Protein AF-A0A2A5XJ68-F1 (afdb_monomer_lite)

pLDDT: mean 74.11, std 9.4, range [28.98, 93.19]

Radius of gyration: 62.25 Å; chains: 1; bounding box: 144×146×163 Å

Foldseek 3Di:
DDDDDDDDDDDDDDDDDDDDDDDQDDPPDDQDADAADFKEKEKEDAQQLDDPFADQQWKKFKWDADPNDIATQWMDRDHSHIDIIIGHAHHPPDPDGRGHDFFGWIWMWIGGPFWIWGKDFPDGDGDDGHHYHYGNDHIDTHTAGGPVRAGEFAPDPQAPRHDVSHPYYPPHGDDHDAAEDQCDPQAPRHDVPHDHYDPNRDGGAPEWDCDPQAPRHDVPHDDDPPNRDQGADEWDCDPQAPRHDPNHDHYPPNRPQGADEWDCDPQAPRHDPNHDDYPPNRDGGADEWDCDPQAPGHDVSHDDYDPHRDHGAAEDDCDPQFLGHDPNHPHYPVHGHHAAEDACDPQAPRHDVVHSHYPPHGDHGQFEDDCDPQFPGHDPPHPYYPPNGHHQAEDDCDPQFPGHDVSHPDYPPRGHHADEDDCDPQFPGHDPNHDDYPVNGHGAFEWDCDPQAPGHDPPGDDHPPRRDQGADEDQCDPQFPRHDPNHDDYPVPGAHEDDCDPQAPGHDPRHPHHPPPGHDADFDPDDDFDPDAQDFKEKEFEDVQAVVQDPADDQQKKKWKAWPVRATFWMDRPVGCPRITIGHAAHDPDPDGRGHHFQTWMWMWMDHPGWIKTKDDPTDTDDTNYYHYDHHIHIDTDDPDQQEDCCPPQFPGHDPRHDYYPPPGHHAAEAQCDPQFPGHDPPHPHQADDPVTRDGRGHDAAEDACDPQFPGHDPPHPHYPPDGHHAAEEDCDPVFPGHDPPHPYYDPPGHDFFEWDCDPQFPTHDPPHPYYPPDGHHADEDDCDPQFPGHDPPGDDYPPNGHGADEWCCDPQFPGHDPSHDDYPVPGHGQAEDDCDPQFLGHDPSHDDYPPPGHHAAEDDCDPQFPGHDPSHDDYPVPGHHQPEWDCDPQFPGHDPSGDDYPVPGHHAPEDDCDPQFPGHDPPGPDYPVHGHHADEDCCDPQFPGHDVNHPHYPVPGHHADEDQCPPPFPGHDPPHPDYPVPGD

Sequence (985 aa):
MYFSSISRFLTTLIVILFPFLSYSQNCELDFSFTNTGSNMIIMIADDALENDVLNSGDSIGAFMYLDETWICVGSIEWNGLQQTLAVWGNDAVSDSQDGLMAMDTIVLKARSEGVLYDVSYSPKVIFEAQGIEILNDAFEYTPYCDVIGNVYGCTDSNYNEYNPEATIDNGTCESIDVVYGCTISSYVEYNPNATVYDGSCETFAVFGCMNNNYLEFNSNANVDDGTCVNIIVEGCTNENYVEFNSAANTDDGSCDIYIIYGCTNVEYIEFIVTANTDDGSCSTPVILGCMNESYLEYNPEANIQDTSCNTFIVYGCMDSEAFNYNQNSTVDDGSCIDRIYGCTSTNYEEYNPEANTNDGSCLTVLNFGCTDIFSLNYNPMAEIDDGSCISISFGCNDPNAFNYNPDANLNDGSCIDFIYGCIDPEAFNYNLEANVDDGSCIPIINGCLNPAYMEYDSGANTDPGLCDVLIVYGCMDVVASNFQVDASIDDGSCFYNGCMDTLAVNFESYATMDDGSCLYITQCSIPEQYYGNTGNNMIIGFLPAAIDSLPITNDDAYIVAVSNLEMLIGSIQLSDFDGTLAVWGDDNATDEIDGAEPFTELTLQLVNSNVLYDIILPEIIYSNNDIMLFESATYQIVDCGNDMGCTDSLAMNFDPLVEFDDNSCIYANYGCMDPYSFNFDPTANINQVSAEDSSEPCIGIVNGCTEIESINFNADANVNDGSCIPYTYGCMDSEAFNFNPFANIEDDSCSELLEGCMQESALNYCDSCNVDNGICNYPILGCTDQTALNYNALANTNDGSCIAIVLGCTQSSAYNYDTNANQNDGTCIAIVNGCTNSEAFNYNSNANSDDGTCIPLVLGCTNLTAINYNSLANTDDSSCIEAVFGCIESIALNYDESANTDDGSCVYPILGCTDELSLNYNPLANSDDGSCIEIVDGCTQYSAFNYNPLANVNDGTCIAVVYGCIDSTALNFNYIANTNDGTCI

Structure (mmCIF, N/CA/C/O backbone):
data_AF-A0A2A5XJ68-F1
#
_entry.id   AF-A0A2A5XJ68-F1
#
loop_
_atom_site.group_PDB
_atom_site.id
_atom_site.type_symbol
_atom_site.label_atom_id
_atom_site.label_alt_id
_atom_site.label_comp_id
_atom_site.label_asym_id
_atom_site.label_entity_id
_atom_site.label_seq_id
_atom_site.pdbx_PDB_ins_code
_atom_site.Cartn_x
_atom_site.Cartn_y
_atom_site.Cartn_z
_atom_site.occupancy
_atom_site.B_iso_or_equiv
_atom_site.auth_seq_id
_atom_site.auth_comp_id
_atom_site.auth_asym_id
_atom_site.auth_atom_id
_atom_site.pdbx_PDB_model_num
ATOM 1 N N . MET A 1 1 ? 75.573 34.051 -70.051 1.00 33.75 1 MET A N 1
ATOM 2 C CA . MET A 1 1 ? 76.389 35.129 -70.668 1.00 33.75 1 MET A CA 1
ATOM 3 C C . MET A 1 1 ? 76.264 36.341 -69.745 1.00 33.75 1 MET A C 1
ATOM 5 O O . MET A 1 1 ? 75.168 36.554 -69.259 1.00 33.75 1 MET A O 1
ATOM 9 N N . TYR A 1 2 ? 77.361 36.909 -69.220 1.00 33.75 2 TYR A N 1
ATOM 10 C CA . TYR A 1 2 ? 77.940 38.202 -69.663 1.00 33.75 2 TYR A CA 1
ATOM 11 C C . TYR A 1 2 ? 76.870 39.294 -69.882 1.00 33.75 2 TYR A C 1
ATOM 13 O O . TYR A 1 2 ? 76.017 39.093 -70.737 1.00 33.75 2 TYR A O 1
ATOM 21 N N . PHE A 1 3 ? 76.856 40.461 -69.222 1.00 36.69 3 PHE A N 1
ATOM 22 C CA . PHE A 1 3 ? 77.812 41.209 -68.358 1.00 36.69 3 PHE A CA 1
ATOM 23 C C . PHE A 1 3 ? 76.975 42.179 -67.451 1.00 36.69 3 PHE A C 1
ATOM 25 O O . PHE A 1 3 ? 75.762 42.175 -67.608 1.00 36.69 3 PHE A O 1
ATOM 32 N N . SER A 1 4 ? 77.409 43.060 -66.524 1.00 31.84 4 SER A N 1
ATOM 33 C CA . SER A 1 4 ? 78.665 43.621 -65.940 1.00 31.84 4 SER A CA 1
ATOM 34 C C . SER A 1 4 ? 78.227 44.545 -64.756 1.00 31.84 4 SER A C 1
ATOM 36 O O . SER A 1 4 ? 77.090 44.995 -64.794 1.00 31.84 4 SER A O 1
ATOM 38 N N . SER A 1 5 ? 78.984 45.021 -63.748 1.00 37.25 5 SER A N 1
ATOM 39 C CA . SER A 1 5 ? 80.272 44.729 -63.076 1.00 37.25 5 SER A CA 1
ATOM 40 C C . SER A 1 5 ? 80.614 45.926 -62.134 1.00 37.25 5 SER A C 1
ATOM 42 O O . SER A 1 5 ? 80.747 47.040 -62.623 1.00 37.25 5 SER A O 1
ATOM 44 N N . ILE A 1 6 ? 80.813 45.685 -60.824 1.00 37.97 6 ILE A N 1
ATOM 45 C CA . ILE A 1 6 ? 81.664 46.437 -59.848 1.00 37.97 6 ILE A CA 1
ATOM 46 C C . ILE A 1 6 ? 81.430 47.954 -59.567 1.00 37.97 6 ILE A C 1
ATOM 48 O O . ILE A 1 6 ? 81.810 48.803 -60.365 1.00 37.97 6 ILE A O 1
ATOM 52 N N . SER A 1 7 ? 81.076 48.291 -58.308 1.00 28.98 7 SER A N 1
ATOM 53 C CA . SER A 1 7 ? 81.873 49.125 -57.352 1.00 28.98 7 SER A CA 1
ATOM 54 C C . SER A 1 7 ? 81.157 49.181 -55.981 1.00 28.98 7 SER A C 1
ATOM 56 O O . SER A 1 7 ? 79.996 49.557 -55.947 1.00 28.98 7 SER A O 1
ATOM 58 N N . ARG A 1 8 ? 81.646 48.663 -54.839 1.00 32.91 8 ARG A N 1
ATOM 59 C CA . ARG A 1 8 ? 82.839 48.932 -53.987 1.00 32.91 8 ARG A CA 1
ATOM 60 C C . ARG A 1 8 ? 82.798 50.193 -53.083 1.00 32.91 8 ARG A C 1
ATOM 62 O O . ARG A 1 8 ? 82.896 51.305 -53.579 1.00 32.91 8 ARG A O 1
ATOM 69 N N . PHE A 1 9 ? 82.932 49.909 -51.773 1.00 31.55 9 PHE A N 1
ATOM 70 C CA . PHE A 1 9 ? 83.622 50.646 -50.683 1.00 31.55 9 PHE A CA 1
ATOM 71 C C . PHE A 1 9 ? 82.910 51.726 -49.821 1.00 31.55 9 PHE A C 1
ATOM 73 O O . PHE A 1 9 ? 82.763 52.867 -50.227 1.00 31.55 9 PHE A O 1
ATOM 80 N N . LEU A 1 10 ? 82.697 51.337 -48.549 1.00 32.44 10 LEU A N 1
ATOM 81 C CA . LEU A 1 10 ? 83.001 52.041 -47.280 1.00 32.44 10 LEU A CA 1
ATOM 82 C C . LEU A 1 10 ? 82.451 53.458 -46.981 1.00 32.44 10 LEU A C 1
ATOM 84 O O . LEU A 1 10 ? 82.983 54.444 -47.479 1.00 32.44 10 LEU A O 1
ATOM 88 N N . THR A 1 11 ? 81.654 53.536 -45.905 1.00 35.56 11 THR A N 1
ATOM 89 C CA . THR A 1 11 ? 82.046 54.202 -44.633 1.00 35.56 11 THR A CA 1
ATOM 90 C C . THR A 1 11 ? 81.292 53.594 -43.438 1.00 35.56 11 THR A C 1
ATOM 92 O O . THR A 1 11 ? 80.382 52.788 -43.625 1.00 35.56 11 THR A O 1
ATOM 95 N N . THR A 1 12 ? 81.707 53.898 -42.200 1.00 35.88 12 THR A N 1
ATOM 96 C CA . THR A 1 12 ? 81.149 53.296 -40.971 1.00 35.88 12 THR A CA 1
ATOM 97 C C . THR A 1 12 ? 81.181 54.279 -39.791 1.00 35.88 12 THR A C 1
ATOM 99 O O . THR A 1 12 ? 82.163 55.001 -39.641 1.00 35.88 12 THR A O 1
ATOM 102 N N . LEU A 1 13 ? 80.184 54.149 -38.903 1.00 35.34 13 LEU A N 1
ATOM 103 C CA . LEU A 1 13 ? 80.208 54.468 -37.462 1.00 35.34 13 LEU A CA 1
ATOM 104 C C . LEU A 1 13 ? 79.957 55.920 -36.980 1.00 35.34 13 LEU A C 1
ATOM 106 O O . LEU A 1 13 ? 80.330 56.896 -37.619 1.00 35.34 13 LEU A O 1
ATOM 110 N N . ILE A 1 14 ? 79.437 55.970 -35.741 1.00 36.12 14 ILE A N 1
ATOM 111 C CA . ILE A 1 14 ? 79.175 57.100 -34.822 1.00 36.12 14 ILE A CA 1
ATOM 112 C C . ILE A 1 14 ? 77.865 57.877 -35.116 1.00 36.12 14 ILE A C 1
ATOM 114 O O . ILE A 1 14 ? 77.808 58.539 -36.143 1.00 36.12 14 ILE A O 1
ATOM 118 N N . VAL A 1 15 ? 76.771 57.922 -34.324 1.00 41.44 15 VAL A N 1
ATOM 119 C CA . VAL A 1 15 ? 76.269 57.371 -33.019 1.00 41.44 15 VAL A CA 1
ATOM 120 C C . VAL A 1 15 ? 75.755 58.509 -32.104 1.00 41.44 15 VAL A C 1
ATOM 122 O O . VAL A 1 15 ? 76.527 59.393 -31.752 1.00 41.44 15 VAL A O 1
ATOM 125 N N . ILE A 1 16 ? 74.487 58.394 -31.664 1.00 41.94 16 ILE A N 1
ATOM 126 C CA . ILE A 1 16 ? 73.803 59.096 -30.542 1.00 41.94 16 ILE A CA 1
ATOM 127 C C . ILE A 1 16 ? 73.619 60.632 -30.647 1.00 41.94 16 ILE A C 1
ATOM 129 O O . ILE A 1 16 ? 74.531 61.394 -30.339 1.00 41.94 16 ILE A O 1
ATOM 133 N N . LEU A 1 17 ? 72.383 61.077 -30.955 1.00 38.19 17 LEU A N 1
ATOM 134 C CA . LEU A 1 17 ? 71.515 61.900 -30.071 1.00 38.19 17 LEU A CA 1
ATOM 135 C C . LEU A 1 17 ? 70.201 62.347 -30.755 1.00 38.19 17 LEU A C 1
ATOM 137 O O . LEU A 1 17 ? 70.250 62.873 -31.862 1.00 38.19 17 LEU A O 1
ATOM 141 N N . PHE A 1 18 ? 69.101 62.224 -29.996 1.00 33.62 18 PHE A N 1
ATOM 142 C CA . PHE A 1 18 ? 67.706 62.725 -30.099 1.00 33.62 18 PHE A CA 1
ATOM 143 C C . PHE A 1 18 ? 66.663 61.587 -29.981 1.00 33.62 18 PHE A C 1
ATOM 145 O O . PHE A 1 18 ? 66.992 60.450 -30.318 1.00 33.62 18 PHE A O 1
ATOM 152 N N . PRO A 1 19 ? 65.498 61.839 -29.343 1.00 41.72 19 PRO A N 1
ATOM 153 C CA . PRO A 1 19 ? 64.710 60.797 -28.683 1.00 41.72 19 PRO A CA 1
ATOM 154 C C . PRO A 1 19 ? 63.687 60.119 -29.599 1.00 41.72 19 PRO A C 1
ATOM 156 O O . PRO A 1 19 ? 63.432 60.565 -30.716 1.00 41.72 19 PRO A O 1
ATOM 159 N N . PHE A 1 20 ? 63.073 59.063 -29.063 1.00 38.62 20 PHE A N 1
ATOM 160 C CA . PHE A 1 20 ? 61.867 58.450 -29.605 1.00 38.62 20 PHE A CA 1
ATOM 161 C C . PHE A 1 20 ? 60.767 59.504 -29.798 1.00 38.62 20 PHE A C 1
ATOM 163 O O . PHE A 1 20 ? 60.416 60.220 -28.861 1.00 38.62 20 PHE A O 1
ATOM 170 N N . LEU A 1 21 ? 60.214 59.550 -31.007 1.00 36.12 21 LEU A N 1
ATOM 171 C CA . LEU A 1 21 ? 58.820 59.909 -31.229 1.00 36.12 21 LEU A CA 1
ATOM 172 C C . LEU A 1 21 ? 58.089 58.583 -31.421 1.00 36.12 21 LEU A C 1
ATOM 174 O O . LEU A 1 21 ? 58.237 57.949 -32.464 1.00 36.12 21 LEU A O 1
ATOM 178 N N . SER A 1 22 ? 57.368 58.143 -30.395 1.00 38.06 22 SER A N 1
ATOM 179 C CA . SER A 1 22 ? 56.317 57.146 -30.564 1.00 38.06 22 SER A CA 1
ATOM 180 C C . SER A 1 22 ? 55.229 57.751 -31.451 1.00 38.06 22 SER A C 1
ATOM 182 O O . SER A 1 22 ? 54.790 58.876 -31.211 1.00 38.06 22 SER A O 1
ATOM 184 N N . TYR A 1 23 ? 54.805 57.015 -32.477 1.00 43.09 23 TYR A N 1
ATOM 185 C CA . TYR A 1 23 ? 53.481 57.232 -33.050 1.00 43.09 23 TYR A CA 1
ATOM 186 C C . TYR A 1 23 ? 52.480 56.739 -32.003 1.00 43.09 23 TYR A C 1
ATOM 188 O O . TYR A 1 23 ? 52.487 55.559 -31.669 1.00 43.09 23 TYR A O 1
ATOM 196 N N . SER A 1 24 ? 51.668 57.636 -31.454 1.00 43.06 24 SER A N 1
ATOM 197 C CA . SER A 1 24 ? 50.447 57.254 -30.749 1.00 43.06 24 SER A CA 1
ATOM 198 C C . SER A 1 24 ? 49.355 57.065 -31.797 1.00 43.06 24 SER A C 1
ATOM 200 O O . SER A 1 24 ? 48.995 58.034 -32.469 1.00 43.06 24 SER A O 1
ATOM 202 N N . GLN A 1 25 ? 48.855 55.841 -31.959 1.00 50.03 25 GLN A N 1
ATOM 203 C CA . GLN A 1 25 ? 47.591 55.622 -32.662 1.00 50.03 25 GLN A CA 1
ATOM 204 C C . GLN A 1 25 ? 46.428 56.108 -31.771 1.00 50.03 25 GLN A C 1
ATOM 206 O O . GLN A 1 25 ? 46.583 56.218 -30.551 1.00 50.03 25 GLN A O 1
ATOM 211 N N . ASN A 1 26 ? 45.291 56.477 -32.367 1.00 57.59 26 ASN A N 1
ATOM 212 C CA . ASN A 1 26 ? 44.208 57.146 -31.639 1.00 57.59 26 ASN A CA 1
ATOM 213 C C . ASN A 1 26 ? 43.394 56.173 -30.769 1.00 57.59 26 ASN A C 1
ATOM 215 O O . ASN A 1 26 ? 42.446 55.555 -31.242 1.00 57.59 26 ASN A O 1
ATOM 219 N N . CYS A 1 27 ? 43.726 56.129 -29.478 1.00 63.69 27 CYS A N 1
ATOM 220 C CA . CYS A 1 27 ? 42.871 55.588 -28.410 1.00 63.69 27 CYS A CA 1
ATOM 221 C C . CYS A 1 27 ? 42.024 56.675 -27.718 1.00 63.69 27 CYS A C 1
ATOM 223 O O . CYS A 1 27 ? 41.200 56.387 -26.855 1.00 63.69 27 CYS A O 1
ATOM 225 N N . GLU A 1 28 ? 42.209 57.940 -28.109 1.00 68.94 28 GLU A N 1
ATOM 226 C CA . GLU A 1 28 ? 41.411 59.083 -27.663 1.00 68.94 28 GLU A CA 1
ATOM 227 C C . GLU A 1 28 ? 40.171 59.220 -28.565 1.00 68.94 28 GLU A C 1
ATOM 229 O O . GLU A 1 28 ? 40.133 60.029 -29.492 1.00 68.94 28 GLU A O 1
ATOM 234 N N . LEU A 1 29 ? 39.177 58.358 -28.326 1.00 79.19 29 LEU A N 1
ATOM 235 C CA . LEU A 1 29 ? 37.859 58.445 -28.953 1.00 79.19 29 LEU A CA 1
ATOM 236 C C . LEU A 1 29 ? 37.026 59.506 -28.216 1.00 79.19 29 LEU A C 1
ATOM 238 O O . LEU A 1 29 ? 36.814 59.392 -27.004 1.00 79.19 29 LEU A O 1
ATOM 242 N N . ASP A 1 30 ? 36.564 60.538 -28.926 1.00 82.75 30 ASP A N 1
ATOM 243 C CA . ASP A 1 30 ? 35.653 61.523 -28.342 1.00 82.75 30 ASP A CA 1
ATOM 244 C C . ASP A 1 30 ? 34.220 60.980 -28.349 1.00 82.75 30 ASP A C 1
ATOM 246 O O . ASP A 1 30 ? 33.723 60.541 -29.381 1.00 82.75 30 ASP A O 1
ATOM 250 N N . PHE A 1 31 ? 33.572 61.017 -27.186 1.00 87.06 31 PHE A N 1
ATOM 251 C CA . PHE A 1 31 ? 32.162 60.660 -27.015 1.00 87.06 31 PHE A CA 1
ATOM 252 C C . PHE A 1 31 ? 31.258 61.902 -27.108 1.00 87.06 31 PHE A C 1
ATOM 254 O O . PHE A 1 31 ? 30.039 61.768 -27.085 1.00 87.06 31 PHE A O 1
ATOM 261 N N . SER A 1 32 ? 31.812 63.116 -27.222 1.00 83.50 32 SER A N 1
ATOM 262 C CA . SER A 1 32 ? 31.003 64.312 -27.448 1.00 83.50 32 SER A CA 1
ATOM 263 C C . SER A 1 32 ? 30.358 64.285 -28.838 1.00 83.50 32 SER A C 1
ATOM 265 O O . SER A 1 32 ? 31.006 63.990 -29.840 1.00 83.50 32 SER A O 1
ATOM 267 N N . PHE A 1 33 ? 29.061 64.583 -28.883 1.00 82.56 33 PHE A N 1
ATOM 268 C CA . PHE A 1 33 ? 28.259 64.656 -30.102 1.00 82.56 33 PHE A CA 1
ATOM 269 C C . PHE A 1 33 ? 27.520 65.998 -30.160 1.00 82.56 33 PHE A C 1
ATOM 271 O O . PHE A 1 33 ? 27.304 66.666 -29.143 1.00 82.56 33 PHE A O 1
ATOM 278 N N . THR A 1 34 ? 27.100 66.394 -31.358 1.00 75.75 34 THR A N 1
ATOM 279 C CA . THR A 1 34 ? 26.205 67.536 -31.577 1.00 75.75 34 THR A CA 1
ATOM 280 C C . THR A 1 34 ? 24.862 67.046 -32.094 1.00 75.75 34 THR A C 1
ATOM 282 O O . THR A 1 34 ? 24.823 66.142 -32.917 1.00 75.75 34 THR A O 1
ATOM 285 N N . ASN A 1 35 ? 23.764 67.662 -31.650 1.00 74.62 35 ASN A N 1
ATOM 286 C CA . ASN A 1 35 ? 22.460 67.443 -32.274 1.00 74.62 35 ASN A CA 1
ATOM 287 C C . ASN A 1 35 ? 22.496 68.010 -33.705 1.00 74.62 35 ASN A C 1
ATOM 289 O O . ASN A 1 35 ? 22.610 69.224 -33.890 1.00 74.62 35 ASN A O 1
ATOM 293 N N . THR A 1 36 ? 22.415 67.103 -34.676 1.00 72.62 36 THR A N 1
ATOM 294 C CA . THR A 1 36 ? 22.478 67.326 -36.127 1.00 72.62 36 THR A CA 1
ATOM 295 C C . THR A 1 36 ? 21.146 66.989 -36.814 1.00 72.62 36 THR A C 1
ATOM 297 O O . THR A 1 36 ? 21.113 66.604 -37.974 1.00 72.62 36 THR A O 1
ATOM 300 N N . GLY A 1 37 ? 20.009 67.167 -36.127 1.00 67.38 37 GLY A N 1
ATOM 301 C CA . GLY A 1 37 ? 18.681 67.102 -36.750 1.00 67.38 37 GLY A CA 1
ATOM 302 C C . GLY A 1 37 ? 17.816 65.936 -36.278 1.00 67.38 37 GLY A C 1
ATOM 303 O O . GLY A 1 37 ? 17.388 65.921 -35.129 1.00 67.38 37 GLY A O 1
ATOM 304 N N . SER A 1 38 ? 17.467 65.014 -37.181 1.00 75.69 38 SER A N 1
ATOM 305 C CA . SER A 1 38 ? 16.553 63.904 -36.856 1.00 75.69 38 SER A CA 1
ATOM 306 C C . SER A 1 38 ? 17.283 62.812 -36.081 1.00 75.69 38 SER A C 1
ATOM 308 O O . SER A 1 38 ? 18.325 62.346 -36.534 1.00 75.69 38 SER A O 1
ATOM 310 N N . ASN A 1 39 ? 16.733 62.378 -34.950 1.00 80.00 39 ASN A N 1
ATOM 311 C CA . ASN A 1 39 ? 17.295 61.304 -34.134 1.00 80.00 39 ASN A CA 1
ATOM 312 C C . ASN A 1 39 ? 16.580 59.962 -34.320 1.00 80.00 39 ASN A C 1
ATOM 314 O O . ASN A 1 39 ? 15.428 59.913 -34.734 1.00 80.00 39 ASN A O 1
ATOM 318 N N . MET A 1 40 ? 17.275 58.901 -33.931 1.00 84.44 40 MET A N 1
ATOM 319 C CA . MET A 1 40 ? 16.748 57.594 -33.549 1.00 84.44 40 MET A CA 1
ATOM 320 C C . MET A 1 40 ? 16.902 57.449 -32.023 1.00 84.44 40 MET A C 1
ATOM 322 O O . MET A 1 40 ? 17.727 58.149 -31.419 1.00 84.44 40 MET A O 1
ATOM 326 N N . ILE A 1 41 ? 16.141 56.567 -31.379 1.00 83.44 41 ILE A N 1
ATOM 327 C CA . ILE A 1 41 ? 16.364 56.178 -29.976 1.00 83.44 41 ILE A CA 1
ATOM 328 C C . ILE A 1 41 ? 16.680 54.685 -29.917 1.00 83.44 41 ILE A C 1
ATOM 330 O O . ILE A 1 41 ? 15.906 53.876 -30.412 1.00 83.44 41 ILE A O 1
ATOM 334 N N . ILE A 1 42 ? 17.791 54.326 -29.277 1.00 85.81 42 ILE A N 1
ATOM 335 C CA . ILE A 1 42 ? 18.090 52.945 -28.891 1.00 85.81 42 ILE A CA 1
ATOM 336 C C . ILE A 1 42 ? 17.792 52.816 -27.398 1.00 85.81 42 ILE A C 1
ATOM 338 O O . ILE A 1 42 ? 18.421 53.493 -26.583 1.00 85.81 42 ILE A O 1
ATOM 342 N N . MET A 1 43 ? 16.835 51.976 -27.022 1.00 83.56 43 MET A N 1
ATOM 343 C CA . MET A 1 43 ? 16.617 51.585 -25.632 1.00 83.56 43 MET A CA 1
ATOM 344 C C . MET A 1 43 ? 17.489 50.371 -25.302 1.00 83.56 43 MET A C 1
ATOM 346 O O . MET A 1 43 ? 17.625 49.466 -26.119 1.00 83.56 43 MET A O 1
ATOM 350 N N . ILE A 1 44 ? 18.092 50.364 -24.116 1.00 85.88 44 ILE A N 1
ATOM 351 C CA . ILE A 1 44 ? 18.872 49.239 -23.588 1.00 85.88 44 ILE A CA 1
ATOM 352 C C . ILE A 1 44 ? 18.123 48.728 -22.356 1.00 85.88 44 ILE A C 1
ATOM 354 O O . ILE A 1 44 ? 17.895 49.501 -21.415 1.00 85.88 44 ILE A O 1
ATOM 358 N N . ALA A 1 45 ? 17.707 47.464 -22.396 1.00 79.75 45 ALA A N 1
ATOM 359 C CA . ALA A 1 45 ? 16.857 46.815 -21.400 1.00 79.75 45 ALA A CA 1
ATOM 360 C C . ALA A 1 45 ? 17.277 45.346 -21.188 1.00 79.75 45 ALA A C 1
ATOM 362 O O . ALA A 1 45 ? 18.180 44.858 -21.863 1.00 79.75 45 ALA A O 1
ATOM 363 N N . ASP A 1 46 ? 16.635 44.673 -20.231 1.00 84.12 46 ASP A N 1
ATOM 364 C CA . ASP A 1 46 ? 16.779 43.238 -19.948 1.00 84.12 46 ASP A CA 1
ATOM 365 C C . ASP A 1 46 ? 18.248 42.751 -19.927 1.00 84.12 46 ASP A C 1
ATOM 367 O O . ASP A 1 46 ? 19.089 43.393 -19.286 1.00 84.12 46 ASP A O 1
ATOM 371 N N . ASP A 1 47 ? 18.580 41.639 -20.592 1.00 83.69 47 ASP A N 1
ATOM 372 C CA . ASP A 1 47 ? 19.910 41.009 -20.526 1.00 83.69 47 ASP A CA 1
ATOM 373 C C . ASP A 1 47 ? 21.038 41.921 -21.062 1.00 83.69 47 ASP A C 1
ATOM 375 O O . ASP A 1 47 ? 22.193 41.783 -20.656 1.00 83.69 47 ASP A O 1
ATOM 379 N N . ALA A 1 48 ? 20.735 42.918 -21.904 1.00 83.38 48 ALA A N 1
ATOM 380 C CA . ALA A 1 48 ? 21.699 43.924 -22.371 1.00 83.38 48 ALA A CA 1
ATOM 381 C C . ALA A 1 48 ? 22.208 44.858 -21.251 1.00 83.38 48 ALA A C 1
ATOM 383 O O . ALA A 1 48 ? 23.213 45.558 -21.427 1.00 83.38 48 ALA A O 1
ATOM 384 N N . LEU A 1 49 ? 21.544 44.876 -20.089 1.00 83.75 49 LEU A N 1
ATOM 385 C CA . LEU A 1 49 ? 22.026 45.553 -18.884 1.00 83.75 49 LEU A CA 1
ATOM 386 C C . LEU A 1 49 ? 23.053 44.709 -18.109 1.00 83.75 49 LEU A C 1
ATOM 388 O O . LEU A 1 49 ? 23.934 45.285 -17.459 1.00 83.75 49 LEU A O 1
ATOM 392 N N . GLU A 1 50 ? 22.991 43.375 -18.183 1.00 81.56 50 GLU A N 1
ATOM 393 C CA . GLU A 1 50 ? 23.905 42.482 -17.462 1.00 81.56 50 GLU A CA 1
ATOM 394 C C . GLU A 1 50 ? 25.292 42.456 -18.120 1.00 81.56 50 GLU A C 1
ATOM 396 O O . GLU A 1 50 ? 25.481 41.944 -19.221 1.00 81.56 50 GLU A O 1
ATOM 401 N N . ASN A 1 51 ? 26.300 43.027 -17.448 1.00 84.62 51 ASN A N 1
ATOM 402 C CA . ASN A 1 51 ? 27.684 42.981 -17.919 1.00 84.62 51 ASN A CA 1
ATOM 403 C C . ASN A 1 51 ? 28.717 43.230 -16.803 1.00 84.62 51 ASN A C 1
ATOM 405 O O . ASN A 1 51 ? 28.479 44.001 -15.876 1.00 84.62 51 ASN A O 1
ATOM 409 N N . ASP A 1 52 ? 29.903 42.635 -16.955 1.00 83.44 52 ASP A N 1
ATOM 410 C CA . ASP A 1 52 ? 31.035 42.746 -16.017 1.00 83.44 52 ASP A CA 1
ATOM 411 C C . ASP A 1 52 ? 31.989 43.934 -16.313 1.00 83.44 52 ASP A C 1
ATOM 413 O O . ASP A 1 52 ? 33.074 44.017 -15.731 1.00 83.44 52 ASP A O 1
ATOM 417 N N . VAL A 1 53 ? 31.649 44.835 -17.250 1.00 86.62 53 VAL A N 1
ATOM 418 C CA . VAL A 1 53 ? 32.612 45.792 -17.846 1.00 86.62 53 VAL A CA 1
ATOM 419 C C . VAL A 1 53 ? 32.289 47.263 -17.565 1.00 86.62 53 VAL A C 1
ATOM 421 O O . VAL A 1 53 ? 33.202 48.032 -17.256 1.00 86.62 53 VAL A O 1
ATOM 424 N N . LEU A 1 54 ? 31.026 47.679 -17.672 1.00 87.81 54 LEU A N 1
ATOM 425 C CA . LEU A 1 54 ? 30.576 49.058 -17.468 1.00 87.81 54 LEU A CA 1
ATOM 426 C C . LEU A 1 54 ? 30.058 49.274 -16.042 1.00 87.81 54 LEU A C 1
ATOM 428 O O . LEU A 1 54 ? 29.012 48.760 -15.644 1.00 87.81 54 LEU A O 1
ATOM 432 N N . ASN A 1 55 ? 30.754 50.120 -15.289 1.00 86.94 55 ASN A N 1
ATOM 433 C CA . ASN A 1 55 ? 30.344 50.569 -13.965 1.00 86.94 55 ASN A CA 1
ATOM 434 C C . ASN A 1 55 ? 29.477 51.833 -14.067 1.00 86.94 55 ASN A C 1
ATOM 436 O O . ASN A 1 55 ? 29.434 52.518 -15.091 1.00 86.94 55 ASN A O 1
ATOM 440 N N . SER A 1 56 ? 28.801 52.187 -12.972 1.00 83.50 56 SER A N 1
ATOM 441 C CA . SER A 1 56 ? 28.066 53.453 -12.901 1.00 83.50 56 SER A CA 1
ATOM 442 C C . SER A 1 56 ? 29.031 54.647 -13.014 1.00 83.50 56 SER A C 1
ATOM 444 O O . SER A 1 56 ? 29.892 54.830 -12.150 1.00 83.50 56 SER A O 1
ATOM 446 N N . GLY A 1 57 ? 28.883 55.444 -14.078 1.00 79.75 57 GLY A N 1
ATOM 447 C CA . GLY A 1 57 ? 29.766 56.562 -14.441 1.00 79.75 57 GLY A CA 1
ATOM 448 C C . GLY A 1 57 ? 30.683 56.316 -15.651 1.00 79.75 57 GLY A C 1
ATOM 449 O O . GLY A 1 57 ? 31.364 57.245 -16.092 1.00 79.75 57 GLY A O 1
ATOM 450 N N . ASP A 1 58 ? 30.708 55.100 -16.208 1.00 90.38 58 ASP A N 1
ATOM 451 C CA . ASP A 1 58 ? 31.405 54.802 -17.469 1.00 90.38 58 ASP A CA 1
ATOM 452 C C . ASP A 1 58 ? 30.591 55.283 -18.694 1.00 90.38 58 ASP A C 1
ATOM 454 O O . ASP A 1 58 ? 29.495 55.826 -18.559 1.00 90.38 58 ASP A O 1
ATOM 458 N N . SER A 1 59 ? 31.127 55.174 -19.917 1.00 89.88 59 SER A N 1
ATOM 459 C CA . SER A 1 59 ? 30.490 55.738 -21.128 1.00 89.88 59 SER A CA 1
ATOM 460 C C . SER A 1 59 ? 30.179 54.678 -22.185 1.00 89.88 59 SER A C 1
ATOM 462 O O . SER A 1 59 ? 31.066 53.907 -22.544 1.00 89.88 59 SER A O 1
ATOM 464 N N . ILE A 1 60 ? 28.979 54.710 -22.769 1.00 93.19 60 ILE A N 1
ATOM 465 C CA . ILE A 1 60 ? 28.633 53.963 -23.993 1.00 93.19 60 ILE A CA 1
ATOM 466 C C . ILE A 1 60 ? 28.083 54.926 -25.052 1.00 93.19 60 ILE A C 1
ATOM 468 O O . ILE A 1 60 ? 27.416 55.911 -24.727 1.00 93.19 60 ILE A O 1
ATOM 472 N N . GLY A 1 61 ? 28.400 54.686 -26.324 1.00 91.88 61 GLY A N 1
ATOM 473 C CA . GLY A 1 61 ? 27.966 55.552 -27.416 1.00 91.88 61 GLY A CA 1
ATOM 474 C C . GLY A 1 61 ? 27.862 54.860 -28.767 1.00 91.88 61 GLY A C 1
ATOM 475 O O . GLY A 1 61 ? 28.486 53.828 -29.015 1.00 91.88 61 GLY A O 1
ATOM 476 N N . ALA A 1 62 ? 27.058 55.473 -29.628 1.00 92.44 62 ALA A N 1
ATOM 477 C CA . ALA A 1 62 ? 26.857 55.134 -31.023 1.00 92.44 62 ALA A CA 1
ATOM 478 C C . ALA A 1 62 ? 27.823 55.939 -31.900 1.00 92.44 62 ALA A C 1
ATOM 480 O O . ALA A 1 62 ? 27.940 57.162 -31.782 1.00 92.44 62 ALA A O 1
ATOM 481 N N . PHE A 1 63 ? 28.497 55.241 -32.808 1.00 91.19 63 PHE A N 1
ATOM 482 C CA . PHE A 1 63 ? 29.520 55.787 -33.686 1.00 91.19 63 PHE A CA 1
ATOM 483 C C . PHE A 1 63 ? 29.265 55.408 -35.142 1.00 91.19 63 PHE A C 1
ATOM 485 O O . PHE A 1 63 ? 28.801 54.309 -35.452 1.00 91.19 63 PHE A O 1
ATOM 492 N N . MET A 1 64 ? 29.655 56.314 -36.035 1.00 87.81 64 MET A N 1
ATOM 493 C CA . MET A 1 64 ? 29.763 56.081 -37.475 1.00 87.81 64 MET A CA 1
ATOM 494 C C . MET A 1 64 ? 31.230 56.181 -37.919 1.00 87.81 64 MET A C 1
ATOM 496 O O . MET A 1 64 ? 32.046 56.807 -37.235 1.00 87.81 64 MET A O 1
ATOM 500 N N . TYR A 1 65 ? 31.571 55.587 -39.066 1.00 85.75 65 TYR A N 1
ATOM 501 C CA . TYR A 1 65 ? 32.924 55.634 -39.634 1.00 85.75 65 TYR A CA 1
ATOM 502 C C . TYR A 1 65 ? 32.923 56.312 -41.008 1.00 85.75 65 TYR A C 1
ATOM 504 O O . TYR A 1 65 ? 32.312 55.810 -41.951 1.00 85.75 65 TYR A O 1
ATOM 512 N N . LEU A 1 66 ? 33.609 57.452 -41.123 1.00 80.44 66 LEU A N 1
ATOM 513 C CA . LEU A 1 66 ? 33.624 58.306 -42.313 1.00 80.44 66 LEU A CA 1
ATOM 514 C C . LEU A 1 66 ? 35.010 58.937 -42.519 1.00 80.44 66 LEU A C 1
ATOM 516 O O . LEU A 1 66 ? 35.653 59.351 -41.556 1.00 80.44 66 LEU A O 1
ATOM 520 N N . ASP A 1 67 ? 35.474 59.004 -43.771 1.00 76.19 67 ASP A N 1
ATOM 521 C CA . ASP A 1 67 ? 36.762 59.601 -44.178 1.00 76.19 67 ASP A CA 1
ATOM 522 C C . ASP A 1 67 ? 37.960 59.212 -43.278 1.00 76.19 67 ASP A C 1
ATOM 524 O O . ASP A 1 67 ? 38.749 60.043 -42.833 1.00 76.19 67 ASP A O 1
ATOM 528 N N . GLU A 1 68 ? 38.087 57.903 -43.026 1.00 76.19 68 GLU A N 1
ATOM 529 C CA . GLU A 1 68 ? 39.099 57.255 -42.167 1.00 76.19 68 GLU A CA 1
ATOM 530 C C . GLU A 1 68 ? 38.970 57.562 -40.650 1.00 76.19 68 GLU A C 1
ATOM 532 O O . GLU A 1 68 ? 39.817 57.138 -39.859 1.00 76.19 68 GLU A O 1
ATOM 537 N N . THR A 1 69 ? 37.887 58.218 -40.212 1.00 80.00 69 THR A N 1
ATOM 538 C CA . THR A 1 69 ? 37.647 58.644 -38.818 1.00 80.00 69 THR A CA 1
ATOM 539 C C . THR A 1 69 ? 36.353 58.105 -38.200 1.00 80.00 69 THR A C 1
ATOM 541 O O . THR A 1 69 ? 35.350 57.917 -38.881 1.00 80.00 69 THR A O 1
ATOM 544 N N . TRP A 1 70 ? 36.370 57.880 -36.882 1.00 85.50 70 TRP A N 1
ATOM 545 C CA . TRP A 1 70 ? 35.170 57.596 -36.088 1.00 85.50 70 TRP A CA 1
ATOM 546 C C . TRP A 1 70 ? 34.552 58.901 -35.578 1.00 85.50 70 TRP A C 1
ATOM 548 O O . TRP A 1 70 ? 35.267 59.743 -35.034 1.00 85.50 70 TRP A O 1
ATOM 558 N N . ILE A 1 71 ? 33.234 59.041 -35.719 1.00 86.38 71 ILE A N 1
ATOM 559 C CA . ILE A 1 71 ? 32.454 60.203 -35.270 1.00 86.38 71 ILE A CA 1
ATOM 560 C C . ILE A 1 71 ? 31.394 59.708 -34.281 1.00 86.38 71 ILE A C 1
ATOM 562 O O . ILE A 1 71 ? 30.663 58.766 -34.596 1.00 86.38 71 ILE A O 1
ATOM 566 N N . CYS A 1 72 ? 31.318 60.321 -33.094 1.00 89.38 72 CYS A N 1
ATOM 567 C CA . CYS A 1 72 ? 30.239 60.053 -32.144 1.00 89.38 72 CYS A CA 1
ATOM 568 C C . CYS A 1 72 ? 28.948 60.706 -32.634 1.00 89.38 72 CYS A C 1
ATOM 570 O O . CYS A 1 72 ? 28.899 61.915 -32.865 1.00 89.38 72 CYS A O 1
ATOM 572 N N . VAL A 1 73 ? 27.902 59.898 -32.751 1.00 88.81 73 VAL A N 1
ATOM 573 C CA . VAL A 1 73 ? 26.552 60.314 -33.146 1.00 88.81 73 VAL A CA 1
ATOM 574 C C . VAL A 1 73 ? 25.551 60.154 -32.001 1.00 88.81 73 VAL A C 1
ATOM 576 O O . VAL A 1 73 ? 24.379 60.447 -32.178 1.00 88.81 73 VAL A O 1
ATOM 579 N N . GLY A 1 74 ? 25.991 59.756 -30.807 1.00 89.25 74 GLY A N 1
ATOM 580 C CA . GLY A 1 74 ? 25.184 59.737 -29.584 1.00 89.25 74 GLY A CA 1
ATOM 581 C C . GLY A 1 74 ? 25.919 59.027 -28.449 1.00 89.25 74 GLY A C 1
ATOM 582 O O . GLY A 1 74 ? 26.637 58.064 -28.698 1.00 89.25 74 GLY A O 1
ATOM 583 N N . SER A 1 75 ? 25.754 59.459 -27.198 1.00 91.19 75 SER A N 1
ATOM 584 C CA . SER A 1 75 ? 26.350 58.770 -26.040 1.00 91.19 75 SER A CA 1
ATOM 585 C C . SER A 1 75 ? 25.584 59.004 -24.743 1.00 91.19 75 SER A C 1
ATOM 587 O O . SER A 1 75 ? 25.043 60.093 -24.544 1.00 91.19 75 SER A O 1
ATOM 589 N N . ILE A 1 76 ? 25.658 58.044 -23.821 1.00 89.69 76 ILE A N 1
ATOM 590 C CA . ILE A 1 76 ? 25.144 58.149 -22.449 1.00 89.69 76 ILE A CA 1
ATOM 591 C C . ILE A 1 76 ? 26.212 57.766 -21.411 1.00 89.69 76 ILE A C 1
ATOM 593 O O . ILE A 1 76 ? 27.170 57.043 -21.702 1.00 89.69 76 ILE A O 1
ATOM 597 N N . GLU A 1 77 ? 26.042 58.280 -20.193 1.00 90.06 77 GLU A N 1
ATOM 598 C CA . GLU A 1 77 ? 26.791 57.875 -18.998 1.00 90.06 77 GLU A CA 1
ATOM 599 C C . GLU A 1 77 ? 26.044 56.706 -18.344 1.00 90.06 77 GLU A C 1
ATOM 601 O O . GLU A 1 77 ? 24.872 56.843 -17.993 1.00 90.06 77 GLU A O 1
ATOM 606 N N . TRP A 1 78 ? 26.700 55.550 -18.236 1.00 90.38 78 TRP A N 1
ATOM 607 C CA . TRP A 1 78 ? 26.080 54.293 -17.823 1.00 90.38 78 TRP A CA 1
ATOM 608 C C . TRP A 1 78 ? 25.670 54.331 -16.349 1.00 90.38 78 TRP A C 1
ATOM 610 O O . TRP A 1 78 ? 26.458 54.732 -15.489 1.00 90.38 78 TRP A O 1
ATOM 620 N N . ASN A 1 79 ? 24.452 53.883 -16.034 1.00 82.00 79 ASN A N 1
ATOM 621 C CA . ASN A 1 79 ? 23.961 53.812 -14.653 1.00 82.00 79 ASN A CA 1
ATOM 622 C C . ASN A 1 79 ? 23.482 52.421 -14.186 1.00 82.00 79 ASN A C 1
ATOM 624 O O . ASN A 1 79 ? 23.202 52.269 -12.998 1.00 82.00 79 ASN A O 1
ATOM 628 N N . GLY A 1 80 ? 23.455 51.415 -15.068 1.00 76.31 80 GLY A N 1
ATOM 629 C CA . GLY A 1 80 ? 23.061 50.038 -14.736 1.00 76.31 80 GLY A CA 1
ATOM 630 C C . GLY A 1 80 ? 21.551 49.802 -14.582 1.00 76.31 80 GLY A C 1
ATOM 631 O O . GLY A 1 80 ? 21.155 48.760 -14.072 1.00 76.31 80 GLY A O 1
ATOM 632 N N . LEU A 1 81 ? 20.713 50.754 -14.998 1.00 79.06 81 LEU A N 1
ATOM 633 C CA . LEU A 1 81 ? 19.263 50.596 -15.149 1.00 79.06 81 LEU A CA 1
ATOM 634 C C . LEU A 1 81 ? 18.878 50.714 -16.634 1.00 79.06 81 LEU A C 1
ATOM 636 O O . LEU A 1 81 ? 19.706 51.086 -17.467 1.00 79.06 81 LEU A O 1
ATOM 640 N N . GLN A 1 82 ? 17.613 50.444 -16.960 1.00 80.50 82 GLN A N 1
ATOM 641 C CA . GLN A 1 82 ? 17.051 50.665 -18.295 1.00 80.50 82 GLN A CA 1
ATOM 642 C C . GLN A 1 82 ? 17.264 52.124 -18.741 1.00 80.50 82 GLN A C 1
ATOM 644 O O . GLN A 1 82 ? 16.949 53.066 -18.008 1.00 80.50 82 GLN A O 1
ATOM 649 N N . GLN A 1 83 ? 17.849 52.320 -19.925 1.00 79.31 83 GLN A N 1
ATOM 650 C CA . GLN A 1 83 ? 18.337 53.623 -20.401 1.00 79.31 83 GLN A CA 1
ATOM 651 C C . GLN A 1 83 ? 18.061 53.812 -21.898 1.00 79.31 83 GLN A C 1
ATOM 653 O O . GLN A 1 83 ? 18.024 52.849 -22.661 1.00 79.31 83 GLN A O 1
ATOM 658 N N . THR A 1 84 ? 17.920 55.067 -22.333 1.00 82.56 84 THR A N 1
ATOM 659 C CA . THR A 1 84 ? 17.713 55.435 -23.742 1.00 82.56 84 THR A CA 1
ATOM 660 C C . THR A 1 84 ? 18.888 56.246 -24.295 1.00 82.56 84 THR A C 1
ATOM 662 O O . THR A 1 84 ? 19.231 57.325 -23.810 1.00 82.56 84 THR A O 1
ATOM 665 N N . LEU A 1 85 ? 19.510 55.720 -25.348 1.00 85.12 85 LEU A N 1
ATOM 666 C CA . LEU A 1 85 ? 20.590 56.328 -26.114 1.00 85.12 85 LEU A CA 1
ATOM 667 C C . LEU A 1 85 ? 20.007 57.005 -27.364 1.00 85.12 85 LEU A C 1
ATOM 669 O O . LEU A 1 85 ? 19.630 56.344 -28.328 1.00 85.12 85 LEU A O 1
ATOM 673 N N . ALA A 1 86 ? 19.944 58.338 -27.358 1.00 85.88 86 ALA A N 1
ATOM 674 C CA . ALA A 1 86 ? 19.565 59.111 -28.541 1.00 85.88 86 ALA A CA 1
ATOM 675 C C . ALA A 1 86 ? 20.735 59.194 -29.537 1.00 85.88 86 ALA A C 1
ATOM 677 O O . ALA A 1 86 ? 21.838 59.607 -29.167 1.00 85.88 86 ALA A O 1
ATOM 678 N N . VAL A 1 87 ? 20.477 58.839 -30.798 1.00 87.94 87 VAL A N 1
ATOM 679 C CA . VAL A 1 87 ? 21.462 58.789 -31.890 1.00 87.94 87 VAL A CA 1
ATOM 680 C C . VAL A 1 87 ? 21.046 59.749 -33.006 1.00 87.94 87 VAL A C 1
ATOM 682 O O . VAL A 1 87 ? 19.891 59.737 -33.415 1.00 87.94 87 VAL A O 1
ATOM 685 N N . TRP A 1 88 ? 21.954 60.583 -33.513 1.00 86.69 88 TRP A N 1
ATOM 686 C CA . TRP A 1 88 ? 21.651 61.691 -34.425 1.00 86.69 88 TRP A CA 1
ATOM 687 C C . TRP A 1 88 ? 22.012 61.378 -35.886 1.00 86.69 88 TRP A C 1
ATOM 689 O O . TRP A 1 88 ? 23.132 60.979 -36.219 1.00 86.69 88 TRP A O 1
ATOM 699 N N . GLY A 1 89 ? 21.033 61.580 -36.765 1.00 83.81 89 GLY A N 1
ATOM 700 C CA . GLY A 1 89 ? 21.187 61.525 -38.214 1.00 83.81 89 GLY A CA 1
ATOM 701 C C . GLY A 1 89 ? 21.754 62.820 -38.791 1.00 83.81 89 GLY A C 1
ATOM 702 O O . GLY A 1 89 ? 21.998 63.783 -38.071 1.00 83.81 89 GLY A O 1
ATOM 703 N N . ASN A 1 90 ? 21.970 62.850 -40.103 1.00 82.75 90 ASN A N 1
ATOM 704 C CA . ASN A 1 90 ? 22.499 64.025 -40.795 1.00 82.75 90 ASN A CA 1
ATOM 705 C C . ASN A 1 90 ? 21.426 65.096 -41.061 1.00 82.75 90 ASN A C 1
ATOM 707 O O . ASN A 1 90 ? 20.326 64.763 -41.512 1.00 82.75 90 ASN A O 1
ATOM 711 N N . ASP A 1 91 ? 21.762 66.382 -40.910 1.00 77.81 91 ASP A N 1
ATOM 712 C CA . ASP A 1 91 ? 20.888 67.470 -41.366 1.00 77.81 91 ASP A CA 1
ATOM 713 C C . ASP A 1 91 ? 21.054 67.777 -42.872 1.00 77.81 91 ASP A C 1
ATOM 715 O O . ASP A 1 91 ? 21.747 67.087 -43.623 1.00 77.81 91 ASP A O 1
ATOM 719 N N . ALA A 1 92 ? 20.340 68.802 -43.341 1.00 69.06 92 ALA A N 1
ATOM 720 C CA . ALA A 1 92 ? 20.436 69.348 -44.697 1.00 69.06 92 ALA A CA 1
ATOM 721 C C . ALA A 1 92 ? 20.968 70.800 -44.695 1.00 69.06 92 ALA A C 1
ATOM 723 O O . ALA A 1 92 ? 20.615 71.609 -45.559 1.00 69.06 92 ALA A O 1
ATOM 724 N N . VAL A 1 93 ? 21.751 71.147 -43.672 1.00 68.25 93 VAL A N 1
ATOM 725 C CA . VAL A 1 93 ? 22.279 72.481 -43.350 1.00 68.25 93 VAL A CA 1
ATOM 726 C C . VAL A 1 93 ? 23.813 72.488 -43.411 1.00 68.25 93 VAL A C 1
ATOM 728 O O . VAL A 1 93 ? 24.390 73.503 -43.814 1.00 68.25 93 VAL A O 1
ATOM 731 N N . SER A 1 94 ? 24.467 71.375 -43.066 1.00 68.62 94 SER A N 1
ATOM 732 C CA . SER A 1 94 ? 25.896 71.128 -43.263 1.00 68.62 94 SER A CA 1
ATOM 733 C C . SER A 1 94 ? 26.229 70.789 -44.733 1.00 68.62 94 SER A C 1
ATOM 735 O O . SER A 1 94 ? 25.460 70.157 -45.455 1.00 68.62 94 SER A O 1
ATOM 737 N N . ASP A 1 95 ? 27.402 71.233 -45.210 1.00 66.75 95 ASP A N 1
ATOM 738 C CA . ASP A 1 95 ? 27.953 70.877 -46.540 1.00 66.75 95 ASP A CA 1
ATOM 739 C C . ASP A 1 95 ? 28.734 69.531 -46.502 1.00 66.75 95 ASP A C 1
ATOM 741 O O . ASP A 1 95 ? 29.384 69.147 -47.479 1.00 66.75 95 ASP A O 1
ATOM 745 N N . SER A 1 96 ? 28.737 68.838 -45.358 1.00 73.44 96 SER A N 1
ATOM 746 C CA . SER A 1 96 ? 29.594 67.689 -45.030 1.00 73.44 96 SER A CA 1
ATOM 747 C C . SER A 1 96 ? 28.884 66.767 -44.047 1.00 73.44 96 SER A C 1
ATOM 749 O O . SER A 1 96 ? 28.366 67.275 -43.061 1.00 73.44 96 SER A O 1
ATOM 751 N N . GLN A 1 97 ? 28.907 65.450 -44.273 1.00 78.00 97 GLN A N 1
ATOM 752 C CA . GLN A 1 97 ? 28.188 64.508 -43.413 1.00 78.00 97 GLN A CA 1
ATOM 753 C C . GLN A 1 97 ? 28.749 64.519 -41.973 1.00 78.00 97 GLN A C 1
ATOM 755 O O . GLN A 1 97 ? 29.923 64.221 -41.756 1.00 78.00 97 GLN A O 1
ATOM 760 N N . ASP A 1 98 ? 27.898 64.884 -41.016 1.00 74.25 98 ASP A N 1
ATOM 761 C CA . ASP A 1 98 ? 28.135 65.005 -39.575 1.00 74.25 98 ASP A CA 1
ATOM 762 C C . ASP A 1 98 ? 27.103 64.234 -38.717 1.00 74.25 98 ASP A C 1
ATOM 764 O O . ASP A 1 98 ? 27.133 64.306 -37.489 1.00 74.25 98 ASP A O 1
ATOM 768 N N . GLY A 1 99 ? 26.244 63.425 -39.349 1.00 83.00 99 GLY A N 1
ATOM 769 C CA . GLY A 1 99 ? 25.410 62.405 -38.707 1.00 83.00 99 GLY A CA 1
ATOM 770 C C . GLY A 1 99 ? 25.122 61.205 -39.621 1.00 83.00 99 GLY A C 1
ATOM 771 O O . GLY A 1 99 ? 25.538 61.162 -40.784 1.00 83.00 99 GLY A O 1
ATOM 772 N N . LEU A 1 100 ? 24.401 60.208 -39.103 1.00 85.56 100 LEU A N 1
ATOM 773 C CA . LEU A 1 100 ? 24.038 58.999 -39.860 1.00 85.56 100 LEU A CA 1
ATOM 774 C C . LEU A 1 100 ? 23.043 59.294 -40.999 1.00 85.56 100 LEU A C 1
ATOM 776 O O . LEU A 1 100 ? 22.127 60.108 -40.859 1.00 85.56 100 LEU A O 1
ATOM 780 N N . MET A 1 101 ? 23.191 58.612 -42.134 1.00 84.31 101 MET A N 1
ATOM 781 C CA . MET A 1 101 ? 22.153 58.540 -43.165 1.00 84.31 101 MET A CA 1
ATOM 782 C C . MET A 1 101 ? 21.217 57.358 -42.903 1.00 84.31 101 MET A C 1
ATOM 784 O O . MET A 1 101 ? 21.589 56.374 -42.268 1.00 84.31 101 MET A O 1
ATOM 788 N N . ALA A 1 102 ? 19.993 57.432 -43.433 1.00 79.12 102 ALA A N 1
ATOM 789 C CA . ALA A 1 102 ? 19.081 56.294 -43.407 1.00 79.12 102 ALA A CA 1
ATOM 790 C C . ALA A 1 102 ? 19.724 55.071 -44.090 1.00 79.12 102 ALA A C 1
ATOM 792 O O . ALA A 1 102 ? 20.265 55.194 -45.192 1.00 79.12 102 ALA A O 1
ATOM 793 N N . MET A 1 103 ? 19.614 53.905 -43.450 1.00 81.00 103 MET A N 1
ATOM 794 C CA . MET A 1 103 ? 20.296 52.646 -43.792 1.00 81.00 103 MET A CA 1
ATOM 795 C C . MET A 1 103 ? 21.794 52.528 -43.425 1.00 81.00 103 MET A C 1
ATOM 797 O O . MET A 1 103 ? 22.382 51.479 -43.699 1.00 81.00 103 MET A O 1
ATOM 801 N N . ASP A 1 104 ? 22.420 53.517 -42.774 1.00 88.12 104 ASP A N 1
ATOM 802 C CA . ASP A 1 104 ? 23.768 53.339 -42.203 1.00 88.12 104 ASP A CA 1
ATOM 803 C C . ASP A 1 104 ? 23.712 52.419 -40.961 1.00 88.12 104 ASP A C 1
ATOM 805 O O . ASP A 1 104 ? 22.851 52.576 -40.096 1.00 88.12 104 ASP A O 1
ATOM 809 N N . THR A 1 105 ? 24.629 51.452 -40.838 1.00 87.19 105 THR A N 1
ATOM 810 C CA . THR A 1 105 ? 24.703 50.563 -39.659 1.00 87.19 105 THR A CA 1
ATOM 811 C C . THR A 1 105 ? 25.338 51.276 -38.466 1.00 87.19 105 THR A C 1
ATOM 813 O O . THR A 1 105 ? 26.406 51.879 -38.600 1.00 87.19 105 THR A O 1
ATOM 816 N N . ILE A 1 106 ? 24.729 51.156 -37.286 1.00 90.12 106 ILE A N 1
ATOM 817 C CA . ILE A 1 106 ? 25.231 51.767 -36.052 1.00 90.12 106 ILE A CA 1
ATOM 818 C C . ILE A 1 106 ? 26.353 50.901 -35.452 1.00 90.12 106 ILE A C 1
ATOM 820 O O . ILE A 1 106 ? 26.280 49.670 -35.451 1.00 90.12 106 ILE A O 1
ATOM 824 N N . VAL A 1 107 ? 27.407 51.521 -34.913 1.00 91.75 107 VAL A N 1
ATOM 825 C CA . VAL A 1 107 ? 28.470 50.814 -34.175 1.00 91.75 107 VAL A CA 1
ATOM 826 C C . VAL A 1 107 ? 28.496 51.299 -32.733 1.00 91.75 107 VAL A C 1
ATOM 828 O O . VAL A 1 107 ? 28.758 52.474 -32.485 1.00 91.75 107 VAL A O 1
ATOM 831 N N . LEU A 1 108 ? 28.252 50.401 -31.779 1.00 92.69 108 LEU A N 1
ATOM 832 C CA . LEU A 1 108 ? 28.372 50.710 -30.358 1.00 92.69 108 LEU A CA 1
ATOM 833 C C . LEU A 1 108 ? 29.830 50.552 -29.900 1.00 92.69 108 LEU A C 1
ATOM 835 O O . LEU A 1 108 ? 30.513 49.582 -30.239 1.00 92.69 108 LEU A O 1
ATOM 839 N N . LYS A 1 109 ? 30.315 51.529 -29.132 1.00 91.81 109 LYS A N 1
ATOM 840 C CA . LYS A 1 109 ? 31.620 51.494 -28.458 1.00 91.81 109 LYS A CA 1
ATOM 841 C C . LYS A 1 109 ? 31.462 51.976 -27.023 1.00 91.81 109 LYS A C 1
ATOM 843 O O . LYS A 1 109 ? 30.678 52.884 -26.740 1.00 91.81 109 LYS A O 1
ATOM 848 N N . ALA A 1 110 ? 32.236 51.383 -26.128 1.00 91.69 110 ALA A N 1
ATOM 849 C CA . ALA A 1 110 ? 32.167 51.611 -24.692 1.00 91.69 110 ALA A CA 1
ATOM 850 C C . ALA A 1 110 ? 33.537 52.016 -24.132 1.00 91.69 110 ALA A C 1
ATOM 852 O O . ALA A 1 110 ? 34.579 51.698 -24.704 1.00 91.69 110 ALA A O 1
ATOM 853 N N . ARG A 1 111 ? 33.554 52.734 -23.010 1.00 88.69 111 ARG A N 1
ATOM 854 C CA . ARG A 1 111 ? 34.775 53.166 -22.323 1.00 88.69 111 ARG A CA 1
ATOM 855 C C . ARG A 1 111 ? 34.602 53.026 -20.815 1.00 88.69 111 ARG A C 1
ATOM 857 O O . ARG A 1 111 ? 33.840 53.792 -20.229 1.00 88.69 111 ARG A O 1
ATOM 864 N N . SER A 1 112 ? 35.369 52.107 -20.231 1.00 88.94 112 SER A N 1
ATOM 865 C CA . SER A 1 112 ? 35.407 51.792 -18.798 1.00 88.94 112 SER A CA 1
ATOM 866 C C . SER A 1 112 ? 36.824 51.952 -18.250 1.00 88.94 112 SER A C 1
ATOM 868 O O . SER A 1 112 ? 37.782 51.578 -18.925 1.00 88.94 112 SER A O 1
ATOM 870 N N . GLU A 1 113 ? 36.977 52.600 -17.090 1.00 81.81 113 GLU A N 1
ATOM 871 C CA . GLU A 1 113 ? 38.246 52.876 -16.367 1.00 81.81 113 GLU A CA 1
ATOM 872 C C . GLU A 1 113 ? 39.433 53.480 -17.177 1.00 81.81 113 GLU A C 1
ATOM 874 O O . GLU A 1 113 ? 40.535 53.653 -16.650 1.00 81.81 113 GLU A O 1
ATOM 879 N N . GLY A 1 114 ? 39.236 53.873 -18.441 1.00 75.38 114 GLY A N 1
ATOM 880 C CA . GLY A 1 114 ? 40.301 54.325 -19.355 1.00 75.38 114 GLY A CA 1
ATOM 881 C C . GLY A 1 114 ? 40.749 53.287 -20.397 1.00 75.38 114 GLY A C 1
ATOM 882 O O . GLY A 1 114 ? 41.764 53.493 -21.064 1.00 75.38 114 GLY A O 1
ATOM 883 N N . VAL A 1 115 ? 39.996 52.202 -20.568 1.00 82.31 115 VAL A N 1
ATOM 884 C CA . VAL A 1 115 ? 40.084 51.264 -21.695 1.00 82.31 115 VAL A CA 1
ATOM 885 C C . VAL A 1 115 ? 38.894 51.502 -22.629 1.00 82.31 115 VAL A C 1
ATOM 887 O O . VAL A 1 115 ? 37.780 51.768 -22.175 1.00 82.31 115 VAL A O 1
ATOM 890 N N . LEU A 1 116 ? 39.136 51.445 -23.939 1.00 86.50 116 LEU A N 1
ATOM 891 C CA . LEU A 1 116 ? 38.112 51.509 -24.981 1.00 86.50 116 LEU A CA 1
ATOM 892 C C . LEU A 1 116 ? 37.756 50.091 -25.446 1.00 86.50 116 LEU A C 1
ATOM 894 O O . LEU A 1 116 ? 38.652 49.286 -25.711 1.00 86.50 116 LEU A O 1
ATOM 898 N N . TYR A 1 117 ? 36.462 49.820 -25.586 1.00 89.38 117 TYR A N 1
ATOM 899 C CA . TYR A 1 117 ? 35.891 48.537 -25.982 1.00 89.38 117 TYR A CA 1
ATOM 900 C C . TYR A 1 117 ? 35.037 48.688 -27.243 1.00 89.38 117 TYR A C 1
ATOM 902 O O . TYR A 1 117 ? 34.259 49.639 -27.371 1.00 89.38 117 TYR A O 1
ATOM 910 N N . ASP A 1 118 ? 35.150 47.717 -28.143 1.00 88.81 118 ASP A N 1
ATOM 911 C CA . ASP A 1 118 ? 34.162 47.464 -29.187 1.00 88.81 118 ASP A CA 1
ATOM 912 C C . ASP A 1 118 ? 33.022 46.625 -28.601 1.00 88.81 118 ASP A C 1
ATOM 914 O O . ASP A 1 118 ? 33.278 45.639 -27.908 1.00 88.81 118 ASP A O 1
ATOM 918 N N . VAL A 1 119 ? 31.774 47.030 -28.859 1.00 90.94 119 VAL A N 1
ATOM 919 C CA . VAL A 1 119 ? 30.580 46.342 -28.350 1.00 90.94 119 VAL A CA 1
ATOM 920 C C . VAL A 1 119 ? 29.923 45.570 -29.492 1.00 90.94 119 VAL A C 1
ATOM 922 O O . VAL A 1 119 ? 29.450 46.157 -30.469 1.00 90.94 119 VAL A O 1
ATOM 925 N N . SER A 1 120 ? 29.899 44.247 -29.363 1.00 89.19 120 SER A N 1
ATOM 926 C CA . SER A 1 120 ? 29.125 43.335 -30.203 1.00 89.19 120 SER A CA 1
ATOM 927 C C . SER A 1 120 ? 27.731 43.160 -29.606 1.00 89.19 120 SER A C 1
ATOM 929 O O . SER A 1 120 ? 27.584 42.955 -28.403 1.00 89.19 120 SER A O 1
ATOM 931 N N . TYR A 1 121 ? 26.709 43.258 -30.454 1.00 88.50 121 TYR A N 1
ATOM 932 C CA . TYR A 1 121 ? 25.302 43.217 -30.065 1.00 88.50 121 TYR A CA 1
ATOM 933 C C . TYR A 1 121 ? 24.433 42.672 -31.212 1.00 88.50 121 TYR A C 1
ATOM 935 O O . TYR A 1 121 ? 24.867 42.629 -32.374 1.00 88.50 121 TYR A O 1
ATOM 943 N N . SER A 1 122 ? 23.223 42.239 -30.866 1.00 81.25 122 SER A N 1
ATOM 944 C CA . SER A 1 122 ? 22.226 41.623 -31.743 1.00 81.25 122 SER A CA 1
ATOM 945 C C . SER A 1 122 ? 20.828 42.179 -31.401 1.00 81.25 122 SER A C 1
ATOM 947 O O . SER A 1 122 ? 20.591 42.483 -30.235 1.00 81.25 122 SER A O 1
ATOM 949 N N . PRO A 1 123 ? 19.922 42.365 -32.384 1.00 80.56 123 PRO A N 1
ATOM 950 C CA . PRO A 1 123 ? 20.206 42.446 -33.819 1.00 80.56 123 PRO A CA 1
ATOM 951 C C . PRO A 1 123 ? 21.143 43.628 -34.146 1.00 80.56 123 PRO A C 1
ATOM 953 O O . PRO A 1 123 ? 21.411 44.497 -33.318 1.00 80.56 123 PRO A O 1
ATOM 956 N N . LYS A 1 124 ? 21.689 43.675 -35.370 1.00 84.56 124 LYS A N 1
ATOM 957 C CA . LYS A 1 124 ? 22.512 44.821 -35.797 1.00 84.56 124 LYS A CA 1
ATOM 958 C C . LYS A 1 124 ? 21.634 45.975 -36.258 1.00 84.56 124 LYS A C 1
ATOM 960 O O . LYS A 1 124 ? 21.124 45.946 -37.375 1.00 84.56 124 LYS A O 1
ATOM 965 N N . VAL A 1 125 ? 21.540 46.990 -35.406 1.00 86.00 125 VAL A N 1
ATOM 966 C CA . VAL A 1 125 ? 20.678 48.158 -35.599 1.00 86.00 125 VAL A CA 1
ATOM 967 C C . VAL A 1 125 ? 21.155 49.020 -36.770 1.00 86.00 125 VAL A C 1
ATOM 969 O O . VAL A 1 125 ? 22.350 49.280 -36.974 1.00 86.00 125 VAL A O 1
ATOM 972 N N . ILE A 1 126 ? 20.181 49.462 -37.556 1.00 88.19 126 ILE A N 1
ATOM 973 C CA . ILE A 1 126 ? 20.345 50.285 -38.748 1.00 88.19 126 ILE A CA 1
ATOM 974 C C . ILE A 1 126 ? 19.665 51.627 -38.479 1.00 88.19 126 ILE A C 1
ATOM 976 O O . ILE A 1 126 ? 18.577 51.669 -37.918 1.00 88.19 126 ILE A O 1
ATOM 980 N N . PHE A 1 127 ? 20.304 52.732 -38.858 1.00 85.62 127 PHE A N 1
ATOM 981 C CA . PHE A 1 127 ? 19.773 54.054 -38.557 1.00 85.62 127 PHE A CA 1
ATOM 982 C C . PHE A 1 127 ? 18.512 54.367 -39.369 1.00 85.62 127 PHE A C 1
ATOM 984 O O . PHE A 1 127 ? 18.560 54.463 -40.603 1.00 85.62 127 PHE A O 1
ATOM 991 N N . GLU A 1 128 ? 17.415 54.626 -38.658 1.00 82.88 128 GLU A N 1
ATOM 992 C CA . GLU A 1 128 ? 16.171 55.159 -39.207 1.00 82.88 128 GLU A CA 1
ATOM 993 C C . GLU A 1 128 ? 15.796 56.477 -38.515 1.00 82.88 128 GLU A C 1
ATOM 995 O O . GLU A 1 128 ? 15.762 56.592 -37.289 1.00 82.88 128 GLU A O 1
ATOM 1000 N N . ALA A 1 129 ? 15.531 57.515 -39.311 1.00 77.88 129 ALA A N 1
ATOM 1001 C CA . ALA A 1 129 ? 15.211 58.840 -38.791 1.00 77.88 129 ALA A CA 1
ATOM 1002 C C . ALA A 1 129 ? 13.818 58.841 -38.138 1.00 77.88 129 ALA A C 1
ATOM 1004 O O . ALA A 1 129 ? 12.832 58.551 -38.808 1.00 77.88 129 ALA A O 1
ATOM 1005 N N . GLN A 1 130 ? 13.753 59.235 -36.863 1.00 71.81 130 GLN A N 1
ATOM 1006 C CA . GLN A 1 130 ? 12.588 59.129 -35.967 1.00 71.81 130 GLN A CA 1
ATOM 1007 C C . GLN A 1 130 ? 12.226 57.685 -35.565 1.00 71.81 130 GLN A C 1
ATOM 1009 O O . GLN A 1 130 ? 11.172 57.470 -34.972 1.00 71.81 130 GLN A O 1
ATOM 1014 N N . GLY A 1 131 ? 13.104 56.710 -35.831 1.00 66.88 131 GLY A N 1
ATOM 1015 C CA . GLY A 1 131 ? 12.942 55.328 -35.379 1.00 66.88 131 GLY A CA 1
ATOM 1016 C C . GLY A 1 131 ? 13.229 55.133 -33.885 1.00 66.88 131 GLY A C 1
ATOM 1017 O O . GLY A 1 131 ? 13.943 55.921 -33.253 1.00 66.88 131 GLY A O 1
ATOM 1018 N N . ILE A 1 132 ? 12.704 54.041 -33.337 1.00 79.06 132 ILE A N 1
ATOM 1019 C CA . ILE A 1 132 ? 13.027 53.520 -32.006 1.00 79.06 132 ILE A CA 1
ATOM 1020 C C . ILE A 1 132 ? 13.403 52.048 -32.181 1.00 79.06 132 ILE A C 1
ATOM 1022 O O . ILE A 1 132 ? 12.767 51.351 -32.964 1.00 79.06 132 ILE A O 1
ATOM 1026 N N . GLU A 1 133 ? 14.428 51.586 -31.470 1.00 83.00 133 GLU A N 1
ATOM 1027 C CA . GLU A 1 133 ? 14.788 50.169 -31.388 1.00 83.00 133 GLU A CA 1
ATOM 1028 C C . GLU A 1 133 ? 15.145 49.802 -29.946 1.00 83.00 133 GLU A C 1
ATOM 1030 O O . GLU A 1 133 ? 15.679 50.635 -29.208 1.00 83.00 133 GLU A O 1
ATOM 1035 N N . ILE A 1 134 ? 14.857 48.566 -29.537 1.00 80.50 134 ILE A N 1
ATOM 1036 C CA . ILE A 1 134 ? 15.173 48.048 -28.206 1.00 80.50 134 ILE A CA 1
ATOM 1037 C C . ILE A 1 134 ? 16.211 46.932 -28.337 1.00 80.50 134 ILE A C 1
ATOM 1039 O O . ILE A 1 134 ? 16.048 45.998 -29.119 1.00 80.50 134 ILE A O 1
ATOM 1043 N N . LEU A 1 135 ? 17.291 47.042 -27.567 1.00 85.06 135 LEU A N 1
ATOM 1044 C CA . LEU A 1 135 ? 18.318 46.021 -27.432 1.00 85.06 135 LEU A CA 1
ATOM 1045 C C . LEU A 1 135 ? 18.159 45.313 -26.087 1.00 85.06 135 LEU A C 1
ATOM 1047 O O . LEU A 1 135 ? 18.436 45.907 -25.042 1.00 85.06 135 LEU A O 1
ATOM 1051 N N . ASN A 1 136 ? 17.735 44.049 -26.167 1.00 79.44 136 ASN A N 1
ATOM 1052 C CA . ASN A 1 136 ? 17.562 43.141 -25.031 1.00 79.44 136 ASN A CA 1
ATOM 1053 C C . ASN A 1 136 ? 18.649 42.052 -24.973 1.00 79.44 136 ASN A C 1
ATOM 1055 O O . ASN A 1 136 ? 18.959 41.592 -23.882 1.00 79.44 136 ASN A O 1
ATOM 1059 N N . ASP A 1 137 ? 19.245 41.650 -26.107 1.00 86.88 137 ASP A N 1
ATOM 1060 C CA . ASP A 1 137 ? 20.320 40.642 -26.141 1.00 86.88 137 ASP A CA 1
ATOM 1061 C C . ASP A 1 137 ? 21.580 41.148 -25.403 1.00 86.88 137 ASP A C 1
ATOM 1063 O O . ASP A 1 137 ? 22.048 42.265 -25.643 1.00 86.88 137 ASP A O 1
ATOM 1067 N N . ALA A 1 138 ? 22.183 40.293 -24.569 1.00 84.81 138 ALA A N 1
ATOM 1068 C CA . ALA A 1 138 ? 23.400 40.600 -23.813 1.00 84.81 138 ALA A CA 1
ATOM 1069 C C . ALA A 1 138 ? 24.569 41.103 -24.694 1.00 84.81 138 ALA A C 1
ATOM 1071 O O . ALA A 1 138 ? 24.876 40.545 -25.751 1.00 84.81 138 ALA A O 1
ATOM 1072 N N . PHE A 1 139 ? 25.263 42.148 -24.230 1.00 90.94 139 PHE A N 1
ATOM 1073 C CA . PHE A 1 139 ? 26.357 42.793 -24.967 1.00 90.94 139 PHE A CA 1
ATOM 1074 C C . PHE A 1 139 ? 27.719 42.128 -24.715 1.00 90.94 139 PHE A C 1
ATOM 1076 O O . PHE A 1 139 ? 28.138 41.937 -23.573 1.00 90.94 139 PHE A O 1
ATOM 1083 N N . GLU A 1 140 ? 28.472 41.863 -25.786 1.00 89.25 140 GLU A N 1
ATOM 1084 C CA . GLU A 1 140 ? 29.838 41.329 -25.718 1.00 89.25 140 GLU A CA 1
ATOM 1085 C C . GLU A 1 140 ? 30.874 42.452 -25.915 1.00 89.25 140 GLU A C 1
ATOM 1087 O O . GLU A 1 140 ? 30.863 43.173 -26.914 1.00 89.25 140 GLU A O 1
ATOM 1092 N N . TYR A 1 141 ? 31.800 42.595 -24.961 1.00 87.25 141 TYR A N 1
ATOM 1093 C CA . TYR A 1 141 ? 32.740 43.719 -24.879 1.00 87.25 141 TYR A CA 1
ATOM 1094 C C . TYR A 1 141 ? 34.178 43.291 -25.205 1.00 87.25 141 TYR A C 1
ATOM 1096 O O . TYR A 1 141 ? 34.884 42.736 -24.361 1.00 87.25 141 TYR A O 1
ATOM 1104 N N . THR A 1 142 ? 34.664 43.614 -26.405 1.00 85.44 142 THR A N 1
ATOM 1105 C CA . THR A 1 142 ? 36.050 43.321 -26.814 1.00 85.44 142 THR A CA 1
ATOM 1106 C C . THR A 1 142 ? 36.972 44.510 -26.508 1.00 85.44 142 THR A C 1
ATOM 1108 O O . THR A 1 142 ? 36.755 45.589 -27.063 1.00 85.44 142 THR A O 1
ATOM 1111 N N . PRO A 1 143 ? 38.020 44.374 -25.669 1.00 81.94 143 PRO A N 1
ATOM 1112 C CA . PRO A 1 143 ? 38.953 45.469 -25.402 1.00 81.94 143 PRO A CA 1
ATOM 1113 C C . PRO A 1 143 ? 39.799 45.785 -26.642 1.00 81.94 143 PRO A C 1
ATOM 1115 O O . PRO A 1 143 ? 40.417 44.893 -27.223 1.00 81.94 143 PRO A O 1
ATOM 1118 N N . TYR A 1 144 ? 39.857 47.064 -27.017 1.00 78.88 144 TYR A N 1
ATOM 1119 C CA . TYR A 1 144 ? 40.561 47.558 -28.204 1.00 78.88 144 TYR A CA 1
ATOM 1120 C C . TYR A 1 144 ? 41.911 48.204 -27.839 1.00 78.88 144 TYR A C 1
ATOM 1122 O O . TYR A 1 144 ? 42.965 47.733 -28.277 1.00 78.88 144 TYR A O 1
ATOM 1130 N N . CYS A 1 145 ? 41.917 49.247 -26.994 1.00 77.12 145 CYS A N 1
ATOM 1131 C CA . CYS A 1 145 ? 43.152 49.857 -26.472 1.00 77.12 145 CYS A CA 1
ATOM 1132 C C . CYS A 1 145 ? 42.956 50.726 -25.212 1.00 77.12 145 CYS A C 1
ATOM 1134 O O . CYS A 1 145 ? 41.830 51.069 -24.855 1.00 77.12 145 CYS A O 1
ATOM 1136 N N . ASP A 1 146 ? 44.058 51.081 -24.533 1.00 76.56 146 ASP A N 1
ATOM 1137 C CA . ASP A 1 146 ? 44.065 51.854 -23.275 1.00 76.56 146 ASP A CA 1
ATOM 1138 C C . ASP A 1 146 ? 44.663 53.279 -23.384 1.00 76.56 146 ASP A C 1
ATOM 1140 O O . ASP A 1 146 ? 45.367 53.634 -24.334 1.00 76.56 146 ASP A O 1
ATOM 1144 N N . VAL A 1 147 ? 44.426 54.109 -22.358 1.00 65.75 147 VAL A N 1
ATOM 1145 C CA . VAL A 1 147 ? 44.992 55.474 -22.215 1.00 65.75 147 VAL A CA 1
ATOM 1146 C C . VAL A 1 147 ? 46.517 55.539 -22.006 1.00 65.75 147 VAL A C 1
ATOM 1148 O O . VAL A 1 147 ? 47.080 56.633 -21.925 1.00 65.75 147 VAL A O 1
ATOM 1151 N N . ILE A 1 148 ? 47.210 54.402 -21.903 1.00 65.50 148 ILE A N 1
ATOM 1152 C CA . ILE A 1 148 ? 48.679 54.316 -21.821 1.00 65.50 148 ILE A CA 1
ATOM 1153 C C . ILE A 1 148 ? 49.280 54.053 -23.219 1.00 65.50 148 ILE A C 1
ATOM 1155 O O . ILE A 1 148 ? 50.465 54.317 -23.443 1.00 65.50 148 ILE A O 1
ATOM 1159 N N . GLY A 1 149 ? 48.451 53.637 -24.182 1.00 63.91 149 GLY A N 1
ATOM 1160 C CA . GLY A 1 149 ? 48.812 53.349 -25.567 1.00 63.91 149 GLY A CA 1
ATOM 1161 C C . GLY A 1 149 ? 49.055 51.866 -25.843 1.00 63.91 149 GLY A C 1
ATOM 1162 O O . GLY A 1 149 ? 49.757 51.552 -26.804 1.00 63.91 149 GLY A O 1
ATOM 1163 N N . ASN A 1 150 ? 48.529 50.961 -25.011 1.00 70.62 150 ASN A N 1
ATOM 1164 C CA . ASN A 1 150 ? 48.532 49.530 -25.304 1.00 70.62 150 ASN A CA 1
ATOM 1165 C C . ASN A 1 150 ? 47.380 49.164 -26.239 1.00 70.62 150 ASN A C 1
ATOM 1167 O O . ASN A 1 150 ? 46.255 49.603 -26.018 1.00 70.62 150 ASN A O 1
ATOM 1171 N N . VAL A 1 151 ? 47.657 48.322 -27.233 1.00 71.50 151 VAL A N 1
ATOM 1172 C CA . VAL A 1 151 ? 46.670 47.790 -28.186 1.00 71.50 151 VAL A CA 1
ATOM 1173 C C . VAL A 1 151 ? 46.531 46.290 -27.951 1.00 71.50 151 VAL A C 1
ATOM 1175 O O . VAL A 1 151 ? 47.541 45.596 -27.803 1.00 71.50 151 VAL A O 1
ATOM 1178 N N . TYR A 1 152 ? 45.296 45.797 -27.916 1.00 75.50 152 TYR A N 1
ATOM 1179 C CA . TYR A 1 152 ? 44.988 44.395 -27.641 1.00 75.50 152 TYR A CA 1
ATOM 1180 C C . TYR A 1 152 ? 44.805 43.602 -28.947 1.00 75.50 152 TYR A C 1
ATOM 1182 O O . TYR A 1 152 ? 44.222 44.097 -29.912 1.00 75.50 152 TYR A O 1
ATOM 1190 N N . GLY A 1 153 ? 45.332 42.377 -29.002 1.00 72.19 153 GLY A N 1
ATOM 1191 C CA . GLY A 1 153 ? 45.237 41.502 -30.179 1.00 72.19 153 GLY A CA 1
ATOM 1192 C C . GLY A 1 153 ? 46.304 40.406 -30.191 1.00 72.19 153 GLY A C 1
ATOM 1193 O O . GLY A 1 153 ? 47.284 40.505 -29.459 1.00 72.19 153 GLY A O 1
ATOM 1194 N N . CYS A 1 154 ? 46.143 39.388 -31.040 1.00 75.12 154 CYS A N 1
ATOM 1195 C CA . CYS A 1 154 ? 47.102 38.288 -31.193 1.00 75.12 154 CYS A CA 1
ATOM 1196 C C . CYS A 1 154 ? 48.542 38.796 -31.423 1.00 75.12 154 CYS A C 1
ATOM 1198 O O . CYS A 1 154 ? 48.826 39.439 -32.440 1.00 75.12 154 CYS A O 1
ATOM 1200 N N . THR A 1 155 ? 49.461 38.498 -30.491 1.00 77.31 155 THR A N 1
ATOM 1201 C CA . THR A 1 155 ? 50.842 39.037 -30.510 1.00 77.31 155 THR A CA 1
ATOM 1202 C C . THR A 1 155 ? 51.886 38.096 -31.117 1.00 77.31 155 THR A C 1
ATOM 1204 O O . THR A 1 155 ? 53.025 38.513 -31.352 1.00 77.31 155 THR A O 1
ATOM 1207 N N . ASP A 1 156 ? 51.530 36.839 -31.396 1.00 70.81 156 ASP A N 1
ATOM 1208 C CA . ASP A 1 156 ? 52.451 35.843 -31.947 1.00 70.81 156 ASP A CA 1
ATOM 1209 C C . ASP A 1 156 ? 52.393 35.793 -33.485 1.00 70.81 156 ASP A C 1
ATOM 1211 O O . ASP A 1 156 ? 51.424 35.340 -34.090 1.00 70.81 156 ASP A O 1
ATOM 1215 N N . SER A 1 157 ? 53.496 36.194 -34.125 1.00 72.94 157 SER A N 1
ATOM 1216 C CA . SER A 1 157 ? 53.665 36.237 -35.583 1.00 72.94 157 SER A CA 1
ATOM 1217 C C . SER A 1 157 ? 53.687 34.877 -36.301 1.00 72.94 157 SER A C 1
ATOM 1219 O O . SER A 1 157 ? 54.000 34.836 -37.492 1.00 72.94 157 SER A O 1
ATOM 1221 N N . ASN A 1 158 ? 53.450 33.769 -35.595 1.00 65.81 158 ASN A N 1
ATOM 1222 C CA . ASN A 1 158 ? 53.323 32.430 -36.181 1.00 65.81 158 ASN A CA 1
ATOM 1223 C C . ASN A 1 158 ? 51.872 32.050 -36.547 1.00 65.81 158 ASN A C 1
ATOM 1225 O O . ASN A 1 158 ? 51.689 31.061 -37.253 1.00 65.81 158 ASN A O 1
ATOM 1229 N N . TYR A 1 159 ? 50.876 32.826 -36.105 1.00 64.12 159 TYR A N 1
ATOM 1230 C CA . TYR A 1 159 ? 49.449 32.617 -36.383 1.00 64.12 159 TYR A CA 1
ATOM 1231 C C . TYR A 1 159 ? 48.954 33.588 -37.469 1.00 64.12 159 TYR A C 1
ATOM 1233 O O . TYR A 1 159 ? 49.510 34.679 -37.630 1.00 64.12 159 TYR A O 1
ATOM 1241 N N . ASN A 1 160 ? 47.920 33.220 -38.237 1.00 63.91 160 ASN A N 1
ATOM 1242 C CA . ASN A 1 160 ? 47.436 34.071 -39.340 1.00 63.91 160 ASN A CA 1
ATOM 1243 C C . ASN A 1 160 ? 46.713 35.336 -38.843 1.00 63.91 160 ASN A C 1
ATOM 1245 O O . ASN A 1 160 ? 46.629 36.324 -39.571 1.00 63.91 160 ASN A O 1
ATOM 1249 N N . GLU A 1 161 ? 46.233 35.309 -37.601 1.00 65.00 161 GLU A N 1
ATOM 1250 C CA . GLU A 1 161 ? 45.466 36.368 -36.939 1.00 65.00 161 GLU A CA 1
ATOM 1251 C C . GLU A 1 161 ? 46.364 37.462 -36.309 1.00 65.00 161 GLU A C 1
ATOM 1253 O O . GLU A 1 161 ? 45.870 38.410 -35.700 1.00 65.00 161 GLU A O 1
ATOM 1258 N N . TYR A 1 162 ? 47.690 37.352 -36.466 1.00 72.62 162 TYR A N 1
ATOM 1259 C CA . TYR A 1 162 ? 48.698 38.239 -35.877 1.00 72.62 162 TYR A CA 1
ATOM 1260 C C . TYR A 1 162 ? 48.499 39.732 -36.195 1.00 72.62 162 TYR A C 1
ATOM 1262 O O . TYR A 1 162 ? 48.581 40.162 -37.351 1.00 72.62 162 TYR A O 1
ATOM 1270 N N . ASN A 1 163 ? 48.372 40.549 -35.144 1.00 68.75 163 ASN A N 1
ATOM 1271 C CA . ASN A 1 163 ? 48.353 42.006 -35.235 1.00 68.75 163 ASN A CA 1
ATOM 1272 C C . ASN A 1 163 ? 49.742 42.590 -34.881 1.00 68.75 163 ASN A C 1
ATOM 1274 O O . ASN A 1 163 ? 50.123 42.594 -33.710 1.00 68.75 163 ASN A O 1
ATOM 1278 N N . PRO A 1 164 ? 50.502 43.150 -35.845 1.00 66.62 164 PRO A N 1
ATOM 1279 C CA . PRO A 1 164 ? 51.843 43.684 -35.591 1.00 66.62 164 PRO A CA 1
ATOM 1280 C C . PRO A 1 164 ? 51.881 44.971 -34.752 1.00 66.62 164 PRO A C 1
ATOM 1282 O O . PRO A 1 164 ? 52.965 45.367 -34.325 1.00 66.62 164 PRO A O 1
ATOM 1285 N N . GLU A 1 165 ? 50.737 45.623 -34.520 1.00 67.62 165 GLU A N 1
ATOM 1286 C CA . GLU A 1 165 ? 50.619 46.801 -33.650 1.00 67.62 165 GLU A CA 1
ATOM 1287 C C . GLU A 1 165 ? 50.129 46.439 -32.231 1.00 67.62 165 GLU A C 1
ATOM 1289 O O . GLU A 1 165 ? 50.149 47.298 -31.350 1.00 67.62 165 GLU A O 1
ATOM 1294 N N . ALA A 1 166 ? 49.717 45.186 -31.978 1.00 67.56 166 ALA A N 1
ATOM 1295 C CA . ALA A 1 166 ? 49.288 44.743 -30.652 1.00 67.56 166 ALA A CA 1
ATOM 1296 C C . ALA A 1 166 ? 50.471 44.661 -29.670 1.00 67.56 166 ALA A C 1
ATOM 1298 O O . ALA A 1 166 ? 51.546 44.143 -29.984 1.00 67.56 166 ALA A O 1
ATOM 1299 N N . THR A 1 167 ? 50.265 45.166 -28.453 1.00 73.25 167 THR A N 1
ATOM 1300 C CA . THR A 1 167 ? 51.264 45.181 -27.371 1.00 73.25 167 THR A CA 1
ATOM 1301 C C . THR A 1 167 ? 50.895 44.270 -26.203 1.00 73.25 167 THR A C 1
ATOM 1303 O O . THR A 1 167 ? 51.769 43.950 -25.394 1.00 73.25 167 THR A O 1
ATOM 1306 N N . ILE A 1 168 ? 49.630 43.849 -26.114 1.00 71.25 168 ILE A N 1
ATOM 1307 C CA . ILE A 1 168 ? 49.114 42.901 -25.123 1.00 71.25 168 ILE A CA 1
ATOM 1308 C C . ILE A 1 168 ? 48.268 41.855 -25.853 1.00 71.25 168 ILE A C 1
ATOM 1310 O O . ILE A 1 168 ? 47.378 42.198 -26.629 1.00 71.25 168 ILE A O 1
ATOM 1314 N N . ASP A 1 169 ? 48.540 40.581 -25.582 1.00 72.56 169 ASP A N 1
ATOM 1315 C CA . ASP A 1 169 ? 47.752 39.482 -26.133 1.00 72.56 169 ASP A CA 1
ATOM 1316 C C . ASP A 1 169 ? 46.394 39.375 -25.432 1.00 72.56 169 ASP A C 1
ATOM 1318 O O . ASP A 1 169 ? 46.325 39.417 -24.201 1.00 72.56 169 ASP A O 1
ATOM 1322 N N . ASN A 1 170 ? 45.327 39.234 -26.215 1.00 68.44 170 ASN A N 1
ATOM 1323 C CA . ASN A 1 170 ? 43.960 39.019 -25.737 1.00 68.44 170 ASN A CA 1
ATOM 1324 C C . ASN A 1 170 ? 43.435 37.600 -26.032 1.00 68.44 170 ASN A C 1
ATOM 1326 O O . ASN A 1 170 ? 42.262 37.337 -25.794 1.00 68.44 170 ASN A O 1
ATOM 1330 N N . GLY A 1 171 ? 44.288 36.682 -26.508 1.00 67.50 171 GLY A N 1
ATOM 1331 C CA . GLY A 1 171 ? 43.948 35.269 -26.707 1.00 67.50 171 GLY A CA 1
ATOM 1332 C C . GLY A 1 171 ? 43.397 34.918 -28.092 1.00 67.50 171 GLY A C 1
ATOM 1333 O O . GLY A 1 171 ? 42.856 33.835 -28.262 1.00 67.50 171 GLY A O 1
ATOM 1334 N N . THR A 1 172 ? 43.544 35.800 -29.084 1.00 68.38 172 THR A N 1
ATOM 1335 C CA . THR A 1 172 ? 42.926 35.679 -30.424 1.00 68.38 172 THR A CA 1
ATOM 1336 C C . THR A 1 172 ? 43.785 34.950 -31.478 1.00 68.38 172 THR A C 1
ATOM 1338 O O . THR A 1 172 ? 43.570 35.118 -32.676 1.00 68.38 172 THR A O 1
ATOM 1341 N N . CYS A 1 173 ? 44.780 34.156 -31.064 1.00 67.75 173 CYS A N 1
ATOM 1342 C CA . CYS A 1 173 ? 45.670 33.402 -31.960 1.00 67.75 173 CYS A CA 1
ATOM 1343 C C . CYS A 1 173 ? 45.227 31.927 -32.087 1.00 67.75 173 CYS A C 1
ATOM 1345 O O . CYS A 1 173 ? 45.389 31.183 -31.119 1.00 67.75 173 CYS A O 1
ATOM 1347 N N . GLU A 1 174 ? 44.736 31.469 -33.251 1.00 66.69 174 GLU A N 1
ATOM 1348 C CA . GLU A 1 174 ? 44.131 30.119 -33.359 1.00 66.69 174 GLU A CA 1
ATOM 1349 C C . GLU A 1 174 ? 44.689 29.186 -34.457 1.00 66.69 174 GLU A C 1
ATOM 1351 O O . GLU A 1 174 ? 44.633 27.966 -34.287 1.00 66.69 174 GLU A O 1
ATOM 1356 N N . SER A 1 175 ? 45.249 29.682 -35.571 1.00 59.06 175 SER A N 1
ATOM 1357 C CA . SER A 1 175 ? 45.604 28.827 -36.727 1.00 59.06 175 SER A CA 1
ATOM 1358 C C . SER A 1 175 ? 47.104 28.480 -36.911 1.00 59.06 175 SER A C 1
ATOM 1360 O O . SER A 1 175 ? 47.961 29.359 -36.971 1.00 59.06 175 SER A O 1
ATOM 1362 N N . ILE A 1 176 ? 47.427 27.183 -37.093 1.00 49.31 176 ILE A N 1
ATOM 1363 C CA . ILE A 1 176 ? 48.773 26.646 -37.432 1.00 49.31 176 ILE A CA 1
ATOM 1364 C C . ILE A 1 176 ? 48.712 25.610 -38.583 1.00 49.31 176 ILE A C 1
ATOM 1366 O O . ILE A 1 176 ? 47.707 24.932 -38.784 1.00 49.31 176 ILE A O 1
ATOM 1370 N N . ASP A 1 177 ? 49.810 25.508 -39.346 1.00 53.25 177 ASP A N 1
ATOM 1371 C CA . ASP A 1 177 ? 49.964 24.741 -40.597 1.00 53.25 177 ASP A CA 1
ATOM 1372 C C . ASP A 1 177 ? 49.782 23.204 -40.502 1.00 53.25 177 ASP A C 1
ATOM 1374 O O . ASP A 1 177 ? 50.065 22.560 -39.489 1.00 53.25 177 ASP A O 1
ATOM 1378 N N . VAL A 1 178 ? 49.389 22.592 -41.629 1.00 59.03 178 VAL A N 1
ATOM 1379 C CA . VAL A 1 178 ? 49.054 21.157 -41.750 1.00 59.03 178 VAL A CA 1
ATOM 1380 C C . VAL A 1 178 ? 50.185 20.275 -42.310 1.00 59.03 178 VAL A C 1
ATOM 1382 O O . VAL A 1 178 ? 50.799 20.582 -43.334 1.00 59.03 178 VAL A O 1
ATOM 1385 N N . VAL A 1 179 ? 50.421 19.120 -41.673 1.00 54.38 179 VAL A N 1
ATOM 1386 C CA . VAL A 1 179 ? 51.531 18.184 -41.950 1.00 54.38 179 VAL A CA 1
ATOM 1387 C C . VAL A 1 179 ? 51.005 16.816 -42.390 1.00 54.38 179 VAL A C 1
ATOM 1389 O O . VAL A 1 179 ? 50.150 16.236 -41.731 1.00 54.38 179 VAL A O 1
ATOM 1392 N N . TYR A 1 180 ? 51.547 16.262 -43.474 1.00 59.97 180 TYR A N 1
ATOM 1393 C CA . TYR A 1 180 ? 51.065 15.012 -44.076 1.00 59.97 180 TYR A CA 1
ATOM 1394 C C . TYR A 1 180 ? 51.780 13.764 -43.525 1.00 59.97 180 TYR A C 1
ATOM 1396 O O . TYR A 1 180 ? 53.003 13.775 -43.359 1.00 59.97 180 TYR A O 1
ATOM 1404 N N . GLY A 1 181 ? 51.025 12.692 -43.258 1.00 66.19 181 GLY A N 1
ATOM 1405 C CA . GLY A 1 181 ? 51.545 11.388 -42.821 1.00 66.19 181 GLY A CA 1
ATOM 1406 C C . GLY A 1 181 ? 50.456 10.441 -42.298 1.00 66.19 181 GLY A C 1
ATOM 1407 O O . GLY A 1 181 ? 49.265 10.739 -42.374 1.00 66.19 181 GLY A O 1
ATOM 1408 N N . CYS A 1 182 ? 50.853 9.310 -41.709 1.00 68.94 182 CYS A N 1
ATOM 1409 C CA . CYS A 1 182 ? 49.940 8.431 -40.978 1.00 68.94 182 CYS A CA 1
ATOM 1410 C C . CYS A 1 182 ? 49.551 9.084 -39.637 1.00 68.94 182 CYS A C 1
ATOM 1412 O O . CYS A 1 182 ? 50.323 9.061 -38.678 1.00 68.94 182 CYS A O 1
ATOM 1414 N N . THR A 1 183 ? 48.365 9.699 -39.586 1.00 67.69 183 THR A N 1
ATOM 1415 C CA . THR A 1 183 ? 47.832 10.454 -38.430 1.00 67.69 183 THR A CA 1
ATOM 1416 C C . THR A 1 183 ? 47.134 9.585 -37.381 1.00 67.69 183 THR A C 1
ATOM 1418 O O . THR A 1 183 ? 46.709 10.094 -36.347 1.00 67.69 183 THR A O 1
ATOM 1421 N N . ILE A 1 184 ? 46.970 8.287 -37.646 1.00 65.44 184 ILE A N 1
ATOM 1422 C CA . ILE A 1 184 ? 46.140 7.379 -36.850 1.00 65.44 184 ILE A CA 1
ATOM 1423 C C . ILE A 1 184 ? 47.054 6.506 -35.988 1.00 65.44 184 ILE A C 1
ATOM 1425 O O . ILE A 1 184 ? 47.823 5.706 -36.516 1.00 65.44 184 ILE A O 1
ATOM 1429 N N . SER A 1 185 ? 46.957 6.637 -34.662 1.00 64.62 185 SER A N 1
ATOM 1430 C CA . SER A 1 185 ? 47.818 5.936 -33.691 1.00 64.62 185 SER A CA 1
ATOM 1431 C C . SER A 1 185 ? 47.673 4.410 -33.686 1.00 64.62 185 SER A C 1
ATOM 1433 O O . SER A 1 185 ? 48.543 3.712 -33.173 1.00 64.62 185 SER A O 1
ATOM 1435 N N . SER A 1 186 ? 46.610 3.886 -34.297 1.00 67.50 186 SER A N 1
ATOM 1436 C CA . SER A 1 186 ? 46.308 2.457 -34.457 1.00 67.50 186 SER A CA 1
ATOM 1437 C C . SER A 1 186 ? 47.093 1.755 -35.581 1.00 67.50 186 SER A C 1
ATOM 1439 O O . SER A 1 186 ? 46.726 0.650 -35.968 1.00 67.50 186 SER A O 1
ATOM 1441 N N . TYR A 1 187 ? 48.136 2.373 -36.145 1.00 73.50 187 TYR A N 1
ATOM 1442 C CA . TYR A 1 187 ? 48.950 1.819 -37.239 1.00 73.50 187 TYR A CA 1
ATOM 1443 C C . TYR A 1 187 ? 50.447 1.886 -36.920 1.00 73.50 187 TYR A C 1
ATOM 1445 O O . TYR A 1 187 ? 50.911 2.809 -36.252 1.00 73.50 187 TYR A O 1
ATOM 1453 N N . VAL A 1 188 ? 51.221 0.908 -37.404 1.00 69.31 188 VAL A N 1
ATOM 1454 C CA . VAL A 1 188 ? 52.653 0.764 -37.070 1.00 69.31 188 VAL A CA 1
ATOM 1455 C C . VAL A 1 188 ? 53.472 1.932 -37.630 1.00 69.31 188 VAL A C 1
ATOM 1457 O O . VAL A 1 188 ? 54.483 2.331 -37.053 1.00 69.31 188 VAL A O 1
ATOM 1460 N N . GLU A 1 189 ? 53.016 2.512 -38.740 1.00 73.38 189 GLU A N 1
ATOM 1461 C CA . GLU A 1 189 ? 53.640 3.647 -39.420 1.00 73.38 189 GLU A CA 1
ATOM 1462 C C . GLU A 1 189 ? 53.243 5.029 -38.844 1.00 73.38 189 GLU A C 1
ATOM 1464 O O . GLU A 1 189 ? 53.609 6.056 -39.421 1.00 73.38 189 GLU A O 1
ATOM 1469 N N . TYR A 1 190 ? 52.514 5.081 -37.719 1.00 73.44 190 TYR A N 1
ATOM 1470 C CA . TYR A 1 190 ? 52.025 6.318 -37.093 1.00 73.44 190 TYR A CA 1
ATOM 1471 C C . TYR A 1 190 ? 53.122 7.366 -36.833 1.00 73.44 190 TYR A C 1
ATOM 1473 O O . TYR A 1 190 ? 54.175 7.084 -36.254 1.00 73.44 190 TYR A O 1
ATOM 1481 N N . ASN A 1 191 ? 52.832 8.620 -37.193 1.00 63.59 191 ASN A N 1
ATOM 1482 C CA . ASN A 1 191 ? 53.681 9.775 -36.920 1.00 63.59 191 ASN A CA 1
ATOM 1483 C C . ASN A 1 191 ? 52.905 10.832 -36.106 1.00 63.59 191 ASN A C 1
ATOM 1485 O O . ASN A 1 191 ? 52.081 11.543 -36.683 1.00 63.59 191 ASN A O 1
ATOM 1489 N N . PRO A 1 192 ? 53.216 11.036 -34.808 1.00 62.41 192 PRO A N 1
ATOM 1490 C CA . PRO A 1 192 ? 52.481 11.955 -33.928 1.00 62.41 192 PRO A CA 1
ATOM 1491 C C . PRO A 1 192 ? 52.655 13.450 -34.254 1.00 62.41 192 PRO A C 1
ATOM 1493 O O . PRO A 1 192 ? 52.160 14.293 -33.515 1.00 62.41 192 PRO A O 1
ATOM 1496 N N . ASN A 1 193 ? 53.371 13.796 -35.330 1.00 58.81 193 ASN A N 1
ATOM 1497 C CA . ASN A 1 193 ? 53.509 15.170 -35.826 1.00 58.81 193 ASN A CA 1
ATOM 1498 C C . ASN A 1 193 ? 52.738 15.410 -37.140 1.00 58.81 193 ASN A C 1
ATOM 1500 O O . ASN A 1 193 ? 52.923 16.454 -37.761 1.00 58.81 193 ASN A O 1
ATOM 1504 N N . ALA A 1 194 ? 51.945 14.441 -37.609 1.00 60.47 194 ALA A N 1
ATOM 1505 C CA . ALA A 1 194 ? 51.098 14.585 -38.789 1.00 60.47 194 ALA A CA 1
ATOM 1506 C C . ALA A 1 194 ? 49.681 15.037 -38.395 1.00 60.47 194 ALA A C 1
ATOM 1508 O O . ALA A 1 194 ? 49.112 14.545 -37.424 1.00 60.47 194 ALA A O 1
ATOM 1509 N N . THR A 1 195 ? 49.099 15.937 -39.185 1.00 62.47 195 THR A N 1
ATOM 1510 C CA . THR A 1 195 ? 47.745 16.493 -39.012 1.00 62.47 195 THR A CA 1
ATOM 1511 C C . THR A 1 195 ? 46.848 16.321 -40.247 1.00 62.47 195 THR A C 1
ATOM 1513 O O . THR A 1 195 ? 45.666 16.644 -40.185 1.00 62.47 195 THR A O 1
ATOM 1516 N N . VAL A 1 196 ? 47.354 15.748 -41.350 1.00 60.94 196 VAL A N 1
ATOM 1517 C CA . VAL A 1 196 ? 46.556 15.302 -42.510 1.00 60.94 196 VAL A CA 1
ATOM 1518 C C . VAL A 1 196 ? 46.981 13.901 -42.949 1.00 60.94 196 VAL A C 1
ATOM 1520 O O . VAL A 1 196 ? 48.167 13.624 -43.123 1.00 60.94 196 VAL A O 1
ATOM 1523 N N . TYR A 1 197 ? 46.000 13.023 -43.158 1.00 61.53 197 TYR A N 1
ATOM 1524 C CA . TYR A 1 197 ? 46.229 11.645 -43.587 1.00 61.53 197 TYR A CA 1
ATOM 1525 C C . TYR A 1 197 ? 46.649 11.564 -45.065 1.00 61.53 197 TYR A C 1
ATOM 1527 O O . TYR A 1 197 ? 45.958 12.088 -45.939 1.00 61.53 197 TYR A O 1
ATOM 1535 N N . ASP A 1 198 ? 47.769 10.893 -45.353 1.00 68.88 198 ASP A N 1
ATOM 1536 C CA . ASP A 1 198 ? 48.352 10.784 -46.704 1.00 68.88 198 ASP A CA 1
ATOM 1537 C C . ASP A 1 198 ? 48.307 9.372 -47.323 1.00 68.88 198 ASP A C 1
ATOM 1539 O O . ASP A 1 198 ? 48.777 9.176 -48.445 1.00 68.88 198 ASP A O 1
ATOM 1543 N N . GLY A 1 199 ? 47.733 8.394 -46.615 1.00 65.69 199 GLY A N 1
ATOM 1544 C CA . GLY A 1 199 ? 47.673 6.995 -47.050 1.00 65.69 199 GLY A CA 1
ATOM 1545 C C . GLY A 1 199 ? 48.869 6.126 -46.645 1.00 65.69 199 GLY A C 1
ATOM 1546 O O . GLY A 1 199 ? 48.921 4.974 -47.059 1.00 65.69 199 GLY A O 1
ATOM 1547 N N . SER A 1 200 ? 49.815 6.627 -45.838 1.00 66.12 200 SER A N 1
ATOM 1548 C CA . SER A 1 200 ? 50.987 5.850 -45.381 1.00 66.12 200 SER A CA 1
ATOM 1549 C C . SER A 1 200 ? 50.725 4.850 -44.240 1.00 66.12 200 SER A C 1
ATOM 1551 O O . SER A 1 200 ? 51.645 4.142 -43.835 1.00 66.12 200 SER A O 1
ATOM 1553 N N . CYS A 1 201 ? 49.491 4.759 -43.735 1.00 67.50 201 CYS A N 1
ATOM 1554 C CA . CYS A 1 201 ? 49.079 3.744 -42.764 1.00 67.50 201 CYS A CA 1
ATOM 1555 C C . CYS A 1 201 ? 48.806 2.398 -43.481 1.00 67.50 201 CYS A C 1
ATOM 1557 O O . CYS A 1 201 ? 47.673 2.140 -43.889 1.00 67.50 201 CYS A O 1
ATOM 1559 N N . GLU A 1 202 ? 49.824 1.546 -43.667 1.00 68.69 202 GLU A N 1
ATOM 1560 C CA . GLU A 1 202 ? 49.669 0.239 -44.344 1.00 68.69 202 GLU A CA 1
ATOM 1561 C C . GLU A 1 202 ? 49.484 -0.937 -43.368 1.00 68.69 202 GLU A C 1
ATOM 1563 O O . GLU A 1 202 ? 48.741 -1.873 -43.676 1.00 68.69 202 GLU A O 1
ATOM 1568 N N . THR A 1 203 ? 50.116 -0.906 -42.189 1.00 61.22 203 THR A N 1
ATOM 1569 C CA . THR A 1 203 ? 50.081 -2.012 -41.220 1.00 61.22 203 THR A CA 1
ATOM 1570 C C . THR A 1 203 ? 49.287 -1.602 -39.984 1.00 61.22 203 THR A C 1
ATOM 1572 O O . THR A 1 203 ? 49.724 -0.751 -39.213 1.00 61.22 203 THR A O 1
ATOM 1575 N N . PHE A 1 204 ? 48.125 -2.217 -39.752 1.00 63.34 204 PHE A N 1
ATOM 1576 C CA . PHE A 1 204 ? 47.359 -1.977 -38.522 1.00 63.34 204 PHE A CA 1
ATOM 1577 C C . PHE A 1 204 ? 48.179 -2.445 -37.310 1.00 63.34 204 PHE A C 1
ATOM 1579 O O . PHE A 1 204 ? 48.630 -3.592 -37.292 1.00 63.34 204 PHE A O 1
ATOM 1586 N N . ALA A 1 205 ? 48.391 -1.579 -36.320 1.00 56.44 205 ALA A N 1
ATOM 1587 C CA . ALA A 1 205 ? 49.123 -1.903 -35.103 1.00 56.44 205 ALA A CA 1
ATOM 1588 C C . ALA A 1 205 ? 48.196 -2.653 -34.148 1.00 56.44 205 ALA A C 1
ATOM 1590 O O . ALA A 1 205 ? 47.407 -2.066 -33.408 1.00 56.44 205 ALA A O 1
ATOM 1591 N N . VAL A 1 206 ? 48.306 -3.977 -34.170 1.00 65.12 206 VAL A N 1
ATOM 1592 C CA . VAL A 1 206 ? 47.738 -4.825 -33.130 1.00 65.12 206 VAL A CA 1
ATOM 1593 C C . VAL A 1 206 ? 48.758 -4.835 -31.998 1.00 65.12 206 VAL A C 1
ATOM 1595 O O . VAL A 1 206 ? 49.724 -5.603 -32.012 1.00 65.12 206 VAL A O 1
ATOM 1598 N N . PHE A 1 207 ? 48.566 -3.903 -31.068 1.00 64.12 207 PHE A N 1
ATOM 1599 C CA . PHE A 1 207 ? 49.327 -3.815 -29.830 1.00 64.12 207 PHE A CA 1
ATOM 1600 C C . PHE A 1 207 ? 49.000 -5.005 -28.914 1.00 64.12 207 PHE A C 1
ATOM 1602 O O . PHE A 1 207 ? 47.866 -5.496 -28.890 1.00 64.12 207 PHE A O 1
ATOM 1609 N N . GLY A 1 208 ? 50.009 -5.491 -28.200 1.00 67.50 208 GLY A N 1
ATOM 1610 C CA . GLY A 1 208 ? 49.891 -6.558 -27.209 1.00 67.50 208 GLY A CA 1
ATOM 1611 C C . GLY A 1 208 ? 51.122 -7.457 -27.196 1.00 67.50 208 GLY A C 1
ATOM 1612 O O . GLY A 1 208 ? 52.004 -7.357 -28.056 1.00 67.50 208 GLY A O 1
ATOM 1613 N N . CYS A 1 209 ? 51.192 -8.382 -26.238 1.00 74.38 209 CYS A N 1
ATOM 1614 C CA . CYS A 1 209 ? 52.370 -9.226 -26.118 1.00 74.38 209 CYS A CA 1
ATOM 1615 C C . CYS A 1 209 ? 52.516 -10.177 -27.318 1.00 74.38 209 CYS A C 1
ATOM 1617 O O . CYS A 1 209 ? 51.657 -11.012 -27.596 1.00 74.38 209 CYS A O 1
ATOM 1619 N N . MET A 1 210 ? 53.662 -10.103 -27.999 1.00 77.44 210 MET A N 1
ATOM 1620 C CA . MET A 1 210 ? 53.979 -10.925 -29.177 1.00 77.44 210 MET A CA 1
ATOM 1621 C C . MET A 1 210 ? 54.622 -12.288 -28.833 1.00 77.44 210 MET A C 1
ATOM 1623 O O . MET A 1 210 ? 55.044 -13.025 -29.727 1.00 77.44 210 MET A O 1
ATOM 1627 N N . ASN A 1 211 ? 54.760 -12.629 -27.547 1.00 73.56 211 ASN A N 1
ATOM 1628 C CA . ASN A 1 211 ? 55.492 -13.807 -27.075 1.00 73.56 211 ASN A CA 1
ATOM 1629 C C . ASN A 1 211 ? 54.549 -14.866 -26.485 1.00 73.56 211 ASN A C 1
ATOM 1631 O O . ASN A 1 211 ? 54.010 -14.670 -25.402 1.00 73.56 211 ASN A O 1
ATOM 1635 N N . ASN A 1 212 ? 54.430 -16.027 -27.139 1.00 73.31 212 ASN A N 1
ATOM 1636 C CA . ASN A 1 212 ? 53.467 -17.095 -26.817 1.00 73.31 212 ASN A CA 1
ATOM 1637 C C . ASN A 1 212 ? 53.686 -17.851 -25.490 1.00 73.31 212 ASN A C 1
ATOM 1639 O O . ASN A 1 212 ? 53.142 -18.935 -25.301 1.00 73.31 212 ASN A O 1
ATOM 1643 N N . ASN A 1 213 ? 54.513 -17.304 -24.607 1.00 68.19 213 ASN A N 1
ATOM 1644 C CA . ASN A 1 213 ? 54.830 -17.835 -23.287 1.00 68.19 213 ASN A CA 1
ATOM 1645 C C . ASN A 1 213 ? 54.410 -16.831 -22.195 1.00 68.19 213 ASN A C 1
ATOM 1647 O O . ASN A 1 213 ? 54.965 -16.875 -21.108 1.00 68.19 213 ASN A O 1
ATOM 1651 N N . TYR A 1 214 ? 53.519 -15.881 -22.496 1.00 73.00 214 TYR A N 1
ATOM 1652 C CA . TYR A 1 214 ? 53.053 -14.796 -21.619 1.00 73.00 214 TYR A CA 1
ATOM 1653 C C . TYR A 1 214 ? 51.528 -14.683 -21.706 1.00 73.00 214 TYR A C 1
ATOM 1655 O O . TYR A 1 214 ? 50.961 -14.965 -22.759 1.00 73.00 214 TYR A O 1
ATOM 1663 N N . LEU A 1 215 ? 50.870 -14.335 -20.598 1.00 67.75 215 LEU A N 1
ATOM 1664 C CA . LEU A 1 215 ? 49.407 -14.358 -20.464 1.00 67.75 215 LEU A CA 1
ATOM 1665 C C . LEU A 1 215 ? 48.747 -13.386 -21.434 1.00 67.75 215 LEU A C 1
ATOM 1667 O O . LEU A 1 215 ? 47.722 -13.683 -22.035 1.00 67.75 215 LEU A O 1
ATOM 1671 N N . GLU A 1 216 ? 49.392 -12.240 -21.626 1.00 72.00 216 GLU A N 1
ATOM 1672 C CA . GLU A 1 216 ? 48.966 -11.177 -22.525 1.00 72.00 216 GLU A CA 1
ATOM 1673 C C . GLU A 1 216 ? 49.199 -11.527 -24.010 1.00 72.00 216 GLU A C 1
ATOM 1675 O O . GLU A 1 216 ? 49.092 -10.653 -24.874 1.00 72.00 216 GLU A O 1
ATOM 1680 N N . PHE A 1 217 ? 49.577 -12.776 -24.333 1.00 73.31 217 PHE A N 1
ATOM 1681 C CA . PHE A 1 217 ? 49.913 -13.183 -25.694 1.00 73.31 217 PHE A CA 1
ATOM 1682 C C . PHE A 1 217 ? 48.722 -13.083 -26.641 1.00 73.31 217 PHE A 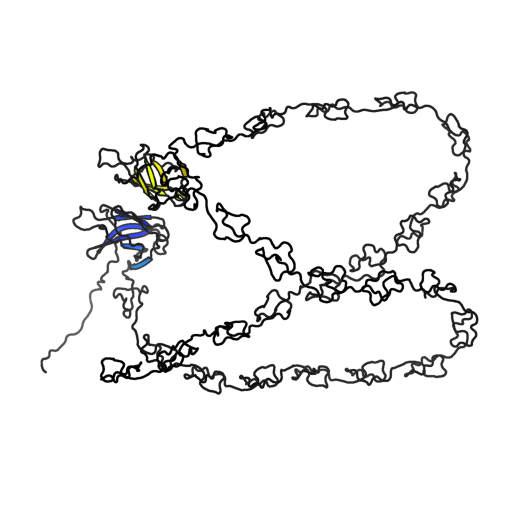C 1
ATOM 1684 O O . PHE A 1 217 ? 47.808 -13.909 -26.643 1.00 73.31 217 PHE A O 1
ATOM 1691 N N . ASN A 1 218 ? 48.822 -12.130 -27.557 1.00 69.25 218 ASN A N 1
ATOM 1692 C CA . ASN A 1 218 ? 47.909 -11.994 -28.669 1.00 69.25 218 ASN A CA 1
ATOM 1693 C C . ASN A 1 218 ? 48.588 -12.550 -29.928 1.00 69.25 218 ASN A C 1
ATOM 1695 O O . ASN A 1 218 ? 49.551 -11.987 -30.444 1.00 69.25 218 ASN A O 1
ATOM 1699 N N . SER A 1 219 ? 48.068 -13.660 -30.456 1.00 69.75 219 SER A N 1
ATOM 1700 C CA . SER A 1 219 ? 48.606 -14.314 -31.660 1.00 69.75 219 SER A CA 1
ATOM 1701 C C . SER A 1 219 ? 48.467 -13.485 -32.943 1.00 69.75 219 SER A C 1
ATOM 1703 O O . SER A 1 219 ? 49.104 -13.813 -33.946 1.00 69.75 219 SER A O 1
ATOM 1705 N N . ASN A 1 220 ? 47.683 -12.404 -32.899 1.00 67.50 220 ASN A N 1
ATOM 1706 C CA . ASN A 1 220 ? 47.554 -11.412 -33.962 1.00 67.50 220 ASN A CA 1
ATOM 1707 C C . ASN A 1 220 ? 48.404 -10.149 -33.713 1.00 67.50 220 ASN A C 1
ATOM 1709 O O . ASN A 1 220 ? 48.459 -9.296 -34.598 1.00 67.50 220 ASN A O 1
ATOM 1713 N N . ALA A 1 221 ? 49.053 -10.006 -32.546 1.00 68.56 221 ALA A N 1
ATOM 1714 C CA . ALA A 1 221 ? 49.857 -8.827 -32.236 1.00 68.56 221 ALA A CA 1
ATOM 1715 C C . ALA A 1 221 ? 51.097 -8.722 -33.130 1.00 68.56 221 ALA A C 1
ATOM 1717 O O . ALA A 1 221 ? 51.808 -9.698 -33.389 1.00 68.56 221 ALA A O 1
ATOM 1718 N N . ASN A 1 222 ? 51.356 -7.502 -33.593 1.00 71.50 222 ASN A N 1
ATOM 1719 C CA . ASN A 1 222 ? 52.471 -7.163 -34.474 1.00 71.50 222 ASN A CA 1
ATOM 1720 C C . ASN A 1 222 ? 53.303 -5.969 -33.973 1.00 71.50 222 ASN A C 1
ATOM 1722 O O . ASN A 1 222 ? 54.351 -5.687 -34.560 1.00 71.50 222 ASN A O 1
ATOM 1726 N N . VAL A 1 223 ? 52.890 -5.331 -32.870 1.00 69.38 223 VAL A N 1
ATOM 1727 C CA . VAL A 1 223 ? 53.679 -4.343 -32.124 1.00 69.38 223 VAL A CA 1
ATOM 1728 C C . VAL A 1 223 ? 53.684 -4.707 -30.641 1.00 69.38 223 VAL A C 1
ATOM 1730 O O . VAL A 1 223 ? 52.642 -4.717 -29.995 1.00 69.38 223 VAL A O 1
ATOM 1733 N N . ASP A 1 224 ? 54.875 -4.964 -30.104 1.00 67.31 224 ASP A N 1
ATOM 1734 C CA . ASP A 1 224 ? 55.097 -5.138 -28.667 1.00 67.31 224 ASP A CA 1
ATOM 1735 C C . ASP A 1 224 ? 54.993 -3.772 -27.970 1.00 67.31 224 ASP A C 1
ATOM 1737 O O . ASP A 1 224 ? 55.836 -2.890 -28.154 1.00 67.31 224 ASP A O 1
ATOM 1741 N N . ASP A 1 225 ? 53.925 -3.598 -27.199 1.00 72.25 225 ASP A N 1
ATOM 1742 C CA . ASP A 1 225 ? 53.623 -2.424 -26.374 1.00 72.25 225 ASP A CA 1
ATOM 1743 C C . ASP A 1 225 ? 54.243 -2.506 -24.965 1.00 72.25 225 ASP A C 1
ATOM 1745 O O . ASP A 1 225 ? 54.095 -1.585 -24.160 1.00 72.25 225 ASP A O 1
ATOM 1749 N N . GLY A 1 226 ? 54.965 -3.590 -24.662 1.00 68.44 226 GLY A N 1
ATOM 1750 C CA . GLY A 1 226 ? 55.527 -3.863 -23.344 1.00 68.44 226 GLY A CA 1
ATOM 1751 C C . GLY A 1 226 ? 54.567 -4.567 -22.382 1.00 68.44 226 GLY A C 1
ATOM 1752 O O . GLY A 1 226 ? 54.937 -4.758 -21.223 1.00 68.44 226 GLY A O 1
ATOM 1753 N N . THR A 1 227 ? 53.379 -4.998 -22.828 1.00 68.81 227 THR A N 1
ATOM 1754 C CA . THR A 1 227 ? 52.435 -5.782 -22.003 1.00 68.81 227 THR A CA 1
ATOM 1755 C C . THR A 1 227 ? 52.892 -7.214 -21.722 1.00 68.81 227 THR A C 1
ATOM 1757 O O . THR A 1 227 ? 52.278 -7.870 -20.889 1.00 68.81 227 THR A O 1
ATOM 1760 N N . CYS A 1 228 ? 53.994 -7.695 -22.321 1.00 69.38 228 CYS A N 1
ATOM 1761 C CA . CYS A 1 228 ? 54.648 -8.969 -21.977 1.00 69.38 228 CYS A CA 1
ATOM 1762 C C . CYS A 1 228 ? 55.234 -8.974 -20.544 1.00 69.38 228 CYS A C 1
ATOM 1764 O O . CYS A 1 228 ? 56.456 -9.011 -20.355 1.00 69.38 228 CYS A O 1
ATOM 1766 N N . VAL A 1 229 ? 54.376 -8.939 -19.524 1.00 66.25 229 VAL A N 1
ATOM 1767 C CA . VAL A 1 229 ? 54.760 -8.818 -18.111 1.00 66.25 229 VAL A CA 1
ATOM 1768 C C . VAL A 1 229 ? 54.613 -10.155 -17.391 1.00 66.25 229 VAL A C 1
ATOM 1770 O O . VAL A 1 229 ? 55.559 -10.583 -16.723 1.00 66.25 229 VAL A O 1
ATOM 1773 N N . ASN A 1 230 ? 53.484 -10.851 -17.556 1.00 61.78 230 ASN A N 1
ATOM 1774 C CA . ASN A 1 230 ? 53.193 -12.073 -16.811 1.00 61.78 230 ASN A CA 1
ATOM 1775 C C . ASN A 1 230 ? 53.456 -13.308 -17.679 1.00 61.78 230 ASN A C 1
ATOM 1777 O O . ASN A 1 230 ? 52.655 -13.687 -18.525 1.00 61.78 230 ASN A O 1
ATOM 1781 N N . ILE A 1 231 ? 54.604 -13.955 -17.471 1.00 73.62 231 ILE A N 1
ATOM 1782 C CA . ILE A 1 231 ? 54.951 -15.210 -18.155 1.00 73.62 231 ILE A CA 1
ATOM 1783 C C . ILE A 1 231 ? 53.897 -16.289 -17.835 1.00 73.62 231 ILE A C 1
ATOM 1785 O O . ILE A 1 231 ? 53.552 -16.450 -16.667 1.00 73.62 231 ILE A O 1
ATOM 1789 N N . ILE A 1 232 ? 53.384 -17.017 -18.835 1.00 64.06 232 ILE A N 1
ATOM 1790 C CA . ILE A 1 232 ? 52.461 -18.142 -18.623 1.00 64.06 232 ILE A CA 1
ATOM 1791 C C . ILE A 1 232 ? 53.176 -19.177 -17.769 1.00 64.06 232 ILE A C 1
ATOM 1793 O O . ILE A 1 232 ? 54.234 -19.702 -18.131 1.00 64.06 232 ILE A O 1
ATOM 1797 N N . VAL A 1 233 ? 52.553 -19.486 -16.643 1.00 65.56 233 VAL A N 1
ATOM 1798 C CA . VAL A 1 233 ? 52.871 -20.640 -15.822 1.00 65.56 233 VAL A CA 1
ATOM 1799 C C . VAL A 1 233 ? 51.563 -21.406 -15.674 1.00 65.56 233 VAL A C 1
ATOM 1801 O O . VAL A 1 233 ? 50.628 -20.942 -15.022 1.00 65.56 233 VAL A O 1
ATOM 1804 N N . GLU A 1 234 ? 51.508 -22.548 -16.353 1.00 70.12 234 GLU A N 1
ATOM 1805 C CA . GLU A 1 234 ? 50.374 -23.469 -16.339 1.00 70.12 234 GLU A CA 1
ATOM 1806 C C . GLU A 1 234 ? 50.292 -24.200 -14.987 1.00 70.12 234 GLU A C 1
ATOM 1808 O O . GLU A 1 234 ? 51.317 -24.511 -14.360 1.00 70.12 234 GLU A O 1
ATOM 1813 N N . GLY A 1 235 ? 49.066 -24.451 -14.538 1.00 71.88 235 GLY A N 1
ATOM 1814 C CA . GLY A 1 235 ? 48.745 -25.125 -13.282 1.00 71.88 235 GLY A CA 1
ATOM 1815 C C . GLY A 1 235 ? 47.602 -24.425 -12.551 1.00 71.88 235 GLY A C 1
ATOM 1816 O O . GLY A 1 235 ? 47.324 -23.255 -12.806 1.00 71.88 235 GLY A O 1
ATOM 1817 N N . CYS A 1 236 ? 46.967 -25.122 -11.611 1.00 78.00 236 CYS A N 1
ATOM 1818 C CA . CYS A 1 236 ? 45.833 -24.590 -10.864 1.00 78.00 236 CYS A CA 1
ATOM 1819 C C . CYS A 1 236 ? 46.135 -23.221 -10.221 1.00 78.00 236 CYS A C 1
ATOM 1821 O O . CYS A 1 236 ? 47.098 -23.070 -9.460 1.00 78.00 236 CYS A O 1
ATOM 1823 N N . THR A 1 237 ? 45.293 -22.227 -10.525 1.00 76.38 237 THR A N 1
ATOM 1824 C CA . THR A 1 237 ? 45.454 -20.815 -10.123 1.00 76.38 237 THR A CA 1
ATOM 1825 C C . THR A 1 237 ? 44.615 -20.415 -8.912 1.00 76.38 237 THR A C 1
ATOM 1827 O O . THR A 1 237 ? 44.833 -19.346 -8.345 1.00 76.38 237 THR A O 1
ATOM 1830 N N . ASN A 1 238 ? 43.650 -21.244 -8.511 1.00 72.88 238 ASN A N 1
ATOM 1831 C CA . ASN A 1 238 ? 42.765 -20.959 -7.388 1.00 72.88 238 ASN A CA 1
ATOM 1832 C C . ASN A 1 238 ? 43.420 -21.419 -6.078 1.00 72.88 238 ASN A C 1
ATOM 1834 O O . ASN A 1 238 ? 43.649 -22.610 -5.888 1.00 72.88 238 ASN A O 1
ATOM 1838 N N . GLU A 1 239 ? 43.688 -20.485 -5.161 1.00 69.12 239 GLU A N 1
ATOM 1839 C CA . GLU A 1 239 ? 44.362 -20.773 -3.884 1.00 69.12 239 GLU A CA 1
ATOM 1840 C C . GLU A 1 239 ? 43.571 -21.686 -2.933 1.00 69.12 239 GLU A C 1
ATOM 1842 O O . GLU A 1 239 ? 44.130 -22.192 -1.963 1.00 69.12 239 GLU A O 1
ATOM 1847 N N . ASN A 1 240 ? 42.301 -21.961 -3.248 1.00 70.06 240 ASN A N 1
ATOM 1848 C CA . ASN A 1 240 ? 41.442 -22.910 -2.545 1.00 70.06 240 ASN A CA 1
ATOM 1849 C C . ASN A 1 240 ? 41.442 -24.309 -3.194 1.00 70.06 240 ASN A C 1
ATOM 1851 O O . ASN A 1 240 ? 40.432 -24.999 -3.126 1.00 70.06 240 ASN A O 1
ATOM 1855 N N . TYR A 1 241 ? 42.529 -24.745 -3.842 1.00 75.50 241 TYR A N 1
ATOM 1856 C CA . TYR A 1 241 ? 42.684 -26.092 -4.424 1.00 75.50 241 TYR A CA 1
ATOM 1857 C C . TYR A 1 241 ? 44.078 -26.674 -4.129 1.00 75.50 241 TYR A C 1
ATOM 1859 O O . TYR A 1 241 ? 45.066 -25.947 -4.077 1.00 75.50 241 TYR A O 1
ATOM 1867 N N . VAL A 1 242 ? 44.181 -27.986 -3.893 1.00 71.62 242 VAL A N 1
ATOM 1868 C CA . VAL A 1 242 ? 45.404 -28.642 -3.377 1.00 71.62 242 VAL A CA 1
ATOM 1869 C C . VAL A 1 242 ? 46.531 -28.615 -4.412 1.00 71.62 242 VAL A C 1
ATOM 1871 O O . VAL A 1 242 ? 47.711 -28.540 -4.065 1.00 71.62 242 VAL A O 1
ATOM 1874 N N . GLU A 1 243 ? 46.164 -28.620 -5.689 1.00 76.56 243 GLU A N 1
ATOM 1875 C CA . GLU A 1 243 ? 47.060 -28.487 -6.833 1.00 76.56 243 GLU A CA 1
ATOM 1876 C C . GLU A 1 243 ? 47.542 -27.039 -7.067 1.00 76.56 243 GLU A C 1
ATOM 1878 O O . GLU A 1 243 ? 48.332 -26.812 -7.987 1.00 76.56 243 GLU A O 1
ATOM 1883 N N . PHE A 1 244 ? 47.108 -26.068 -6.247 1.00 75.50 244 PHE A N 1
ATOM 1884 C CA . PHE A 1 244 ? 47.448 -24.651 -6.389 1.00 75.50 244 PHE A CA 1
ATOM 1885 C C . PHE A 1 244 ? 48.955 -24.412 -6.492 1.00 75.50 244 PHE A C 1
ATOM 1887 O O . PHE A 1 244 ? 49.747 -24.693 -5.585 1.00 75.50 244 PHE A O 1
ATOM 1894 N N . ASN A 1 245 ? 49.345 -23.800 -7.603 1.00 74.06 245 ASN A N 1
ATOM 1895 C CA . ASN A 1 245 ? 50.698 -23.350 -7.845 1.00 74.06 245 ASN A CA 1
ATOM 1896 C C . ASN A 1 245 ? 50.725 -21.826 -7.686 1.00 74.06 245 ASN A C 1
ATOM 1898 O O . ASN A 1 245 ? 50.265 -21.102 -8.557 1.00 74.06 245 ASN A O 1
ATOM 1902 N N . SER A 1 246 ? 51.326 -21.316 -6.610 1.00 71.56 246 SER A N 1
ATOM 1903 C CA . SER A 1 246 ? 51.412 -19.867 -6.344 1.00 71.56 246 SER A CA 1
ATOM 1904 C C . SER A 1 246 ? 52.343 -19.084 -7.284 1.00 71.56 246 SER A C 1
ATOM 1906 O O . SER A 1 246 ? 52.533 -17.880 -7.109 1.00 71.56 246 SER A O 1
ATOM 1908 N N . ALA A 1 247 ? 52.934 -19.752 -8.280 1.00 68.38 247 ALA A N 1
ATOM 1909 C CA . ALA A 1 247 ? 53.559 -19.121 -9.437 1.00 68.38 247 ALA A CA 1
ATOM 1910 C C . ALA A 1 247 ? 52.735 -19.276 -10.731 1.00 68.38 247 ALA A C 1
ATOM 1912 O O . ALA A 1 247 ? 53.109 -18.661 -11.727 1.00 68.38 247 ALA A O 1
ATOM 1913 N N . ALA A 1 248 ? 51.671 -20.089 -10.736 1.00 68.12 248 ALA A N 1
ATOM 1914 C CA . ALA A 1 248 ? 50.759 -20.243 -11.862 1.00 68.12 248 ALA A CA 1
ATOM 1915 C C . ALA A 1 248 ? 49.812 -19.056 -11.998 1.00 68.12 248 ALA A C 1
ATOM 1917 O O . ALA A 1 248 ? 49.438 -18.395 -11.030 1.00 68.12 248 ALA A O 1
ATOM 1918 N N . ASN A 1 249 ? 49.433 -18.801 -13.242 1.00 69.88 249 ASN A N 1
ATOM 1919 C CA . ASN A 1 249 ? 48.534 -17.719 -13.625 1.00 69.88 249 ASN A CA 1
ATOM 1920 C C . ASN A 1 249 ? 47.603 -18.106 -14.787 1.00 69.88 249 ASN A C 1
ATOM 1922 O O . ASN A 1 249 ? 46.741 -17.320 -15.163 1.00 69.88 249 ASN A O 1
ATOM 1926 N N . THR A 1 250 ? 47.740 -19.324 -15.322 1.00 73.12 250 THR A N 1
ATOM 1927 C CA . THR A 1 250 ? 46.845 -19.907 -16.328 1.00 73.12 250 THR A CA 1
ATOM 1928 C C . THR A 1 250 ? 46.406 -21.284 -15.838 1.00 73.12 250 THR A C 1
ATOM 1930 O O . THR A 1 250 ? 47.247 -22.176 -15.727 1.00 73.12 250 THR A O 1
ATOM 1933 N N . ASP A 1 251 ? 45.118 -21.462 -15.533 1.00 69.88 251 ASP A N 1
ATOM 1934 C CA . ASP A 1 251 ? 44.600 -22.775 -15.134 1.00 69.88 251 ASP A CA 1
ATOM 1935 C C . ASP A 1 251 ? 44.560 -23.702 -16.355 1.00 69.88 251 ASP A C 1
ATOM 1937 O O . ASP A 1 251 ? 43.937 -23.398 -17.373 1.00 69.88 251 ASP A O 1
ATOM 1941 N N . ASP A 1 252 ? 45.260 -24.829 -16.256 1.00 75.88 252 ASP A N 1
ATOM 1942 C CA . ASP A 1 252 ? 45.308 -25.891 -17.263 1.00 75.88 252 ASP A CA 1
ATOM 1943 C C . ASP A 1 252 ? 44.211 -26.952 -17.054 1.00 75.88 252 ASP A C 1
ATOM 1945 O O . ASP A 1 252 ? 44.158 -27.950 -17.778 1.00 75.88 252 ASP A O 1
ATOM 1949 N N . GLY A 1 253 ? 43.325 -26.733 -16.076 1.00 68.88 253 GLY A N 1
ATOM 1950 C CA . GLY A 1 253 ? 42.319 -27.688 -15.629 1.00 68.88 253 GLY A CA 1
ATOM 1951 C C . GLY A 1 253 ? 42.862 -28.686 -14.606 1.00 68.88 253 GLY A C 1
ATOM 1952 O O . GLY A 1 253 ? 42.288 -29.763 -14.465 1.00 68.88 253 GLY A O 1
ATOM 1953 N N . SER A 1 254 ? 43.964 -28.364 -13.915 1.00 71.31 254 SER A N 1
ATOM 1954 C CA . SER A 1 254 ? 44.502 -29.188 -12.820 1.00 71.31 254 SER A CA 1
ATOM 1955 C C . SER A 1 254 ? 43.897 -28.879 -11.446 1.00 71.31 254 SER A C 1
ATOM 1957 O O . SER A 1 254 ? 44.233 -29.570 -10.487 1.00 71.31 254 SER A O 1
ATOM 1959 N N . CYS A 1 255 ? 42.986 -27.904 -11.328 1.00 71.12 255 CYS A N 1
ATOM 1960 C CA . CYS A 1 255 ? 42.187 -27.664 -10.118 1.00 71.12 255 CYS A CA 1
ATOM 1961 C C . CYS A 1 255 ? 41.143 -28.784 -9.866 1.00 71.12 255 CYS A C 1
ATOM 1963 O O . CYS A 1 255 ? 39.937 -28.545 -9.908 1.00 71.12 255 CYS A O 1
ATOM 1965 N N . ASP A 1 256 ? 41.594 -30.015 -9.603 1.00 69.88 256 ASP A N 1
ATOM 1966 C CA . ASP A 1 256 ? 40.731 -31.185 -9.355 1.00 69.88 256 ASP A CA 1
ATOM 1967 C C . ASP A 1 256 ? 40.249 -31.276 -7.887 1.00 69.88 256 ASP A C 1
ATOM 1969 O O . ASP A 1 256 ? 39.157 -31.792 -7.632 1.00 69.88 256 ASP A O 1
ATOM 1973 N N . ILE A 1 257 ? 41.041 -30.820 -6.901 1.00 63.25 257 ILE A N 1
ATOM 1974 C CA . ILE A 1 257 ? 40.780 -31.076 -5.471 1.00 63.25 257 ILE A CA 1
ATOM 1975 C C . ILE A 1 257 ? 40.684 -29.770 -4.663 1.00 63.25 257 ILE A C 1
ATOM 1977 O O . ILE A 1 257 ? 41.690 -29.219 -4.226 1.00 63.25 257 ILE A O 1
ATOM 1981 N N . TYR A 1 258 ? 39.461 -29.297 -4.400 1.00 69.25 258 TYR A N 1
ATOM 1982 C CA . TYR A 1 258 ? 39.199 -28.103 -3.575 1.00 69.25 258 TYR A CA 1
ATOM 1983 C C . TYR A 1 258 ? 39.755 -28.263 -2.147 1.00 69.25 258 TYR A C 1
ATOM 1985 O O . TYR A 1 258 ? 39.448 -29.254 -1.484 1.00 69.25 258 TYR A O 1
ATOM 1993 N N . ILE A 1 259 ? 40.529 -27.296 -1.645 1.00 64.00 259 ILE A N 1
ATOM 1994 C CA . ILE A 1 259 ? 41.073 -27.263 -0.281 1.00 64.00 259 ILE A CA 1
ATOM 1995 C C . ILE A 1 259 ? 39.935 -27.149 0.726 1.00 64.00 259 ILE A C 1
ATOM 1997 O O . ILE A 1 259 ? 39.288 -26.115 0.873 1.00 64.00 259 ILE A O 1
ATOM 2001 N N . ILE A 1 260 ? 39.736 -28.225 1.476 1.00 67.88 260 ILE A N 1
ATOM 2002 C CA . ILE A 1 260 ? 38.879 -28.235 2.653 1.00 67.88 260 ILE A CA 1
ATOM 2003 C C . ILE A 1 260 ? 39.820 -28.314 3.851 1.00 67.88 260 ILE A C 1
ATOM 2005 O O . ILE A 1 260 ? 40.442 -29.353 4.107 1.00 67.88 260 ILE A O 1
ATOM 2009 N N . TYR A 1 261 ? 39.954 -27.176 4.532 1.00 69.19 261 TYR A N 1
ATOM 2010 C CA . TYR A 1 261 ? 40.732 -27.043 5.757 1.00 69.19 261 TYR A CA 1
ATOM 2011 C C . TYR A 1 261 ? 40.074 -27.804 6.909 1.00 69.19 261 TYR A C 1
ATOM 2013 O O . TYR A 1 261 ? 38.855 -27.767 7.086 1.00 69.19 261 TYR A O 1
ATOM 2021 N N . GLY A 1 262 ? 40.898 -28.491 7.691 1.00 68.81 262 GLY A N 1
ATOM 2022 C CA . GLY A 1 262 ? 40.485 -29.230 8.877 1.00 68.81 262 GLY A CA 1
ATOM 2023 C C . GLY A 1 262 ? 41.382 -30.439 9.109 1.00 68.81 262 GLY A C 1
ATOM 2024 O O . GLY A 1 262 ? 42.222 -30.783 8.274 1.00 68.81 262 GLY A O 1
ATOM 2025 N N . CYS A 1 263 ? 41.209 -31.117 10.241 1.00 76.88 263 CYS A N 1
ATOM 2026 C CA . CYS A 1 263 ? 42.085 -32.226 10.583 1.00 76.88 263 CYS A CA 1
ATOM 2027 C C . CYS A 1 263 ? 41.927 -33.382 9.582 1.00 76.88 263 CYS A C 1
ATOM 2029 O O . CYS A 1 263 ? 40.848 -33.950 9.415 1.00 76.88 263 CYS A O 1
ATOM 2031 N N . THR A 1 264 ? 43.034 -33.759 8.938 1.00 78.75 264 THR A N 1
ATOM 2032 C CA . THR A 1 264 ? 43.081 -34.816 7.908 1.00 78.75 264 THR A CA 1
ATOM 2033 C C . THR A 1 264 ? 43.463 -36.191 8.463 1.00 78.75 264 THR A C 1
ATOM 2035 O O . THR A 1 264 ? 43.436 -37.190 7.741 1.00 78.75 264 THR A O 1
ATOM 2038 N N . ASN A 1 265 ? 43.827 -36.275 9.748 1.00 74.62 265 ASN A N 1
ATOM 2039 C CA . ASN A 1 265 ? 44.275 -37.514 10.376 1.00 74.62 265 ASN A CA 1
ATOM 2040 C C . ASN A 1 265 ? 43.134 -38.237 11.111 1.00 74.62 265 ASN A C 1
ATOM 2042 O O . ASN A 1 265 ? 42.702 -37.801 12.173 1.00 74.62 265 ASN A O 1
ATOM 2046 N N . VAL A 1 266 ? 42.746 -39.409 10.598 1.00 71.94 266 VAL A N 1
ATOM 2047 C CA . VAL A 1 266 ? 41.742 -40.331 11.174 1.00 71.94 266 VAL A CA 1
ATOM 2048 C C . VAL A 1 266 ? 41.990 -40.749 12.633 1.00 71.94 266 VAL A C 1
ATOM 2050 O O . VAL A 1 266 ? 41.099 -41.310 13.266 1.00 71.94 266 VAL A O 1
ATOM 2053 N N . GLU A 1 267 ? 43.192 -40.526 13.169 1.00 73.06 267 GLU A N 1
ATOM 2054 C CA . GLU A 1 267 ? 43.553 -40.813 14.564 1.00 73.06 267 GLU A CA 1
ATOM 2055 C C . GLU A 1 267 ? 43.228 -39.652 15.536 1.00 73.06 267 GLU A C 1
ATOM 2057 O O . GLU A 1 267 ? 43.651 -39.700 16.689 1.00 73.06 267 GLU A O 1
ATOM 2062 N N . TYR A 1 268 ? 42.499 -38.611 15.105 1.00 79.44 268 TYR A N 1
ATOM 2063 C CA . TYR A 1 268 ? 42.137 -37.416 15.892 1.00 79.44 268 TYR A CA 1
ATOM 2064 C C . TYR A 1 268 ? 40.623 -37.125 15.835 1.00 79.44 268 TYR A C 1
ATOM 2066 O O . TYR A 1 268 ? 39.969 -37.431 14.842 1.00 79.44 268 TYR A O 1
ATOM 2074 N N . ILE A 1 269 ? 40.047 -36.573 16.913 1.00 71.88 269 ILE A N 1
ATOM 2075 C CA . ILE A 1 269 ? 38.592 -36.334 17.028 1.00 71.88 269 ILE A CA 1
ATOM 2076 C C . ILE A 1 269 ? 38.119 -35.280 16.033 1.00 71.88 269 ILE A C 1
ATOM 2078 O O . ILE A 1 269 ? 37.026 -35.402 15.487 1.00 71.88 269 ILE A O 1
ATOM 2082 N N . GLU A 1 270 ? 38.944 -34.269 15.770 1.00 73.81 270 GLU A N 1
ATOM 2083 C CA . GLU A 1 270 ? 38.627 -33.189 14.836 1.00 73.81 270 GLU A CA 1
ATOM 2084 C C . GLU A 1 270 ? 38.628 -33.642 13.358 1.00 73.81 270 GLU A C 1
ATOM 2086 O O . GLU A 1 270 ? 38.471 -32.809 12.468 1.00 73.81 270 GLU A O 1
ATOM 2091 N N . PHE A 1 271 ? 38.826 -34.938 13.075 1.00 74.00 271 PHE A N 1
ATOM 2092 C CA . PHE A 1 271 ? 38.915 -35.483 11.722 1.00 74.00 271 PHE A CA 1
ATOM 2093 C C . PHE A 1 271 ? 37.633 -35.284 10.902 1.00 74.00 271 PHE A C 1
ATOM 2095 O O . PHE A 1 271 ? 36.565 -35.809 11.231 1.00 74.00 271 PHE A O 1
ATOM 2102 N N . ILE A 1 272 ? 37.768 -34.602 9.764 1.00 70.56 272 ILE A N 1
ATOM 2103 C CA . ILE A 1 272 ? 36.675 -34.330 8.828 1.00 70.56 272 ILE A CA 1
ATOM 2104 C C . ILE A 1 272 ? 36.908 -35.146 7.551 1.00 70.56 272 ILE A C 1
ATOM 2106 O O . ILE A 1 272 ? 37.910 -34.977 6.866 1.00 70.56 272 ILE A O 1
ATOM 2110 N N . VAL A 1 273 ? 35.956 -36.017 7.193 1.00 71.19 273 VAL A N 1
ATOM 2111 C CA . VAL A 1 273 ? 36.076 -36.950 6.046 1.00 71.19 273 VAL A CA 1
ATOM 2112 C C . VAL A 1 273 ? 36.217 -36.277 4.675 1.00 71.19 273 VAL A C 1
ATOM 2114 O O . VAL A 1 273 ? 36.618 -36.935 3.717 1.00 71.19 273 VAL A O 1
ATOM 2117 N N . THR A 1 274 ? 35.864 -34.996 4.571 1.00 68.44 274 THR A N 1
ATOM 2118 C CA . THR A 1 274 ? 36.044 -34.160 3.376 1.00 68.44 274 THR A CA 1
ATOM 2119 C C . THR A 1 274 ? 37.297 -33.286 3.436 1.00 68.44 274 THR A C 1
ATOM 2121 O O . THR A 1 274 ? 37.693 -32.762 2.399 1.00 68.44 274 THR A O 1
ATOM 2124 N N . ALA A 1 275 ? 37.937 -33.132 4.602 1.00 68.25 275 ALA A N 1
ATOM 2125 C CA . ALA A 1 275 ? 39.138 -32.319 4.741 1.00 68.25 275 ALA A CA 1
ATOM 2126 C C . ALA A 1 275 ? 40.343 -33.008 4.097 1.00 68.25 275 ALA A C 1
ATOM 2128 O O . ALA A 1 275 ? 40.571 -34.211 4.249 1.00 68.25 275 ALA A O 1
ATOM 2129 N N . ASN A 1 276 ? 41.132 -32.220 3.376 1.00 73.31 276 ASN A N 1
ATOM 2130 C CA . ASN A 1 276 ? 42.298 -32.680 2.619 1.00 73.31 276 ASN A CA 1
ATOM 2131 C C . ASN A 1 276 ? 43.552 -31.832 2.873 1.00 73.31 276 ASN A C 1
ATOM 2133 O O . ASN A 1 276 ? 44.641 -32.233 2.465 1.00 73.31 276 ASN A O 1
ATOM 2137 N N . THR A 1 277 ? 43.418 -30.720 3.604 1.00 77.31 277 THR A N 1
ATOM 2138 C CA . THR A 1 277 ? 44.526 -29.846 3.999 1.00 77.31 277 THR A CA 1
ATOM 2139 C C . THR A 1 277 ? 44.477 -29.597 5.502 1.00 77.31 277 THR A C 1
ATOM 2141 O O . THR A 1 277 ? 43.529 -29.003 6.008 1.00 77.31 277 THR A O 1
ATOM 2144 N N . ASP A 1 278 ? 45.506 -30.057 6.217 1.00 73.12 278 ASP A N 1
ATOM 2145 C CA . ASP A 1 278 ? 45.618 -29.877 7.667 1.00 73.12 278 ASP A CA 1
ATOM 2146 C C . ASP A 1 278 ? 45.970 -28.419 7.999 1.00 73.12 278 ASP A C 1
ATOM 2148 O O . ASP A 1 278 ? 47.050 -27.927 7.663 1.00 73.12 278 ASP A O 1
ATOM 2152 N N . ASP A 1 279 ? 45.042 -27.736 8.662 1.00 75.94 279 ASP A N 1
ATOM 2153 C CA . ASP A 1 279 ? 45.170 -26.373 9.184 1.00 75.94 279 ASP A CA 1
ATOM 2154 C C . ASP A 1 279 ? 45.817 -26.328 10.584 1.00 75.94 279 ASP A C 1
ATOM 2156 O O . ASP A 1 279 ? 46.056 -25.251 11.135 1.00 75.94 279 ASP A O 1
ATOM 2160 N N . GLY A 1 280 ? 46.125 -27.493 11.165 1.00 72.25 280 GLY A N 1
ATOM 2161 C CA . GLY A 1 280 ? 46.601 -27.638 12.536 1.00 72.25 280 GLY A CA 1
ATOM 2162 C C . GLY A 1 280 ? 45.482 -27.821 13.564 1.00 72.25 280 GLY A C 1
ATOM 2163 O O . GLY A 1 280 ? 45.770 -27.825 14.762 1.00 72.25 280 GLY A O 1
ATOM 2164 N N . SER A 1 281 ? 44.226 -28.004 13.138 1.00 70.19 281 SER A N 1
ATOM 2165 C CA . SER A 1 281 ? 43.106 -28.309 14.041 1.00 70.19 281 SER A CA 1
ATOM 2166 C C . SER A 1 281 ? 43.208 -29.686 14.712 1.00 70.19 281 SER A C 1
ATOM 2168 O O . SER A 1 281 ? 42.574 -29.874 15.749 1.00 70.19 281 SER A O 1
ATOM 2170 N N . CYS A 1 282 ? 44.045 -30.610 14.207 1.00 72.12 282 CYS A N 1
ATOM 2171 C CA . CYS A 1 282 ? 44.344 -31.921 14.812 1.00 72.12 282 CYS A CA 1
ATOM 2172 C C . CYS A 1 282 ? 44.956 -31.811 16.230 1.00 72.12 282 CYS A C 1
ATOM 2174 O O . CYS A 1 282 ? 46.163 -31.980 16.431 1.00 72.12 282 CYS A O 1
ATOM 2176 N N . SER A 1 283 ? 44.118 -31.553 17.234 1.00 72.81 283 SER A N 1
ATOM 2177 C CA . SER A 1 283 ? 44.532 -31.259 18.611 1.00 72.81 283 SER A CA 1
ATOM 2178 C C . SER A 1 283 ? 44.272 -32.419 19.568 1.00 72.81 283 SER A C 1
ATOM 2180 O O . SER A 1 283 ? 45.090 -32.662 20.460 1.00 72.81 283 SER A O 1
ATOM 2182 N N . THR A 1 284 ? 43.175 -33.159 19.384 1.00 69.38 284 THR A N 1
ATOM 2183 C CA . THR A 1 284 ? 42.715 -34.178 20.334 1.00 69.38 284 THR A CA 1
ATOM 2184 C C . THR A 1 284 ? 42.821 -35.580 19.721 1.00 69.38 284 THR A C 1
ATOM 2186 O O . THR A 1 284 ? 41.954 -35.975 18.943 1.00 69.38 284 THR A O 1
ATOM 2189 N N . PRO A 1 285 ? 43.857 -36.378 20.050 1.00 72.81 285 PRO A N 1
ATOM 2190 C CA . PRO A 1 285 ? 43.989 -37.732 19.515 1.00 72.81 285 PRO A CA 1
ATOM 2191 C C . PRO A 1 285 ? 42.856 -38.640 20.015 1.00 72.81 285 PRO A C 1
ATOM 2193 O O . PRO A 1 285 ? 42.456 -38.561 21.179 1.00 72.81 285 PRO A O 1
ATOM 2196 N N . VAL A 1 286 ? 42.365 -39.530 19.153 1.00 68.88 286 VAL A N 1
ATOM 2197 C CA . VAL A 1 286 ? 41.332 -40.520 19.481 1.00 68.88 286 VAL A CA 1
ATOM 2198 C C . VAL A 1 286 ? 41.907 -41.582 20.413 1.00 68.88 286 VAL A C 1
ATOM 2200 O O . VAL A 1 286 ? 42.797 -42.354 20.056 1.00 68.88 286 VAL A O 1
ATOM 2203 N N . ILE A 1 287 ? 41.329 -41.668 21.605 1.00 72.69 287 ILE A N 1
ATOM 2204 C CA . ILE A 1 287 ? 41.565 -42.717 22.587 1.00 72.69 287 ILE A CA 1
ATOM 2205 C C . ILE A 1 287 ? 40.257 -43.498 22.714 1.00 72.69 287 ILE A C 1
ATOM 2207 O O . ILE A 1 287 ? 39.307 -43.069 23.372 1.00 72.69 287 ILE A O 1
ATOM 2211 N N . LEU A 1 288 ? 40.213 -44.649 22.042 1.00 70.00 288 LEU A N 1
ATOM 2212 C CA . LEU A 1 288 ? 39.089 -45.581 22.103 1.00 70.00 288 LEU A CA 1
ATOM 2213 C C . LEU A 1 288 ? 39.028 -46.269 23.470 1.00 70.00 288 LEU A C 1
ATOM 2215 O O . LEU A 1 288 ? 40.042 -46.750 23.985 1.00 70.00 288 LEU A O 1
ATOM 2219 N N . GLY A 1 289 ? 37.828 -46.363 24.033 1.00 72.38 289 GLY A N 1
ATOM 2220 C CA . GLY A 1 289 ? 37.574 -47.131 25.246 1.00 72.38 289 GLY A CA 1
ATOM 2221 C C . GLY A 1 289 ? 36.164 -46.934 25.787 1.00 72.38 289 GLY A C 1
ATOM 2222 O O . GLY A 1 289 ? 35.370 -46.157 25.261 1.00 72.38 289 GLY A O 1
ATOM 2223 N N . CYS A 1 290 ? 35.856 -47.628 26.878 1.00 76.88 290 CYS A N 1
ATOM 2224 C CA . CYS A 1 290 ? 34.621 -47.428 27.615 1.00 76.88 290 CYS A CA 1
ATOM 2225 C C . CYS A 1 290 ? 34.663 -46.069 28.333 1.00 76.88 290 CYS A C 1
ATOM 2227 O O . CYS A 1 290 ? 35.488 -45.884 29.226 1.00 76.88 290 CYS A O 1
ATOM 2229 N N . MET A 1 291 ? 33.776 -45.135 27.977 1.00 76.25 291 MET A N 1
ATOM 2230 C CA . MET A 1 291 ? 33.714 -43.784 28.566 1.00 76.25 291 MET A CA 1
ATOM 2231 C C . MET A 1 291 ? 32.745 -43.675 29.757 1.00 76.25 291 MET A C 1
ATOM 2233 O O . MET A 1 291 ? 32.583 -42.600 30.328 1.00 76.25 291 MET A O 1
ATOM 2237 N N . ASN A 1 292 ? 32.070 -44.764 30.137 1.00 73.00 292 ASN A N 1
ATOM 2238 C CA . ASN A 1 292 ? 31.077 -44.763 31.210 1.00 73.00 292 ASN A CA 1
ATOM 2239 C C . ASN A 1 292 ? 31.649 -45.371 32.502 1.00 73.00 292 ASN A C 1
ATOM 2241 O O . ASN A 1 292 ? 31.870 -46.580 32.573 1.00 73.00 292 ASN A O 1
ATOM 2245 N N . GLU A 1 293 ? 31.808 -44.544 33.539 1.00 71.06 293 GLU A N 1
ATOM 2246 C CA . GLU A 1 293 ? 32.364 -44.925 34.850 1.00 71.06 293 GLU A CA 1
ATOM 2247 C C . GLU A 1 293 ? 31.575 -45.999 35.620 1.00 71.06 293 GLU A C 1
ATOM 2249 O O . GLU A 1 293 ? 32.077 -46.559 36.592 1.00 71.06 293 GLU A O 1
ATOM 2254 N N . SER A 1 294 ? 30.370 -46.350 35.159 1.00 67.94 294 SER A N 1
ATOM 2255 C CA . SER A 1 294 ? 29.557 -47.436 35.724 1.00 67.94 294 SER A CA 1
ATOM 2256 C C . SER A 1 294 ? 29.989 -48.840 35.267 1.00 67.94 294 SER A C 1
ATOM 2258 O O . SER A 1 294 ? 29.351 -49.822 35.645 1.00 67.94 294 SER A O 1
ATOM 2260 N N . TYR A 1 295 ? 31.034 -48.973 34.444 1.00 76.19 295 TYR A N 1
ATOM 2261 C CA . TYR A 1 295 ? 31.548 -50.253 33.934 1.00 76.19 295 TYR A CA 1
ATOM 2262 C C . TYR A 1 295 ? 32.987 -50.511 34.403 1.00 76.19 295 TYR A C 1
ATOM 2264 O O . TYR A 1 295 ? 33.800 -49.594 34.494 1.00 76.19 295 TYR A O 1
ATOM 2272 N N . LEU A 1 296 ? 33.333 -51.778 34.655 1.00 72.25 296 LEU A N 1
ATOM 2273 C CA . LEU A 1 296 ? 34.676 -52.179 35.101 1.00 72.25 296 LEU A CA 1
ATOM 2274 C C . LEU A 1 296 ? 35.767 -51.915 34.053 1.00 72.25 296 LEU A C 1
ATOM 2276 O O . LEU A 1 296 ? 36.937 -51.806 34.413 1.00 72.25 296 LEU A O 1
ATOM 2280 N N . GLU A 1 297 ? 35.397 -51.822 32.775 1.00 74.94 297 GLU A N 1
ATOM 2281 C CA . GLU A 1 297 ? 36.312 -51.506 31.675 1.00 74.94 297 GLU A CA 1
ATOM 2282 C C . GLU A 1 297 ? 36.497 -49.993 31.429 1.00 74.94 297 GLU A C 1
ATOM 2284 O O . GLU A 1 297 ? 37.164 -49.623 30.463 1.00 74.94 297 GLU A O 1
ATOM 2289 N N . TYR A 1 298 ? 35.927 -49.119 32.272 1.00 77.56 298 TYR A N 1
ATOM 2290 C CA . TYR A 1 298 ? 36.027 -47.660 32.139 1.00 77.56 298 TYR A CA 1
ATOM 2291 C C . TYR A 1 298 ? 37.475 -47.161 32.028 1.00 77.56 298 TYR A C 1
ATOM 2293 O O . TYR A 1 298 ? 38.325 -47.459 32.872 1.00 77.56 298 TYR A O 1
ATOM 2301 N N . ASN A 1 299 ? 37.729 -46.333 31.014 1.00 73.06 299 ASN A N 1
ATOM 2302 C CA . ASN A 1 299 ? 38.978 -45.608 30.837 1.00 73.06 299 ASN A CA 1
ATOM 2303 C C . ASN A 1 299 ? 38.713 -44.088 30.903 1.00 73.06 299 ASN A C 1
ATOM 2305 O O . ASN A 1 299 ? 38.163 -43.543 29.948 1.00 73.06 299 ASN A O 1
ATOM 2309 N N . PRO A 1 300 ? 39.142 -43.377 31.965 1.00 68.06 300 PRO A N 1
ATOM 2310 C CA . PRO A 1 300 ? 38.935 -41.931 32.096 1.00 68.06 300 PRO A CA 1
ATOM 2311 C C . PRO A 1 300 ? 39.777 -41.081 31.127 1.00 68.06 300 PRO A C 1
ATOM 2313 O O . PRO A 1 300 ? 39.607 -39.867 31.091 1.00 68.06 300 PRO A O 1
ATOM 2316 N N . GLU A 1 301 ? 40.690 -41.689 30.360 1.00 70.38 301 GLU A N 1
ATOM 2317 C CA . GLU A 1 301 ? 41.406 -41.028 29.258 1.00 70.38 301 GLU A CA 1
ATOM 2318 C C . GLU A 1 301 ? 40.765 -41.315 27.883 1.00 70.38 301 GLU A C 1
ATOM 2320 O O . GLU A 1 301 ? 41.227 -40.777 26.881 1.00 70.38 301 GLU A O 1
ATOM 2325 N N . ALA A 1 302 ? 39.709 -42.140 27.804 1.00 70.31 302 ALA A N 1
ATOM 2326 C CA . ALA A 1 302 ? 38.992 -42.388 26.553 1.00 70.31 302 ALA A CA 1
ATOM 2327 C C . ALA A 1 302 ? 38.067 -41.220 26.186 1.00 70.31 302 ALA A C 1
ATOM 2329 O O . ALA A 1 302 ? 37.360 -40.672 27.031 1.00 70.31 302 ALA A O 1
ATOM 2330 N N . ASN A 1 303 ? 38.053 -40.870 24.901 1.00 70.31 303 ASN A N 1
ATOM 2331 C CA . ASN A 1 303 ? 37.286 -39.751 24.349 1.00 70.31 303 ASN A CA 1
ATOM 2332 C C . ASN A 1 303 ? 36.405 -40.141 23.144 1.00 70.31 303 ASN A C 1
ATOM 2334 O O . ASN A 1 303 ? 35.573 -39.338 22.727 1.00 70.31 303 ASN A O 1
ATOM 2338 N N . ILE A 1 304 ? 36.511 -41.383 22.648 1.00 70.88 304 ILE A N 1
ATOM 2339 C CA . ILE A 1 304 ? 35.485 -42.023 21.813 1.00 70.88 304 ILE A CA 1
ATOM 2340 C C . ILE A 1 304 ? 35.086 -43.374 22.425 1.00 70.88 304 ILE A C 1
ATOM 2342 O O . ILE A 1 304 ? 35.921 -44.250 22.661 1.00 70.88 304 ILE A O 1
ATOM 2346 N N . GLN A 1 305 ? 33.779 -43.535 22.638 1.00 72.25 305 GLN A N 1
ATOM 2347 C CA . GLN A 1 305 ? 33.132 -44.726 23.182 1.00 72.25 305 GLN A CA 1
ATOM 2348 C C . GLN A 1 305 ? 33.261 -45.904 22.203 1.00 72.25 305 GLN A C 1
ATOM 2350 O O . GLN A 1 305 ? 32.661 -45.893 21.128 1.00 72.25 305 GLN A O 1
ATOM 2355 N N . ASP A 1 306 ? 33.994 -46.946 22.593 1.00 71.25 306 ASP A N 1
ATOM 2356 C CA . ASP A 1 306 ? 34.093 -48.197 21.833 1.00 71.25 306 ASP A CA 1
ATOM 2357 C C . ASP A 1 306 ? 33.200 -49.314 22.421 1.00 71.25 306 ASP A C 1
ATOM 2359 O O . ASP A 1 306 ? 32.421 -49.115 23.357 1.00 71.25 306 ASP A O 1
ATOM 2363 N N . THR A 1 307 ? 33.299 -50.527 21.870 1.00 70.31 307 THR A N 1
ATOM 2364 C CA . THR A 1 307 ? 32.536 -51.696 22.343 1.00 70.31 307 THR A CA 1
ATOM 2365 C C . THR A 1 307 ? 33.168 -52.402 23.558 1.00 70.31 307 THR A C 1
ATOM 2367 O O . THR A 1 307 ? 32.887 -53.582 23.781 1.00 70.31 307 THR A O 1
ATOM 2370 N N . SER A 1 308 ? 34.049 -51.746 24.328 1.00 67.31 308 SER A N 1
ATOM 2371 C CA . SER A 1 308 ? 34.723 -52.370 25.481 1.00 67.31 308 SER A CA 1
ATOM 2372 C C . SER A 1 308 ? 33.921 -52.345 26.787 1.00 67.31 308 SER A C 1
ATOM 2374 O O . SER A 1 308 ? 34.169 -53.213 27.623 1.00 67.31 308 SER A O 1
ATOM 2376 N N . CYS A 1 309 ? 32.911 -51.476 26.948 1.00 66.75 309 CYS A N 1
ATOM 2377 C CA . CYS A 1 309 ? 31.982 -51.541 28.089 1.00 66.75 309 CYS A CA 1
ATOM 2378 C C . CYS A 1 309 ? 31.188 -52.863 28.062 1.00 66.75 309 CYS A C 1
ATOM 2380 O O . CYS A 1 309 ? 30.219 -52.985 27.311 1.00 66.75 309 CYS A O 1
ATOM 2382 N N . ASN A 1 310 ? 31.577 -53.857 28.867 1.00 70.19 310 ASN A N 1
ATOM 2383 C CA . ASN A 1 310 ? 30.949 -55.188 28.864 1.00 70.19 310 ASN A CA 1
ATOM 2384 C C . ASN A 1 310 ? 30.484 -55.636 30.257 1.00 70.19 310 ASN A C 1
ATOM 2386 O O . ASN A 1 310 ? 29.504 -56.376 30.353 1.00 70.19 310 ASN A O 1
ATOM 2390 N N . THR A 1 311 ? 31.133 -55.179 31.332 1.00 64.50 311 THR A N 1
ATOM 2391 C CA . THR A 1 311 ? 30.842 -55.609 32.705 1.00 64.50 311 THR A CA 1
ATOM 2392 C C . THR A 1 311 ? 30.435 -54.422 33.574 1.00 64.50 311 THR A C 1
ATOM 2394 O O . THR A 1 311 ? 31.272 -53.670 34.070 1.00 64.50 311 THR A O 1
ATOM 2397 N N . PHE A 1 312 ? 29.129 -54.256 33.783 1.00 67.31 312 PHE A N 1
ATOM 2398 C CA . PHE A 1 312 ? 28.585 -53.213 34.659 1.00 67.31 312 PHE A CA 1
ATOM 2399 C C . PHE A 1 312 ? 29.002 -53.439 36.127 1.00 67.31 312 PHE A C 1
ATOM 2401 O O . PHE A 1 312 ? 29.049 -54.576 36.615 1.00 67.31 312 PHE A O 1
ATOM 2408 N N . ILE A 1 313 ? 29.298 -52.355 36.843 1.00 67.50 313 ILE A N 1
ATOM 2409 C CA . ILE A 1 313 ? 29.628 -52.377 38.269 1.00 67.50 313 ILE A CA 1
ATOM 2410 C C . ILE A 1 313 ? 28.323 -52.477 39.058 1.00 67.50 313 ILE A C 1
ATOM 2412 O O . ILE A 1 313 ? 27.543 -51.532 39.141 1.00 67.50 313 ILE A O 1
ATOM 2416 N N . VAL A 1 314 ? 28.094 -53.637 39.668 1.00 67.88 314 VAL A N 1
ATOM 2417 C CA . VAL A 1 314 ? 26.970 -53.882 40.572 1.00 67.88 314 VAL A CA 1
ATOM 2418 C C . VAL A 1 314 ? 27.549 -54.111 41.959 1.00 67.88 314 VAL A C 1
ATOM 2420 O O . VAL A 1 314 ? 28.022 -55.205 42.275 1.00 67.88 314 VAL A O 1
ATOM 2423 N N . TYR A 1 315 ? 27.531 -53.068 42.783 1.00 65.19 315 TYR A N 1
ATOM 2424 C CA . TYR A 1 315 ? 27.873 -53.177 44.199 1.00 65.19 315 TYR A CA 1
ATOM 2425 C C . TYR A 1 315 ? 26.844 -54.042 44.944 1.00 65.19 315 TYR A C 1
ATOM 2427 O O . TYR A 1 315 ? 25.668 -54.085 44.575 1.00 65.19 315 TYR A O 1
ATOM 2435 N N . GLY A 1 316 ? 27.281 -54.775 45.966 1.00 68.56 316 GLY A N 1
ATOM 2436 C CA . GLY A 1 316 ? 26.389 -55.466 46.902 1.00 68.56 316 GLY A CA 1
ATOM 2437 C C . GLY A 1 316 ? 26.964 -56.762 47.470 1.00 68.56 316 GLY A C 1
ATOM 2438 O O . GLY A 1 316 ? 27.913 -57.331 46.933 1.00 68.56 316 GLY A O 1
ATOM 2439 N N . CYS A 1 317 ? 26.348 -57.247 48.549 1.00 74.31 317 CYS A N 1
ATOM 2440 C CA . CYS A 1 317 ? 26.783 -58.432 49.285 1.00 74.31 317 CYS A CA 1
ATOM 2441 C C . CYS A 1 317 ? 26.955 -59.689 48.405 1.00 74.31 317 CYS A C 1
ATOM 2443 O O . CYS A 1 317 ? 25.987 -60.222 47.851 1.00 74.31 317 CYS A O 1
ATOM 2445 N N . MET A 1 318 ? 28.184 -60.220 48.368 1.00 76.88 318 MET A N 1
ATOM 2446 C CA . MET A 1 318 ? 28.548 -61.428 47.610 1.00 76.88 318 MET A CA 1
ATOM 2447 C C . MET A 1 318 ? 28.553 -62.733 48.444 1.00 76.88 318 MET A C 1
ATOM 2449 O O . MET A 1 318 ? 28.855 -63.796 47.896 1.00 76.88 318 MET A O 1
ATOM 2453 N N . ASP A 1 319 ? 28.211 -62.700 49.740 1.00 72.44 319 ASP A N 1
ATOM 2454 C CA . ASP A 1 319 ? 28.098 -63.904 50.588 1.00 72.44 319 ASP A CA 1
ATOM 2455 C C . ASP A 1 319 ? 26.729 -64.587 50.428 1.00 72.44 319 ASP A C 1
ATOM 2457 O O . ASP A 1 319 ? 25.692 -64.010 50.754 1.00 72.44 319 ASP A O 1
ATOM 2461 N N . SER A 1 320 ? 26.723 -65.843 49.970 1.00 72.56 320 SER A N 1
ATOM 2462 C CA . SER A 1 320 ? 25.503 -66.593 49.650 1.00 72.56 320 SER A CA 1
ATOM 2463 C C . SER A 1 320 ? 24.602 -66.978 50.832 1.00 72.56 320 SER A C 1
ATOM 2465 O O . SER A 1 320 ? 23.472 -67.406 50.588 1.00 72.56 320 SER A O 1
ATOM 2467 N N . GLU A 1 321 ? 25.050 -66.861 52.090 1.00 70.31 321 GLU A N 1
ATOM 2468 C CA . GLU A 1 321 ? 24.192 -67.140 53.261 1.00 70.31 321 GLU A CA 1
ATOM 2469 C C . GLU A 1 321 ? 23.564 -65.873 53.888 1.00 70.31 321 GLU A C 1
ATOM 2471 O O . GLU A 1 321 ? 22.606 -65.980 54.662 1.00 70.31 321 GLU A O 1
ATOM 2476 N N . ALA A 1 322 ? 23.991 -64.672 53.476 1.00 68.75 322 ALA A N 1
ATOM 2477 C CA . ALA A 1 322 ? 23.395 -63.399 53.897 1.00 68.75 322 ALA A CA 1
ATOM 2478 C C . ALA A 1 322 ? 21.930 -63.242 53.440 1.00 68.75 322 ALA A C 1
ATOM 2480 O O . ALA A 1 322 ? 21.463 -63.913 52.517 1.00 68.75 322 ALA A O 1
ATOM 2481 N N . PHE A 1 323 ? 21.170 -62.349 54.079 1.00 71.25 323 PHE A N 1
ATOM 2482 C CA . PHE A 1 323 ? 19.797 -62.006 53.688 1.00 71.25 323 PHE A CA 1
ATOM 2483 C C . PHE A 1 323 ? 19.748 -61.314 52.321 1.00 71.25 323 PHE A C 1
ATOM 2485 O O . PHE A 1 323 ? 19.027 -61.752 51.430 1.00 71.25 323 PHE A O 1
ATOM 2492 N N . ASN A 1 324 ? 20.559 -60.270 52.151 1.00 68.19 324 ASN A N 1
ATOM 2493 C CA . ASN A 1 324 ? 20.654 -59.437 50.953 1.00 68.19 324 ASN A CA 1
ATOM 2494 C C . ASN A 1 324 ? 21.735 -59.914 49.966 1.00 68.19 324 ASN A C 1
ATOM 2496 O O . ASN A 1 324 ? 22.326 -59.097 49.263 1.00 68.19 324 ASN A O 1
ATOM 2500 N N . TYR A 1 325 ? 22.003 -61.223 49.915 1.00 73.75 325 TYR A N 1
ATOM 2501 C CA . TYR A 1 325 ? 22.900 -61.803 48.916 1.00 73.75 325 TYR A CA 1
ATOM 2502 C C . TYR A 1 325 ? 22.426 -61.476 47.495 1.00 73.75 325 TYR A C 1
ATOM 2504 O O . TYR A 1 325 ? 21.294 -61.805 47.128 1.00 73.75 325 TYR A O 1
ATOM 2512 N N . ASN A 1 326 ? 23.311 -60.909 46.676 1.00 68.38 326 ASN A N 1
ATOM 2513 C CA . ASN A 1 326 ? 23.044 -60.653 45.268 1.00 68.38 326 ASN A CA 1
ATOM 2514 C C . ASN A 1 326 ? 24.014 -61.441 44.379 1.00 68.38 326 ASN A C 1
ATOM 2516 O O . ASN A 1 326 ? 25.188 -61.102 44.245 1.00 68.38 326 ASN A O 1
ATOM 2520 N N . GLN A 1 327 ? 23.498 -62.470 43.702 1.00 68.38 327 GLN A N 1
ATOM 2521 C CA . GLN A 1 327 ? 24.274 -63.288 42.764 1.00 68.38 327 GLN A CA 1
ATOM 2522 C C . GLN A 1 327 ? 24.796 -62.496 41.546 1.00 68.38 327 GLN A C 1
ATOM 2524 O O . GLN A 1 327 ? 25.736 -62.945 40.891 1.00 68.38 327 GLN A O 1
ATOM 2529 N N . ASN A 1 328 ? 24.214 -61.326 41.256 1.00 69.00 328 ASN A N 1
ATOM 2530 C CA . ASN A 1 328 ? 24.624 -60.452 40.157 1.00 69.00 328 ASN A CA 1
ATOM 2531 C C . ASN A 1 328 ? 25.589 -59.332 40.591 1.00 69.00 328 ASN A C 1
ATOM 2533 O O . ASN A 1 328 ? 26.018 -58.564 39.732 1.00 69.00 328 ASN A O 1
ATOM 2537 N N . SER A 1 329 ? 25.925 -59.206 41.882 1.00 68.50 329 SER A N 1
ATOM 2538 C CA . SER A 1 329 ? 26.915 -58.217 42.327 1.00 68.50 329 SER A CA 1
ATOM 2539 C C . SER A 1 329 ? 28.312 -58.597 41.835 1.00 68.50 329 SER A C 1
ATOM 2541 O O . SER A 1 329 ? 28.772 -59.723 42.026 1.00 68.50 329 SER A O 1
ATOM 2543 N N . THR A 1 330 ? 28.981 -57.652 41.176 1.00 70.12 330 THR A N 1
ATOM 2544 C CA . THR A 1 330 ? 30.326 -57.812 40.602 1.00 70.12 330 THR A CA 1
ATOM 2545 C C . THR A 1 330 ? 31.425 -57.275 41.521 1.00 70.12 330 THR A C 1
ATOM 2547 O O . THR A 1 330 ? 32.590 -57.635 41.340 1.00 70.12 330 THR A O 1
ATOM 2550 N N . VAL A 1 331 ? 31.068 -56.473 42.534 1.00 69.31 331 VAL A N 1
ATOM 2551 C CA . VAL A 1 331 ? 31.973 -55.971 43.580 1.00 69.31 331 VAL A CA 1
ATOM 2552 C C . VAL A 1 331 ? 31.271 -56.009 44.943 1.00 69.31 331 VAL A C 1
ATOM 2554 O O . VAL A 1 331 ? 30.198 -55.431 45.105 1.00 69.31 331 VAL A O 1
ATOM 2557 N N . ASP A 1 332 ? 31.892 -56.651 45.936 1.00 68.38 332 ASP A N 1
ATOM 2558 C CA . ASP A 1 332 ? 31.404 -56.648 47.320 1.00 68.38 332 ASP A CA 1
ATOM 2559 C C . ASP A 1 332 ? 31.667 -55.286 47.981 1.00 68.38 332 ASP A C 1
ATOM 2561 O O . ASP A 1 332 ? 32.806 -54.814 48.039 1.00 68.38 332 ASP A O 1
ATOM 2565 N N . ASP A 1 333 ? 30.605 -54.656 48.475 1.00 71.81 333 ASP A N 1
ATOM 2566 C CA . ASP A 1 333 ? 30.622 -53.375 49.189 1.00 71.81 333 ASP A CA 1
ATOM 2567 C C . ASP A 1 333 ? 30.613 -53.544 50.721 1.00 71.81 333 ASP A C 1
ATOM 2569 O O . ASP A 1 333 ? 30.671 -52.560 51.461 1.00 71.81 333 ASP A O 1
ATOM 2573 N N . GLY A 1 334 ? 30.562 -54.788 51.215 1.00 69.38 334 GLY A N 1
ATOM 2574 C CA . GLY A 1 334 ? 30.486 -55.108 52.639 1.00 69.38 334 GLY A CA 1
ATOM 2575 C C . GLY A 1 334 ? 29.090 -54.941 53.248 1.00 69.38 334 GLY A C 1
ATOM 2576 O O . GLY A 1 334 ? 28.965 -54.943 54.472 1.00 69.38 334 GLY A O 1
ATOM 2577 N N . SER A 1 335 ? 28.039 -54.811 52.432 1.00 71.38 335 SER A N 1
ATOM 2578 C CA . SER A 1 335 ? 26.655 -54.572 52.878 1.00 71.38 335 SER A CA 1
ATOM 2579 C C . SER A 1 335 ? 25.920 -55.789 53.465 1.00 71.38 335 SER A C 1
ATOM 2581 O O . SER A 1 335 ? 24.717 -55.704 53.691 1.00 71.38 335 SER A O 1
ATOM 2583 N N . CYS A 1 336 ? 26.578 -56.929 53.696 1.00 76.50 336 CYS A N 1
ATOM 2584 C CA . CYS A 1 336 ? 25.923 -58.186 54.089 1.00 76.50 336 CYS A CA 1
ATOM 2585 C C . CYS A 1 336 ? 25.189 -58.132 55.451 1.00 76.50 336 CYS A C 1
ATOM 2587 O O . CYS A 1 336 ? 25.758 -57.727 56.464 1.00 76.50 336 CYS A O 1
ATOM 2589 N N . ILE A 1 337 ? 23.937 -58.613 55.483 1.00 70.75 337 ILE A N 1
ATOM 2590 C CA . ILE A 1 337 ? 23.031 -58.613 56.653 1.00 70.75 337 ILE A CA 1
ATOM 2591 C C . ILE A 1 337 ? 22.597 -60.048 57.011 1.00 70.75 337 ILE A C 1
ATOM 2593 O O . ILE A 1 337 ? 22.257 -60.833 56.128 1.00 70.75 337 ILE A O 1
ATOM 2597 N N . ASP A 1 338 ? 22.537 -60.386 58.304 1.00 67.62 338 ASP A N 1
ATOM 2598 C CA . ASP A 1 338 ? 22.056 -61.688 58.806 1.00 67.62 338 ASP A CA 1
ATOM 2599 C C . ASP A 1 338 ? 20.527 -61.890 58.659 1.00 67.62 338 ASP A C 1
ATOM 2601 O O . ASP A 1 338 ? 19.737 -60.943 58.674 1.00 67.62 338 ASP A O 1
ATOM 2605 N N . ARG A 1 339 ? 20.073 -63.151 58.568 1.00 67.88 339 ARG A N 1
ATOM 2606 C CA . ARG A 1 339 ? 18.644 -63.513 58.433 1.00 67.88 339 ARG A CA 1
ATOM 2607 C C . ARG A 1 339 ? 17.935 -63.645 59.791 1.00 67.88 339 ARG A C 1
ATOM 2609 O O . ARG A 1 339 ? 18.352 -64.437 60.635 1.00 67.88 339 ARG A O 1
ATOM 2616 N N . ILE A 1 340 ? 16.820 -62.932 59.968 1.00 68.81 340 ILE A N 1
ATOM 2617 C CA . ILE A 1 340 ? 15.965 -62.923 61.171 1.00 68.81 340 ILE A CA 1
ATOM 2618 C C . ILE A 1 340 ? 14.528 -63.285 60.770 1.00 68.81 340 ILE A C 1
ATOM 2620 O O . ILE A 1 340 ? 13.968 -62.676 59.860 1.00 68.81 340 ILE A O 1
ATOM 2624 N N . TYR A 1 341 ? 13.932 -64.271 61.446 1.00 70.31 341 TYR A N 1
ATOM 2625 C CA . TYR A 1 341 ? 12.688 -64.919 61.012 1.00 70.31 341 TYR A CA 1
ATOM 2626 C C . TYR A 1 341 ? 11.420 -64.409 61.726 1.00 70.31 341 TYR A C 1
ATOM 2628 O O . TYR A 1 341 ? 11.434 -64.202 62.940 1.00 70.31 341 TYR A O 1
ATOM 2636 N N . GLY A 1 342 ? 10.321 -64.257 60.976 1.00 71.06 342 GLY A N 1
ATOM 2637 C CA . GLY A 1 342 ? 8.982 -63.872 61.462 1.00 71.06 342 GLY A CA 1
ATOM 2638 C C . GLY A 1 342 ? 8.126 -63.226 60.360 1.00 71.06 342 GLY A C 1
ATOM 2639 O O . GLY A 1 342 ? 8.611 -63.047 59.249 1.00 71.06 342 GLY A O 1
ATOM 2640 N N . CYS A 1 343 ? 6.868 -62.853 60.627 1.00 73.44 343 CYS A N 1
ATOM 2641 C CA . CYS A 1 343 ? 5.996 -62.236 59.614 1.00 73.44 343 CYS A CA 1
ATOM 2642 C C . CYS A 1 343 ? 6.513 -60.854 59.161 1.00 73.44 343 CYS A C 1
ATOM 2644 O O . CYS A 1 343 ? 6.462 -59.884 59.915 1.00 73.44 343 CYS A O 1
ATOM 2646 N N . THR A 1 344 ? 6.970 -60.756 57.908 1.00 70.88 344 THR A N 1
ATOM 2647 C CA . THR A 1 344 ? 7.648 -59.568 57.343 1.00 70.88 344 THR A CA 1
ATOM 2648 C C . THR A 1 344 ? 6.729 -58.609 56.577 1.00 70.88 344 THR A C 1
ATOM 2650 O O . THR A 1 344 ? 7.223 -57.703 55.910 1.00 70.88 344 THR A O 1
ATOM 2653 N N . SER A 1 345 ? 5.413 -58.837 56.573 1.00 65.25 345 SER A N 1
ATOM 2654 C CA . SER A 1 345 ? 4.472 -58.149 55.678 1.00 65.25 345 SER A CA 1
ATOM 2655 C C . SER A 1 345 ? 3.531 -57.231 56.464 1.00 65.25 345 SER A C 1
ATOM 2657 O O . SER A 1 345 ? 2.684 -57.716 57.209 1.00 65.25 345 SER A O 1
ATOM 2659 N N . THR A 1 346 ? 3.673 -55.913 56.294 1.00 66.06 346 THR A N 1
ATOM 2660 C CA . THR A 1 346 ? 2.943 -54.846 57.025 1.00 66.06 346 THR A CA 1
ATOM 2661 C C . THR A 1 346 ? 1.423 -54.872 56.859 1.00 66.06 346 THR A C 1
ATOM 2663 O O . THR A 1 346 ? 0.699 -54.311 57.674 1.00 66.06 346 THR A O 1
ATOM 2666 N N . ASN A 1 347 ? 0.939 -55.515 55.800 1.00 63.19 347 ASN A N 1
ATOM 2667 C CA . ASN A 1 347 ? -0.465 -55.671 55.422 1.00 63.19 347 ASN A CA 1
ATOM 2668 C C . ASN A 1 347 ? -1.159 -56.887 56.075 1.00 63.19 347 ASN A C 1
ATOM 2670 O O . ASN A 1 347 ? -2.224 -57.310 55.622 1.00 63.19 347 ASN A O 1
ATOM 2674 N N . TYR A 1 348 ? -0.570 -57.433 57.142 1.00 66.19 348 TYR A N 1
ATOM 2675 C CA . TYR A 1 348 ? -1.165 -58.446 58.014 1.00 66.19 348 TYR A CA 1
ATOM 2676 C C . TYR A 1 348 ? -1.114 -57.972 59.473 1.00 66.19 348 TYR A C 1
ATOM 2678 O O . TYR A 1 348 ? -0.126 -57.357 59.880 1.00 66.19 348 TYR A O 1
ATOM 2686 N N . GLU A 1 349 ? -2.129 -58.293 60.286 1.00 67.94 349 GLU A N 1
ATOM 2687 C CA . GLU A 1 349 ? -2.158 -57.884 61.707 1.00 67.94 349 GLU A CA 1
ATOM 2688 C C . GLU A 1 349 ? -0.970 -58.441 62.519 1.00 67.94 349 GLU A C 1
ATOM 2690 O O . GLU A 1 349 ? -0.567 -57.847 63.519 1.00 67.94 349 GLU A O 1
ATOM 2695 N N . GLU A 1 350 ? -0.384 -59.567 62.096 1.00 70.19 350 GLU A N 1
ATOM 2696 C CA . GLU A 1 350 ? 0.717 -60.241 62.798 1.00 70.19 350 GLU A CA 1
ATOM 2697 C C . GLU A 1 350 ? 2.135 -59.741 62.430 1.00 70.19 350 GLU A C 1
ATOM 2699 O O . GLU A 1 350 ? 3.123 -60.398 62.769 1.00 70.19 350 GLU A O 1
ATOM 2704 N N . TYR A 1 351 ? 2.265 -58.602 61.737 1.00 73.06 351 TYR A N 1
ATOM 2705 C CA . TYR A 1 351 ? 3.552 -58.045 61.292 1.00 73.06 351 TYR A CA 1
ATOM 2706 C C . TYR A 1 351 ? 4.567 -57.806 62.429 1.00 73.06 351 TYR A C 1
ATOM 2708 O O . TYR A 1 351 ? 4.258 -57.184 63.448 1.00 73.06 351 TYR A O 1
ATOM 2716 N N . ASN A 1 352 ? 5.823 -58.217 62.212 1.00 69.12 352 ASN A N 1
ATOM 2717 C CA . ASN A 1 352 ? 6.957 -57.919 63.089 1.00 69.12 352 ASN A CA 1
ATOM 2718 C C . ASN A 1 352 ? 8.032 -57.085 62.351 1.00 69.12 352 ASN A C 1
ATOM 2720 O O . ASN A 1 352 ? 8.727 -57.636 61.496 1.00 69.12 352 ASN A O 1
ATOM 2724 N N . PRO A 1 353 ? 8.254 -55.805 62.718 1.00 68.56 353 PRO A N 1
ATOM 2725 C CA . PRO A 1 353 ? 9.215 -54.929 62.042 1.00 68.56 353 PRO A CA 1
ATOM 2726 C C . PRO A 1 353 ? 10.699 -55.281 62.245 1.00 68.56 353 PRO A C 1
ATOM 2728 O O . PRO A 1 353 ? 11.541 -54.679 61.586 1.00 68.56 353 PRO A O 1
ATOM 2731 N N . GLU A 1 354 ? 11.047 -56.229 63.124 1.00 67.38 354 GLU A N 1
ATOM 2732 C CA . GLU A 1 354 ? 12.429 -56.731 63.261 1.00 67.38 354 GLU A CA 1
ATOM 2733 C C . GLU A 1 354 ? 12.693 -58.026 62.459 1.00 67.38 354 GLU A C 1
ATOM 2735 O O . GLU A 1 354 ? 13.821 -58.520 62.436 1.00 67.38 354 GLU A O 1
ATOM 2740 N N . ALA A 1 355 ? 11.682 -58.593 61.787 1.00 69.38 355 ALA A N 1
ATOM 2741 C CA . ALA A 1 355 ? 11.845 -59.772 60.935 1.00 69.38 355 ALA A CA 1
ATOM 2742 C C . ALA A 1 355 ? 12.168 -59.378 59.484 1.00 69.38 355 ALA A C 1
ATOM 2744 O O . ALA A 1 355 ? 11.470 -58.559 58.891 1.00 69.38 355 ALA A O 1
ATOM 2745 N N . ASN A 1 356 ? 13.181 -60.013 58.882 1.00 69.31 356 ASN A N 1
ATOM 2746 C CA . ASN A 1 356 ? 13.521 -59.827 57.463 1.00 69.31 356 ASN A CA 1
ATOM 2747 C C . ASN A 1 356 ? 13.207 -61.055 56.588 1.00 69.31 356 ASN A C 1
ATOM 2749 O O . ASN A 1 356 ? 13.009 -60.913 55.386 1.00 69.31 356 ASN A O 1
ATOM 2753 N N . THR A 1 357 ? 13.071 -62.250 57.173 1.00 73.88 357 THR A N 1
ATOM 2754 C CA . THR A 1 357 ? 12.796 -63.501 56.449 1.00 73.88 357 THR A CA 1
ATOM 2755 C C . THR A 1 357 ? 11.474 -64.128 56.910 1.00 73.88 357 THR A C 1
ATOM 2757 O O . THR A 1 357 ? 11.341 -64.531 58.064 1.00 73.88 357 THR A O 1
ATOM 2760 N N . ASN A 1 358 ? 10.488 -64.249 56.016 1.00 66.81 358 ASN A N 1
ATOM 2761 C CA . ASN A 1 358 ? 9.156 -64.746 56.384 1.00 66.81 358 ASN A CA 1
ATOM 2762 C C . ASN A 1 358 ? 9.152 -66.261 56.668 1.00 66.81 358 ASN A C 1
ATOM 2764 O O . ASN A 1 358 ? 9.607 -67.055 55.844 1.00 66.81 358 ASN A O 1
ATOM 2768 N N . ASP A 1 359 ? 8.619 -66.660 57.826 1.00 73.75 359 ASP A N 1
ATOM 2769 C CA . ASP A 1 359 ? 8.510 -68.053 58.284 1.00 73.75 359 ASP A CA 1
ATOM 2770 C C . ASP A 1 359 ? 7.104 -68.666 58.110 1.00 73.75 359 ASP A C 1
ATOM 2772 O O . ASP A 1 359 ? 6.896 -69.838 58.430 1.00 73.75 359 ASP A O 1
ATOM 2776 N N . GLY A 1 360 ? 6.149 -67.901 57.568 1.00 69.00 360 GLY A N 1
ATOM 2777 C CA . GLY A 1 360 ? 4.761 -68.326 57.359 1.00 69.00 360 GLY A CA 1
ATOM 2778 C C . GLY A 1 360 ? 3.819 -68.025 58.530 1.00 69.00 360 GLY A C 1
ATOM 2779 O O . GLY A 1 360 ? 2.756 -68.635 58.617 1.00 69.00 360 GLY A O 1
ATOM 2780 N N . SER A 1 361 ? 4.196 -67.110 59.429 1.00 69.69 361 SER A N 1
ATOM 2781 C CA . SER A 1 361 ? 3.375 -66.689 60.577 1.00 69.69 361 SER A CA 1
ATOM 2782 C C . SER A 1 361 ? 2.287 -65.646 60.264 1.00 69.69 361 SER A C 1
ATOM 2784 O O . SER A 1 361 ? 1.400 -65.455 61.094 1.00 69.69 361 SER A O 1
ATOM 2786 N N . CYS A 1 362 ? 2.306 -65.011 59.086 1.00 67.06 362 CYS A N 1
ATOM 2787 C CA . CYS A 1 362 ? 1.258 -64.083 58.639 1.00 67.06 362 CYS A CA 1
ATOM 2788 C C . CYS A 1 362 ? -0.046 -64.839 58.307 1.00 67.06 362 CYS A C 1
ATOM 2790 O O . CYS A 1 362 ? -0.018 -65.741 57.465 1.00 67.06 362 CYS A O 1
ATOM 2792 N N . LEU A 1 363 ? -1.182 -64.481 58.921 1.00 68.81 363 LEU A N 1
ATOM 2793 C CA . LEU A 1 363 ? -2.456 -65.204 58.750 1.00 68.81 363 LEU A CA 1
ATOM 2794 C C . LEU A 1 363 ? -3.674 -64.306 58.476 1.00 68.81 363 LEU A C 1
ATOM 2796 O O . LEU A 1 363 ? -4.589 -64.760 57.785 1.00 68.81 363 LEU A O 1
ATOM 2800 N N . THR A 1 364 ? -3.695 -63.065 58.968 1.00 60.28 364 THR A N 1
ATOM 2801 C CA . THR A 1 364 ? -4.872 -62.179 58.899 1.00 60.28 364 THR A CA 1
ATOM 2802 C C . THR A 1 364 ? -4.598 -60.950 58.023 1.00 60.28 364 THR A C 1
ATOM 2804 O O . THR A 1 364 ? -3.857 -60.060 58.425 1.00 60.28 364 THR A O 1
ATOM 2807 N N . VAL A 1 365 ? -5.177 -60.917 56.813 1.00 61.94 365 VAL A N 1
ATOM 2808 C CA . VAL A 1 365 ? -4.960 -59.883 55.772 1.00 61.94 365 VAL A CA 1
ATOM 2809 C C . VAL A 1 365 ? -5.789 -58.619 56.022 1.00 61.94 365 VAL A C 1
ATOM 2811 O O . VAL A 1 365 ? -6.981 -58.719 56.307 1.00 61.94 365 VAL A O 1
ATOM 2814 N N . LEU A 1 366 ? -5.189 -57.446 55.795 1.00 61.75 366 LEU A N 1
ATOM 2815 C CA . LEU A 1 366 ? -5.888 -56.166 55.619 1.00 61.75 366 LEU A CA 1
ATOM 2816 C C . LEU A 1 366 ? -6.085 -55.868 54.118 1.00 61.75 366 LEU A C 1
ATOM 2818 O O . LEU A 1 366 ? -5.130 -55.947 53.343 1.00 61.75 366 LEU A O 1
ATOM 2822 N N . ASN A 1 367 ? -7.313 -55.533 53.704 1.00 64.25 367 ASN A N 1
ATOM 2823 C CA . ASN A 1 367 ? -7.661 -55.287 52.297 1.00 64.25 367 ASN A CA 1
ATOM 2824 C C . ASN A 1 367 ? -7.565 -53.800 51.923 1.00 64.25 367 ASN A C 1
ATOM 2826 O O . ASN A 1 367 ? -8.391 -52.984 52.339 1.00 64.25 367 ASN A O 1
ATOM 2830 N N . PHE A 1 368 ? -6.592 -53.500 51.066 1.00 64.12 368 PHE A N 1
ATOM 2831 C CA . PHE A 1 368 ? -6.318 -52.175 50.517 1.00 64.12 368 PHE A CA 1
ATOM 2832 C C . PHE A 1 368 ? -6.881 -52.001 49.095 1.00 64.12 368 PHE A C 1
ATOM 2834 O O . PHE A 1 368 ? -7.099 -52.984 48.376 1.00 64.12 368 PHE A O 1
ATOM 2841 N N . GLY A 1 369 ? -7.117 -50.751 48.704 1.00 70.31 369 GLY A N 1
ATOM 2842 C CA . GLY A 1 369 ? -7.499 -50.343 47.350 1.00 70.31 369 GLY A CA 1
ATOM 2843 C C . GLY A 1 369 ? -8.304 -49.044 47.355 1.00 70.31 369 GLY A C 1
ATOM 2844 O O . GLY A 1 369 ? -8.812 -48.642 48.399 1.00 70.31 369 GLY A O 1
ATOM 2845 N N . CYS A 1 370 ? -8.468 -48.417 46.189 1.00 77.50 370 CYS A N 1
ATOM 2846 C CA . CYS A 1 370 ? -9.220 -47.168 46.063 1.00 77.50 370 CYS A CA 1
ATOM 2847 C C . CYS A 1 370 ? -10.640 -47.239 46.661 1.00 77.50 370 CYS A C 1
ATOM 2849 O O . CYS A 1 370 ? -11.459 -48.076 46.258 1.00 77.50 370 CYS A O 1
ATOM 2851 N N . THR A 1 371 ? -10.942 -46.313 47.575 1.00 78.06 371 THR A N 1
ATOM 2852 C CA . THR A 1 371 ? -12.230 -46.200 48.280 1.00 78.06 371 THR A CA 1
ATOM 2853 C C . THR A 1 371 ? -13.143 -45.095 47.738 1.00 78.06 371 THR A C 1
ATOM 2855 O O . THR A 1 371 ? -14.328 -45.079 48.080 1.00 78.06 371 THR A O 1
ATOM 2858 N N . ASP A 1 372 ? -12.646 -44.208 46.867 1.00 73.94 372 ASP A N 1
ATOM 2859 C CA . ASP A 1 372 ? -13.462 -43.174 46.220 1.00 73.94 372 ASP A CA 1
ATOM 2860 C C . ASP A 1 372 ? -14.372 -43.766 45.132 1.00 73.94 372 ASP A C 1
ATOM 2862 O O . ASP A 1 372 ? -13.914 -44.322 44.134 1.00 73.94 372 ASP A O 1
ATOM 2866 N N . ILE A 1 373 ? -15.681 -43.589 45.312 1.00 72.62 373 ILE A N 1
ATOM 2867 C CA . ILE A 1 373 ? -16.741 -44.047 44.406 1.00 72.62 373 ILE A CA 1
ATOM 2868 C C . ILE A 1 373 ? -16.735 -43.345 43.035 1.00 72.62 373 ILE A C 1
ATOM 2870 O O . ILE A 1 373 ? -17.371 -43.838 42.103 1.00 72.62 373 ILE A O 1
ATOM 2874 N N . PHE A 1 374 ? -16.032 -42.216 42.894 1.00 68.62 374 PHE A N 1
ATOM 2875 C CA . PHE A 1 374 ? -15.883 -41.485 41.630 1.00 68.62 374 PHE A CA 1
ATOM 2876 C C . PHE A 1 374 ? -14.587 -41.814 40.869 1.00 68.62 374 PHE A C 1
ATOM 2878 O O . PHE A 1 374 ? -14.333 -41.229 39.818 1.00 68.62 374 PHE A O 1
ATOM 2885 N N . SER A 1 375 ? -13.788 -42.770 41.352 1.00 69.44 375 SER A N 1
ATOM 2886 C CA . SER A 1 375 ? -12.559 -43.220 40.693 1.00 69.44 375 SER A CA 1
ATOM 2887 C C . SER A 1 375 ? -12.785 -44.392 39.727 1.00 69.44 375 SER A C 1
ATOM 2889 O O . SER A 1 375 ? -13.590 -45.293 39.973 1.00 69.44 375 SER A O 1
ATOM 2891 N N . LEU A 1 376 ? -12.013 -44.421 38.634 1.00 73.50 376 LEU A N 1
ATOM 2892 C CA . LEU A 1 376 ? -12.111 -45.422 37.560 1.00 73.50 376 LEU A CA 1
ATOM 2893 C C . LEU A 1 376 ? -11.821 -46.867 38.012 1.00 73.50 376 LEU A C 1
ATOM 2895 O O . LEU A 1 376 ? -12.296 -47.815 37.387 1.00 73.50 376 LEU A O 1
ATOM 2899 N N . ASN A 1 377 ? -11.058 -47.042 39.094 1.00 72.88 377 ASN A N 1
ATOM 2900 C CA . ASN A 1 377 ? -10.703 -48.336 39.686 1.00 72.88 377 ASN A CA 1
ATOM 2901 C C . ASN A 1 377 ? -11.227 -48.512 41.125 1.00 72.88 377 ASN A C 1
ATOM 2903 O O . ASN A 1 377 ? -10.662 -49.300 41.886 1.00 72.88 377 ASN A O 1
ATOM 2907 N N . TYR A 1 378 ? -12.313 -47.814 41.483 1.00 77.75 378 TYR A N 1
ATOM 2908 C CA . TYR A 1 378 ? -13.023 -47.977 42.755 1.00 77.75 378 TYR A CA 1
ATOM 2909 C C . TYR A 1 378 ? -13.247 -49.454 43.125 1.00 77.75 378 TYR A C 1
ATOM 2911 O O . TYR A 1 378 ? -13.855 -50.219 42.366 1.00 77.75 378 TYR A O 1
ATOM 2919 N N . ASN A 1 379 ? -12.805 -49.852 44.321 1.00 72.19 379 ASN A N 1
ATOM 2920 C CA . ASN A 1 379 ? -12.966 -51.209 44.831 1.00 72.19 379 ASN A CA 1
ATOM 2921 C C . ASN A 1 379 ? -13.990 -51.247 45.985 1.00 72.19 379 ASN A C 1
ATOM 2923 O O . ASN A 1 379 ? -13.631 -50.961 47.128 1.00 72.19 379 ASN A O 1
ATOM 2927 N N . PRO A 1 380 ? -15.240 -51.704 45.759 1.00 68.94 380 PRO A N 1
ATOM 2928 C CA . PRO A 1 380 ? -16.270 -51.792 46.802 1.00 68.94 380 PRO A CA 1
ATOM 2929 C C . PRO A 1 380 ? -16.009 -52.868 47.880 1.00 68.94 380 PRO A C 1
ATOM 2931 O O . PRO A 1 380 ? -16.904 -53.170 48.671 1.00 68.94 380 PRO A O 1
ATOM 2934 N N . MET A 1 381 ? -14.819 -53.481 47.904 1.00 65.44 381 MET A N 1
ATOM 2935 C CA . MET A 1 381 ? -14.348 -54.394 48.954 1.00 65.44 381 MET A CA 1
ATOM 2936 C C . MET A 1 381 ? -13.020 -53.961 49.610 1.00 65.44 381 MET A C 1
ATOM 2938 O O . MET A 1 381 ? -12.446 -54.744 50.370 1.00 65.44 381 MET A O 1
ATOM 2942 N N . ALA A 1 382 ? -12.525 -52.751 49.326 1.00 67.25 382 ALA A N 1
ATOM 2943 C CA . ALA A 1 382 ? -11.426 -52.145 50.075 1.00 67.25 382 ALA A CA 1
ATOM 2944 C C . ALA A 1 382 ? -11.948 -51.495 51.369 1.00 67.25 382 ALA A C 1
ATOM 2946 O O . ALA A 1 382 ? -13.005 -50.864 51.371 1.00 67.25 382 ALA A O 1
ATOM 2947 N N . GLU A 1 383 ? -11.209 -51.653 52.469 1.00 67.00 383 GLU A N 1
ATOM 2948 C CA . GLU A 1 383 ? -11.558 -51.068 53.777 1.00 67.00 383 GLU A CA 1
ATOM 2949 C C . GLU A 1 383 ? -10.620 -49.915 54.174 1.00 67.00 383 GLU A C 1
ATOM 2951 O O . GLU A 1 383 ? -10.943 -49.135 55.071 1.00 67.00 383 GLU A O 1
ATOM 2956 N N . ILE A 1 384 ? -9.470 -49.795 53.500 1.00 68.19 384 ILE A N 1
ATOM 2957 C CA . ILE A 1 384 ? -8.471 -48.739 53.687 1.00 68.19 384 ILE A CA 1
ATOM 2958 C C . ILE A 1 384 ? -7.961 -48.311 52.307 1.00 68.19 384 ILE A C 1
ATOM 2960 O O . ILE A 1 384 ? -7.571 -49.161 51.504 1.00 68.19 384 ILE A O 1
ATOM 2964 N N . ASP A 1 385 ? -7.939 -47.004 52.052 1.00 63.59 385 ASP A N 1
ATOM 2965 C CA . ASP A 1 385 ? -7.382 -46.452 50.818 1.00 63.59 385 ASP A CA 1
ATOM 2966 C C . ASP A 1 385 ? -5.848 -46.534 50.813 1.00 63.59 385 ASP A C 1
ATOM 2968 O O . ASP A 1 385 ? -5.192 -46.223 51.810 1.00 63.59 385 ASP A O 1
ATOM 2972 N N . ASP A 1 386 ? -5.279 -46.955 49.688 1.00 71.00 386 ASP A N 1
ATOM 2973 C CA . ASP A 1 386 ? -3.836 -47.037 49.441 1.00 71.00 386 ASP A CA 1
ATOM 2974 C C . ASP A 1 386 ? -3.323 -45.947 48.487 1.00 71.00 386 ASP A C 1
ATOM 2976 O O . ASP A 1 386 ? -2.143 -45.942 48.136 1.00 71.00 386 ASP A O 1
ATOM 2980 N N . GLY A 1 387 ? -4.188 -45.017 48.070 1.00 71.62 387 GLY A N 1
ATOM 2981 C CA . GLY A 1 387 ? -3.857 -43.992 47.085 1.00 71.62 387 GLY A CA 1
ATOM 2982 C C . GLY A 1 387 ? -3.822 -44.517 45.649 1.00 71.62 387 GLY A C 1
ATOM 2983 O O . GLY A 1 387 ? -3.350 -43.811 44.763 1.00 71.62 387 GLY A O 1
ATOM 2984 N N . SER A 1 388 ? -4.325 -45.732 45.388 1.00 73.56 388 SER A N 1
ATOM 2985 C CA . SER A 1 388 ? -4.417 -46.284 44.028 1.00 73.56 388 SER A CA 1
ATOM 2986 C C . SER A 1 388 ? -5.526 -45.665 43.169 1.00 73.56 388 SER A C 1
ATOM 2988 O O . SER A 1 388 ? -5.659 -46.057 42.010 1.00 73.56 388 SER A O 1
ATOM 2990 N N . CYS A 1 389 ? -6.326 -44.731 43.699 1.00 77.12 389 CYS A N 1
ATOM 2991 C CA . CYS A 1 389 ? -7.431 -44.098 42.979 1.00 77.12 389 CYS A CA 1
ATOM 2992 C C . CYS A 1 389 ? -6.974 -43.370 41.706 1.00 77.12 389 CYS A C 1
ATOM 2994 O O . CYS A 1 389 ? -6.278 -42.357 41.755 1.00 77.12 389 CYS A O 1
ATOM 2996 N N . ILE A 1 390 ? -7.437 -43.858 40.557 1.00 75.00 390 ILE A N 1
ATOM 2997 C CA . ILE A 1 390 ? -7.262 -43.228 39.251 1.00 75.00 390 ILE A CA 1
ATOM 2998 C C . ILE A 1 390 ? -8.367 -42.182 39.065 1.00 75.00 390 ILE A C 1
ATOM 3000 O O . ILE A 1 390 ? -9.553 -42.527 38.987 1.00 75.00 390 ILE A O 1
ATOM 3004 N N . SER A 1 391 ? -7.981 -40.910 38.988 1.00 69.00 391 SER A N 1
ATOM 3005 C CA . SER A 1 391 ? -8.875 -39.803 38.628 1.00 69.00 391 SER A CA 1
ATOM 3006 C C . SER A 1 391 ? -9.435 -39.986 37.217 1.00 69.00 391 SER A C 1
ATOM 3008 O O . SER A 1 391 ? -8.709 -40.383 36.303 1.00 69.00 391 SER A O 1
ATOM 3010 N N . ILE A 1 392 ? -10.715 -39.668 37.015 1.00 66.88 392 ILE A N 1
ATOM 3011 C CA . ILE A 1 392 ? -11.322 -39.678 35.679 1.00 66.88 392 ILE A CA 1
ATOM 3012 C C . ILE A 1 392 ? -10.852 -38.436 34.913 1.00 66.88 392 ILE A C 1
ATOM 3014 O O . ILE A 1 392 ? -11.112 -37.308 35.327 1.00 66.88 392 ILE A O 1
ATOM 3018 N N . SER A 1 393 ? -10.158 -38.670 33.803 1.00 67.12 393 SER A N 1
ATOM 3019 C CA . SER A 1 393 ? -9.624 -37.668 32.884 1.00 67.12 393 SER A CA 1
ATOM 3020 C C . SER A 1 393 ? -10.436 -37.733 31.592 1.00 67.12 393 SER A C 1
ATOM 3022 O O . SER A 1 393 ? -10.320 -38.693 30.823 1.00 67.12 393 SER A O 1
ATOM 3024 N N . PHE A 1 394 ? -11.317 -36.748 31.411 1.00 72.81 394 PHE A N 1
ATOM 3025 C CA . PHE A 1 394 ? -12.180 -36.622 30.239 1.00 72.81 394 PHE A CA 1
ATOM 3026 C C . PHE A 1 394 ? -11.414 -36.000 29.066 1.00 72.81 394 PHE A C 1
ATOM 3028 O O . PHE A 1 394 ? -10.712 -35.005 29.240 1.00 72.81 394 PHE A O 1
ATOM 3035 N N . GLY A 1 395 ? -11.574 -36.573 27.876 1.00 74.12 395 GLY A N 1
ATOM 3036 C CA . GLY A 1 395 ? -11.045 -36.022 26.629 1.00 74.12 395 GLY A CA 1
ATOM 3037 C C . GLY A 1 395 ? -10.964 -37.071 25.524 1.00 74.12 395 GLY A C 1
ATOM 3038 O O . GLY A 1 395 ? -11.238 -38.254 25.749 1.00 74.12 395 GLY A O 1
ATOM 3039 N N . CYS A 1 396 ? -10.571 -36.660 24.320 1.00 81.62 396 CYS A N 1
ATOM 3040 C CA . CYS A 1 396 ? -10.440 -37.592 23.209 1.00 81.62 396 CYS A CA 1
ATOM 3041 C C . CYS A 1 396 ? -9.278 -38.576 23.414 1.00 81.62 396 CYS A C 1
ATOM 3043 O O . CYS A 1 396 ? -8.129 -38.171 23.570 1.00 81.62 396 CYS A O 1
ATOM 3045 N N . ASN A 1 397 ? -9.579 -39.875 23.342 1.00 80.81 397 ASN A N 1
ATOM 3046 C CA . ASN A 1 397 ? -8.606 -40.960 23.501 1.00 80.81 397 ASN A CA 1
ATOM 3047 C C . ASN A 1 397 ? -8.441 -41.845 22.247 1.00 80.81 397 ASN A C 1
ATOM 3049 O O . ASN A 1 397 ? -7.940 -42.965 22.353 1.00 80.81 397 ASN A O 1
ATOM 3053 N N . ASP A 1 398 ? -8.857 -41.363 21.069 1.00 79.94 398 ASP A N 1
ATOM 3054 C CA . ASP A 1 398 ? -8.564 -42.011 19.784 1.00 79.94 398 ASP A CA 1
ATOM 3055 C C . ASP A 1 398 ? -7.253 -41.448 19.196 1.00 79.94 398 ASP A C 1
ATOM 3057 O O . ASP A 1 398 ? -7.212 -40.256 18.890 1.00 79.94 398 ASP A O 1
ATOM 3061 N N . PRO A 1 399 ? -6.190 -42.256 18.999 1.00 76.81 399 PRO A N 1
ATOM 3062 C CA . PRO A 1 399 ? -4.917 -41.793 18.431 1.00 76.81 399 PRO A CA 1
ATOM 3063 C C . PRO A 1 399 ? -4.983 -41.262 16.989 1.00 76.81 399 PRO A C 1
ATOM 3065 O O . PRO A 1 399 ? -3.962 -40.822 16.467 1.00 76.81 399 PRO A O 1
ATOM 3068 N N . ASN A 1 400 ? -6.141 -41.347 16.326 1.00 75.19 400 ASN A N 1
ATOM 3069 C CA . ASN A 1 400 ? -6.378 -40.851 14.967 1.00 75.19 400 ASN A CA 1
ATOM 3070 C C . ASN A 1 400 ? -7.210 -39.551 14.947 1.00 75.19 400 ASN A C 1
ATOM 3072 O O . ASN A 1 400 ? -7.669 -39.147 13.881 1.00 75.19 400 ASN A O 1
ATOM 3076 N N . ALA A 1 401 ? -7.428 -38.920 16.105 1.00 77.25 401 ALA A N 1
ATOM 3077 C CA . ALA A 1 401 ? -8.112 -37.637 16.233 1.00 77.25 401 ALA A CA 1
ATOM 3078 C C . ALA A 1 401 ? -7.117 -36.483 16.434 1.00 77.25 401 ALA A C 1
ATOM 3080 O O . ALA A 1 401 ? -6.105 -36.628 17.121 1.00 77.25 401 ALA A O 1
ATOM 3081 N N . PHE A 1 402 ? -7.452 -35.309 15.898 1.00 77.31 402 PHE A N 1
ATOM 3082 C CA . PHE A 1 402 ? -6.635 -34.095 15.966 1.00 77.31 402 PHE A CA 1
ATOM 3083 C C . PHE A 1 402 ? -6.352 -33.640 17.404 1.00 77.31 402 PHE A C 1
ATOM 3085 O O . PHE A 1 402 ? -5.245 -33.219 17.722 1.00 77.31 402 PHE A O 1
ATOM 3092 N N . ASN A 1 403 ? -7.335 -33.775 18.297 1.00 78.00 403 ASN A N 1
ATOM 3093 C CA . ASN A 1 403 ? -7.225 -33.425 19.713 1.00 78.00 403 ASN A CA 1
ATOM 3094 C C . ASN A 1 403 ? -7.003 -34.645 20.629 1.00 78.00 403 ASN A C 1
ATOM 3096 O O . ASN A 1 403 ? -7.461 -34.646 21.774 1.00 78.00 403 ASN A O 1
ATOM 3100 N N . TYR A 1 404 ? -6.327 -35.688 20.135 1.00 81.25 404 TYR A N 1
ATOM 3101 C CA . TYR A 1 404 ? -5.937 -36.842 20.946 1.00 81.25 404 TYR A CA 1
ATOM 3102 C C . TYR A 1 404 ? -5.122 -36.420 22.177 1.00 81.25 404 TYR A C 1
ATOM 3104 O O . TYR A 1 404 ? -4.034 -35.855 22.062 1.00 81.25 404 TYR A O 1
ATOM 3112 N N . ASN A 1 405 ? -5.628 -36.755 23.363 1.00 76.75 405 ASN A N 1
ATOM 3113 C CA . ASN A 1 405 ? -4.944 -36.547 24.629 1.00 76.75 405 ASN A CA 1
ATOM 3114 C C . ASN A 1 405 ? -4.455 -37.907 25.175 1.00 76.75 405 ASN A C 1
ATOM 3116 O O . ASN A 1 405 ? -5.287 -38.731 25.566 1.00 76.75 405 ASN A O 1
ATOM 3120 N N . PRO A 1 406 ? -3.132 -38.160 25.254 1.00 75.50 406 PRO A N 1
ATOM 3121 C CA . PRO A 1 406 ? -2.597 -39.421 25.772 1.00 75.50 406 PRO A CA 1
ATOM 3122 C C . PRO A 1 406 ? -2.889 -39.655 27.266 1.00 75.50 406 PRO A C 1
ATOM 3124 O O . PRO A 1 406 ? -2.841 -40.802 27.711 1.00 75.50 406 PRO A O 1
ATOM 3127 N N . ASP A 1 407 ? -3.233 -38.604 28.018 1.00 72.69 407 ASP A N 1
ATOM 3128 C CA . ASP A 1 407 ? -3.603 -38.661 29.437 1.00 72.69 407 ASP A CA 1
ATOM 3129 C C . ASP A 1 407 ? -5.132 -38.747 29.662 1.00 72.69 407 ASP A C 1
ATOM 3131 O O . ASP A 1 407 ? -5.599 -38.807 30.806 1.00 72.69 407 ASP A O 1
ATOM 3135 N N . ALA A 1 408 ? -5.945 -38.765 28.595 1.00 75.56 408 ALA A N 1
ATOM 3136 C CA . ALA A 1 408 ? -7.395 -38.953 28.689 1.00 75.56 408 ALA A CA 1
ATOM 3137 C C . ALA A 1 408 ? -7.752 -40.442 28.834 1.00 75.56 408 ALA A C 1
ATOM 3139 O O . ALA A 1 408 ? -7.528 -41.262 27.942 1.00 75.56 408 ALA A O 1
ATOM 3140 N N . ASN A 1 409 ? -8.361 -40.800 29.966 1.00 76.06 409 ASN A N 1
ATOM 3141 C CA . ASN A 1 409 ? -8.711 -42.186 30.294 1.00 76.06 409 ASN A CA 1
ATOM 3142 C C . ASN A 1 409 ? -10.208 -42.506 30.119 1.00 76.06 409 ASN A C 1
ATOM 3144 O O . ASN A 1 409 ? -10.589 -43.678 30.181 1.00 76.06 409 ASN A O 1
ATOM 3148 N N . LEU A 1 410 ? -11.043 -41.503 29.821 1.00 75.62 410 LEU A N 1
ATOM 3149 C CA . LEU A 1 410 ? -12.445 -41.680 29.451 1.00 75.62 410 LEU A CA 1
ATOM 3150 C C . LEU A 1 410 ? -12.850 -40.727 28.316 1.00 75.62 410 LEU A C 1
ATOM 3152 O O . LEU A 1 410 ? -12.791 -39.509 28.463 1.00 75.62 410 LEU A O 1
ATOM 3156 N N . ASN A 1 411 ? -13.317 -41.295 27.201 1.00 72.69 411 ASN A N 1
ATOM 3157 C CA . ASN A 1 411 ? -13.802 -40.520 26.062 1.00 72.69 411 ASN A CA 1
ATOM 3158 C C . ASN A 1 411 ? -15.139 -39.838 26.395 1.00 72.69 411 ASN A C 1
ATOM 3160 O O . ASN A 1 411 ? -16.111 -40.504 26.759 1.00 72.69 411 ASN A O 1
ATOM 3164 N N . ASP A 1 412 ? -15.178 -38.518 26.256 1.00 77.62 412 ASP A N 1
ATOM 3165 C CA . ASP A 1 412 ? -16.330 -37.647 26.509 1.00 77.62 412 ASP A CA 1
ATOM 3166 C C . ASP A 1 412 ? -17.119 -37.286 25.236 1.00 77.62 412 ASP A C 1
ATOM 3168 O O . ASP A 1 412 ? -18.171 -36.652 25.320 1.00 77.62 412 ASP A O 1
ATOM 3172 N N . GLY A 1 413 ? -16.642 -37.716 24.064 1.00 76.75 413 GLY A N 1
ATOM 3173 C CA . GLY A 1 413 ? -17.181 -37.340 22.758 1.00 76.75 413 GLY A CA 1
ATOM 3174 C C . GLY A 1 413 ? -16.556 -36.079 22.154 1.00 76.75 413 GLY A C 1
ATOM 3175 O O . GLY A 1 413 ? -17.061 -35.606 21.142 1.00 76.75 413 GLY A O 1
ATOM 3176 N N . SER A 1 414 ? -15.472 -35.545 22.730 1.00 77.81 414 SER A N 1
ATOM 3177 C CA . SER A 1 414 ? -14.764 -34.362 22.210 1.00 77.81 414 SER A CA 1
ATOM 3178 C C . SER A 1 414 ? -13.886 -34.618 20.978 1.00 77.81 414 SER A C 1
ATOM 3180 O O . SER A 1 414 ? -13.311 -33.664 20.463 1.00 77.81 414 SER A O 1
ATOM 3182 N N . CYS A 1 415 ? -13.743 -35.863 20.507 1.00 81.94 415 CYS A N 1
ATOM 3183 C CA . CYS A 1 415 ? -12.849 -36.202 19.395 1.00 81.94 415 CYS A CA 1
ATOM 3184 C C . CYS A 1 415 ? -13.176 -35.455 18.095 1.00 81.94 415 CYS A C 1
ATOM 3186 O O . CYS A 1 415 ? -14.309 -35.489 17.617 1.00 81.94 415 CYS A O 1
ATOM 3188 N N . ILE A 1 416 ? -12.144 -34.850 17.507 1.00 79.56 416 ILE A N 1
ATOM 3189 C CA . ILE A 1 416 ? -12.183 -34.153 16.220 1.00 79.56 416 ILE A CA 1
ATOM 3190 C C . ILE A 1 416 ? -11.396 -34.990 15.202 1.00 79.56 416 ILE A C 1
ATOM 3192 O O . ILE A 1 416 ? -10.215 -35.256 15.416 1.00 79.56 416 ILE A O 1
ATOM 3196 N N . ASP A 1 417 ? -12.030 -35.403 14.104 1.00 78.50 417 ASP A N 1
ATOM 3197 C CA . ASP A 1 417 ? -11.357 -36.123 13.012 1.00 78.50 417 ASP A CA 1
ATOM 3198 C C . ASP A 1 417 ? -10.285 -35.242 12.338 1.00 78.50 417 ASP A C 1
ATOM 3200 O O . ASP A 1 417 ? -10.423 -34.019 12.282 1.00 78.50 417 ASP A O 1
ATOM 3204 N N . PHE A 1 418 ? -9.231 -35.846 11.777 1.00 71.19 418 PHE A N 1
ATOM 3205 C CA . PHE A 1 418 ? -8.298 -35.125 10.903 1.00 71.19 418 PHE A CA 1
ATOM 3206 C C . PHE A 1 418 ? -8.982 -34.748 9.580 1.00 71.19 418 PHE A C 1
ATOM 3208 O O . PHE A 1 418 ? -9.333 -35.622 8.782 1.00 71.19 418 PHE A O 1
ATOM 3215 N N . ILE A 1 419 ? -9.145 -33.447 9.337 1.00 77.38 419 ILE A N 1
ATOM 3216 C CA . ILE A 1 419 ? -9.722 -32.895 8.109 1.00 77.38 419 ILE A CA 1
ATOM 3217 C C . ILE A 1 419 ? -8.612 -32.152 7.369 1.00 77.38 419 ILE A C 1
ATOM 3219 O O . ILE A 1 419 ? -8.128 -31.113 7.818 1.00 77.38 419 ILE A O 1
ATOM 3223 N N . TYR A 1 420 ? -8.212 -32.731 6.240 1.00 76.12 420 TYR A N 1
ATOM 3224 C CA . TYR A 1 420 ? -7.147 -32.226 5.382 1.00 76.12 420 TYR A CA 1
ATOM 3225 C C . TYR A 1 420 ? -7.641 -31.114 4.452 1.00 76.12 420 TYR A C 1
ATOM 3227 O O . TYR A 1 420 ? -8.741 -31.197 3.896 1.00 76.12 420 TYR A O 1
ATOM 3235 N N . GLY A 1 421 ? -6.803 -30.100 4.273 1.00 79.75 421 GLY A N 1
ATOM 3236 C CA . GLY A 1 421 ? -7.019 -28.962 3.384 1.00 79.75 421 GLY A CA 1
ATOM 3237 C C . GLY A 1 421 ? -6.302 -27.731 3.925 1.00 79.75 421 GLY A C 1
ATOM 3238 O O . GLY A 1 421 ? -5.844 -27.737 5.065 1.00 79.75 421 GLY A O 1
ATOM 3239 N N . CYS A 1 422 ? -6.234 -26.661 3.138 1.00 83.94 422 CYS A N 1
ATOM 3240 C CA . CYS A 1 422 ? -5.560 -25.446 3.577 1.00 83.94 422 CYS A CA 1
ATOM 3241 C C . CYS A 1 422 ? -6.189 -24.850 4.856 1.00 83.94 422 CYS A C 1
ATOM 3243 O O . CYS A 1 422 ? -7.368 -24.484 4.862 1.00 83.94 422 CYS A O 1
ATOM 3245 N N . ILE A 1 423 ? -5.387 -24.744 5.921 1.00 84.06 423 ILE A N 1
ATOM 3246 C CA . ILE A 1 423 ? -5.776 -24.182 7.232 1.00 84.06 423 ILE A CA 1
ATOM 3247 C C . ILE A 1 423 ? -5.397 -22.705 7.401 1.00 84.06 423 ILE A C 1
ATOM 3249 O O . ILE A 1 423 ? -5.760 -22.098 8.407 1.00 84.06 423 ILE A O 1
ATOM 3253 N N . ASP A 1 424 ? -4.653 -22.146 6.448 1.00 81.19 424 ASP A N 1
ATOM 3254 C CA . ASP A 1 424 ? -4.243 -20.745 6.436 1.00 81.19 424 ASP A CA 1
ATOM 3255 C C . ASP A 1 424 ? -5.442 -19.846 6.072 1.00 81.19 424 ASP A C 1
ATOM 3257 O O . ASP A 1 424 ? -5.963 -19.973 4.960 1.00 81.19 424 ASP A O 1
ATOM 3261 N N . PRO A 1 425 ? -5.910 -18.954 6.970 1.00 77.88 425 PRO A N 1
ATOM 3262 C CA . PRO A 1 425 ? -7.032 -18.058 6.695 1.00 77.88 425 PRO A CA 1
ATOM 3263 C C . PRO A 1 425 ? -6.718 -16.968 5.656 1.00 77.88 425 PRO A C 1
ATOM 3265 O O . PRO A 1 425 ? -7.647 -16.294 5.210 1.00 77.88 425 PRO A O 1
ATOM 3268 N N . GLU A 1 426 ? -5.452 -16.790 5.265 1.00 80.19 426 GLU A N 1
ATOM 3269 C CA . GLU A 1 426 ? -5.002 -15.828 4.247 1.00 80.19 426 GLU A CA 1
ATOM 3270 C C . GLU A 1 426 ? -4.842 -16.471 2.850 1.00 80.19 426 GLU A C 1
ATOM 3272 O O . GLU A 1 426 ? -4.474 -15.804 1.880 1.00 80.19 426 GLU A O 1
ATOM 3277 N N . ALA A 1 427 ? -5.186 -17.758 2.709 1.00 80.25 427 ALA A N 1
ATOM 3278 C CA . ALA A 1 427 ? -5.152 -18.496 1.448 1.00 80.25 427 ALA A CA 1
ATOM 3279 C C . ALA A 1 427 ? -6.514 -18.540 0.727 1.00 80.25 427 ALA A C 1
ATOM 3281 O O . ALA A 1 427 ? -7.580 -18.693 1.325 1.00 80.25 427 ALA A O 1
ATOM 3282 N N . PHE A 1 428 ? -6.484 -18.504 -0.608 1.00 80.38 428 PHE A N 1
ATOM 3283 C CA . PHE A 1 428 ? -7.672 -18.435 -1.469 1.00 80.38 428 PHE A CA 1
ATOM 3284 C C . PHE A 1 428 ? -8.601 -19.654 -1.337 1.00 80.38 428 PHE A C 1
ATOM 3286 O O . PHE A 1 428 ? -9.819 -19.545 -1.482 1.00 80.38 428 PHE A O 1
ATOM 3293 N N . ASN A 1 429 ? -8.036 -20.829 -1.056 1.00 82.31 429 ASN A N 1
ATOM 3294 C CA . ASN A 1 429 ? -8.768 -22.075 -0.829 1.00 82.31 429 ASN A CA 1
ATOM 3295 C C . ASN A 1 429 ? -8.803 -22.495 0.650 1.00 82.31 429 ASN A C 1
ATOM 3297 O O . ASN A 1 429 ? -8.922 -23.691 0.929 1.00 82.31 429 ASN A O 1
ATOM 3301 N N . TYR A 1 430 ? -8.712 -21.533 1.576 1.00 83.00 430 TYR A N 1
ATOM 3302 C CA . TYR A 1 430 ? -8.916 -21.763 3.004 1.00 83.00 430 TYR A CA 1
ATOM 3303 C C . TYR A 1 430 ? -10.182 -22.589 3.270 1.00 83.00 430 TYR A C 1
ATOM 3305 O O . TYR A 1 430 ? -11.281 -22.262 2.807 1.00 83.00 430 TYR A O 1
ATOM 3313 N N . ASN A 1 431 ? -10.036 -23.659 4.048 1.00 79.69 431 ASN A N 1
ATOM 3314 C CA . ASN A 1 431 ? -11.138 -24.506 4.469 1.00 79.69 431 ASN A CA 1
ATOM 3315 C C . ASN A 1 431 ? -11.376 -24.347 5.976 1.00 79.69 431 ASN A C 1
ATOM 3317 O O . ASN A 1 431 ? -10.643 -24.896 6.790 1.00 79.69 431 ASN A O 1
ATOM 3321 N N . LEU A 1 432 ? -12.469 -23.671 6.338 1.00 82.56 432 LEU A N 1
ATOM 3322 C CA . LEU A 1 432 ? -12.903 -23.470 7.728 1.00 82.56 432 LEU A CA 1
ATOM 3323 C C . LEU A 1 432 ? -13.167 -24.784 8.500 1.00 82.56 432 LEU A C 1
ATOM 3325 O O . LEU A 1 432 ? -13.191 -24.772 9.728 1.00 82.56 432 LEU A O 1
ATOM 3329 N N . GLU A 1 433 ? -13.379 -25.909 7.806 1.00 78.88 433 GLU A N 1
ATOM 3330 C CA . GLU A 1 433 ? -13.507 -27.234 8.430 1.00 78.88 433 GLU A CA 1
ATOM 3331 C C . GLU A 1 433 ? -12.171 -28.002 8.509 1.00 78.88 433 GLU A C 1
ATOM 3333 O O . GLU A 1 433 ? -12.119 -29.033 9.177 1.00 78.88 433 GLU A O 1
ATOM 3338 N N . ALA A 1 434 ? -11.092 -27.538 7.863 1.00 79.69 434 ALA A N 1
ATOM 3339 C CA . ALA A 1 434 ? -9.785 -28.193 7.924 1.00 79.69 434 ALA A CA 1
ATOM 3340 C C . ALA A 1 434 ? -9.049 -27.905 9.241 1.00 79.69 434 ALA A C 1
ATOM 3342 O O . ALA A 1 434 ? -9.137 -26.821 9.816 1.00 79.69 434 ALA A O 1
ATOM 3343 N N . ASN A 1 435 ? -8.288 -28.895 9.706 1.00 78.44 435 ASN A N 1
ATOM 3344 C CA . ASN A 1 435 ? -7.428 -28.792 10.888 1.00 78.44 435 ASN A CA 1
ATOM 3345 C C . ASN A 1 435 ? -6.001 -29.316 10.658 1.00 78.44 435 ASN A C 1
ATOM 3347 O O . ASN A 1 435 ? -5.154 -29.162 11.534 1.00 78.44 435 ASN A O 1
ATOM 3351 N N . VAL A 1 436 ? -5.704 -29.879 9.482 1.00 81.50 436 VAL A N 1
ATOM 3352 C CA . VAL A 1 436 ? -4.344 -30.245 9.067 1.00 81.50 436 VAL A CA 1
ATOM 3353 C C . VAL A 1 436 ? -4.105 -29.770 7.642 1.00 81.50 436 VAL A C 1
ATOM 3355 O O . VAL A 1 436 ? -4.828 -30.170 6.729 1.00 81.50 436 VAL A O 1
ATOM 3358 N N . ASP A 1 437 ? -3.059 -28.964 7.457 1.00 78.38 437 ASP A N 1
ATOM 3359 C CA . ASP A 1 437 ? -2.601 -28.579 6.125 1.00 78.38 437 ASP A CA 1
ATOM 3360 C C . ASP A 1 437 ? -2.123 -29.808 5.337 1.00 78.38 437 ASP A C 1
ATOM 3362 O O . ASP A 1 437 ? -1.392 -30.663 5.846 1.00 78.38 437 ASP A O 1
ATOM 3366 N N . ASP A 1 438 ? -2.544 -29.894 4.080 1.00 80.94 438 ASP A N 1
ATOM 3367 C CA . ASP A 1 438 ? -2.108 -30.894 3.107 1.00 80.94 438 ASP A CA 1
ATOM 3368 C C . ASP A 1 438 ? -1.169 -30.312 2.035 1.00 80.94 438 ASP A C 1
ATOM 3370 O O . ASP A 1 438 ? -0.800 -31.015 1.090 1.00 80.94 438 ASP A O 1
ATOM 3374 N N . GLY A 1 439 ? -0.765 -29.045 2.182 1.00 80.25 439 GLY A N 1
ATOM 3375 C CA . GLY A 1 439 ? 0.044 -28.310 1.215 1.00 80.25 439 GLY A CA 1
ATOM 3376 C C . GLY A 1 439 ? -0.757 -27.856 -0.006 1.00 80.25 439 GLY A C 1
ATOM 3377 O O . GLY A 1 439 ? -0.166 -27.549 -1.041 1.00 80.25 439 GLY A O 1
ATOM 3378 N N . SER A 1 440 ? -2.094 -27.839 0.076 1.00 81.31 440 SER A N 1
ATOM 3379 C CA . SER A 1 440 ? -2.957 -27.345 -1.003 1.00 81.31 440 SER A CA 1
ATOM 3380 C C . SER A 1 440 ? -3.154 -25.828 -1.001 1.00 81.31 440 SER A C 1
ATOM 3382 O O . SER A 1 440 ? -3.838 -25.337 -1.897 1.00 81.31 440 SER A O 1
ATOM 3384 N N . CYS A 1 441 ? -2.604 -25.089 -0.031 1.00 83.50 441 CYS A N 1
ATOM 3385 C CA . CYS A 1 441 ? -2.774 -23.639 0.081 1.00 83.50 441 CYS A CA 1
ATOM 3386 C C . CYS A 1 441 ? -2.337 -22.886 -1.188 1.00 83.50 441 CYS A C 1
ATOM 3388 O O . CYS A 1 441 ? -1.182 -22.932 -1.609 1.00 83.50 441 CYS A O 1
ATOM 3390 N N . ILE A 1 442 ? -3.288 -22.169 -1.784 1.00 82.25 442 ILE A N 1
ATOM 3391 C CA . ILE A 1 442 ? -3.102 -21.249 -2.904 1.00 82.25 442 ILE A CA 1
ATOM 3392 C C . ILE A 1 442 ? -3.082 -19.833 -2.312 1.00 82.25 442 ILE A C 1
ATOM 3394 O O . ILE A 1 442 ? -4.069 -19.458 -1.677 1.00 82.25 442 ILE A O 1
ATOM 3398 N N . PRO A 1 443 ? -2.025 -19.027 -2.513 1.00 78.62 443 PRO A N 1
ATOM 3399 C CA . PRO A 1 443 ? -1.988 -17.662 -1.995 1.00 78.62 443 PRO A CA 1
ATOM 3400 C C . PRO A 1 443 ? -3.112 -16.814 -2.602 1.00 78.62 443 PRO A C 1
ATOM 3402 O O . PRO A 1 443 ? -3.479 -16.999 -3.767 1.00 78.62 443 PRO A O 1
ATOM 3405 N N . ILE A 1 444 ? -3.651 -15.868 -1.832 1.00 77.44 444 ILE A N 1
ATOM 3406 C CA . ILE A 1 444 ? -4.553 -14.843 -2.367 1.00 77.44 444 ILE A CA 1
ATOM 3407 C C . ILE A 1 444 ? -3.760 -13.944 -3.326 1.00 77.44 444 ILE A C 1
ATOM 3409 O O . ILE A 1 444 ? -2.834 -13.245 -2.923 1.00 77.44 444 ILE A O 1
ATOM 3413 N N . ILE A 1 445 ? -4.137 -13.961 -4.606 1.00 79.88 445 ILE A N 1
ATOM 3414 C CA . ILE A 1 445 ? -3.618 -13.044 -5.625 1.00 79.88 445 ILE A CA 1
ATOM 3415 C C . ILE A 1 445 ? -4.730 -12.035 -5.896 1.00 79.88 445 ILE A C 1
ATOM 3417 O O . ILE A 1 445 ? -5.739 -12.364 -6.532 1.00 79.88 445 ILE A O 1
ATOM 3421 N N . ASN A 1 446 ? -4.552 -10.835 -5.342 1.00 79.06 446 ASN A N 1
ATOM 3422 C CA . ASN A 1 446 ? -5.506 -9.734 -5.422 1.00 79.06 446 ASN A CA 1
ATOM 3423 C C . ASN A 1 446 ? -5.377 -8.995 -6.758 1.00 79.06 446 ASN A C 1
ATOM 3425 O O . ASN A 1 446 ? -4.323 -8.439 -7.054 1.00 79.06 446 ASN A O 1
ATOM 3429 N N . GLY A 1 447 ? -6.464 -8.930 -7.520 1.00 79.94 447 GLY A N 1
ATOM 3430 C CA . GLY A 1 447 ? -6.547 -8.181 -8.774 1.00 79.94 447 GLY A CA 1
ATOM 3431 C C . GLY A 1 447 ? -7.953 -8.255 -9.363 1.00 79.94 447 GLY A C 1
ATOM 3432 O O . GLY A 1 447 ? -8.780 -9.054 -8.916 1.00 79.94 447 GLY A O 1
ATOM 3433 N N . CYS A 1 448 ? -8.262 -7.421 -10.356 1.00 83.81 448 CYS A N 1
ATOM 3434 C CA . CYS A 1 448 ? -9.592 -7.464 -10.953 1.00 83.81 448 CYS A CA 1
ATOM 3435 C C . CYS A 1 448 ? -9.777 -8.758 -11.763 1.00 8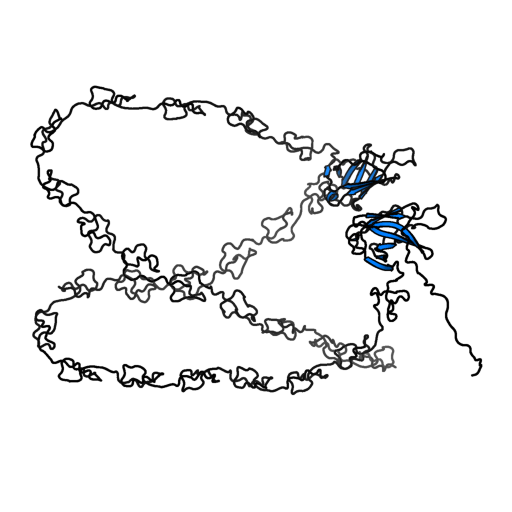3.81 448 CYS A C 1
ATOM 3437 O O . CYS A 1 448 ? -9.047 -9.027 -12.714 1.00 83.81 448 CYS A O 1
ATOM 3439 N N . LEU A 1 449 ? -10.806 -9.541 -11.428 1.00 84.44 449 LEU A N 1
ATOM 3440 C CA . LEU A 1 449 ? -11.121 -10.816 -12.091 1.00 84.44 449 LEU A CA 1
ATOM 3441 C C . LEU A 1 449 ? -11.932 -10.658 -13.391 1.00 84.44 449 LEU A C 1
ATOM 3443 O O . LEU A 1 449 ? -12.258 -11.649 -14.050 1.00 84.44 449 LEU A O 1
ATOM 3447 N N . ASN A 1 450 ? -12.309 -9.429 -13.755 1.00 80.75 450 ASN A N 1
ATOM 3448 C CA . ASN A 1 450 ? -13.240 -9.148 -14.841 1.00 80.75 450 ASN A CA 1
ATOM 3449 C C . ASN A 1 450 ? -12.540 -8.496 -16.054 1.00 80.75 450 ASN A C 1
ATOM 3451 O O . ASN A 1 450 ? -12.224 -7.311 -15.990 1.00 80.75 450 ASN A O 1
ATOM 3455 N N . PRO A 1 451 ? -12.388 -9.188 -17.203 1.00 79.62 451 PRO A N 1
ATOM 3456 C CA . PRO A 1 451 ? -11.715 -8.659 -18.402 1.00 79.62 451 PRO A CA 1
ATOM 3457 C C . PRO A 1 451 ? -12.488 -7.550 -19.142 1.00 79.62 451 PRO A C 1
ATOM 3459 O O . PRO A 1 451 ? -12.167 -7.222 -20.282 1.00 79.62 451 PRO A O 1
ATOM 3462 N N . ALA A 1 452 ? -13.532 -6.995 -18.522 1.00 78.31 452 ALA A N 1
ATOM 3463 C CA . ALA A 1 452 ? -14.194 -5.768 -18.946 1.00 78.31 452 ALA A CA 1
ATOM 3464 C C . ALA A 1 452 ? -13.654 -4.511 -18.231 1.00 78.31 452 ALA A C 1
ATOM 3466 O O . ALA A 1 452 ? -14.202 -3.441 -18.455 1.00 78.31 452 ALA A O 1
ATOM 3467 N N . TYR A 1 453 ? -12.641 -4.628 -17.367 1.00 80.19 453 TYR A N 1
ATOM 3468 C CA . TYR A 1 453 ? -12.057 -3.539 -16.571 1.00 80.19 453 TYR A CA 1
ATOM 3469 C C . TYR A 1 453 ? -10.563 -3.369 -16.884 1.00 80.19 453 TYR A C 1
ATOM 3471 O O . TYR A 1 453 ? -9.908 -4.319 -17.318 1.00 80.19 453 TYR A O 1
ATOM 3479 N N . MET A 1 454 ? -10.037 -2.160 -16.679 1.00 73.12 454 MET A N 1
ATOM 3480 C CA . MET A 1 454 ? -8.643 -1.796 -16.975 1.00 73.12 454 MET A CA 1
ATOM 3481 C C . MET A 1 454 ? -7.655 -2.558 -16.083 1.00 73.12 454 MET A C 1
ATOM 3483 O O . MET A 1 454 ? -6.598 -2.977 -16.547 1.00 73.12 454 MET A O 1
ATOM 3487 N N . GLU A 1 455 ? -8.028 -2.800 -14.825 1.00 80.19 455 GLU A N 1
ATOM 3488 C CA . GLU A 1 455 ? -7.211 -3.457 -13.795 1.00 80.19 455 GLU A CA 1
ATOM 3489 C C . GLU A 1 455 ? -7.185 -4.994 -13.921 1.00 80.19 455 GLU A C 1
ATOM 3491 O O . GLU A 1 455 ? -6.761 -5.682 -12.989 1.00 80.19 455 GLU A O 1
ATOM 3496 N N . TYR A 1 456 ? -7.701 -5.557 -15.022 1.00 81.81 456 TYR A N 1
ATOM 3497 C CA . TYR A 1 456 ? -7.858 -7.002 -15.188 1.00 81.81 456 TYR A CA 1
ATOM 3498 C C . TYR A 1 456 ? -6.519 -7.748 -15.133 1.00 81.81 456 TYR A C 1
ATOM 3500 O O . TYR A 1 456 ? -5.704 -7.656 -16.055 1.00 81.81 456 TYR A O 1
ATOM 3508 N N . ASP A 1 457 ? -6.351 -8.578 -14.104 1.00 78.88 457 ASP A N 1
ATOM 3509 C CA . ASP A 1 457 ? -5.221 -9.491 -13.986 1.00 78.88 457 ASP A CA 1
ATOM 3510 C C . ASP A 1 457 ? -5.659 -10.938 -14.257 1.00 78.88 457 ASP A C 1
ATOM 3512 O O . ASP A 1 457 ? -6.493 -11.523 -13.566 1.00 78.88 457 ASP A O 1
ATOM 3516 N N . SER A 1 458 ? -5.043 -11.541 -15.272 1.00 79.88 458 SER A N 1
ATOM 3517 C CA . SER A 1 458 ? -5.229 -12.953 -15.619 1.00 79.88 458 SER A CA 1
ATOM 3518 C C . SER A 1 458 ? -4.587 -13.945 -14.635 1.00 79.88 458 SER A C 1
ATOM 3520 O O . SER A 1 458 ? -4.884 -15.139 -14.714 1.00 79.88 458 SER A O 1
ATOM 3522 N N . GLY A 1 459 ? -3.709 -13.473 -13.741 1.00 78.38 459 GLY A N 1
ATOM 3523 C CA . GLY A 1 459 ? -3.119 -14.234 -12.636 1.00 78.38 459 GLY A CA 1
ATOM 3524 C C . GLY A 1 459 ? -3.906 -14.154 -11.323 1.00 78.38 459 GLY A C 1
ATOM 3525 O O . GLY A 1 459 ? -3.728 -15.021 -10.465 1.00 78.38 459 GLY A O 1
ATOM 3526 N N . ALA A 1 460 ? -4.796 -13.170 -11.171 1.00 82.25 460 ALA A N 1
ATOM 3527 C CA . ALA A 1 460 ? -5.584 -12.982 -9.961 1.00 82.25 460 ALA A CA 1
ATOM 3528 C C . ALA A 1 460 ? -6.559 -14.140 -9.701 1.00 82.25 460 ALA A C 1
ATOM 3530 O O . ALA A 1 460 ? -7.114 -14.758 -10.614 1.00 82.25 460 ALA A O 1
ATOM 3531 N N . ASN A 1 461 ? -6.804 -14.405 -8.418 1.00 82.06 461 ASN A N 1
ATOM 3532 C CA . ASN A 1 461 ? -7.839 -15.334 -7.953 1.00 82.06 461 ASN A CA 1
ATOM 3533 C C . ASN A 1 461 ? -8.878 -14.663 -7.040 1.00 82.06 461 ASN A C 1
ATOM 3535 O O . ASN A 1 461 ? -9.978 -15.192 -6.886 1.00 82.06 461 ASN A O 1
ATOM 3539 N N . THR A 1 462 ? -8.565 -13.480 -6.506 1.00 81.94 462 THR A N 1
ATOM 3540 C CA . THR A 1 462 ? -9.394 -12.741 -5.552 1.00 81.94 462 THR A CA 1
ATOM 3541 C C . THR A 1 462 ? -9.569 -11.301 -6.022 1.00 81.94 462 THR A C 1
ATOM 3543 O O . THR A 1 462 ? -8.591 -10.620 -6.309 1.00 81.94 462 THR A O 1
ATOM 3546 N N . ASP A 1 463 ? -10.812 -10.825 -6.060 1.00 77.12 463 ASP A N 1
ATOM 3547 C CA . ASP A 1 463 ? -11.148 -9.423 -6.321 1.00 77.12 463 ASP A CA 1
ATOM 3548 C C . ASP A 1 463 ? -11.694 -8.791 -5.029 1.00 77.12 463 ASP A C 1
ATOM 3550 O O . ASP A 1 463 ? -12.857 -9.025 -4.683 1.00 77.12 463 ASP A O 1
ATOM 3554 N N . PRO A 1 464 ? -10.885 -8.013 -4.283 1.00 75.44 464 PRO A N 1
ATOM 3555 C CA . PRO A 1 464 ? -11.344 -7.302 -3.093 1.00 75.44 464 PRO A CA 1
ATOM 3556 C C . PRO A 1 464 ? -12.057 -5.972 -3.422 1.00 75.44 464 PRO A C 1
ATOM 3558 O O . PRO A 1 464 ? -12.216 -5.132 -2.538 1.00 75.44 464 PRO A O 1
ATOM 3561 N N . GLY A 1 465 ? -12.497 -5.774 -4.672 1.00 73.31 465 GLY A N 1
ATOM 3562 C CA . GLY A 1 465 ? -13.057 -4.519 -5.179 1.00 73.31 465 GLY A CA 1
ATOM 3563 C C . GLY A 1 465 ? -12.033 -3.678 -5.943 1.00 73.31 465 GLY A C 1
ATOM 3564 O O . GLY A 1 465 ? -12.066 -2.457 -5.844 1.00 73.31 465 GLY A O 1
ATOM 3565 N N . LEU A 1 466 ? -11.112 -4.325 -6.667 1.00 72.00 466 LEU A N 1
ATOM 3566 C CA . LEU A 1 466 ? -10.081 -3.668 -7.488 1.00 72.00 466 LEU A CA 1
ATOM 3567 C C . LEU A 1 466 ? -10.503 -3.503 -8.955 1.00 72.00 466 LEU A C 1
ATOM 3569 O O . LEU A 1 466 ? -9.815 -2.830 -9.713 1.00 72.00 466 LEU A O 1
ATOM 3573 N N . CYS A 1 467 ? -11.635 -4.087 -9.360 1.00 77.62 467 CYS A N 1
ATOM 3574 C CA . CYS A 1 467 ? -12.321 -3.727 -10.600 1.00 77.62 467 CYS A CA 1
ATOM 3575 C C . CYS A 1 467 ? -12.985 -2.341 -10.466 1.00 77.62 467 CYS A C 1
ATOM 3577 O O . CYS A 1 467 ? -14.202 -2.258 -10.281 1.00 77.62 467 CYS A O 1
ATOM 3579 N N . ASP A 1 468 ? -12.195 -1.267 -10.539 1.00 73.00 468 ASP A N 1
ATOM 3580 C CA . ASP A 1 468 ? -12.682 0.113 -10.398 1.00 73.00 468 ASP A CA 1
ATOM 3581 C C . ASP A 1 468 ? -13.047 0.710 -11.771 1.00 73.00 468 ASP A C 1
ATOM 3583 O O . ASP A 1 468 ? -14.193 1.107 -12.004 1.00 73.00 468 ASP A O 1
ATOM 3587 N N . VAL A 1 469 ? -12.128 0.667 -12.745 1.00 72.12 469 VAL A N 1
ATOM 3588 C CA . VAL A 1 469 ? -12.301 1.344 -14.038 1.00 72.12 469 VAL A CA 1
ATOM 3589 C C . VAL A 1 469 ? -12.819 0.383 -15.113 1.00 72.12 469 VAL A C 1
ATOM 3591 O O . VAL A 1 469 ? -12.071 -0.331 -15.787 1.00 72.12 469 VAL A O 1
ATOM 3594 N N . LEU A 1 470 ? -14.140 0.384 -15.308 1.00 73.88 470 LEU A N 1
ATOM 3595 C CA . LEU A 1 470 ? -14.804 -0.334 -16.402 1.00 73.88 470 LEU A CA 1
ATOM 3596 C C . LEU A 1 470 ? -14.320 0.199 -17.763 1.00 73.88 470 LEU A C 1
ATOM 3598 O O . LEU A 1 470 ? -14.364 1.402 -18.000 1.00 73.88 470 LEU A O 1
ATOM 3602 N N . ILE A 1 471 ? -13.940 -0.692 -18.685 1.00 74.25 471 ILE A N 1
ATOM 3603 C CA . ILE A 1 471 ? -13.520 -0.331 -20.045 1.00 74.25 471 ILE A CA 1
ATOM 3604 C C . ILE A 1 471 ? -14.722 0.195 -20.834 1.00 74.25 471 ILE A C 1
ATOM 3606 O O . ILE A 1 471 ? -15.551 -0.566 -21.347 1.00 74.25 471 ILE A O 1
ATOM 3610 N N . VAL A 1 472 ? -14.785 1.517 -20.960 1.00 74.56 472 VAL A N 1
ATOM 3611 C CA . VAL A 1 472 ? -15.803 2.251 -21.710 1.00 74.56 472 VAL A CA 1
ATOM 3612 C C . VAL A 1 472 ? -15.101 3.199 -22.675 1.00 74.56 472 VAL A C 1
ATOM 3614 O O . VAL A 1 472 ? -14.383 4.108 -22.266 1.00 74.56 472 VAL A O 1
ATOM 3617 N N . TYR A 1 473 ? -15.334 2.977 -23.967 1.00 75.94 473 TYR A N 1
ATOM 3618 C CA . TYR A 1 473 ? -14.869 3.855 -25.036 1.00 75.94 473 TYR A CA 1
ATOM 3619 C C . TYR A 1 473 ? -15.787 5.073 -25.164 1.00 75.94 473 TYR A C 1
ATOM 3621 O O . TYR A 1 473 ? -17.004 4.907 -25.287 1.00 75.94 473 TYR A O 1
ATOM 3629 N N . GLY A 1 474 ? -15.201 6.267 -25.162 1.00 79.69 474 GLY A N 1
ATOM 3630 C CA . GLY A 1 474 ? -15.897 7.540 -25.338 1.00 79.69 474 GLY A CA 1
ATOM 3631 C C . GLY A 1 474 ? -14.988 8.719 -24.992 1.00 79.69 474 GLY A C 1
ATOM 3632 O O . GLY A 1 474 ? -13.909 8.527 -24.439 1.00 79.69 474 GLY A O 1
ATOM 3633 N N . CYS A 1 475 ? -15.420 9.941 -25.300 1.00 83.44 475 CYS A N 1
ATOM 3634 C CA . CYS A 1 475 ? -14.609 11.131 -25.051 1.00 83.44 475 CYS A CA 1
ATOM 3635 C C . CYS A 1 475 ? -14.296 11.334 -23.555 1.00 83.44 475 CYS A C 1
ATOM 3637 O O . CYS A 1 475 ? -15.212 11.492 -22.743 1.00 83.44 475 CYS A O 1
ATOM 3639 N N . MET A 1 476 ? -13.001 11.389 -23.221 1.00 82.50 476 MET A N 1
ATOM 3640 C CA . MET A 1 476 ? -12.495 11.612 -21.857 1.00 82.50 476 MET A CA 1
ATOM 3641 C C . MET A 1 476 ? -12.163 13.079 -21.537 1.00 82.50 476 MET A C 1
ATOM 3643 O O . MET A 1 476 ? -11.889 13.390 -20.378 1.00 82.50 476 MET A O 1
ATOM 3647 N N . ASP A 1 477 ? -12.159 13.982 -22.523 1.00 79.69 477 ASP A N 1
ATOM 3648 C CA . ASP A 1 477 ? -11.875 15.399 -22.274 1.00 79.69 477 ASP A CA 1
ATOM 3649 C C . ASP A 1 477 ? -13.064 16.074 -21.571 1.00 79.69 477 ASP A C 1
ATOM 3651 O O . ASP A 1 477 ? -14.157 16.170 -22.126 1.00 79.69 477 ASP A O 1
ATOM 3655 N N . VAL A 1 478 ? -12.832 16.560 -20.349 1.00 79.12 478 VAL A N 1
ATOM 3656 C CA . VAL A 1 478 ? -13.837 17.183 -19.475 1.00 79.12 478 VAL A CA 1
ATOM 3657 C C . VAL A 1 478 ? -14.431 18.488 -20.015 1.00 79.12 478 VAL A C 1
ATOM 3659 O O . VAL A 1 478 ? -15.485 18.896 -19.525 1.00 79.12 478 VAL A O 1
ATOM 3662 N N . VAL A 1 479 ? -13.799 19.147 -20.997 1.00 75.31 479 VAL A N 1
ATOM 3663 C CA . VAL A 1 479 ? -14.372 20.333 -21.669 1.00 75.31 479 VAL A CA 1
ATOM 3664 C C . VAL A 1 479 ? -15.107 20.004 -22.976 1.00 75.31 479 VAL A C 1
ATOM 3666 O O . VAL A 1 479 ? -15.724 20.889 -23.568 1.00 75.31 479 VAL A O 1
ATOM 3669 N N . ALA A 1 480 ? -15.132 18.741 -23.415 1.00 79.06 480 ALA A N 1
ATOM 3670 C CA . ALA A 1 480 ? -15.899 18.327 -24.589 1.00 79.06 480 ALA A CA 1
ATOM 3671 C C . ALA A 1 480 ? -17.407 18.224 -24.309 1.00 79.06 480 ALA A C 1
ATOM 3673 O O . ALA A 1 480 ? -17.864 17.768 -23.263 1.00 79.06 480 ALA A O 1
ATOM 3674 N N . SER A 1 481 ? -18.226 18.573 -25.298 1.00 81.75 481 SER A N 1
ATOM 3675 C CA . SER A 1 481 ? -19.691 18.579 -25.176 1.00 81.75 481 SER A CA 1
ATOM 3676 C C . SER A 1 481 ? -20.338 17.199 -25.322 1.00 81.75 481 SER A C 1
ATOM 3678 O O . SER A 1 481 ? -21.530 17.042 -25.055 1.00 81.75 481 SER A O 1
ATOM 3680 N N . ASN A 1 482 ? -19.556 16.189 -25.704 1.00 82.31 482 ASN A N 1
ATOM 3681 C CA . ASN A 1 482 ? -19.871 14.772 -25.530 1.00 82.31 482 ASN A CA 1
ATOM 3682 C C . ASN A 1 482 ? -18.922 14.065 -24.551 1.00 82.31 482 ASN A C 1
ATOM 3684 O O . ASN A 1 482 ? -18.781 12.845 -24.647 1.00 82.31 482 ASN A O 1
ATOM 3688 N N . PHE A 1 483 ? -18.302 14.805 -23.622 1.00 83.00 483 PHE A N 1
ATOM 3689 C CA . PHE A 1 483 ? -17.604 14.216 -22.482 1.00 83.00 483 PHE A CA 1
ATOM 3690 C C . PHE A 1 483 ? -18.480 13.149 -21.825 1.00 83.00 483 PHE A C 1
ATOM 3692 O O . PHE A 1 483 ? -19.628 13.404 -21.440 1.00 83.00 483 PHE A O 1
ATOM 3699 N N . GLN A 1 484 ? -17.936 11.945 -21.694 1.00 79.44 484 GLN A N 1
ATOM 3700 C CA . GLN A 1 484 ? -18.609 10.840 -21.042 1.00 79.44 484 GLN A CA 1
ATOM 3701 C C . GLN A 1 484 ? -17.896 10.557 -19.723 1.00 79.44 484 GLN A C 1
ATOM 3703 O O . GLN A 1 484 ? -16.828 9.964 -19.701 1.00 79.44 484 GLN A O 1
ATOM 3708 N N . VAL A 1 485 ? -18.528 10.947 -18.613 1.00 79.88 485 VAL A N 1
ATOM 3709 C CA . VAL A 1 485 ? -17.984 10.784 -17.250 1.00 79.88 485 VAL A CA 1
ATOM 3710 C C . VAL A 1 485 ? -17.655 9.330 -16.878 1.00 79.88 485 VAL A C 1
ATOM 3712 O O . VAL A 1 485 ? -16.808 9.094 -16.025 1.00 79.88 485 VAL A O 1
ATOM 3715 N N . ASP A 1 486 ? -18.293 8.365 -17.547 1.00 75.12 486 ASP A N 1
ATOM 3716 C CA . ASP A 1 486 ? -18.040 6.931 -17.382 1.00 75.12 486 ASP A CA 1
ATOM 3717 C C . ASP A 1 486 ? -16.956 6.381 -18.340 1.00 75.12 486 ASP A C 1
ATOM 3719 O O . ASP A 1 486 ? -16.722 5.175 -18.336 1.00 75.12 486 ASP A O 1
ATOM 3723 N N . ALA A 1 487 ? -16.357 7.197 -19.220 1.00 75.75 487 ALA A N 1
ATOM 3724 C CA . ALA A 1 487 ? -15.385 6.741 -20.218 1.00 75.75 487 ALA A CA 1
ATOM 3725 C C . ALA A 1 487 ? -13.972 6.606 -19.637 1.00 75.75 487 ALA A C 1
ATOM 3727 O O . ALA A 1 487 ? -13.461 7.501 -18.966 1.00 75.75 487 ALA A O 1
ATOM 3728 N N . SER A 1 488 ? -13.326 5.483 -19.948 1.00 76.81 488 SER A N 1
ATOM 3729 C CA . SER A 1 488 ? -11.999 5.111 -19.448 1.00 76.81 488 SER A CA 1
ATOM 3730 C C . SER A 1 488 ? -10.918 5.074 -20.528 1.00 76.81 488 SER A C 1
ATOM 3732 O O . SER A 1 488 ? -9.737 4.953 -20.207 1.00 76.81 488 SER A O 1
ATOM 3734 N N . ILE A 1 489 ? -11.319 5.088 -21.804 1.00 76.31 489 ILE A N 1
ATOM 3735 C CA . ILE A 1 489 ? -10.426 5.126 -22.962 1.00 76.31 489 ILE A CA 1
ATOM 3736 C C . ILE A 1 489 ? -11.026 6.081 -23.994 1.00 76.31 489 ILE A C 1
ATOM 3738 O O . ILE A 1 489 ? -12.116 5.825 -24.512 1.00 76.31 489 ILE A O 1
ATOM 3742 N N . ASP A 1 490 ? -10.287 7.138 -24.330 1.00 76.75 490 ASP A N 1
ATOM 3743 C CA . ASP A 1 490 ? -10.659 8.046 -25.411 1.00 76.75 490 ASP A CA 1
ATOM 3744 C C . ASP A 1 490 ? -10.632 7.312 -26.760 1.00 76.75 490 ASP A C 1
ATOM 3746 O O . ASP A 1 490 ? -9.632 6.702 -27.150 1.00 76.75 490 ASP A O 1
ATOM 3750 N N . ASP A 1 491 ? -11.758 7.351 -27.469 1.00 79.88 491 ASP A N 1
ATOM 3751 C CA . ASP A 1 491 ? -11.918 6.795 -28.813 1.00 79.88 491 ASP A CA 1
ATOM 3752 C C . ASP A 1 491 ? -11.740 7.849 -29.921 1.00 79.88 491 ASP A C 1
ATOM 3754 O O . ASP A 1 491 ? -11.896 7.540 -31.106 1.00 79.88 491 ASP A O 1
ATOM 3758 N N . GLY A 1 492 ? -11.398 9.088 -29.548 1.00 80.12 492 GLY A N 1
ATOM 3759 C CA . GLY A 1 492 ? -11.254 10.225 -30.452 1.00 80.12 492 GLY A CA 1
ATOM 3760 C C . GLY A 1 492 ? -12.592 10.797 -30.922 1.00 80.12 492 GLY A C 1
ATOM 3761 O O . GLY A 1 492 ? -12.638 11.472 -31.951 1.00 80.12 492 GLY A O 1
ATOM 3762 N N . SER A 1 493 ? -13.693 10.515 -30.213 1.00 81.94 493 SER A N 1
ATOM 3763 C CA . SER A 1 493 ? -15.030 11.028 -30.548 1.00 81.94 493 SER A CA 1
ATOM 3764 C C . SER A 1 493 ? -15.327 12.435 -30.018 1.00 81.94 493 SER A C 1
ATOM 3766 O O . SER A 1 493 ? -16.415 12.948 -30.287 1.00 81.94 493 SER A O 1
ATOM 3768 N N . CYS A 1 494 ? -14.407 13.056 -29.272 1.00 85.06 494 CYS A N 1
ATOM 3769 C CA . CYS A 1 494 ? -14.593 14.371 -28.657 1.00 85.06 494 CYS A CA 1
ATOM 3770 C C . CYS A 1 494 ? -15.007 15.461 -29.660 1.00 85.06 494 CYS A C 1
ATOM 3772 O O . CYS A 1 494 ? -14.330 15.693 -30.664 1.00 85.06 494 CYS A O 1
ATOM 3774 N N . PHE A 1 495 ? -16.093 16.169 -29.350 1.00 80.94 495 PHE A N 1
ATOM 3775 C CA . PHE A 1 495 ? -16.502 17.397 -30.020 1.00 80.94 495 PHE A CA 1
ATOM 3776 C C . PHE A 1 495 ? -16.922 18.465 -29.007 1.00 80.94 495 PHE A C 1
ATOM 3778 O O . PHE A 1 495 ? -17.567 18.194 -27.995 1.00 80.94 495 PHE A O 1
ATOM 3785 N N . TYR A 1 496 ? -16.574 19.700 -29.332 1.00 82.69 496 TYR A N 1
ATOM 3786 C CA . TYR A 1 496 ? -16.874 20.916 -28.588 1.00 82.69 496 TYR A CA 1
ATOM 3787 C C . TYR A 1 496 ? -18.001 21.646 -29.318 1.00 82.69 496 TYR A C 1
ATOM 3789 O O . TYR A 1 496 ? -17.847 21.986 -30.498 1.00 82.69 496 TYR A O 1
ATOM 3797 N N . ASN A 1 497 ? -19.128 21.828 -28.636 1.00 77.06 497 ASN A N 1
ATOM 3798 C CA . ASN A 1 497 ? -20.162 22.783 -29.008 1.00 77.06 497 ASN A CA 1
ATOM 3799 C C . ASN A 1 497 ? -19.679 24.188 -28.651 1.00 77.06 497 ASN A C 1
ATOM 3801 O O . ASN A 1 497 ? -19.035 24.363 -27.619 1.00 77.06 497 ASN A O 1
ATOM 3805 N N . GLY A 1 498 ? -20.019 25.163 -29.481 1.00 74.50 498 GLY A N 1
ATOM 3806 C CA . GLY A 1 498 ? -19.725 26.567 -29.228 1.00 74.50 498 GLY A CA 1
ATOM 3807 C C . GLY A 1 498 ? -19.967 27.417 -30.466 1.00 74.50 498 GLY A C 1
ATOM 3808 O O . GLY A 1 498 ? -20.281 26.891 -31.541 1.00 74.50 498 GLY A O 1
ATOM 3809 N N . CYS A 1 499 ? -19.809 28.731 -30.353 1.00 80.56 499 CYS A N 1
ATOM 3810 C CA . CYS A 1 499 ? -20.044 29.610 -31.492 1.00 80.56 499 CYS A CA 1
ATOM 3811 C C . CYS A 1 499 ? -18.904 29.521 -32.520 1.00 80.56 499 CYS A C 1
ATOM 3813 O O . CYS A 1 499 ? -17.816 30.057 -32.319 1.00 80.56 499 CYS A O 1
ATOM 3815 N N . MET A 1 500 ? -19.182 28.907 -33.675 1.00 79.94 500 MET A N 1
ATOM 3816 C CA . MET A 1 500 ? -18.233 28.807 -34.796 1.00 79.94 500 MET A CA 1
ATOM 3817 C C . MET A 1 500 ? -18.249 30.019 -35.755 1.00 79.94 500 MET A C 1
ATOM 3819 O O . MET A 1 500 ? -17.505 30.015 -36.739 1.00 79.94 500 MET A O 1
ATOM 3823 N N . ASP A 1 501 ? -19.093 31.036 -35.534 1.00 74.69 501 ASP A N 1
ATOM 3824 C CA . ASP A 1 501 ? -19.130 32.243 -36.377 1.00 74.69 501 ASP A CA 1
ATOM 3825 C C . ASP A 1 501 ? -18.158 33.313 -35.857 1.00 74.69 501 ASP A C 1
ATOM 3827 O O . ASP A 1 501 ? -18.383 33.929 -34.818 1.00 74.69 501 ASP A O 1
ATOM 3831 N N . THR A 1 502 ? -17.107 33.583 -36.635 1.00 71.00 502 THR A N 1
ATOM 3832 C CA . THR A 1 502 ? -16.075 34.606 -36.377 1.00 71.00 502 THR A CA 1
ATOM 3833 C C . THR A 1 502 ? -16.600 36.047 -36.269 1.00 71.00 502 THR A C 1
ATOM 3835 O O . THR A 1 502 ? -15.814 36.963 -36.049 1.00 71.00 502 THR A O 1
ATOM 3838 N N . LEU A 1 503 ? -17.896 36.283 -36.498 1.00 69.56 503 LEU A N 1
ATOM 3839 C CA . LEU A 1 503 ? -18.547 37.594 -36.387 1.00 69.56 503 LEU A CA 1
ATOM 3840 C C . LEU A 1 503 ? -19.346 37.784 -35.083 1.00 69.56 503 LEU A C 1
ATOM 3842 O O . LEU A 1 503 ? -19.900 38.865 -34.873 1.00 69.56 503 LEU A O 1
ATOM 3846 N N . ALA A 1 504 ? -19.425 36.764 -34.226 1.00 65.88 504 ALA A N 1
ATOM 3847 C CA . ALA A 1 504 ? -20.042 36.849 -32.903 1.00 65.88 504 ALA A CA 1
ATOM 3848 C C . ALA A 1 504 ? -19.038 37.316 -31.836 1.00 65.88 504 ALA A C 1
ATOM 3850 O O . ALA A 1 504 ? -17.843 37.038 -31.933 1.00 65.88 504 ALA A O 1
ATOM 3851 N N . VAL A 1 505 ? -19.514 37.980 -30.776 1.00 68.12 505 VAL A N 1
ATOM 3852 C CA . VAL A 1 505 ? -18.632 38.452 -29.681 1.00 68.12 505 VAL A CA 1
ATOM 3853 C C . VAL A 1 505 ? -18.197 37.351 -28.710 1.00 68.12 505 VAL A C 1
ATOM 3855 O O . VAL A 1 505 ? -17.303 37.571 -27.902 1.00 68.12 505 VAL A O 1
ATOM 3858 N N . ASN A 1 506 ? -18.796 36.165 -28.807 1.00 68.25 506 ASN A N 1
ATOM 3859 C CA . ASN A 1 506 ? -18.388 34.943 -28.115 1.00 68.25 506 ASN A CA 1
ATOM 3860 C C . ASN A 1 506 ? -17.938 33.854 -29.105 1.00 68.25 506 ASN A C 1
ATOM 3862 O O . ASN A 1 506 ? -18.227 32.684 -28.889 1.00 68.25 506 ASN A O 1
ATOM 3866 N N . PHE A 1 507 ? -17.280 34.226 -30.209 1.00 74.69 507 PHE A N 1
ATOM 3867 C CA . PHE A 1 507 ? -16.655 33.252 -31.107 1.00 74.69 507 PHE A CA 1
ATOM 3868 C C . PHE A 1 507 ? -15.631 32.380 -30.358 1.00 74.69 507 PHE A C 1
ATOM 3870 O O . PHE A 1 507 ? -14.728 32.894 -29.698 1.00 74.69 507 PHE A O 1
ATOM 3877 N N . GLU A 1 508 ? -15.739 31.060 -30.508 1.00 75.88 508 GLU A N 1
ATOM 3878 C CA . GLU A 1 508 ? -14.894 30.075 -29.832 1.00 75.88 508 GLU A CA 1
ATOM 3879 C C . GLU A 1 508 ? -14.025 29.337 -30.857 1.00 75.88 508 GLU A C 1
ATOM 3881 O O . GLU A 1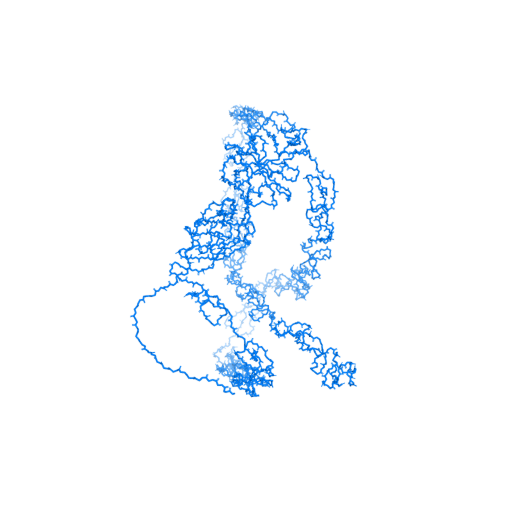 508 ? -14.485 28.453 -31.579 1.00 75.88 508 GLU A O 1
ATOM 3886 N N . SER A 1 509 ? -12.731 29.659 -30.909 1.00 75.19 509 SER A N 1
ATOM 3887 C CA . SER A 1 509 ? -11.780 29.066 -31.868 1.00 75.19 509 SER A CA 1
ATOM 3888 C C . SER A 1 509 ? -11.546 27.557 -31.693 1.00 75.19 509 SER A C 1
ATOM 3890 O O . SER A 1 509 ? -11.048 26.905 -32.612 1.00 75.19 509 SER A O 1
ATOM 3892 N N . TYR A 1 510 ? -11.926 26.997 -30.541 1.00 71.38 510 TYR A N 1
ATOM 3893 C CA . TYR A 1 510 ? -11.926 25.562 -30.244 1.00 71.38 510 TYR A CA 1
ATOM 3894 C C . TYR A 1 510 ? -13.252 24.857 -30.579 1.00 71.38 510 TYR A C 1
ATOM 3896 O O . TYR A 1 510 ? -13.311 23.626 -30.536 1.00 71.38 510 TYR A O 1
ATOM 3904 N N . ALA A 1 511 ? -14.320 25.591 -30.914 1.00 75.69 511 ALA A N 1
ATOM 3905 C CA . ALA A 1 511 ? -15.608 24.989 -31.238 1.00 75.69 511 ALA A CA 1
ATOM 3906 C C . ALA A 1 511 ? -15.515 24.157 -32.527 1.00 75.69 511 ALA A C 1
ATOM 3908 O O . ALA A 1 511 ? -15.017 24.596 -33.564 1.00 75.69 511 ALA A O 1
ATOM 3909 N N . THR A 1 512 ? -16.031 22.933 -32.466 1.00 78.94 512 THR A N 1
ATOM 3910 C CA . THR A 1 512 ? -16.060 21.977 -33.591 1.00 78.94 512 THR A CA 1
ATOM 3911 C C . THR A 1 512 ? -17.467 21.746 -34.140 1.00 78.94 512 THR A C 1
ATOM 3913 O O . THR A 1 512 ? -17.623 21.149 -35.208 1.00 78.94 512 THR A O 1
ATOM 3916 N N . MET A 1 513 ? -18.490 22.208 -33.416 1.00 77.38 513 MET A N 1
ATOM 3917 C CA . MET A 1 513 ? -19.893 22.139 -33.804 1.00 77.38 513 MET A CA 1
ATOM 3918 C C . MET A 1 513 ? -20.626 23.404 -33.340 1.00 77.38 513 MET A C 1
ATOM 3920 O O . MET A 1 513 ? -20.592 23.742 -32.163 1.00 77.38 513 MET A O 1
ATOM 3924 N N . ASP A 1 514 ? -21.297 24.085 -34.268 1.00 77.00 514 ASP A N 1
ATOM 3925 C CA . ASP A 1 514 ? -22.129 25.255 -33.972 1.00 77.00 514 ASP A CA 1
ATOM 3926 C C . ASP A 1 514 ? -23.414 24.824 -33.249 1.00 77.00 514 ASP A C 1
ATOM 3928 O O . ASP A 1 514 ? -24.210 24.045 -33.787 1.00 77.00 514 ASP A O 1
ATOM 3932 N N . ASP A 1 515 ? -23.608 25.327 -32.031 1.00 76.62 515 ASP A N 1
ATOM 3933 C CA . ASP A 1 515 ? -24.793 25.084 -31.203 1.00 76.62 515 ASP A CA 1
ATOM 3934 C C . ASP A 1 515 ? -25.808 26.242 -31.222 1.00 76.62 515 ASP A C 1
ATOM 3936 O O . ASP A 1 515 ? -26.905 26.117 -30.669 1.00 76.62 515 ASP A O 1
ATOM 3940 N N . GLY A 1 516 ? -25.485 27.344 -31.908 1.00 73.31 516 GLY A N 1
ATOM 3941 C CA . GLY A 1 516 ? -26.308 28.548 -31.978 1.00 73.31 516 GLY A CA 1
ATOM 3942 C C . GLY A 1 516 ? -26.171 29.495 -30.782 1.00 73.31 516 GLY A C 1
ATOM 3943 O O . GLY A 1 516 ? -27.014 30.380 -30.636 1.00 73.31 516 GLY A O 1
ATOM 3944 N N . SER A 1 517 ? -25.137 29.345 -29.947 1.00 72.31 517 SER A N 1
ATOM 3945 C CA . SER A 1 517 ? -24.812 30.249 -28.827 1.00 72.31 517 SER A CA 1
ATOM 3946 C C . SER A 1 517 ? -24.304 31.641 -29.243 1.00 72.31 517 SER A C 1
ATOM 3948 O O . SER A 1 517 ? -24.129 32.502 -28.384 1.00 72.31 517 SER A O 1
ATOM 3950 N N . CYS A 1 518 ? -24.071 31.882 -30.536 1.00 76.31 518 CYS A N 1
ATOM 3951 C CA . CYS A 1 518 ? -23.498 33.119 -31.071 1.00 76.31 518 CYS A CA 1
ATOM 3952 C C . CYS A 1 518 ? -24.278 34.400 -30.694 1.00 76.31 518 CYS A C 1
ATOM 3954 O O . CYS A 1 518 ? -25.416 34.608 -31.126 1.00 76.31 518 CYS A O 1
ATOM 3956 N N . LEU A 1 519 ? -23.620 35.288 -29.944 1.00 64.06 519 LEU A N 1
ATOM 3957 C CA . LEU A 1 519 ? -24.106 36.583 -29.467 1.00 64.06 519 LEU A CA 1
ATOM 3958 C C . LEU A 1 519 ? -23.611 37.740 -30.347 1.00 64.06 519 LEU A C 1
ATOM 3960 O O . LEU A 1 519 ? -22.477 37.744 -30.829 1.00 64.06 519 LEU A O 1
ATOM 3964 N N . TYR A 1 520 ? -24.448 38.769 -30.494 1.00 64.25 520 TYR A N 1
ATOM 3965 C CA . TYR A 1 520 ? -24.166 39.952 -31.311 1.00 64.25 520 TYR A CA 1
ATOM 3966 C C . TYR A 1 520 ? -24.669 41.216 -30.596 1.00 64.25 520 TYR A C 1
ATOM 3968 O O . TYR A 1 520 ? -25.870 41.482 -30.591 1.00 64.25 520 TYR A O 1
ATOM 3976 N N . ILE A 1 521 ? -23.760 41.989 -29.995 1.00 57.41 521 ILE A N 1
ATOM 3977 C CA . ILE A 1 521 ? -24.082 43.266 -29.330 1.00 57.41 521 ILE A CA 1
ATOM 3978 C C . ILE A 1 521 ? -24.187 44.428 -30.330 1.00 57.41 521 ILE A C 1
ATOM 3980 O O . ILE A 1 521 ? -23.665 44.360 -31.449 1.00 57.41 521 ILE A O 1
ATOM 3984 N N . THR A 1 522 ? -24.818 45.529 -29.917 1.00 59.91 522 THR A N 1
ATOM 3985 C CA . THR A 1 522 ? -24.848 46.775 -30.693 1.00 59.91 522 THR A CA 1
ATOM 3986 C C . THR A 1 522 ? -23.443 47.386 -30.768 1.00 59.91 522 THR A C 1
ATOM 3988 O O . THR A 1 522 ? -22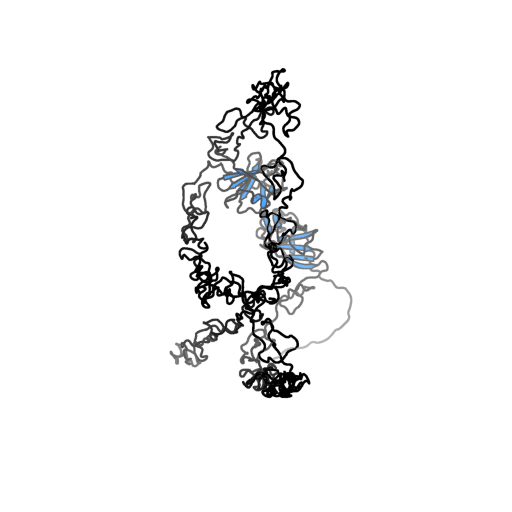.947 47.939 -29.790 1.00 59.91 522 THR A O 1
ATOM 3991 N N . GLN A 1 523 ? -22.780 47.288 -31.925 1.00 57.09 523 GLN A N 1
ATOM 3992 C CA . GLN A 1 523 ? -21.386 47.729 -32.068 1.00 57.09 523 GLN A CA 1
ATOM 3993 C C . GLN A 1 523 ? -21.199 49.238 -31.837 1.00 57.09 523 GLN A C 1
ATOM 3995 O O . GLN A 1 523 ? -21.921 50.072 -32.393 1.00 57.09 523 GLN A O 1
ATOM 4000 N N . CYS A 1 524 ? -20.169 49.571 -31.056 1.00 64.69 524 CYS A N 1
ATOM 4001 C CA . CYS A 1 524 ? -19.701 50.932 -30.823 1.00 64.69 524 CYS A CA 1
ATOM 4002 C C . CYS A 1 524 ? -19.236 51.629 -32.111 1.00 64.69 524 CYS A C 1
ATOM 4004 O O . CYS A 1 524 ? -18.791 50.996 -33.069 1.00 64.69 524 CYS A O 1
ATOM 4006 N N . SER A 1 525 ? -19.244 52.965 -32.110 1.00 71.69 525 SER A N 1
ATOM 4007 C CA . SER A 1 525 ? -18.458 53.747 -33.070 1.00 71.69 525 SER A CA 1
ATOM 4008 C C . SER A 1 525 ? -16.984 53.713 -32.661 1.00 71.69 525 SER A C 1
ATOM 4010 O O . SER A 1 525 ? -16.534 54.566 -31.899 1.00 71.69 525 SER A O 1
ATOM 4012 N N . ILE A 1 526 ? -16.271 52.692 -33.131 1.00 78.88 526 ILE A N 1
ATOM 4013 C CA . ILE A 1 526 ? -14.857 52.444 -32.826 1.00 78.88 526 ILE A CA 1
ATOM 4014 C C . ILE A 1 526 ? -13.995 53.643 -33.284 1.00 78.88 526 ILE A C 1
ATOM 4016 O O . ILE A 1 526 ? -14.161 54.084 -34.427 1.00 78.88 526 ILE A O 1
ATOM 4020 N N . PRO A 1 527 ? -13.087 54.179 -32.443 1.00 80.31 527 PRO A N 1
ATOM 4021 C CA . PRO A 1 527 ? -12.115 55.187 -32.865 1.00 80.31 527 PRO A CA 1
ATOM 4022 C C . PRO A 1 527 ? -11.146 54.616 -33.911 1.00 80.31 527 PRO A C 1
ATOM 4024 O O . PRO A 1 527 ? -10.562 53.561 -33.690 1.00 80.31 527 PRO A O 1
ATOM 4027 N N . GLU A 1 528 ? -10.940 55.307 -35.037 1.00 79.12 528 GLU A N 1
ATOM 4028 C CA . GLU A 1 528 ? -9.861 54.953 -35.977 1.00 79.12 528 GLU A CA 1
ATOM 4029 C C . GLU A 1 528 ? -8.480 55.157 -35.313 1.00 79.12 528 GLU A C 1
ATOM 4031 O O . GLU A 1 528 ? -8.357 55.921 -34.357 1.00 79.12 528 GLU A O 1
ATOM 4036 N N . GLN A 1 529 ? -7.427 54.496 -35.806 1.00 79.75 529 GLN A N 1
ATOM 4037 C CA . GLN A 1 529 ? -6.060 54.688 -35.297 1.00 79.75 529 GLN A CA 1
ATOM 4038 C C . GLN A 1 529 ? -5.475 56.058 -35.694 1.00 79.75 529 GLN A C 1
ATOM 4040 O O . GLN A 1 529 ? -5.749 56.595 -36.771 1.00 79.75 529 GLN A O 1
ATOM 4045 N N . TYR A 1 530 ? -4.628 56.613 -34.826 1.00 80.75 530 TYR A N 1
ATOM 4046 C CA . TYR A 1 530 ? -3.927 57.878 -35.024 1.00 80.75 530 TYR A CA 1
ATOM 4047 C C . TYR A 1 530 ? -2.560 57.659 -35.678 1.00 80.75 530 TYR A C 1
ATOM 4049 O O . TYR A 1 530 ? -1.664 57.057 -35.092 1.00 80.75 530 TYR A O 1
ATOM 4057 N N . TYR A 1 531 ? -2.377 58.235 -36.866 1.00 74.38 531 TYR A N 1
ATOM 4058 C CA . TYR A 1 531 ? -1.117 58.195 -37.621 1.00 74.38 531 TYR A CA 1
ATOM 4059 C C . TYR A 1 531 ? -0.498 59.595 -37.828 1.00 74.38 531 TYR A C 1
ATOM 4061 O O . TYR A 1 531 ? 0.210 59.826 -38.809 1.00 74.38 531 TYR A O 1
ATOM 4069 N N . GLY A 1 532 ? -0.822 60.558 -36.956 1.00 66.12 532 GLY A N 1
ATOM 4070 C CA . GLY A 1 532 ? -0.249 61.910 -36.969 1.00 66.12 532 GLY A CA 1
ATOM 4071 C C . GLY A 1 532 ? 1.049 62.019 -36.160 1.00 66.12 532 GLY A C 1
ATOM 4072 O O . GLY A 1 532 ? 1.358 61.151 -35.348 1.00 66.12 532 GLY A O 1
ATOM 4073 N N . ASN A 1 533 ? 1.811 63.095 -36.376 1.00 67.56 533 ASN A N 1
ATOM 4074 C CA . ASN A 1 533 ? 3.018 63.414 -35.606 1.00 67.56 533 ASN A CA 1
ATOM 4075 C C . ASN A 1 533 ? 3.207 64.936 -35.436 1.00 67.56 533 ASN A C 1
ATOM 4077 O O . ASN A 1 533 ? 4.089 65.553 -36.035 1.00 67.56 533 ASN A O 1
ATOM 4081 N N . THR A 1 534 ? 2.364 65.553 -34.609 1.00 66.00 534 THR A N 1
ATOM 4082 C CA . THR A 1 534 ? 2.235 67.013 -34.405 1.00 66.00 534 THR A CA 1
ATOM 4083 C C . THR A 1 534 ? 3.356 67.622 -33.534 1.00 66.00 534 THR A C 1
ATOM 4085 O O . THR A 1 534 ? 3.154 68.458 -32.658 1.00 66.00 534 THR A O 1
ATOM 4088 N N . GLY A 1 535 ? 4.607 67.229 -33.789 1.00 68.19 535 GLY A N 1
ATOM 4089 C CA . GLY A 1 535 ? 5.792 67.835 -33.178 1.00 68.19 535 GLY A CA 1
ATOM 4090 C C . GLY A 1 535 ? 6.252 67.160 -31.885 1.00 68.19 535 GLY A C 1
ATOM 4091 O O . GLY A 1 535 ? 6.930 66.138 -31.945 1.00 68.19 535 GLY A O 1
ATOM 4092 N N . ASN A 1 536 ? 5.988 67.776 -30.727 1.00 77.06 536 ASN A N 1
ATOM 4093 C CA . ASN A 1 536 ? 6.417 67.216 -29.434 1.00 77.06 536 ASN A CA 1
ATOM 4094 C C . ASN A 1 536 ? 5.537 66.013 -29.070 1.00 77.06 536 ASN A C 1
ATOM 4096 O O . ASN A 1 536 ? 4.354 65.998 -29.406 1.00 77.06 536 ASN A O 1
ATOM 4100 N N . ASN A 1 537 ? 6.081 65.055 -28.325 1.00 77.94 537 ASN A N 1
ATOM 4101 C CA . ASN A 1 537 ? 5.325 63.916 -27.816 1.00 77.94 537 ASN A CA 1
ATOM 4102 C C . ASN A 1 537 ? 5.544 63.685 -26.316 1.00 77.94 537 ASN A C 1
ATOM 4104 O O . ASN A 1 537 ? 6.483 64.195 -25.714 1.00 77.94 537 ASN A O 1
ATOM 4108 N N . MET A 1 538 ? 4.661 62.897 -25.720 1.00 84.69 538 MET A N 1
ATOM 4109 C CA . MET A 1 538 ? 4.801 62.269 -24.412 1.00 84.69 538 MET A CA 1
ATOM 4110 C C . MET A 1 538 ? 4.794 60.756 -24.630 1.00 84.69 538 MET A C 1
ATOM 4112 O O . MET A 1 538 ? 4.064 60.267 -25.494 1.00 84.69 538 MET A O 1
ATOM 4116 N N . ILE A 1 539 ? 5.582 60.011 -23.859 1.00 84.00 539 ILE A N 1
ATOM 4117 C CA . ILE A 1 539 ? 5.585 58.545 -23.911 1.00 84.00 539 ILE A CA 1
ATOM 4118 C C . ILE A 1 539 ? 4.881 58.000 -22.668 1.00 84.00 539 ILE A C 1
ATOM 4120 O O . ILE A 1 539 ? 5.275 58.293 -21.538 1.00 84.00 539 ILE A O 1
ATOM 4124 N N . ILE A 1 540 ? 3.850 57.187 -22.884 1.00 85.50 540 ILE A N 1
ATOM 4125 C CA . ILE A 1 540 ? 3.179 56.407 -21.845 1.00 85.50 540 ILE A CA 1
ATOM 4126 C C . ILE A 1 540 ? 3.697 54.972 -21.945 1.00 85.50 540 ILE A C 1
ATOM 4128 O O . ILE A 1 540 ? 3.366 54.254 -22.886 1.00 85.50 540 ILE A O 1
ATOM 4132 N N . GLY A 1 541 ? 4.539 54.563 -21.001 1.00 82.19 541 GLY A N 1
ATOM 4133 C CA . GLY A 1 541 ? 5.036 53.195 -20.896 1.00 82.19 541 GLY A CA 1
ATOM 4134 C C . GLY A 1 541 ? 4.176 52.336 -19.972 1.00 82.19 541 GLY A C 1
ATOM 4135 O O . GLY A 1 541 ? 3.673 52.799 -18.947 1.00 82.19 541 GLY A O 1
ATOM 4136 N N . PHE A 1 542 ? 4.050 51.064 -20.321 1.00 83.12 542 PHE A N 1
ATOM 4137 C CA . PHE A 1 542 ? 3.354 50.040 -19.556 1.00 83.12 542 PHE A CA 1
ATOM 4138 C C . PHE A 1 542 ? 4.351 48.925 -19.243 1.00 83.12 542 PHE A C 1
ATOM 4140 O O . PHE A 1 542 ? 4.985 48.389 -20.150 1.00 83.12 542 PHE A O 1
ATOM 4147 N N . LEU A 1 543 ? 4.487 48.552 -17.970 1.00 80.75 543 LEU A N 1
ATOM 4148 C CA . LEU A 1 543 ? 5.177 47.307 -17.624 1.00 80.75 543 LEU A CA 1
ATOM 4149 C C . LEU A 1 543 ? 4.292 46.105 -18.014 1.00 80.75 543 LEU A C 1
ATOM 4151 O O . LEU A 1 543 ? 3.070 46.266 -18.042 1.00 80.75 543 LEU A O 1
ATOM 4155 N N . PRO A 1 544 ? 4.850 44.899 -18.254 1.00 76.56 544 PRO A N 1
ATOM 4156 C CA . PRO A 1 544 ? 4.076 43.735 -18.706 1.00 76.56 544 PRO A CA 1
ATOM 4157 C C . PRO A 1 544 ? 2.819 43.458 -17.867 1.00 76.56 544 PRO A C 1
ATOM 4159 O O . PRO A 1 544 ? 1.726 43.358 -18.414 1.00 76.56 544 PRO A O 1
ATOM 4162 N N . ALA A 1 545 ? 2.932 43.532 -16.536 1.00 75.44 545 ALA A N 1
ATOM 4163 C CA . ALA A 1 545 ? 1.819 43.340 -15.601 1.00 75.44 545 ALA A CA 1
ATOM 4164 C C . ALA A 1 545 ? 0.649 44.346 -15.744 1.00 75.44 545 ALA A C 1
ATOM 4166 O O . ALA A 1 545 ? -0.425 44.107 -15.193 1.00 75.44 545 ALA A O 1
ATOM 4167 N N . ALA A 1 546 ? 0.834 45.462 -16.461 1.00 80.75 546 ALA A N 1
ATOM 4168 C CA . ALA A 1 546 ? -0.224 46.410 -16.818 1.00 80.75 546 ALA A CA 1
ATOM 4169 C C . ALA A 1 546 ? -0.920 46.072 -18.150 1.00 80.75 546 ALA A C 1
ATOM 4171 O O . ALA A 1 546 ? -2.044 46.517 -18.374 1.00 80.75 546 ALA A O 1
ATOM 4172 N N . ILE A 1 547 ? -0.281 45.283 -19.015 1.00 82.75 547 ILE A N 1
ATOM 4173 C CA . ILE A 1 547 ? -0.845 44.767 -20.271 1.00 82.75 547 ILE A CA 1
ATOM 4174 C C . ILE A 1 547 ? -1.522 43.418 -20.033 1.00 82.75 547 ILE A C 1
ATOM 4176 O O . ILE A 1 547 ? -2.663 43.238 -20.448 1.00 82.75 547 ILE A O 1
ATOM 4180 N N . ASP A 1 548 ? -0.892 42.533 -19.254 1.00 81.88 548 ASP A N 1
ATOM 4181 C CA . ASP A 1 548 ? -1.446 41.241 -18.817 1.00 81.88 548 ASP A CA 1
ATOM 4182 C C . ASP A 1 548 ? -2.785 41.392 -18.061 1.00 81.88 548 ASP A C 1
ATOM 4184 O O . ASP A 1 548 ? -3.576 40.455 -17.967 1.00 81.88 548 ASP A O 1
ATOM 4188 N N . SER A 1 549 ? -3.050 42.583 -17.507 1.00 80.50 549 SER A N 1
ATOM 4189 C CA . SER A 1 549 ? -4.304 42.943 -16.833 1.00 80.50 549 SER A CA 1
ATOM 4190 C C . SER A 1 549 ? -5.433 43.426 -17.760 1.00 80.50 549 SER A C 1
ATOM 4192 O O . SER A 1 549 ? -6.527 43.714 -17.271 1.00 80.50 549 SER A O 1
ATOM 4194 N N . LEU A 1 550 ? -5.196 43.554 -19.070 1.00 84.00 550 LEU A N 1
ATOM 4195 C CA . LEU A 1 550 ? -6.172 44.032 -20.058 1.00 84.00 550 LEU A CA 1
ATOM 4196 C C . LEU A 1 550 ? -6.836 42.865 -20.820 1.00 84.00 550 LEU A C 1
ATOM 4198 O O . LEU A 1 550 ? -6.237 41.802 -20.967 1.00 84.00 550 LEU A O 1
ATOM 4202 N N . PRO A 1 551 ? -8.069 43.033 -21.340 1.00 81.88 551 PRO A N 1
ATOM 4203 C CA . PRO A 1 551 ? -8.831 41.972 -22.000 1.00 81.88 551 PRO A CA 1
ATOM 4204 C C . PRO A 1 551 ? -8.404 41.830 -23.468 1.00 81.88 551 PRO A C 1
ATOM 4206 O O . PRO A 1 551 ? -9.206 42.007 -24.386 1.00 81.88 551 PRO A O 1
ATOM 4209 N N . ILE A 1 552 ? -7.118 41.566 -23.693 1.00 81.12 552 ILE A N 1
ATOM 4210 C CA . ILE A 1 552 ? -6.516 41.408 -25.018 1.00 81.12 552 ILE A CA 1
ATOM 4211 C C . ILE A 1 552 ? -6.622 39.931 -25.400 1.00 81.12 552 ILE A C 1
ATOM 4213 O O . ILE A 1 552 ? -6.003 39.076 -24.773 1.00 81.12 552 ILE A O 1
ATOM 4217 N N . THR A 1 553 ? -7.433 39.627 -26.412 1.00 74.44 553 THR A N 1
ATOM 4218 C CA . THR A 1 553 ? -7.668 38.243 -26.871 1.00 74.44 553 THR A CA 1
ATOM 4219 C C . THR A 1 553 ? -7.236 38.003 -28.315 1.00 74.44 553 THR A C 1
ATOM 4221 O O . THR A 1 553 ? -7.087 36.849 -28.711 1.00 74.44 553 THR A O 1
ATOM 4224 N N . ASN A 1 554 ? -7.063 39.073 -29.101 1.00 71.19 554 ASN A N 1
ATOM 4225 C CA . ASN A 1 554 ? -6.916 39.025 -30.553 1.00 71.19 554 ASN A CA 1
ATOM 4226 C C . ASN A 1 554 ? -5.747 39.925 -30.999 1.00 71.19 554 ASN A C 1
ATOM 4228 O O . ASN A 1 554 ? -5.610 41.048 -30.512 1.00 71.19 554 ASN A O 1
ATOM 4232 N N . ASP A 1 555 ? -4.955 39.469 -31.974 1.00 73.94 555 ASP A N 1
ATOM 4233 C CA . ASP A 1 555 ? -3.776 40.193 -32.494 1.00 73.94 555 ASP A CA 1
ATOM 4234 C C . ASP A 1 555 ? -4.121 41.551 -33.149 1.00 73.94 555 ASP A C 1
ATOM 4236 O O . ASP A 1 555 ? -3.264 42.423 -33.302 1.00 73.94 555 ASP A O 1
ATOM 4240 N N . ASP A 1 556 ? -5.384 41.750 -33.550 1.00 77.81 556 ASP A N 1
ATOM 4241 C CA . ASP A 1 556 ? -5.860 42.984 -34.186 1.00 77.81 556 ASP A CA 1
ATOM 4242 C C . ASP A 1 556 ? -6.203 44.110 -33.192 1.00 77.81 556 ASP A C 1
ATOM 4244 O O . ASP A 1 556 ? -6.541 45.215 -33.624 1.00 77.81 556 ASP A O 1
ATOM 4248 N N . ALA A 1 557 ? -6.069 43.871 -31.884 1.00 86.12 557 ALA A N 1
ATOM 4249 C CA . ALA A 1 557 ? -6.337 44.853 -30.840 1.00 86.12 557 ALA A CA 1
ATOM 4250 C C . ALA A 1 557 ? -5.350 46.042 -30.849 1.00 86.12 557 ALA A C 1
ATOM 4252 O O . ALA A 1 557 ? -4.182 45.912 -31.216 1.00 86.12 557 ALA A O 1
ATOM 4253 N N . TYR A 1 558 ? -5.804 47.220 -30.413 1.00 89.81 558 TYR A N 1
ATOM 4254 C CA . TYR A 1 558 ? -4.994 48.441 -30.334 1.00 89.81 558 TYR A CA 1
ATOM 4255 C C . TYR A 1 558 ? -5.471 49.389 -29.230 1.00 89.81 558 TYR A C 1
ATOM 4257 O O . TYR A 1 558 ? -6.661 49.473 -28.926 1.00 89.81 558 TYR A O 1
ATOM 4265 N N . ILE A 1 559 ? -4.537 50.140 -28.646 1.00 91.50 559 ILE A N 1
ATOM 4266 C CA . ILE A 1 559 ? -4.830 51.185 -27.656 1.00 91.50 559 ILE A CA 1
ATOM 4267 C C . ILE A 1 559 ? -4.849 52.544 -28.360 1.00 91.50 559 ILE A C 1
ATOM 4269 O O . ILE A 1 559 ? -3.992 52.821 -29.199 1.00 91.50 559 ILE A O 1
ATOM 4273 N N . VAL A 1 560 ? -5.797 53.408 -27.998 1.00 92.06 560 VAL A N 1
ATOM 4274 C CA . VAL A 1 560 ? -5.871 54.813 -28.425 1.00 92.06 560 VAL A CA 1
ATOM 4275 C C . VAL A 1 560 ? -5.763 55.763 -27.233 1.00 92.06 560 VAL A C 1
ATOM 4277 O O . VAL A 1 560 ? -6.257 55.471 -26.145 1.00 92.06 560 VAL A O 1
ATOM 4280 N N . ALA A 1 561 ? -5.140 56.921 -27.452 1.00 90.44 561 ALA A N 1
ATOM 4281 C CA . ALA A 1 561 ? -5.079 58.033 -26.513 1.00 90.44 561 ALA A CA 1
ATOM 4282 C C . ALA A 1 561 ? -6.000 59.169 -26.967 1.00 90.44 561 ALA A C 1
ATOM 4284 O O . ALA A 1 561 ? -5.942 59.619 -28.119 1.00 90.44 561 ALA A O 1
ATOM 4285 N N . VAL A 1 562 ? -6.830 59.649 -26.043 1.00 88.62 562 VAL A N 1
ATOM 4286 C CA . VAL A 1 562 ? -7.853 60.667 -26.281 1.00 88.62 562 VAL A CA 1
ATOM 4287 C C . VAL A 1 562 ? -7.671 61.806 -25.278 1.00 88.62 562 VAL A C 1
ATOM 4289 O O . VAL A 1 562 ? -7.490 61.597 -24.080 1.00 88.62 562 VAL A O 1
ATOM 4292 N N . SER A 1 563 ? -7.699 63.040 -25.771 1.00 86.56 563 SER A N 1
ATOM 4293 C CA . SER A 1 563 ? -7.707 64.241 -24.927 1.00 86.56 563 SER A CA 1
ATOM 4294 C C . SER A 1 563 ? -9.079 64.481 -24.292 1.00 86.56 563 SER A C 1
ATOM 4296 O O . SER A 1 563 ? -10.116 64.107 -24.840 1.00 86.56 563 SER A O 1
ATOM 4298 N N . ASN A 1 564 ? -9.115 65.262 -23.212 1.00 81.62 564 ASN A N 1
ATOM 4299 C CA . ASN A 1 564 ? -10.353 65.802 -22.630 1.00 81.62 564 ASN A CA 1
ATOM 4300 C C . ASN A 1 564 ? -11.202 66.716 -23.560 1.00 81.62 564 ASN A C 1
ATOM 4302 O O . ASN A 1 564 ? -12.221 67.254 -23.120 1.00 81.62 564 ASN A O 1
ATOM 4306 N N . LEU A 1 565 ? -10.808 66.891 -24.829 1.00 79.88 565 LEU A N 1
ATOM 4307 C CA . LEU A 1 565 ? -11.576 67.542 -25.898 1.00 79.88 565 LEU A CA 1
ATOM 4308 C C . LEU A 1 565 ? -12.117 66.547 -26.948 1.00 79.88 565 LEU A C 1
ATOM 4310 O O . LEU A 1 565 ? -12.524 66.973 -28.027 1.00 79.88 565 LEU A O 1
ATOM 4314 N N . GLU A 1 566 ? -12.109 65.241 -26.651 1.00 77.75 566 GLU A N 1
ATOM 4315 C CA . GLU A 1 566 ? -12.492 64.138 -27.558 1.00 77.75 566 GLU A CA 1
ATOM 4316 C C . GLU A 1 566 ? -11.607 64.037 -28.823 1.00 77.75 566 GLU A C 1
ATOM 4318 O O . GLU A 1 566 ? -11.946 63.344 -29.782 1.00 77.75 566 GLU A O 1
ATOM 4323 N N . MET A 1 567 ? -10.443 64.702 -28.837 1.00 81.62 567 MET A N 1
ATOM 4324 C CA . MET A 1 567 ? -9.473 64.594 -29.932 1.00 81.62 567 MET A CA 1
ATOM 4325 C C . MET A 1 567 ? -8.566 63.385 -29.708 1.00 81.62 567 MET A C 1
ATOM 4327 O O . MET A 1 567 ? -7.945 63.267 -28.647 1.00 81.62 567 MET A O 1
ATOM 4331 N N . LEU A 1 568 ? -8.483 62.533 -30.725 1.00 85.31 568 LEU A N 1
ATOM 4332 C CA . LEU A 1 568 ? -7.555 61.413 -30.835 1.00 85.31 568 LEU A CA 1
ATOM 4333 C C . LEU A 1 568 ? -6.132 61.948 -31.078 1.00 85.31 568 LEU A C 1
ATOM 4335 O O . LEU A 1 568 ? -5.935 62.741 -31.996 1.00 85.31 568 LEU A O 1
ATOM 4339 N N . ILE A 1 569 ? -5.167 61.533 -30.256 1.00 87.62 569 ILE A N 1
ATOM 4340 C CA . ILE A 1 569 ? -3.822 62.148 -30.168 1.00 87.62 569 ILE A CA 1
ATOM 4341 C C . ILE A 1 569 ? -2.676 61.123 -30.091 1.00 87.62 569 ILE A C 1
ATOM 4343 O O . ILE A 1 569 ? -1.515 61.489 -29.930 1.00 87.62 569 ILE A O 1
ATOM 4347 N N . GLY A 1 570 ? -2.979 59.831 -30.181 1.00 86.88 570 GLY A N 1
ATOM 4348 C CA . GLY A 1 570 ? -1.998 58.748 -30.183 1.00 86.88 570 GLY A CA 1
ATOM 4349 C C . GLY A 1 570 ? -2.692 57.396 -30.294 1.00 86.88 570 GLY A C 1
ATOM 4350 O O . GLY A 1 570 ? -3.860 57.269 -29.926 1.00 86.88 570 GLY A O 1
ATOM 4351 N N . SER A 1 571 ? -2.001 56.387 -30.814 1.00 89.06 571 SER A N 1
ATOM 4352 C CA . SER A 1 571 ? -2.469 54.997 -30.793 1.00 89.06 571 SER A CA 1
ATOM 4353 C C . SER A 1 571 ? -1.336 54.024 -31.084 1.00 89.06 571 SER A C 1
ATOM 4355 O O . SER A 1 571 ? -0.364 54.414 -31.730 1.00 89.06 571 SER A O 1
ATOM 4357 N N . ILE A 1 572 ? -1.494 52.762 -30.691 1.00 86.94 572 ILE A N 1
ATOM 4358 C CA . ILE A 1 572 ? -0.565 51.687 -31.048 1.00 86.94 572 ILE A CA 1
ATOM 4359 C C . ILE A 1 572 ? -1.264 50.325 -31.151 1.00 86.94 572 ILE A C 1
ATOM 4361 O O . ILE A 1 572 ? -2.150 50.006 -30.355 1.00 86.94 572 ILE A O 1
ATOM 4365 N N . GLN A 1 573 ? -0.858 49.545 -32.153 1.00 85.81 573 GLN A N 1
ATOM 4366 C CA . GLN A 1 573 ? -1.289 48.170 -32.405 1.00 85.81 573 GLN A CA 1
ATOM 4367 C C . GLN A 1 573 ? -0.641 47.222 -31.387 1.00 85.81 573 GLN A C 1
ATOM 4369 O O . GLN A 1 573 ? 0.560 47.311 -31.158 1.00 85.81 573 GLN A O 1
ATOM 4374 N N . LEU A 1 574 ? -1.402 46.302 -30.788 1.00 84.56 574 LEU A N 1
ATOM 4375 C CA . LEU A 1 574 ? -0.889 45.424 -29.727 1.00 84.56 574 LEU A CA 1
ATOM 4376 C C . LEU A 1 574 ? -0.025 44.258 -30.228 1.00 84.56 574 LEU A C 1
ATOM 4378 O O . LEU A 1 574 ? 0.773 43.742 -29.453 1.00 84.56 574 LEU A O 1
ATOM 4382 N N . SER A 1 575 ? -0.099 43.902 -31.515 1.00 76.56 575 SER A N 1
ATOM 4383 C CA . SER A 1 575 ? 0.898 43.028 -32.159 1.00 76.56 575 SER A CA 1
ATOM 4384 C C . SER A 1 575 ? 2.287 43.668 -32.266 1.00 76.56 575 SER A C 1
ATOM 4386 O O . SER A 1 575 ? 3.279 42.954 -32.383 1.00 76.56 575 SER A O 1
ATOM 4388 N N . ASP A 1 576 ? 2.337 45.002 -32.219 1.00 72.44 576 ASP A N 1
ATOM 4389 C CA . ASP A 1 576 ? 3.513 45.835 -32.480 1.00 72.44 576 ASP A CA 1
ATOM 4390 C C . ASP A 1 576 ? 3.861 46.669 -31.218 1.00 72.44 576 ASP A C 1
ATOM 4392 O O . ASP A 1 576 ? 4.419 47.763 -31.307 1.00 72.44 576 ASP A O 1
ATOM 4396 N N . PHE A 1 577 ? 3.438 46.207 -30.031 1.00 76.75 577 PHE A N 1
ATOM 4397 C CA . PHE A 1 577 ? 3.493 46.978 -28.787 1.00 76.75 577 PHE A CA 1
ATOM 4398 C C . PHE A 1 577 ? 4.712 46.645 -27.924 1.00 76.75 577 PHE A C 1
ATOM 4400 O O . PHE A 1 577 ? 4.653 45.840 -26.993 1.00 76.75 577 PHE A O 1
ATOM 4407 N N . ASP A 1 578 ? 5.797 47.376 -28.163 1.00 64.62 578 ASP A N 1
ATOM 4408 C CA . ASP A 1 578 ? 7.049 47.282 -27.403 1.00 64.62 578 ASP A CA 1
ATOM 4409 C C . ASP A 1 578 ? 6.982 48.025 -26.045 1.00 64.62 578 ASP A C 1
ATOM 4411 O O . ASP A 1 578 ? 7.850 48.823 -25.685 1.00 64.62 578 ASP A O 1
ATOM 4415 N N . GLY A 1 579 ? 5.894 47.836 -25.291 1.00 72.19 579 GLY A N 1
ATOM 4416 C CA . GLY A 1 579 ? 5.719 48.398 -23.946 1.00 72.19 579 GLY A CA 1
ATOM 4417 C C . GLY A 1 579 ? 5.460 49.910 -23.868 1.00 72.19 579 GLY A C 1
ATOM 4418 O O . GLY A 1 579 ? 5.359 50.441 -22.761 1.00 72.19 579 GLY A O 1
ATOM 4419 N N . THR A 1 580 ? 5.352 50.642 -24.986 1.00 80.81 580 THR A N 1
ATOM 4420 C CA . THR A 1 580 ? 5.192 52.112 -24.973 1.00 80.81 580 THR A CA 1
ATOM 4421 C C . THR A 1 580 ? 4.200 52.655 -26.005 1.00 80.81 580 THR A C 1
ATOM 4423 O O . THR A 1 580 ? 4.085 52.153 -27.114 1.00 80.81 580 THR A O 1
ATOM 4426 N N . LEU A 1 581 ? 3.488 53.726 -25.641 1.00 84.75 581 LEU A N 1
ATOM 4427 C CA . LEU A 1 581 ? 2.537 54.463 -26.476 1.00 84.75 581 LEU A CA 1
ATOM 4428 C C . LEU A 1 581 ? 2.974 55.930 -26.587 1.00 84.75 581 LEU A C 1
ATOM 4430 O O . LEU A 1 581 ? 3.065 56.638 -25.583 1.00 84.75 581 LEU A O 1
ATOM 4434 N N . ALA A 1 582 ? 3.208 56.403 -27.812 1.00 83.19 582 ALA A N 1
ATOM 4435 C CA . ALA A 1 582 ? 3.459 57.814 -28.091 1.00 83.19 582 ALA A CA 1
ATOM 4436 C C . ALA A 1 582 ? 2.145 58.608 -28.195 1.00 83.19 582 ALA A C 1
ATOM 4438 O O . ALA A 1 582 ? 1.228 58.231 -28.928 1.00 83.19 582 ALA A O 1
ATOM 4439 N N . VAL A 1 583 ? 2.086 59.739 -27.494 1.00 86.62 583 VAL A N 1
ATOM 4440 C CA . VAL A 1 583 ? 0.974 60.698 -27.519 1.00 86.62 583 VAL A CA 1
ATOM 4441 C C . VAL A 1 583 ? 1.495 62.062 -27.954 1.00 86.62 583 VAL A C 1
ATOM 4443 O O . VAL A 1 583 ? 2.506 62.525 -27.434 1.00 86.62 583 VAL A O 1
ATOM 4446 N N . TRP A 1 584 ? 0.824 62.716 -28.897 1.00 84.19 584 TRP A N 1
ATOM 4447 C CA . TRP A 1 584 ? 1.341 63.893 -29.592 1.00 84.19 584 TRP A CA 1
ATOM 4448 C C . TRP A 1 584 ? 0.717 65.201 -29.087 1.00 84.19 584 TRP A C 1
ATOM 4450 O O . TRP A 1 584 ? -0.494 65.311 -28.884 1.00 84.19 584 TRP A O 1
ATOM 4460 N N . GLY A 1 585 ? 1.574 66.196 -28.859 1.00 81.50 585 GLY A N 1
ATOM 4461 C CA . GLY A 1 585 ? 1.203 67.540 -28.422 1.00 81.50 585 GLY A CA 1
ATOM 4462 C C . GLY A 1 585 ? 0.817 68.460 -29.574 1.00 81.50 585 GLY A C 1
ATOM 4463 O O . GLY A 1 585 ? 1.008 68.121 -30.734 1.00 81.50 585 GLY A O 1
ATOM 4464 N N . ASP A 1 586 ? 0.280 69.632 -29.253 1.00 79.75 586 ASP A N 1
ATOM 4465 C CA . ASP A 1 586 ? -0.100 70.645 -30.244 1.00 79.75 586 ASP A CA 1
ATOM 4466 C C . ASP A 1 586 ? 1.124 71.397 -30.809 1.00 79.75 586 ASP A C 1
ATOM 4468 O O . ASP A 1 586 ? 2.072 71.722 -30.076 1.00 79.75 586 ASP A O 1
ATOM 4472 N N . ASP A 1 587 ? 1.113 71.683 -32.114 1.00 74.25 587 ASP A N 1
ATOM 4473 C CA . ASP A 1 587 ? 2.250 72.258 -32.842 1.00 74.25 587 ASP A CA 1
ATOM 4474 C C . ASP A 1 587 ? 2.141 73.793 -33.031 1.00 74.25 587 ASP A C 1
ATOM 4476 O O . ASP A 1 587 ? 1.289 74.465 -32.455 1.00 74.25 587 ASP A O 1
ATOM 4480 N N . ASN A 1 588 ? 3.124 74.429 -33.679 1.00 72.69 588 ASN A N 1
ATOM 4481 C CA . ASN A 1 588 ? 3.091 75.870 -34.015 1.00 72.69 588 ASN A CA 1
ATOM 4482 C C . ASN A 1 588 ? 3.403 76.113 -35.513 1.00 72.69 588 ASN A C 1
ATOM 4484 O O . ASN A 1 588 ? 3.815 77.209 -35.911 1.00 72.69 588 ASN A O 1
ATOM 4488 N N . ALA A 1 589 ? 3.280 75.074 -36.339 1.00 66.31 589 ALA A N 1
ATOM 4489 C CA . ALA A 1 589 ? 3.390 75.108 -37.790 1.00 66.31 589 ALA A CA 1
ATOM 4490 C C . ALA A 1 589 ? 2.026 75.327 -38.468 1.00 66.31 589 ALA A C 1
ATOM 4492 O O . ALA A 1 589 ? 2.003 75.870 -39.580 1.00 66.31 589 ALA A O 1
ATOM 4493 N N . THR A 1 590 ? 0.912 74.972 -37.813 1.00 68.19 590 THR A N 1
ATOM 4494 C CA . THR A 1 590 ? -0.455 75.314 -38.252 1.00 68.19 590 THR A CA 1
ATOM 4495 C C . THR A 1 590 ? -1.133 76.372 -37.348 1.00 68.19 590 THR A C 1
ATOM 4497 O O . THR A 1 590 ? -0.554 76.836 -36.368 1.00 68.19 590 THR A O 1
ATOM 4500 N N . ASP A 1 591 ? -2.326 76.842 -37.746 1.00 67.44 591 ASP A N 1
ATOM 4501 C CA . ASP A 1 591 ? -3.223 77.708 -36.945 1.00 67.44 591 ASP A CA 1
ATOM 4502 C C . ASP A 1 591 ? -4.420 76.895 -36.363 1.00 67.44 591 ASP A C 1
ATOM 4504 O O . ASP A 1 591 ? -5.359 77.474 -35.806 1.00 67.44 591 ASP A O 1
ATOM 4508 N N . GLU A 1 592 ? -4.442 75.571 -36.559 1.00 74.38 592 GLU A N 1
ATOM 4509 C CA . GLU A 1 592 ? -5.488 74.633 -36.126 1.00 74.38 592 GLU A CA 1
ATOM 4510 C C . GLU A 1 592 ? -4.925 73.751 -34.997 1.00 74.38 592 GLU A C 1
ATOM 4512 O O . GLU A 1 592 ? -3.770 73.350 -35.070 1.00 74.38 592 GLU A O 1
ATOM 4517 N N . ILE A 1 593 ? -5.716 73.480 -33.950 1.00 70.38 593 ILE A N 1
ATOM 4518 C CA . ILE A 1 593 ? -5.285 72.607 -32.843 1.00 70.38 593 ILE A CA 1
ATOM 4519 C C . ILE A 1 593 ? -5.421 71.158 -33.320 1.00 70.38 593 ILE A C 1
ATOM 4521 O O . ILE A 1 593 ? -6.542 70.728 -33.614 1.00 70.38 593 ILE A O 1
ATOM 4525 N N . ASP A 1 594 ? -4.307 70.436 -33.420 1.00 70.00 594 ASP A N 1
ATOM 4526 C CA . ASP A 1 594 ? -4.237 69.063 -33.943 1.00 70.00 594 ASP A CA 1
ATOM 4527 C C . ASP A 1 594 ? -3.513 68.057 -33.024 1.00 70.00 594 ASP A C 1
ATOM 4529 O O . ASP A 1 594 ? -3.526 66.853 -33.305 1.00 70.00 594 ASP A O 1
ATOM 4533 N N . GLY A 1 595 ? -3.008 68.516 -31.871 1.00 78.38 595 GLY A N 1
ATOM 4534 C CA . GLY A 1 595 ? -2.499 67.668 -30.787 1.00 78.38 595 GLY A CA 1
ATOM 4535 C C . GLY A 1 595 ? -2.903 68.133 -29.379 1.00 78.38 595 GLY A C 1
ATOM 4536 O O . GLY A 1 595 ? -3.783 68.976 -29.194 1.00 78.38 595 GLY A O 1
ATOM 4537 N N . ALA A 1 596 ? -2.281 67.557 -28.347 1.00 82.44 596 ALA A N 1
ATOM 4538 C CA . ALA A 1 596 ? -2.567 67.878 -26.946 1.00 82.44 596 ALA A CA 1
ATOM 4539 C C . ALA A 1 596 ? -1.891 69.180 -26.457 1.00 82.44 596 ALA A C 1
ATOM 4541 O O . ALA A 1 596 ? -0.669 69.339 -26.528 1.00 82.44 596 ALA A O 1
ATOM 4542 N N . GLU A 1 597 ? -2.658 70.105 -25.867 1.00 83.31 597 GLU A N 1
ATOM 4543 C CA . GLU A 1 597 ? -2.073 71.243 -25.139 1.00 83.31 597 GLU A CA 1
ATOM 4544 C C . GLU A 1 597 ? -1.410 70.771 -23.821 1.00 83.31 597 GLU A C 1
ATOM 4546 O O . GLU A 1 597 ? -1.962 69.909 -23.127 1.00 83.31 597 GLU A O 1
ATOM 4551 N N . PRO A 1 598 ? -0.261 71.341 -23.402 1.00 82.31 598 PRO A N 1
ATOM 4552 C CA . PRO A 1 598 ? 0.353 71.034 -22.109 1.00 82.31 598 PRO A CA 1
ATOM 4553 C C . PRO A 1 598 ? -0.601 71.240 -20.925 1.00 82.31 598 PRO A C 1
ATOM 4555 O O . PRO A 1 598 ? -1.282 72.262 -20.833 1.00 82.31 598 PRO A O 1
ATOM 4558 N N . PHE A 1 599 ? -0.578 70.299 -19.978 1.00 80.94 599 PHE A N 1
ATOM 4559 C CA . PHE A 1 599 ? -1.495 70.204 -18.834 1.00 80.94 599 PHE A CA 1
ATOM 4560 C C . PHE A 1 599 ? -2.957 69.843 -19.175 1.00 80.94 599 PHE A C 1
ATOM 4562 O O . PHE A 1 599 ? -3.846 70.086 -18.357 1.00 80.94 599 PHE A O 1
ATOM 4569 N N . THR A 1 600 ? -3.221 69.249 -20.344 1.00 85.44 600 THR A N 1
ATOM 4570 C CA . THR A 1 600 ? -4.493 68.549 -20.608 1.00 85.44 600 THR A CA 1
ATOM 4571 C C . THR A 1 600 ? -4.517 67.170 -19.948 1.00 85.44 600 THR A C 1
ATOM 4573 O O . THR A 1 600 ? -3.484 66.519 -19.809 1.00 85.44 600 THR A O 1
ATOM 4576 N N . GLU A 1 601 ? -5.704 66.742 -19.517 1.00 87.44 601 GLU A N 1
ATOM 4577 C CA . GLU A 1 601 ? -5.957 65.398 -18.986 1.00 87.44 601 GLU A CA 1
ATOM 4578 C C . GLU A 1 601 ? -6.222 64.435 -20.151 1.00 87.44 601 GLU A C 1
ATOM 4580 O O . GLU A 1 601 ? -6.909 64.805 -21.114 1.00 87.44 601 GLU A O 1
ATOM 4585 N N . LEU A 1 602 ? -5.664 63.226 -20.065 1.00 89.19 602 LEU A N 1
ATOM 4586 C CA . LEU A 1 602 ? -5.749 62.197 -21.100 1.00 89.19 602 LEU A CA 1
ATOM 4587 C C . LEU A 1 602 ? -6.488 60.956 -20.593 1.00 89.19 602 LEU A C 1
ATOM 4589 O O . LEU A 1 602 ? -6.250 60.500 -19.475 1.00 89.19 602 LEU A O 1
ATOM 4593 N N . THR A 1 603 ? -7.314 60.362 -21.451 1.00 90.56 603 THR A N 1
ATOM 4594 C CA . THR A 1 603 ? -7.892 59.027 -21.254 1.00 90.56 603 THR A CA 1
ATOM 4595 C C . THR A 1 603 ? -7.365 58.066 -22.315 1.00 90.56 603 THR A C 1
ATOM 4597 O O . THR A 1 603 ? -7.009 58.474 -23.423 1.00 90.56 603 THR A O 1
ATOM 4600 N N . LEU A 1 604 ? -7.295 56.778 -21.974 1.00 91.62 604 LEU A N 1
ATOM 4601 C CA . LEU A 1 604 ? -6.886 55.720 -22.895 1.00 91.62 604 LEU A CA 1
ATOM 4602 C C . LEU A 1 604 ? -8.038 54.730 -23.082 1.00 91.62 604 LEU A C 1
ATOM 4604 O O . LEU A 1 604 ? -8.739 54.407 -22.123 1.00 91.62 604 LEU A O 1
ATOM 4608 N N . GLN A 1 605 ? -8.216 54.232 -24.303 1.00 91.62 605 GLN A N 1
ATOM 4609 C CA . GLN A 1 605 ? -9.205 53.200 -24.619 1.00 91.62 605 GLN A CA 1
ATOM 4610 C C . GLN A 1 605 ? -8.535 52.042 -25.358 1.00 91.62 605 GLN A C 1
ATOM 4612 O O . GLN A 1 605 ? -7.664 52.260 -26.198 1.00 91.62 605 GLN A O 1
ATOM 4617 N N . LEU A 1 606 ? -8.954 50.815 -25.062 1.00 90.31 606 LEU A N 1
ATOM 4618 C CA . LEU A 1 606 ? -8.581 49.609 -25.794 1.00 90.31 606 LEU A CA 1
ATOM 4619 C C . LEU A 1 606 ? -9.697 49.260 -26.780 1.00 90.31 606 LEU A C 1
ATOM 4621 O O . LEU A 1 606 ? -10.851 49.089 -26.387 1.00 90.31 606 LEU A O 1
ATOM 4625 N N . VAL A 1 607 ? -9.337 49.083 -28.045 1.00 87.31 607 VAL A N 1
ATOM 4626 C CA . VAL A 1 607 ? -10.153 48.386 -29.039 1.00 87.31 607 VAL A CA 1
ATOM 4627 C C . VAL A 1 607 ? -9.628 46.958 -29.142 1.00 87.31 607 VAL A C 1
ATOM 4629 O O . VAL A 1 607 ? -8.463 46.763 -29.475 1.00 87.31 607 VAL A O 1
ATOM 4632 N N . ASN A 1 608 ? -10.469 45.957 -28.886 1.00 84.62 608 ASN A N 1
ATOM 4633 C CA . ASN A 1 608 ? -10.165 44.551 -29.171 1.00 84.62 608 ASN A CA 1
ATOM 4634 C C . ASN A 1 608 ? -11.184 44.036 -30.203 1.00 84.62 608 ASN A C 1
ATOM 4636 O O . ASN A 1 608 ? -12.378 43.928 -29.907 1.00 84.62 608 ASN A O 1
ATOM 4640 N N . SER A 1 609 ? -10.722 43.834 -31.443 1.00 78.44 609 SER A N 1
ATOM 4641 C CA . SER A 1 609 ? -11.508 43.764 -32.688 1.00 78.44 609 SER A CA 1
ATOM 4642 C C . SER A 1 609 ? -12.678 44.762 -32.776 1.00 78.44 609 SER A C 1
ATOM 4644 O O . SER A 1 609 ? -12.543 45.839 -33.349 1.00 78.44 609 SER A O 1
ATOM 4646 N N . ASN A 1 610 ? -13.847 44.395 -32.234 1.00 71.44 610 ASN A N 1
ATOM 4647 C CA . ASN A 1 610 ? -15.105 45.146 -32.329 1.00 71.44 610 ASN A CA 1
ATOM 4648 C C . ASN A 1 610 ? -15.644 45.646 -30.973 1.00 71.44 610 ASN A C 1
ATOM 4650 O O . ASN A 1 610 ? -16.718 46.252 -30.937 1.00 71.44 610 ASN A O 1
ATOM 4654 N N . VAL A 1 611 ? -14.946 45.373 -29.866 1.00 73.50 611 VAL A N 1
ATOM 4655 C CA . VAL A 1 611 ? -15.345 45.770 -28.507 1.00 73.50 611 VAL A CA 1
ATOM 4656 C C . VAL A 1 611 ? -14.429 46.890 -28.016 1.00 73.50 611 VAL A C 1
ATOM 4658 O O . VAL A 1 611 ? -13.212 46.832 -28.196 1.00 73.50 611 VAL A O 1
ATOM 4661 N N . LEU A 1 612 ? -15.030 47.920 -27.416 1.00 84.31 612 LEU A N 1
ATOM 4662 C CA . LEU A 1 612 ? -14.345 49.092 -26.875 1.00 84.31 612 LEU A CA 1
ATOM 4663 C C . LEU A 1 612 ? -14.337 49.025 -25.342 1.00 84.31 612 LEU A C 1
ATOM 4665 O O . LEU A 1 612 ? -15.371 48.768 -24.722 1.00 84.31 612 LEU A O 1
ATOM 4669 N N . TYR A 1 613 ? -13.180 49.288 -24.741 1.00 86.12 613 TYR A N 1
ATOM 4670 C CA . TYR A 1 613 ? -12.979 49.316 -23.295 1.00 86.12 613 TYR A CA 1
ATOM 4671 C C . TYR A 1 613 ? -12.284 50.621 -22.892 1.00 86.12 613 TYR A C 1
ATOM 4673 O O . TYR A 1 613 ? -11.302 51.014 -23.520 1.00 86.12 613 TYR A O 1
ATOM 4681 N N . ASP A 1 614 ? -12.734 51.259 -21.816 1.00 87.44 614 ASP A N 1
ATOM 4682 C CA . ASP A 1 614 ? -11.992 52.343 -21.169 1.00 87.44 614 ASP A CA 1
ATOM 4683 C C . ASP A 1 614 ? -10.884 51.742 -20.293 1.00 87.44 614 ASP A C 1
ATOM 4685 O O . ASP A 1 614 ? -11.143 50.839 -19.491 1.00 87.44 614 ASP A O 1
ATOM 4689 N N . ILE A 1 615 ? -9.652 52.244 -20.423 1.00 89.31 615 ILE A N 1
ATOM 4690 C CA . ILE A 1 615 ? -8.518 51.844 -19.581 1.00 89.31 615 ILE A CA 1
ATOM 4691 C C . ILE A 1 615 ? -8.432 52.808 -18.394 1.00 89.31 615 ILE A C 1
ATOM 4693 O O . ILE A 1 615 ? -8.177 54.004 -18.542 1.00 89.31 615 ILE A O 1
ATOM 4697 N N . ILE A 1 616 ? -8.627 52.271 -17.193 1.00 86.94 616 ILE A N 1
ATOM 4698 C CA . ILE A 1 616 ? -8.642 53.008 -15.932 1.00 86.94 616 ILE A CA 1
ATOM 4699 C C . ILE A 1 616 ? -7.236 52.980 -15.319 1.00 86.94 616 ILE A C 1
ATOM 4701 O O . ILE A 1 616 ? -6.759 51.945 -14.837 1.00 86.94 616 ILE A O 1
ATOM 4705 N N . LEU A 1 617 ? -6.600 54.153 -15.324 1.00 85.69 617 LEU A N 1
ATOM 4706 C CA . LEU A 1 617 ? -5.265 54.445 -14.795 1.00 85.69 617 LEU A CA 1
ATOM 4707 C C . LEU A 1 617 ? -5.308 55.649 -13.827 1.00 85.69 617 LEU A C 1
ATOM 4709 O O . LEU A 1 617 ? -6.309 56.370 -13.778 1.00 85.69 617 LEU A O 1
ATOM 4713 N N . PRO A 1 618 ? -4.238 55.897 -13.047 1.00 83.12 618 PRO A N 1
ATOM 4714 C CA . PRO A 1 618 ? -4.031 57.176 -12.362 1.00 83.12 618 PRO A CA 1
ATOM 4715 C C . PRO A 1 618 ? -4.011 58.376 -13.331 1.00 83.12 618 PRO A C 1
ATOM 4717 O O . PRO A 1 618 ? -3.692 58.217 -14.503 1.00 83.12 618 PRO A O 1
ATOM 4720 N N . GLU A 1 619 ? -4.310 59.576 -12.817 1.00 82.81 619 GLU A N 1
ATOM 4721 C CA . GLU A 1 619 ? -4.427 60.846 -13.567 1.00 82.81 619 GLU A CA 1
ATOM 4722 C C . GLU A 1 619 ? -3.250 61.091 -14.540 1.00 82.81 619 GLU A C 1
ATOM 4724 O O . GLU A 1 619 ? -2.129 61.384 -14.114 1.00 82.81 619 GLU A O 1
ATOM 4729 N N . ILE A 1 620 ? -3.517 60.992 -15.849 1.00 86.94 620 ILE A N 1
ATOM 4730 C CA . ILE A 1 620 ? -2.531 61.207 -16.917 1.00 86.94 620 ILE A CA 1
ATOM 4731 C C . ILE A 1 620 ? -2.625 62.657 -17.399 1.00 86.94 620 ILE A C 1
ATOM 4733 O O . ILE A 1 620 ? -3.673 63.095 -17.874 1.00 86.94 620 ILE A O 1
ATOM 4737 N N . ILE A 1 621 ? -1.520 63.400 -17.306 1.00 87.12 621 ILE A N 1
ATOM 4738 C CA . ILE A 1 621 ? -1.449 64.816 -17.687 1.00 87.12 621 ILE A CA 1
ATOM 4739 C C . ILE A 1 621 ? -0.397 64.996 -18.783 1.00 87.12 621 ILE A C 1
ATOM 4741 O O . ILE A 1 621 ? 0.774 64.688 -18.564 1.00 87.12 621 ILE A O 1
ATOM 4745 N N . TYR A 1 622 ? -0.796 65.538 -19.938 1.00 86.00 622 TYR A N 1
ATOM 4746 C CA . TYR A 1 622 ? 0.104 65.725 -21.076 1.00 86.00 622 TYR A CA 1
ATOM 4747 C C . TYR A 1 622 ? 1.219 66.750 -20.794 1.00 86.00 622 TYR A C 1
ATOM 4749 O O . TYR A 1 622 ? 0.970 67.866 -20.317 1.00 86.00 622 TYR A O 1
ATOM 4757 N N . SER A 1 623 ? 2.454 66.381 -21.145 1.00 83.62 623 SER A N 1
ATOM 4758 C CA . SER A 1 623 ? 3.677 67.158 -20.928 1.00 83.62 623 SER A CA 1
ATOM 4759 C C . SER A 1 623 ? 4.664 66.941 -22.086 1.00 83.62 623 SER A C 1
ATOM 4761 O O . SER A 1 623 ? 4.864 65.819 -22.542 1.00 83.62 623 SER A O 1
ATOM 4763 N N . ASN A 1 624 ? 5.269 68.019 -22.598 1.00 80.88 624 ASN A N 1
ATOM 4764 C CA . ASN A 1 624 ? 6.096 67.975 -23.812 1.00 80.88 624 ASN A CA 1
ATOM 4765 C C . ASN A 1 624 ? 7.457 67.298 -23.578 1.00 80.88 624 ASN A C 1
ATOM 4767 O O . ASN A 1 624 ? 8.297 67.843 -22.858 1.00 80.88 624 ASN A O 1
ATOM 4771 N N . ASN A 1 625 ? 7.720 66.220 -24.319 1.00 73.81 625 ASN A N 1
ATOM 4772 C CA . ASN A 1 625 ? 8.934 65.395 -24.280 1.00 73.81 625 ASN A CA 1
ATOM 4773 C C . ASN A 1 625 ? 9.157 64.744 -22.902 1.00 73.81 625 ASN A C 1
ATOM 4775 O O . ASN A 1 625 ? 10.277 64.709 -22.389 1.00 73.81 625 ASN A O 1
ATOM 4779 N N . ASP A 1 626 ? 8.061 64.277 -22.302 1.00 78.00 626 ASP A N 1
ATOM 4780 C CA . ASP A 1 626 ? 7.988 63.676 -20.967 1.00 78.00 626 ASP A CA 1
ATOM 4781 C C . ASP A 1 626 ? 7.669 62.170 -21.048 1.00 78.00 626 ASP A C 1
ATOM 4783 O O . ASP A 1 626 ? 7.170 61.690 -22.071 1.00 78.00 626 ASP A O 1
ATOM 4787 N N . ILE A 1 627 ? 7.950 61.415 -19.982 1.00 78.25 627 ILE A N 1
ATOM 4788 C CA . ILE A 1 627 ? 7.741 59.956 -19.935 1.00 78.25 627 ILE A CA 1
ATOM 4789 C C . ILE A 1 627 ? 7.058 59.561 -18.623 1.00 78.25 627 ILE A C 1
ATOM 4791 O O . ILE A 1 627 ? 7.528 59.901 -17.538 1.00 78.25 627 ILE A O 1
ATOM 4795 N N . MET A 1 628 ? 5.970 58.795 -18.718 1.00 81.56 628 MET A N 1
ATOM 4796 C CA . MET A 1 628 ? 5.213 58.272 -17.577 1.00 81.56 628 MET A CA 1
ATOM 4797 C C . MET A 1 628 ? 5.075 56.752 -17.694 1.00 81.56 628 MET A C 1
ATOM 4799 O O . MET A 1 628 ? 4.778 56.256 -18.775 1.00 81.56 628 MET A O 1
ATOM 4803 N N . LEU A 1 629 ? 5.300 56.019 -16.599 1.00 77.19 629 LEU A N 1
ATOM 4804 C CA . LEU A 1 629 ? 5.266 54.551 -16.568 1.00 77.19 629 LEU A CA 1
ATOM 4805 C C . LEU A 1 629 ? 4.161 54.043 -15.635 1.00 77.19 629 LEU A C 1
ATOM 4807 O O . LEU A 1 629 ? 3.995 54.577 -14.535 1.00 77.19 629 LEU A O 1
ATOM 4811 N N . PHE A 1 630 ? 3.459 52.986 -16.045 1.00 82.00 630 PHE A N 1
ATOM 4812 C CA . PHE A 1 630 ? 2.407 52.334 -15.261 1.00 82.00 630 PHE A CA 1
ATOM 4813 C C . PHE A 1 630 ? 2.722 50.858 -14.982 1.00 82.00 630 PHE A C 1
ATOM 4815 O O . PHE A 1 630 ? 3.011 50.081 -15.890 1.00 82.00 630 PHE A O 1
ATOM 4822 N N . GLU A 1 631 ? 2.645 50.475 -13.703 1.00 79.31 631 GLU A N 1
ATOM 4823 C CA . GLU A 1 631 ? 2.942 49.114 -13.216 1.00 79.31 631 GLU A CA 1
ATOM 4824 C C . GLU A 1 631 ? 1.714 48.182 -13.219 1.00 79.31 631 GLU A C 1
ATOM 4826 O O . GLU A 1 631 ? 1.855 46.970 -13.093 1.00 79.31 631 GLU A O 1
ATOM 4831 N N . SER A 1 632 ? 0.505 48.740 -13.331 1.00 81.06 632 SER A N 1
ATOM 4832 C CA . SER A 1 632 ? -0.760 48.001 -13.446 1.00 81.06 632 SER A CA 1
ATOM 4833 C C . SER A 1 632 ? -1.824 48.865 -14.126 1.00 81.06 632 SER A C 1
ATOM 4835 O O . SER A 1 632 ? -1.781 50.094 -14.016 1.00 81.06 632 SER A O 1
ATOM 4837 N N . ALA A 1 633 ? -2.786 48.228 -14.794 1.00 82.69 633 ALA A N 1
ATOM 4838 C CA . ALA A 1 633 ? -3.973 48.874 -15.343 1.00 82.69 633 ALA A CA 1
ATOM 4839 C C . ALA A 1 633 ? -5.244 48.135 -14.897 1.00 82.69 633 ALA A C 1
ATOM 4841 O O . ALA A 1 633 ? -5.205 47.000 -14.425 1.00 82.69 633 ALA A O 1
ATOM 4842 N N . THR A 1 634 ? -6.393 48.788 -15.049 1.00 87.44 634 THR A N 1
ATOM 4843 C CA . THR A 1 634 ? -7.716 48.152 -14.948 1.00 87.44 634 THR A CA 1
ATOM 4844 C C . THR A 1 634 ? -8.580 48.629 -16.111 1.00 87.44 634 THR A C 1
ATOM 4846 O O . THR A 1 634 ? -8.197 49.568 -16.805 1.00 87.44 634 THR A O 1
ATOM 4849 N N . TYR A 1 635 ? -9.718 47.989 -16.370 1.00 85.81 635 TYR A N 1
ATOM 4850 C CA . TYR A 1 635 ? -10.545 48.307 -17.535 1.00 85.81 635 TYR A CA 1
ATOM 4851 C C . TYR A 1 635 ? -12.043 48.204 -17.239 1.00 85.81 635 TYR A C 1
ATOM 4853 O O . TYR A 1 635 ? -12.459 47.531 -16.295 1.00 85.81 635 TYR A O 1
ATOM 4861 N N . GLN A 1 636 ? -12.851 48.845 -18.082 1.00 81.75 636 GLN A N 1
ATOM 4862 C CA . GLN A 1 636 ? -14.309 48.739 -18.087 1.00 81.75 636 GLN A CA 1
ATOM 4863 C C . GLN A 1 636 ? -14.820 48.675 -19.535 1.00 81.75 636 GLN A C 1
ATOM 4865 O O . GLN A 1 636 ? -14.311 49.387 -20.394 1.00 81.75 636 GLN A O 1
ATOM 4870 N N . ILE A 1 637 ? -15.814 47.828 -19.825 1.00 78.62 637 ILE A N 1
ATOM 4871 C CA . ILE A 1 637 ? -16.452 47.772 -21.154 1.00 78.62 637 ILE A CA 1
ATOM 4872 C C . ILE A 1 637 ? -17.265 49.054 -21.381 1.00 78.62 637 ILE A C 1
ATOM 4874 O O . ILE A 1 637 ? -18.017 49.474 -20.498 1.00 78.62 637 ILE A O 1
ATOM 4878 N N . VAL A 1 638 ? -17.158 49.648 -22.571 1.00 76.62 638 VAL A N 1
ATOM 4879 C CA . VAL A 1 638 ? -17.975 50.802 -22.970 1.00 76.62 638 VAL A CA 1
ATOM 4880 C C . VAL A 1 638 ? -19.317 50.312 -23.520 1.00 76.62 638 VAL A C 1
ATOM 4882 O O . VAL A 1 638 ? -19.385 49.762 -24.619 1.00 76.62 638 VAL A O 1
ATOM 4885 N N . ASP A 1 639 ? -20.403 50.523 -22.771 1.00 68.56 639 ASP A N 1
ATOM 4886 C CA . ASP A 1 639 ? -21.757 50.250 -23.265 1.00 68.56 639 ASP A CA 1
ATOM 4887 C C . ASP A 1 639 ? -22.207 51.339 -24.253 1.00 68.56 639 ASP A C 1
ATOM 4889 O O . ASP A 1 639 ? -22.495 52.478 -23.879 1.00 68.56 639 ASP A O 1
ATOM 4893 N N . CYS A 1 640 ? -22.282 50.973 -25.531 1.00 66.00 640 CYS A N 1
ATOM 4894 C CA . CYS A 1 640 ? -22.715 51.852 -26.615 1.00 66.00 640 CYS A CA 1
ATOM 4895 C C . CYS A 1 640 ? -24.220 51.747 -26.949 1.00 66.00 640 CYS A C 1
ATOM 4897 O O . CYS A 1 640 ? -24.690 52.466 -27.837 1.00 66.00 640 CYS A O 1
ATOM 4899 N N . GLY A 1 641 ? -24.975 50.876 -26.265 1.00 61.69 641 GLY A N 1
ATOM 4900 C CA . GLY A 1 641 ? -26.412 50.642 -26.477 1.00 61.69 641 GLY A CA 1
ATOM 4901 C C . GLY A 1 641 ? -27.318 51.013 -25.293 1.00 61.69 641 GLY A C 1
ATOM 4902 O O . GLY A 1 641 ? -28.479 51.369 -25.513 1.00 61.69 641 GLY A O 1
ATOM 4903 N N . ASN A 1 642 ? -26.780 51.009 -24.066 1.00 60.44 642 ASN A N 1
ATOM 4904 C CA . ASN A 1 642 ? -27.501 50.690 -22.822 1.00 60.44 642 ASN A CA 1
ATOM 4905 C C . ASN A 1 642 ? -28.051 49.246 -22.837 1.00 60.44 642 ASN A C 1
ATOM 4907 O O . ASN A 1 642 ? -29.181 49.009 -22.407 1.00 60.44 642 ASN A O 1
ATOM 4911 N N . ASP A 1 643 ? -27.269 48.308 -23.378 1.00 60.09 643 ASP A N 1
ATOM 4912 C CA . ASP A 1 643 ? -27.631 46.890 -23.485 1.00 60.09 643 ASP A CA 1
ATOM 4913 C C . ASP A 1 643 ? -27.193 46.079 -22.232 1.00 60.09 643 ASP A C 1
ATOM 4915 O O . ASP A 1 643 ? -27.614 44.927 -22.082 1.00 60.09 643 ASP A O 1
ATOM 4919 N N . MET A 1 644 ? -26.396 46.666 -21.318 1.00 63.03 644 MET A N 1
ATOM 4920 C CA . MET A 1 644 ? -25.860 46.044 -20.089 1.00 63.03 644 MET A CA 1
ATOM 4921 C C . MET A 1 644 ? -26.394 46.644 -18.771 1.00 63.03 644 MET A C 1
ATOM 4923 O O . MET A 1 644 ? -26.622 47.848 -18.645 1.00 63.03 644 MET A O 1
ATOM 4927 N N . GLY A 1 645 ? -26.545 45.790 -17.753 1.00 70.75 645 GLY A N 1
ATOM 4928 C CA . GLY A 1 645 ? -26.947 46.132 -16.380 1.00 70.75 645 GLY A CA 1
ATOM 4929 C C . GLY A 1 645 ? -27.401 44.889 -15.599 1.00 70.75 645 GLY A C 1
ATOM 4930 O O . GLY A 1 645 ? -27.563 43.829 -16.189 1.00 70.75 645 GLY A O 1
ATOM 4931 N N . CYS A 1 646 ? -27.657 44.986 -14.291 1.00 76.06 646 CYS A N 1
ATOM 4932 C CA . CYS A 1 646 ? -28.053 43.822 -13.479 1.00 76.06 646 CYS A CA 1
ATOM 4933 C C . CYS A 1 646 ? -29.272 43.058 -14.051 1.00 76.06 646 CYS A C 1
ATOM 4935 O O . CYS A 1 646 ? -30.385 43.598 -14.081 1.00 76.06 646 CYS A O 1
ATOM 4937 N N . THR A 1 647 ? -29.079 41.783 -14.427 1.00 75.38 647 THR A N 1
ATOM 4938 C CA . THR A 1 647 ? -30.110 40.939 -15.074 1.00 75.38 647 THR A CA 1
ATOM 4939 C C . THR A 1 647 ? -30.834 39.982 -14.127 1.00 75.38 647 THR A C 1
ATOM 4941 O O . THR A 1 647 ? -31.898 39.464 -14.483 1.00 75.38 647 THR A O 1
ATOM 4944 N N . ASP A 1 648 ? -30.330 39.744 -12.908 1.00 73.19 648 ASP A N 1
ATOM 4945 C CA . ASP A 1 648 ? -31.046 38.894 -11.952 1.00 73.19 648 ASP A CA 1
ATOM 4946 C C . ASP A 1 648 ? -32.292 39.603 -11.399 1.00 73.19 648 ASP A C 1
ATOM 4948 O O . ASP A 1 648 ? -32.220 40.490 -10.550 1.00 73.19 648 ASP A O 1
ATOM 4952 N N . SER A 1 649 ? -33.460 39.113 -11.815 1.00 75.38 649 SER A N 1
ATOM 4953 C CA . SER A 1 649 ? -34.788 39.493 -11.319 1.00 75.38 649 SER A CA 1
ATOM 4954 C C . SER A 1 649 ? -35.005 39.417 -9.795 1.00 75.38 649 SER A C 1
ATOM 4956 O O . SER A 1 649 ? -36.019 39.921 -9.304 1.00 75.38 649 SER A O 1
ATOM 4958 N N . LEU A 1 650 ? -34.097 38.784 -9.043 1.00 72.69 650 LEU A N 1
ATOM 4959 C CA . LEU A 1 650 ? -34.096 38.713 -7.577 1.00 72.69 650 LEU A CA 1
ATOM 4960 C C . LEU A 1 650 ? -33.289 39.844 -6.908 1.00 72.69 650 LEU A C 1
ATOM 4962 O O . LEU A 1 650 ? -33.397 40.033 -5.692 1.00 72.69 650 LEU A O 1
ATOM 4966 N N . ALA A 1 651 ? -32.503 40.606 -7.671 1.00 72.38 651 ALA A N 1
ATOM 4967 C CA . ALA A 1 651 ? -31.753 41.756 -7.184 1.00 72.38 651 ALA A CA 1
ATOM 4968 C C . ALA A 1 651 ? -32.630 43.017 -7.067 1.00 72.38 651 ALA A C 1
ATOM 4970 O O . ALA A 1 651 ? -33.558 43.258 -7.839 1.00 72.38 651 ALA A O 1
ATOM 4971 N N . MET A 1 652 ? -32.306 43.884 -6.106 1.00 74.19 652 MET A N 1
ATOM 4972 C CA . MET A 1 652 ? -33.062 45.112 -5.818 1.00 74.19 652 MET A CA 1
ATOM 4973 C C . MET A 1 652 ? -32.875 46.221 -6.869 1.00 74.19 652 MET A C 1
ATOM 4975 O O . MET A 1 652 ? -33.619 47.203 -6.850 1.00 74.19 652 MET A O 1
ATOM 4979 N N . ASN A 1 653 ? -31.893 46.077 -7.762 1.00 76.50 653 ASN A N 1
ATOM 4980 C CA . ASN A 1 653 ? -31.572 46.987 -8.868 1.00 76.50 653 ASN A CA 1
ATOM 4981 C C . ASN A 1 653 ? -31.630 46.312 -10.251 1.00 76.50 653 ASN A C 1
ATOM 4983 O O . ASN A 1 653 ? -31.031 46.828 -11.188 1.00 76.50 653 ASN A O 1
ATOM 4987 N N . PHE A 1 654 ? -32.350 45.193 -10.368 1.00 77.69 654 PHE A N 1
ATOM 4988 C CA . PHE A 1 654 ? -32.684 44.558 -11.644 1.00 77.69 654 PHE A CA 1
ATOM 4989 C C . PHE A 1 654 ? -33.273 45.557 -12.654 1.00 77.69 654 PHE A C 1
ATOM 4991 O O . PHE A 1 654 ? -34.263 46.229 -12.335 1.00 77.69 654 PHE A O 1
ATOM 4998 N N . ASP A 1 655 ? -32.732 45.601 -13.876 1.00 75.06 655 ASP A N 1
ATOM 4999 C CA . ASP A 1 655 ? -33.368 46.294 -15.002 1.00 75.06 655 ASP A CA 1
ATOM 5000 C C . ASP A 1 655 ? -33.920 45.275 -16.024 1.00 75.06 655 ASP A C 1
ATOM 5002 O O . ASP A 1 655 ? -33.165 44.494 -16.594 1.00 75.06 655 ASP A O 1
ATOM 5006 N N . PRO A 1 656 ? -35.238 45.253 -16.298 1.00 68.69 656 PRO A N 1
ATOM 5007 C CA . PRO A 1 656 ? -35.838 44.354 -17.285 1.00 68.69 656 PRO A CA 1
ATOM 5008 C C . PRO A 1 656 ? -35.683 44.823 -18.748 1.00 68.69 656 PRO A C 1
ATOM 5010 O O . PRO A 1 656 ? -36.409 44.317 -19.611 1.00 68.69 656 PRO A O 1
ATOM 5013 N N . LEU A 1 657 ? -34.850 45.833 -19.030 1.00 68.94 657 LEU A N 1
ATOM 5014 C CA . LEU A 1 657 ? -34.614 46.379 -20.375 1.00 68.94 657 LEU A CA 1
ATOM 5015 C C . LEU A 1 657 ? -33.222 46.076 -20.950 1.00 68.94 657 LEU A C 1
ATOM 5017 O O . LEU A 1 657 ? -33.027 46.324 -22.137 1.00 68.94 657 LEU A O 1
ATOM 5021 N N . VAL A 1 658 ? -32.299 45.555 -20.140 1.00 65.69 658 VAL A N 1
ATOM 5022 C CA . VAL A 1 658 ? -30.938 45.161 -20.545 1.00 65.69 658 VAL A CA 1
ATOM 5023 C C . VAL A 1 658 ? -30.891 43.654 -20.817 1.00 65.69 658 VAL A C 1
ATOM 5025 O O . VAL A 1 658 ? -31.653 42.894 -20.214 1.00 65.69 658 VAL A O 1
ATOM 5028 N N . GLU A 1 659 ? -30.033 43.208 -21.737 1.00 65.44 659 GLU A N 1
ATOM 5029 C CA . GLU A 1 659 ? -29.939 41.787 -22.129 1.00 65.44 659 GLU A CA 1
ATOM 5030 C C . GLU A 1 659 ? -28.698 41.078 -21.543 1.00 65.44 659 GLU A C 1
ATOM 5032 O O . GLU A 1 659 ? -28.632 39.849 -21.579 1.00 65.44 659 GLU A O 1
ATOM 5037 N N . PHE A 1 660 ? -27.752 41.822 -20.948 1.00 62.88 660 PHE A N 1
ATOM 5038 C CA . PHE A 1 660 ? -26.464 41.310 -20.454 1.00 62.88 660 PHE A CA 1
ATOM 5039 C C . PHE A 1 660 ? -26.108 41.867 -19.061 1.00 62.88 660 PHE A C 1
ATOM 5041 O O . PHE A 1 660 ? -26.342 43.043 -18.794 1.00 62.88 660 PHE A O 1
ATOM 5048 N N . ASP A 1 661 ? -25.526 41.044 -18.177 1.00 61.75 661 ASP A N 1
ATOM 5049 C CA . ASP A 1 661 ? -25.202 41.445 -16.794 1.00 61.75 661 ASP A CA 1
ATOM 5050 C C . ASP A 1 661 ? -23.870 42.205 -16.687 1.00 61.75 661 ASP A C 1
ATOM 5052 O O . ASP A 1 661 ? -22.866 41.794 -17.270 1.00 61.75 661 ASP A O 1
ATOM 5056 N N . ASP A 1 662 ? -23.849 43.280 -15.897 1.00 64.12 662 ASP A N 1
ATOM 5057 C CA . ASP A 1 662 ? -22.656 44.075 -15.563 1.00 64.12 662 ASP A CA 1
ATOM 5058 C C . ASP A 1 662 ? -22.099 43.763 -14.155 1.00 64.12 662 ASP A C 1
ATOM 5060 O O . ASP A 1 662 ? -21.207 44.453 -13.659 1.00 64.12 662 ASP A O 1
ATOM 5064 N N . ASN A 1 663 ? -22.634 42.730 -13.491 1.00 63.91 663 ASN A N 1
ATOM 5065 C CA . ASN A 1 663 ? -22.378 42.349 -12.098 1.00 63.91 663 ASN A CA 1
ATOM 5066 C C . ASN A 1 663 ? -22.765 43.418 -11.050 1.00 63.91 663 ASN A C 1
ATOM 5068 O O . ASN A 1 663 ? -22.364 43.310 -9.887 1.00 63.91 663 ASN A O 1
ATOM 5072 N N . SER A 1 664 ? -23.586 44.422 -11.386 1.00 72.31 664 SER A N 1
ATOM 5073 C CA . SER A 1 664 ? -24.001 45.475 -10.435 1.00 72.31 664 SER A CA 1
ATOM 5074 C C . SER A 1 664 ? -25.059 45.044 -9.403 1.00 72.31 664 SER A C 1
ATOM 5076 O O . SER A 1 664 ? -25.522 45.870 -8.611 1.00 72.31 664 SER A O 1
ATOM 5078 N N . CYS A 1 665 ? -25.490 43.780 -9.396 1.00 77.31 665 CYS A N 1
ATOM 5079 C CA . CYS A 1 665 ? -26.639 43.295 -8.625 1.00 77.31 665 CYS A CA 1
ATOM 5080 C C . CYS A 1 665 ? -26.491 43.359 -7.085 1.00 77.31 665 CYS A C 1
ATOM 5082 O O . CYS A 1 665 ? -25.524 42.874 -6.496 1.00 77.31 665 CYS A O 1
ATOM 5084 N N . ILE A 1 666 ? -27.520 43.887 -6.409 1.00 72.31 666 ILE A N 1
ATOM 5085 C CA . ILE A 1 666 ? -27.597 44.084 -4.950 1.00 72.31 666 ILE A CA 1
ATOM 5086 C C . ILE A 1 666 ? -28.759 43.272 -4.355 1.00 72.31 666 ILE A C 1
ATOM 5088 O O . ILE A 1 666 ? -29.924 43.511 -4.672 1.00 72.31 666 ILE A O 1
ATOM 5092 N N . TYR A 1 667 ? -28.467 42.367 -3.417 1.00 72.19 667 TYR A N 1
ATOM 5093 C CA . TYR A 1 667 ? -29.441 41.408 -2.871 1.00 72.19 667 TYR A CA 1
ATOM 5094 C C . TYR A 1 667 ? -29.984 41.773 -1.473 1.00 72.19 667 TYR A C 1
ATOM 5096 O O . TYR A 1 667 ? -29.352 42.489 -0.688 1.00 72.19 667 TYR A O 1
ATOM 5104 N N . ALA A 1 668 ? -31.185 41.279 -1.156 1.00 66.25 668 ALA A N 1
ATOM 5105 C CA . ALA A 1 668 ? -31.877 41.517 0.114 1.00 66.25 668 ALA A CA 1
ATOM 5106 C C . ALA A 1 668 ? -31.495 40.502 1.211 1.00 66.25 668 ALA A C 1
ATOM 5108 O O . ALA A 1 668 ? -31.264 39.329 0.927 1.00 66.25 668 ALA A O 1
ATOM 5109 N N . ASN A 1 669 ? -31.487 40.945 2.474 1.00 76.81 669 ASN A N 1
ATOM 5110 C CA . ASN A 1 669 ? -31.145 40.139 3.649 1.00 76.81 669 ASN A CA 1
ATOM 5111 C C . ASN A 1 669 ? -32.188 40.332 4.770 1.00 76.81 669 ASN A C 1
ATOM 5113 O O . ASN A 1 669 ? -32.426 41.457 5.222 1.00 76.81 669 ASN A O 1
ATOM 5117 N N . TYR A 1 670 ? -32.823 39.243 5.205 1.00 79.75 670 TYR A N 1
ATOM 5118 C CA . TYR A 1 670 ? -34.075 39.252 5.978 1.00 79.75 670 TYR A CA 1
ATOM 5119 C C . TYR A 1 670 ? -33.841 39.026 7.483 1.00 79.75 670 TYR A C 1
ATOM 5121 O O . TYR A 1 670 ? -33.137 38.093 7.860 1.00 79.75 670 TYR A O 1
ATOM 5129 N N . GLY A 1 671 ? -34.460 39.833 8.352 1.00 76.94 671 GLY A N 1
ATOM 5130 C CA . GLY A 1 671 ? -34.422 39.635 9.810 1.00 76.94 671 GLY A CA 1
ATOM 5131 C C . GLY A 1 671 ? -35.076 40.770 10.610 1.00 76.94 671 GLY A C 1
ATOM 5132 O O . GLY A 1 671 ? -35.575 41.735 10.041 1.00 76.94 671 GLY A O 1
ATOM 5133 N N . CYS A 1 672 ? -35.105 40.676 11.945 1.00 80.75 672 CYS A N 1
ATOM 5134 C CA . CYS A 1 672 ? -35.737 41.700 12.792 1.00 80.75 672 CYS A CA 1
ATOM 5135 C C . CYS A 1 672 ? -34.845 42.938 12.971 1.00 80.75 672 CYS A C 1
ATOM 5137 O O . CYS A 1 672 ? -33.810 42.872 13.627 1.00 80.75 672 CYS A O 1
ATOM 5139 N N . MET A 1 673 ? -35.289 44.090 12.464 1.00 81.88 673 MET A N 1
ATOM 5140 C CA . MET A 1 673 ? -34.532 45.351 12.479 1.00 81.88 673 MET A CA 1
ATOM 5141 C C . MET A 1 673 ? -34.807 46.243 13.711 1.00 81.88 673 MET A C 1
ATOM 5143 O O . MET A 1 673 ? -34.244 47.334 13.805 1.00 81.88 673 MET A O 1
ATOM 5147 N N . ASP A 1 674 ? -35.663 45.826 14.656 1.00 78.88 674 ASP A N 1
ATOM 5148 C CA . ASP A 1 674 ? -35.965 46.587 15.883 1.00 78.88 674 ASP A CA 1
ATOM 5149 C C . ASP A 1 674 ? -35.052 46.197 17.069 1.00 78.88 674 ASP A C 1
ATOM 5151 O O . ASP A 1 674 ? -35.226 45.114 17.634 1.00 78.88 674 ASP A O 1
ATOM 5155 N N . PRO A 1 675 ? -34.144 47.082 17.537 1.00 75.44 675 PRO A N 1
ATOM 5156 C CA . PRO A 1 675 ? -33.223 46.801 18.643 1.00 75.44 675 PRO A CA 1
ATOM 5157 C C . PRO A 1 675 ? -33.878 46.722 20.035 1.00 75.44 675 PRO A C 1
ATOM 5159 O O . PRO A 1 675 ? -33.164 46.567 21.029 1.00 75.44 675 PRO A O 1
ATOM 5162 N N . TYR A 1 676 ? -35.206 46.845 20.142 1.00 73.62 676 TYR A N 1
ATOM 5163 C CA . TYR A 1 676 ? -35.956 46.654 21.391 1.00 73.62 676 TYR A CA 1
ATOM 5164 C C . TYR A 1 676 ? -36.738 45.333 21.462 1.00 73.62 676 TYR A C 1
ATOM 5166 O O . TYR A 1 676 ? -37.339 45.041 22.500 1.00 73.62 676 TYR A O 1
ATOM 5174 N N . SER A 1 677 ? -36.699 44.526 20.402 1.00 75.44 677 SER A N 1
ATOM 5175 C CA . SER A 1 677 ? -37.336 43.209 20.336 1.00 75.44 677 SER A CA 1
ATOM 5176 C C . SER A 1 677 ? -36.381 42.078 20.747 1.00 75.44 677 SER A C 1
ATOM 5178 O O . SER A 1 677 ? -35.160 42.213 20.691 1.00 75.44 677 SER A O 1
ATOM 5180 N N . PHE A 1 678 ? -36.932 40.944 21.195 1.00 75.44 678 PHE A N 1
ATOM 5181 C CA . PHE A 1 678 ? -36.180 39.838 21.814 1.00 75.44 678 PHE A CA 1
ATOM 5182 C C . PHE A 1 678 ? -35.174 39.149 20.868 1.00 75.44 678 PHE A C 1
ATOM 5184 O O . PHE A 1 678 ? -34.237 38.504 21.331 1.00 75.44 678 PHE A O 1
ATOM 5191 N N . ASN A 1 679 ? -35.363 39.289 19.556 1.00 77.31 679 ASN A N 1
ATOM 5192 C CA . ASN A 1 679 ? -34.616 38.606 18.498 1.00 77.31 679 ASN A CA 1
ATOM 5193 C C . ASN A 1 679 ? -34.096 39.566 17.406 1.00 77.31 679 ASN A C 1
ATOM 5195 O O . ASN A 1 679 ? -34.133 39.232 16.225 1.00 77.31 679 ASN A O 1
ATOM 5199 N N . PHE A 1 680 ? -33.645 40.761 17.799 1.00 80.00 680 PHE A N 1
ATOM 5200 C CA . PHE A 1 680 ? -33.001 41.740 16.913 1.00 80.00 680 PHE A CA 1
ATOM 5201 C C . PHE A 1 680 ? -31.777 41.175 16.164 1.00 80.00 680 PHE A C 1
ATOM 5203 O O . PHE A 1 680 ? -30.913 40.547 16.780 1.00 80.00 680 PHE A O 1
ATOM 5210 N N . ASP A 1 681 ? -31.666 41.487 14.870 1.00 75.81 681 ASP A N 1
ATOM 5211 C CA . ASP A 1 681 ? -30.533 41.160 14.000 1.00 75.81 681 ASP A CA 1
ATOM 5212 C C . ASP A 1 681 ? -29.888 42.449 13.431 1.00 75.81 681 ASP A C 1
ATOM 5214 O O . ASP A 1 681 ? -30.551 43.209 12.720 1.00 75.81 681 ASP A O 1
ATOM 5218 N N . PRO A 1 682 ? -28.595 42.722 13.703 1.00 74.25 682 PRO A N 1
ATOM 5219 C CA . PRO A 1 682 ? -27.899 43.910 13.206 1.00 74.25 682 PRO A CA 1
ATOM 5220 C C . PRO A 1 682 ? -27.444 43.823 11.734 1.00 74.25 682 PRO A C 1
ATOM 5222 O O . PRO A 1 682 ? -26.843 44.779 11.244 1.00 74.25 682 PRO A O 1
ATOM 5225 N N . THR A 1 683 ? -27.674 42.702 11.042 1.00 75.69 683 THR A N 1
ATOM 5226 C CA . THR A 1 683 ? -27.259 42.447 9.646 1.00 75.69 683 THR A CA 1
ATOM 5227 C C . THR A 1 683 ? -28.417 42.438 8.641 1.00 75.69 683 THR A C 1
ATOM 5229 O O . THR A 1 683 ? -28.185 42.448 7.428 1.00 75.69 683 THR A O 1
ATOM 5232 N N . ALA A 1 684 ? -29.661 42.455 9.124 1.00 78.31 684 ALA A N 1
ATOM 5233 C CA . ALA A 1 684 ? -30.858 42.524 8.294 1.00 78.31 684 ALA A CA 1
ATOM 5234 C C . ALA A 1 684 ? -31.004 43.895 7.605 1.00 78.31 684 ALA A C 1
ATOM 5236 O O . ALA A 1 684 ? -30.839 44.941 8.237 1.00 78.31 684 ALA A O 1
ATOM 5237 N N . ASN A 1 685 ? -31.372 43.893 6.319 1.00 77.12 685 ASN A N 1
ATOM 5238 C CA . ASN A 1 685 ? -31.742 45.098 5.565 1.00 77.12 685 ASN A CA 1
ATOM 5239 C C . ASN A 1 685 ? -33.239 45.141 5.178 1.00 77.12 685 ASN A C 1
ATOM 5241 O O . ASN A 1 685 ? -33.729 46.205 4.799 1.00 77.12 685 ASN A O 1
ATOM 5245 N N . ILE A 1 686 ? -33.980 44.038 5.368 1.00 77.50 686 ILE A N 1
ATOM 5246 C CA . ILE A 1 686 ? -35.447 43.964 5.279 1.00 77.50 686 ILE A CA 1
ATOM 5247 C C . ILE A 1 686 ? -36.046 43.355 6.560 1.00 77.50 686 ILE A C 1
ATOM 5249 O O . ILE A 1 686 ? -35.682 42.255 6.974 1.00 77.50 686 ILE A O 1
ATOM 5253 N N . ASN A 1 687 ? -37.037 44.046 7.144 1.00 74.69 687 ASN A N 1
ATOM 5254 C CA . ASN A 1 687 ? -37.751 43.642 8.365 1.00 74.69 687 ASN A CA 1
ATOM 5255 C C . ASN A 1 687 ? -38.866 42.609 8.095 1.00 74.69 687 ASN A C 1
ATOM 5257 O O . ASN A 1 687 ? -40.049 42.902 8.283 1.00 74.69 687 ASN A O 1
ATOM 5261 N N . GLN A 1 688 ? -38.491 41.427 7.603 1.00 77.81 688 GLN A N 1
ATOM 5262 C CA . GLN A 1 688 ? -39.374 40.291 7.289 1.00 77.81 688 GLN A CA 1
ATOM 5263 C C . GLN A 1 688 ? -38.683 38.963 7.642 1.00 77.81 688 GLN A C 1
ATOM 5265 O O . GLN A 1 688 ? -37.504 38.959 7.995 1.00 77.81 688 GLN A O 1
ATOM 5270 N N . VAL A 1 689 ? -39.405 37.840 7.568 1.00 75.44 689 VAL A N 1
ATOM 5271 C CA . VAL A 1 689 ? -38.854 36.504 7.882 1.00 75.44 689 VAL A CA 1
ATOM 5272 C C . VAL A 1 689 ? -38.219 35.846 6.651 1.00 75.44 689 VAL A C 1
ATOM 5274 O O . VAL A 1 689 ? -37.203 35.167 6.770 1.00 75.44 689 VAL A O 1
ATOM 5277 N N . SER A 1 690 ? -38.798 36.035 5.461 1.00 70.19 690 SER A N 1
ATOM 5278 C CA . SER A 1 690 ? -38.251 35.553 4.183 1.00 70.19 690 SER A CA 1
ATOM 5279 C C . SER A 1 690 ? -38.895 36.282 2.996 1.00 70.19 690 SER A C 1
ATOM 5281 O O . SER A 1 690 ? -39.844 37.041 3.186 1.00 70.19 690 SER A O 1
ATOM 5283 N N . ALA A 1 691 ? -38.439 35.999 1.771 1.00 64.56 691 ALA A N 1
ATOM 5284 C CA . ALA A 1 691 ? -38.985 36.569 0.534 1.00 64.56 691 ALA A CA 1
ATOM 5285 C C . ALA A 1 691 ? -40.500 36.328 0.325 1.00 64.56 691 ALA A C 1
ATOM 5287 O O . ALA A 1 691 ? -41.165 37.142 -0.313 1.00 64.56 691 ALA A O 1
ATOM 5288 N N . GLU A 1 692 ? -41.057 35.235 0.865 1.00 73.81 692 GLU A N 1
ATOM 5289 C CA . GLU A 1 692 ? -42.501 34.941 0.802 1.00 73.81 692 GLU A CA 1
ATOM 5290 C C . GLU A 1 692 ? -43.259 35.321 2.088 1.00 73.81 692 GLU A C 1
ATOM 5292 O O . GLU A 1 692 ? -44.485 35.458 2.069 1.00 73.81 692 GLU A O 1
ATOM 5297 N N . ASP A 1 693 ? -42.556 35.500 3.212 1.00 68.19 693 ASP A N 1
ATOM 5298 C CA . ASP A 1 693 ? -43.159 35.712 4.530 1.00 68.19 693 ASP A CA 1
ATOM 5299 C C . ASP A 1 693 ? -43.049 37.172 4.985 1.00 68.19 693 ASP A C 1
ATOM 5301 O O . ASP A 1 693 ? -42.109 37.587 5.671 1.00 68.19 693 ASP A O 1
ATOM 5305 N N . SER A 1 694 ? -44.083 37.940 4.634 1.00 76.19 694 SER A N 1
ATOM 5306 C CA . SER A 1 694 ? -44.253 39.338 5.031 1.00 76.19 694 SER A CA 1
ATOM 5307 C C . SER A 1 694 ? -44.770 39.531 6.468 1.00 76.19 694 SER A C 1
ATOM 5309 O O . SER A 1 694 ? -45.361 40.578 6.756 1.00 76.19 694 SER A O 1
ATOM 5311 N N . SER A 1 695 ? -44.663 38.531 7.350 1.00 76.31 695 SER A N 1
ATOM 5312 C CA . SER A 1 695 ? -44.972 38.702 8.772 1.00 76.31 695 SER A CA 1
ATOM 5313 C C . SER A 1 695 ? -43.903 39.537 9.486 1.00 76.31 695 SER A C 1
ATOM 5315 O O . SER A 1 695 ? -42.781 39.701 9.009 1.00 76.31 695 SER A O 1
ATOM 5317 N N . GLU A 1 696 ? -44.275 40.127 10.624 1.00 75.50 696 GLU A N 1
ATOM 5318 C CA . GLU A 1 696 ? -43.350 40.912 11.441 1.00 75.50 696 GLU A CA 1
ATOM 5319 C C . GLU A 1 696 ? -42.404 39.956 12.193 1.00 75.50 696 GLU A C 1
ATOM 5321 O O . GLU A 1 696 ? -42.874 39.200 13.046 1.00 75.50 696 GLU A O 1
ATOM 5326 N N . PRO A 1 697 ? -41.084 39.970 11.918 1.00 76.38 697 PRO A N 1
ATOM 5327 C CA . PRO A 1 697 ? -40.143 38.989 12.467 1.00 76.38 697 PRO A CA 1
ATOM 5328 C C . PRO A 1 697 ? -39.823 39.217 13.954 1.00 76.38 697 PRO A C 1
ATOM 5330 O O . PRO A 1 697 ? -39.124 38.410 14.562 1.00 76.38 697 PRO A O 1
ATOM 5333 N N . CYS A 1 698 ? -40.274 40.327 14.539 1.00 79.38 698 CYS A N 1
ATOM 5334 C CA . CYS A 1 698 ? -39.833 40.828 15.838 1.00 79.38 698 CYS A CA 1
ATOM 5335 C C . CYS A 1 698 ? -40.733 40.370 17.004 1.00 79.38 698 CYS A C 1
ATOM 5337 O O . CYS A 1 698 ? -41.947 40.576 16.997 1.00 79.38 698 CYS A O 1
ATOM 5339 N N . ILE A 1 699 ? -40.132 39.777 18.043 1.00 79.12 699 ILE A N 1
ATOM 5340 C CA . ILE A 1 699 ? -40.831 39.156 19.182 1.00 79.12 699 ILE A CA 1
ATOM 5341 C C . ILE A 1 699 ? -40.787 40.050 20.435 1.00 79.12 699 ILE A C 1
ATOM 5343 O O . ILE A 1 699 ? -39.725 40.502 20.864 1.00 79.12 699 ILE A O 1
ATOM 5347 N N . GLY A 1 700 ? -41.946 40.255 21.071 1.00 72.19 700 GLY A N 1
ATOM 5348 C CA . GLY A 1 700 ? -42.094 41.038 22.307 1.00 72.19 700 GLY A CA 1
ATOM 5349 C C . GLY A 1 700 ? -41.853 40.265 23.618 1.00 72.19 700 GLY A C 1
ATOM 5350 O O . GLY A 1 700 ? -41.913 39.036 23.672 1.00 72.19 700 GLY A O 1
ATOM 5351 N N . ILE A 1 701 ? -41.619 41.005 24.708 1.00 67.88 701 ILE A N 1
ATOM 5352 C CA . ILE A 1 701 ? -41.293 40.469 26.046 1.00 67.88 701 ILE A CA 1
ATOM 5353 C C . ILE A 1 701 ? -42.531 40.476 26.968 1.00 67.88 701 ILE A C 1
ATOM 5355 O O . ILE A 1 701 ? -43.221 41.491 27.080 1.00 67.88 701 ILE A O 1
ATOM 5359 N N . VAL A 1 702 ? -42.786 39.365 27.673 1.00 71.12 702 VAL A N 1
ATOM 5360 C CA . VAL A 1 702 ? -43.945 39.138 28.559 1.00 71.12 702 VAL A CA 1
ATOM 5361 C C . VAL A 1 702 ? -43.505 38.458 29.866 1.00 71.12 702 VAL A C 1
ATOM 5363 O O . VAL A 1 702 ? -42.878 37.403 29.845 1.00 71.12 702 VAL A O 1
ATOM 5366 N N . ASN A 1 703 ? -43.863 39.041 31.017 1.00 70.69 703 ASN A N 1
ATOM 5367 C CA . ASN A 1 703 ? -43.415 38.584 32.342 1.00 70.69 703 ASN A CA 1
ATOM 5368 C C . ASN A 1 703 ? -44.498 37.779 33.099 1.00 70.69 703 ASN A C 1
ATOM 5370 O O . ASN A 1 703 ? -45.676 38.137 33.039 1.00 70.69 703 ASN A O 1
ATOM 5374 N N . GLY A 1 704 ? -44.104 36.751 33.863 1.00 73.56 704 GLY A N 1
ATOM 5375 C CA . GLY A 1 704 ? -44.973 35.983 34.775 1.00 73.56 704 GLY A CA 1
ATOM 5376 C C . GLY A 1 704 ? -44.381 34.629 35.206 1.00 73.56 704 GLY A C 1
ATOM 5377 O O . GLY A 1 704 ? -43.399 34.177 34.632 1.00 73.56 704 GLY A O 1
ATOM 5378 N N . CYS A 1 705 ? -44.961 33.957 36.208 1.00 76.62 705 CYS A N 1
ATOM 5379 C CA . CYS A 1 705 ? -44.477 32.652 36.695 1.00 76.62 705 CYS A CA 1
ATOM 5380 C C . CYS A 1 705 ? -44.498 31.554 35.605 1.00 76.62 705 CYS A C 1
ATOM 5382 O O . CYS A 1 705 ? -45.570 31.176 35.132 1.00 76.62 705 CYS A O 1
ATOM 5384 N N . THR A 1 706 ? -43.332 30.983 35.275 1.00 77.75 706 THR A N 1
ATOM 5385 C CA . THR A 1 706 ? -43.166 29.951 34.226 1.00 77.75 706 THR A CA 1
ATOM 5386 C C . THR A 1 706 ? -43.235 28.502 34.736 1.00 77.75 706 THR A C 1
ATOM 5388 O O . THR A 1 706 ? -43.057 27.573 33.955 1.00 77.75 706 THR A O 1
ATOM 5391 N N . GLU A 1 707 ? -43.483 28.279 36.031 1.00 75.25 707 GLU A N 1
ATOM 5392 C CA . GLU A 1 707 ? -43.412 26.945 36.653 1.00 75.25 707 GLU A CA 1
ATOM 5393 C C . GLU A 1 707 ? -44.755 26.200 36.609 1.00 75.25 707 GLU A C 1
ATOM 5395 O O . GLU A 1 707 ? -45.693 26.549 37.332 1.00 75.25 707 GLU A O 1
ATOM 5400 N N . ILE A 1 708 ? -44.834 25.151 35.783 1.00 72.31 708 ILE A N 1
ATOM 5401 C CA . ILE A 1 708 ? -46.088 24.483 35.380 1.00 72.31 708 ILE A CA 1
ATOM 5402 C C . ILE A 1 708 ? -46.863 23.777 36.509 1.00 72.31 708 ILE A C 1
ATOM 5404 O O . ILE A 1 708 ? -48.082 23.655 36.419 1.00 72.31 708 ILE A O 1
ATOM 5408 N N . GLU A 1 709 ? -46.198 23.353 37.589 1.00 69.69 709 GLU A N 1
ATOM 5409 C CA . GLU A 1 709 ? -46.850 22.713 38.752 1.00 69.69 709 GLU A CA 1
ATOM 5410 C C . GLU A 1 709 ? -47.207 23.701 39.882 1.00 69.69 709 GLU A C 1
ATOM 5412 O O . GLU A 1 709 ? -47.561 23.299 40.993 1.00 69.69 709 GLU A O 1
ATOM 5417 N N . SER A 1 710 ? -47.133 25.009 39.617 1.00 68.69 710 SER A N 1
ATOM 5418 C CA . SER A 1 710 ? -47.536 26.044 40.572 1.00 68.69 710 SER A CA 1
ATOM 5419 C C . SER A 1 710 ? -48.997 26.478 40.400 1.00 68.69 710 SER A C 1
ATOM 5421 O O . SER A 1 710 ? -49.543 26.518 39.298 1.00 68.69 710 SER A O 1
ATOM 5423 N N . ILE A 1 711 ? -49.628 26.887 41.505 1.00 72.50 711 ILE A N 1
ATOM 5424 C CA . ILE A 1 711 ? -51.041 27.313 41.576 1.00 72.50 711 ILE A CA 1
ATOM 5425 C C . ILE A 1 711 ? -51.343 28.539 40.682 1.00 72.50 711 ILE A C 1
ATOM 5427 O O . ILE A 1 711 ? -52.505 28.821 40.384 1.00 72.50 711 ILE A O 1
ATOM 5431 N N . ASN A 1 712 ? -50.314 29.271 40.248 1.00 72.75 712 ASN A N 1
ATOM 5432 C CA . ASN A 1 712 ? -50.418 30.516 39.487 1.00 72.75 712 ASN A CA 1
ATOM 5433 C C . ASN A 1 712 ? -49.459 30.590 38.281 1.00 72.75 712 ASN A C 1
ATOM 5435 O O . ASN A 1 712 ? -49.007 31.679 37.922 1.00 72.75 712 ASN A O 1
ATOM 5439 N N . PHE A 1 713 ? -49.176 29.442 37.662 1.00 78.38 713 PHE A N 1
ATOM 5440 C CA . PHE A 1 713 ? -48.499 29.333 36.367 1.00 78.38 713 PHE A CA 1
ATOM 5441 C C . PHE A 1 713 ? -49.151 30.215 35.283 1.00 78.38 713 PHE A C 1
ATOM 5443 O O . PHE A 1 713 ? -50.379 30.271 35.175 1.00 78.38 713 PHE A O 1
ATOM 5450 N N . ASN A 1 714 ? -48.332 30.857 34.446 1.00 76.56 714 ASN A N 1
ATOM 5451 C CA . ASN A 1 714 ? -48.758 31.576 33.248 1.00 76.56 714 ASN A CA 1
ATOM 5452 C C . ASN A 1 714 ? -48.012 31.054 32.008 1.00 76.56 714 ASN A C 1
ATOM 5454 O O . ASN A 1 714 ? -46.813 31.279 31.863 1.00 76.56 714 ASN A O 1
ATOM 5458 N N . ALA A 1 715 ? -48.741 30.412 31.092 1.00 73.00 715 ALA A N 1
ATOM 5459 C CA . ALA A 1 715 ? -48.182 29.843 29.865 1.00 73.00 715 ALA A CA 1
ATOM 5460 C C . ALA A 1 715 ? -47.742 30.893 28.823 1.00 73.00 715 ALA A C 1
ATOM 5462 O O . ALA A 1 715 ? -46.938 30.571 27.953 1.00 73.00 715 ALA A O 1
ATOM 5463 N N . ASP A 1 716 ? -48.234 32.135 28.918 1.00 71.38 716 ASP A N 1
ATOM 5464 C CA . ASP A 1 716 ? -47.935 33.211 27.960 1.00 71.38 716 ASP A CA 1
ATOM 5465 C C . ASP A 1 716 ? -46.686 34.041 28.348 1.00 71.38 716 ASP A C 1
ATOM 5467 O O . ASP A 1 716 ? -46.364 35.031 27.690 1.00 71.38 716 ASP A O 1
ATOM 5471 N N . ALA A 1 717 ? -45.994 33.691 29.440 1.00 72.25 717 ALA A N 1
ATOM 5472 C CA . ALA A 1 717 ? -44.816 34.410 29.929 1.00 72.25 717 ALA A CA 1
ATOM 5473 C C . ALA A 1 717 ? -43.507 33.847 29.347 1.00 72.25 717 ALA A C 1
ATOM 5475 O O . ALA A 1 717 ? -43.213 32.664 29.507 1.00 72.25 717 ALA A O 1
ATOM 5476 N N . ASN A 1 718 ? -42.680 34.710 28.745 1.00 72.88 718 ASN A N 1
ATOM 5477 C CA . ASN A 1 718 ? -41.327 34.366 28.282 1.00 72.88 718 ASN A CA 1
ATOM 5478 C C . ASN A 1 718 ? -40.204 34.858 29.224 1.00 72.88 718 ASN A C 1
ATOM 5480 O O . ASN A 1 718 ? -39.034 34.576 28.979 1.00 72.88 718 ASN A O 1
ATOM 5484 N N . VAL A 1 719 ? -40.550 35.525 30.336 1.00 75.00 719 VAL A N 1
ATOM 5485 C CA . VAL A 1 719 ? -39.629 35.916 31.422 1.00 75.00 719 VAL A CA 1
ATOM 5486 C C . VAL A 1 719 ? -40.275 35.655 32.794 1.00 75.00 719 VAL A C 1
ATOM 5488 O O . VAL A 1 719 ? -41.395 36.097 33.046 1.00 75.00 719 VAL A O 1
ATOM 5491 N N . ASN A 1 720 ? -39.574 34.965 33.703 1.00 69.69 720 ASN A N 1
ATOM 5492 C CA . ASN A 1 720 ? -40.100 34.620 35.034 1.00 69.69 720 ASN A CA 1
ATOM 5493 C C . ASN A 1 720 ? -39.975 35.786 36.040 1.00 69.69 720 ASN A C 1
ATOM 5495 O O . ASN A 1 720 ? -38.900 36.368 36.190 1.00 69.69 720 ASN A O 1
ATOM 5499 N N . ASP A 1 721 ? -41.065 36.111 36.748 1.00 74.06 721 ASP A N 1
ATOM 5500 C CA . ASP A 1 721 ? -41.150 37.215 37.722 1.00 74.06 721 ASP A CA 1
ATOM 5501 C C . ASP A 1 721 ? -41.039 36.794 39.207 1.00 74.06 721 ASP A C 1
ATOM 5503 O O . ASP A 1 721 ? -41.036 37.649 40.096 1.00 74.06 721 ASP A O 1
ATOM 5507 N N . GLY A 1 722 ? -40.914 35.492 39.490 1.00 70.50 722 GLY A N 1
ATOM 5508 C CA . GLY A 1 722 ? -40.690 34.938 40.832 1.00 70.50 722 GLY A CA 1
ATOM 5509 C C . GLY A 1 722 ? -41.944 34.738 41.697 1.00 70.50 722 GLY A C 1
ATOM 5510 O O . GLY A 1 722 ? -41.827 34.671 42.920 1.00 70.50 722 GLY A O 1
ATOM 5511 N N . SER A 1 723 ? -43.141 34.657 41.104 1.00 72.94 723 SER A N 1
ATOM 5512 C CA . SER A 1 723 ? -44.427 34.722 41.829 1.00 72.94 723 SER A CA 1
ATOM 5513 C C . SER A 1 723 ? -45.094 33.384 42.242 1.00 72.94 723 SER A C 1
ATOM 5515 O O . SER A 1 723 ? -46.223 33.405 42.728 1.00 72.94 723 SER A O 1
ATOM 5517 N N . CYS A 1 724 ? -44.454 32.225 42.055 1.00 76.31 724 CYS A N 1
ATOM 5518 C CA . CYS A 1 724 ? -45.072 30.877 42.080 1.00 76.31 724 CYS A CA 1
ATOM 5519 C C . CYS A 1 724 ? -45.413 30.279 43.488 1.00 76.31 724 CYS A C 1
ATOM 5521 O O . CYS A 1 724 ? -44.695 30.533 44.455 1.00 76.31 724 CYS A O 1
ATOM 5523 N N . ILE A 1 725 ? -46.465 29.432 43.616 1.00 69.19 725 ILE A N 1
ATOM 5524 C CA . ILE A 1 725 ? -46.980 28.857 44.903 1.00 69.19 725 ILE A CA 1
ATOM 5525 C C . ILE A 1 725 ? -47.340 27.329 44.828 1.00 69.19 725 ILE A C 1
ATOM 5527 O O . ILE A 1 725 ? -47.965 26.939 43.842 1.00 69.19 725 ILE A O 1
ATOM 5531 N N . PRO A 1 726 ? -47.040 26.474 45.851 1.00 64.56 726 PRO A N 1
ATOM 5532 C CA . PRO A 1 726 ? -47.314 25.008 45.884 1.00 64.56 726 PRO A CA 1
ATOM 5533 C C . PRO A 1 726 ? -48.437 24.501 46.856 1.00 64.56 726 PRO A C 1
ATOM 5535 O O . PRO A 1 726 ? -49.035 25.282 47.597 1.00 64.56 726 PRO A O 1
ATOM 5538 N N . TYR A 1 727 ? -48.695 23.173 46.886 1.00 63.34 727 TYR A N 1
ATOM 5539 C CA . TYR A 1 727 ? -49.775 22.455 47.628 1.00 63.34 727 TYR A CA 1
ATOM 5540 C C . TYR A 1 727 ? -49.316 21.613 48.858 1.00 63.34 727 TYR A C 1
ATOM 5542 O O . TYR A 1 727 ? -48.206 21.086 48.838 1.00 63.34 727 TYR A O 1
ATOM 5550 N N . THR A 1 728 ? -50.194 21.379 49.863 1.00 65.19 728 THR A N 1
ATOM 5551 C CA . THR A 1 728 ? -49.925 20.525 51.062 1.00 65.19 728 THR A CA 1
ATOM 5552 C C . THR A 1 728 ? -51.185 19.829 51.640 1.00 65.19 728 THR A C 1
ATOM 5554 O O . THR A 1 728 ? -52.168 20.500 51.942 1.00 65.19 728 THR A O 1
ATOM 5557 N N . TYR A 1 729 ? -51.146 18.516 51.918 1.00 69.88 729 TYR A N 1
ATOM 5558 C CA . TYR A 1 729 ? -52.299 17.712 52.401 1.00 69.88 729 TYR A CA 1
ATOM 5559 C C . TYR A 1 729 ? -52.201 17.270 53.890 1.00 69.88 729 TYR A C 1
ATOM 5561 O O . TYR A 1 729 ? -51.094 17.201 54.434 1.00 69.88 729 TYR A O 1
ATOM 5569 N N . GLY A 1 730 ? -53.330 16.954 54.551 1.00 71.81 730 GLY A N 1
ATOM 5570 C CA . GLY A 1 730 ? -53.375 16.295 55.880 1.00 71.81 730 GLY A CA 1
ATOM 5571 C C . GLY A 1 730 ? -54.662 16.492 56.717 1.00 71.81 730 GLY A C 1
ATOM 5572 O O . GLY A 1 730 ? -55.458 17.384 56.435 1.00 71.81 730 GLY A O 1
ATOM 5573 N N . CYS A 1 731 ? -54.833 15.704 57.792 1.00 75.44 731 CYS A N 1
ATOM 5574 C CA . CYS A 1 731 ? -55.953 15.798 58.753 1.00 75.44 731 CYS A CA 1
ATOM 5575 C C . CYS A 1 731 ? -56.025 17.176 59.440 1.00 75.44 731 CYS A C 1
ATOM 5577 O O . CYS A 1 731 ? -55.060 17.589 60.090 1.00 75.44 731 CYS A O 1
ATOM 5579 N N . MET A 1 732 ? -57.177 17.859 59.363 1.00 72.31 732 MET A N 1
ATOM 5580 C CA . MET A 1 732 ? -57.358 19.217 59.906 1.00 72.31 732 MET A CA 1
ATOM 5581 C C . MET A 1 732 ? -58.128 19.276 61.245 1.00 72.31 732 MET A C 1
ATOM 5583 O O . MET A 1 732 ? -58.271 20.365 61.806 1.00 72.31 732 MET A O 1
ATOM 5587 N N . ASP A 1 733 ? -58.572 18.140 61.800 1.00 73.50 733 ASP A N 1
ATOM 5588 C CA . ASP A 1 733 ? -59.226 18.073 63.119 1.00 73.50 733 ASP A CA 1
ATOM 5589 C C . ASP A 1 733 ? -58.207 18.003 64.271 1.00 73.50 733 ASP A C 1
ATOM 5591 O O . ASP A 1 733 ? -57.397 17.081 64.359 1.00 73.50 733 ASP A O 1
ATOM 5595 N N . SER A 1 734 ? -58.279 18.974 65.185 1.00 70.06 734 SER A N 1
ATOM 5596 C CA . SER A 1 734 ? -57.396 19.108 66.346 1.00 70.06 734 SER A CA 1
ATOM 5597 C C . SER A 1 734 ? -57.666 18.154 67.517 1.00 70.06 734 SER A C 1
ATOM 5599 O O . SER A 1 734 ? -56.853 18.127 68.442 1.00 70.06 734 SER A O 1
ATOM 5601 N N . GLU A 1 735 ? -58.781 17.413 67.533 1.00 67.62 735 GLU A N 1
ATOM 5602 C CA . GLU A 1 735 ? -59.088 16.441 68.605 1.00 67.62 735 GLU A CA 1
ATOM 5603 C C . GLU A 1 735 ? -58.656 14.995 68.262 1.00 67.62 735 GLU A C 1
ATOM 5605 O O . GLU A 1 735 ? -58.722 14.109 69.115 1.00 67.62 735 GLU A O 1
ATOM 5610 N N . ALA A 1 736 ? -58.126 14.767 67.053 1.00 64.31 736 ALA A N 1
ATOM 5611 C CA . ALA A 1 736 ? -57.619 13.477 66.585 1.00 64.31 736 ALA A CA 1
ATOM 5612 C C . ALA A 1 736 ? -56.158 13.184 66.994 1.00 64.31 736 ALA A C 1
ATOM 5614 O O . ALA A 1 736 ? -55.326 14.080 67.146 1.00 64.31 736 ALA A O 1
ATOM 5615 N N . PHE A 1 737 ? -55.806 11.895 67.081 1.00 64.00 737 PHE A N 1
ATOM 5616 C CA . PHE A 1 737 ? -54.467 11.399 67.449 1.00 64.00 737 PHE A CA 1
ATOM 5617 C C . PHE A 1 737 ? -53.347 11.798 66.460 1.00 64.00 737 PHE A C 1
ATOM 5619 O O . PHE A 1 737 ? -52.170 11.744 66.816 1.00 64.00 737 PHE A O 1
ATOM 5626 N N . ASN A 1 738 ? -53.691 12.221 65.238 1.00 66.00 738 ASN A N 1
ATOM 5627 C CA . ASN A 1 738 ? -52.751 12.531 64.151 1.00 66.00 738 ASN A CA 1
ATOM 5628 C C . ASN A 1 738 ? -53.079 13.825 63.367 1.00 66.00 738 ASN A C 1
ATOM 5630 O O . ASN A 1 738 ? -52.870 13.893 62.157 1.00 66.00 738 ASN A O 1
ATOM 5634 N N . PHE A 1 739 ? -53.568 14.855 64.062 1.00 73.50 739 PHE A N 1
ATOM 5635 C CA . PHE A 1 739 ? -53.770 16.217 63.539 1.00 73.50 739 PHE A CA 1
ATOM 5636 C C . PHE A 1 739 ? -52.522 16.823 62.849 1.00 73.50 739 PHE A C 1
ATOM 5638 O O . PHE A 1 739 ? -51.421 16.773 63.404 1.00 73.50 739 PHE A O 1
ATOM 5645 N N . ASN A 1 740 ? -52.697 17.482 61.692 1.00 68.88 740 ASN A N 1
ATOM 5646 C CA . ASN A 1 740 ? -51.648 18.212 60.965 1.00 68.88 740 ASN A CA 1
ATOM 5647 C C . ASN A 1 740 ? -51.990 19.717 60.785 1.00 68.88 740 ASN A C 1
ATOM 5649 O O . ASN A 1 740 ? -52.792 20.070 59.920 1.00 68.88 740 ASN A O 1
ATOM 5653 N N . PRO A 1 741 ? -51.325 20.643 61.507 1.00 66.81 741 PRO A N 1
ATOM 5654 C CA . PRO A 1 741 ? -51.625 22.078 61.452 1.00 66.81 741 PRO A CA 1
ATOM 5655 C C . PRO A 1 741 ? -51.095 22.826 60.209 1.00 66.81 741 PRO A C 1
ATOM 5657 O O . PRO A 1 741 ? -51.243 24.048 60.149 1.00 66.81 741 PRO A O 1
ATOM 5660 N N . PHE A 1 742 ? -50.463 22.148 59.240 1.00 66.75 742 PHE A N 1
ATOM 5661 C CA . PHE A 1 742 ? -49.930 22.764 58.009 1.00 66.75 742 PHE A CA 1
ATOM 5662 C C . PHE A 1 742 ? -50.583 22.263 56.709 1.00 66.75 742 PHE A C 1
ATOM 5664 O O . PHE A 1 742 ? -50.162 22.660 55.621 1.00 66.75 742 PHE A O 1
ATOM 5671 N N . ALA A 1 743 ? -51.614 21.421 56.802 1.00 69.56 743 ALA A N 1
ATOM 5672 C CA . ALA A 1 743 ? -52.429 21.041 55.654 1.00 69.56 743 ALA A CA 1
ATOM 5673 C C . ALA A 1 743 ? -53.198 22.254 55.093 1.00 69.56 743 ALA A C 1
ATOM 5675 O O . ALA A 1 743 ? -53.799 23.021 55.849 1.00 69.56 743 ALA A O 1
ATOM 5676 N N . ASN A 1 744 ? -53.194 22.424 53.766 1.00 71.06 744 ASN A N 1
ATOM 5677 C CA . ASN A 1 744 ? -54.078 23.357 53.056 1.00 71.06 744 ASN A CA 1
ATOM 5678 C C . ASN A 1 744 ? -55.164 22.648 52.222 1.00 71.06 744 ASN A C 1
ATOM 5680 O O . ASN A 1 744 ? -56.055 23.318 51.697 1.00 71.06 744 ASN A O 1
ATOM 5684 N N . ILE A 1 745 ? -55.138 21.310 52.181 1.00 71.56 745 ILE A N 1
ATOM 5685 C CA . ILE A 1 745 ? -56.210 20.430 51.705 1.00 71.56 745 ILE A CA 1
ATOM 5686 C C . ILE A 1 745 ? -56.389 19.281 52.717 1.00 71.56 745 ILE A C 1
ATOM 5688 O O . ILE A 1 745 ? -55.411 18.658 53.128 1.00 71.56 745 ILE A O 1
ATOM 5692 N N . GLU A 1 746 ? -57.633 19.007 53.109 1.00 66.56 746 GLU A N 1
ATOM 5693 C CA . GLU A 1 746 ? -57.999 17.931 54.043 1.00 66.56 746 GLU A CA 1
ATOM 5694 C C . GLU A 1 746 ? -58.033 16.557 53.343 1.00 66.56 746 GLU A C 1
ATOM 5696 O O . GLU A 1 746 ? -58.430 16.469 52.180 1.00 66.56 746 GLU A O 1
ATOM 5701 N N . ASP A 1 747 ? -57.604 15.491 54.032 1.00 71.31 747 ASP A N 1
ATOM 5702 C CA . ASP A 1 747 ? -57.396 14.148 53.454 1.00 71.31 747 ASP A CA 1
ATOM 5703 C C . ASP A 1 747 ? -58.085 12.990 54.214 1.00 71.31 747 ASP A C 1
ATOM 5705 O O . ASP A 1 747 ? -57.722 11.828 54.030 1.00 71.31 747 ASP A O 1
ATOM 5709 N N . ASP A 1 748 ? -59.069 13.296 55.071 1.00 63.62 748 ASP A N 1
ATOM 5710 C CA . ASP A 1 748 ? -59.831 12.343 55.906 1.00 63.62 748 ASP A CA 1
ATOM 5711 C C . ASP A 1 748 ? -58.984 11.444 56.853 1.00 63.62 748 ASP A C 1
ATOM 5713 O O . ASP A 1 748 ? -59.499 10.482 57.425 1.00 63.62 748 ASP A O 1
ATOM 5717 N N . SER A 1 749 ? -57.696 11.736 57.084 1.00 68.81 749 SER A N 1
ATOM 5718 C CA . SER A 1 749 ? -56.774 10.808 57.775 1.00 68.81 749 SER A CA 1
ATOM 5719 C C . SER A 1 749 ? -56.899 10.698 59.312 1.00 68.81 749 SER A C 1
ATOM 5721 O O . SER A 1 749 ? -56.104 9.996 59.936 1.00 68.81 749 SER A O 1
ATOM 5723 N N . CYS A 1 750 ? -57.862 11.366 59.952 1.00 69.44 750 CYS A N 1
ATOM 5724 C CA . CYS A 1 750 ? -57.960 11.534 61.414 1.00 69.44 750 CYS A CA 1
ATOM 5725 C C . CYS A 1 750 ? -58.345 10.245 62.206 1.00 69.44 750 CYS A C 1
ATOM 5727 O O . CYS A 1 750 ? -59.157 9.448 61.740 1.00 69.44 750 CYS A O 1
ATOM 5729 N N . SER A 1 751 ? -57.812 10.040 63.429 1.00 64.56 751 SER A N 1
ATOM 5730 C CA . SER A 1 751 ? -57.979 8.792 64.226 1.00 64.56 751 SER A CA 1
ATOM 5731 C C . SER A 1 751 ? -58.168 8.957 65.760 1.00 64.56 751 SER A C 1
ATOM 5733 O O . SER A 1 751 ? -57.775 9.972 66.335 1.00 64.56 751 SER A O 1
ATOM 5735 N N . GLU A 1 752 ? -58.736 7.938 66.437 1.00 58.09 752 GLU A N 1
ATOM 5736 C CA . GLU A 1 752 ? -59.014 7.868 67.897 1.00 58.09 752 GLU A CA 1
ATOM 5737 C C . GLU A 1 752 ? -58.528 6.542 68.556 1.00 58.09 752 GLU A C 1
ATOM 5739 O O . GLU A 1 752 ? -58.675 5.492 67.944 1.00 58.09 752 GLU A O 1
ATOM 5744 N N . LEU A 1 753 ? -58.079 6.605 69.832 1.00 52.91 753 LEU A N 1
ATOM 5745 C CA . LEU A 1 753 ? -58.055 5.571 70.919 1.00 52.91 753 LEU A CA 1
ATOM 5746 C C . LEU A 1 753 ? -57.438 4.139 70.693 1.00 52.91 753 LEU A C 1
ATOM 5748 O O . LEU A 1 753 ? -57.448 3.612 69.591 1.00 52.91 753 LEU A O 1
ATOM 5752 N N . LEU A 1 754 ? -56.8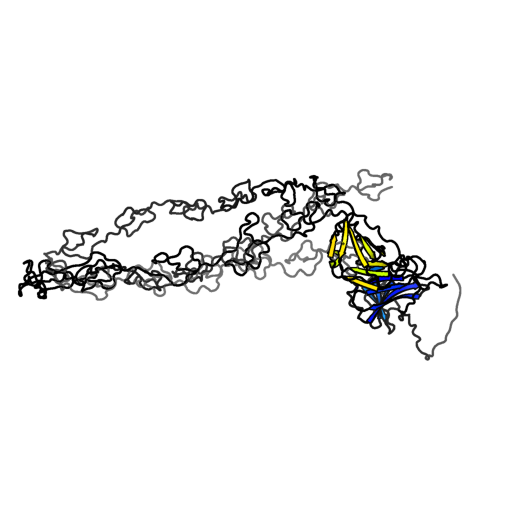73 3.472 71.735 1.00 61.47 754 LEU A N 1
ATOM 5753 C CA . LEU A 1 754 ? -55.867 2.374 71.567 1.00 61.47 754 LEU A CA 1
ATOM 5754 C C . LEU A 1 754 ? -55.951 1.122 72.504 1.00 61.47 754 LEU A C 1
ATOM 5756 O O . LEU A 1 754 ? -56.322 1.237 73.675 1.00 61.47 754 LEU A O 1
ATOM 5760 N N . GLU A 1 755 ? -55.488 -0.053 72.021 1.00 62.78 755 GLU A N 1
ATOM 5761 C CA . GLU A 1 755 ? -55.682 -1.413 72.606 1.00 62.78 755 GLU A CA 1
ATOM 5762 C C . GLU A 1 755 ? -54.398 -2.256 72.901 1.00 62.78 755 GLU A C 1
ATOM 5764 O O . GLU A 1 755 ? -53.473 -2.248 72.089 1.00 62.78 755 GLU A O 1
ATOM 5769 N N . GLY A 1 756 ? -54.358 -3.069 73.983 1.00 66.81 756 GLY A N 1
ATOM 5770 C CA . GLY A 1 756 ? -53.264 -4.031 74.291 1.00 66.81 756 GLY A CA 1
ATOM 5771 C C . GLY A 1 756 ? -53.317 -4.749 75.669 1.00 66.81 756 GLY A C 1
ATOM 5772 O O . GLY A 1 756 ? -54.086 -4.355 76.537 1.00 66.81 756 GLY A O 1
ATOM 5773 N N . CYS A 1 757 ? -52.488 -5.794 75.879 1.00 68.50 757 CYS A N 1
ATOM 5774 C CA . CYS A 1 757 ? -52.574 -6.755 77.013 1.00 68.50 757 CYS A CA 1
ATOM 5775 C C . CYS A 1 757 ? -52.413 -6.140 78.423 1.00 68.50 757 CYS A C 1
ATOM 5777 O O . CYS A 1 757 ? -51.475 -5.394 78.678 1.00 68.50 757 CYS A O 1
ATOM 5779 N N . MET A 1 758 ? -53.256 -6.543 79.385 1.00 68.31 758 MET A N 1
ATOM 5780 C CA . MET A 1 758 ? -53.262 -6.043 80.778 1.00 68.31 758 MET A CA 1
ATOM 5781 C C . MET A 1 758 ? -52.643 -6.986 81.837 1.00 68.31 758 MET A C 1
ATOM 5783 O O . MET A 1 758 ? -52.759 -6.729 83.036 1.00 68.31 758 MET A O 1
ATOM 5787 N N . GLN A 1 759 ? -51.986 -8.086 81.453 1.00 66.12 759 GLN A N 1
ATOM 5788 C CA . GLN A 1 759 ? -51.343 -9.021 82.398 1.00 66.12 759 GLN A CA 1
ATOM 5789 C C . GLN A 1 759 ? -49.840 -8.729 82.572 1.00 66.12 759 GLN A C 1
ATOM 5791 O O . GLN A 1 759 ? -49.052 -9.043 81.688 1.00 66.12 759 GLN A O 1
ATOM 5796 N N . GLU A 1 760 ? -49.424 -8.254 83.752 1.00 67.50 760 GLU A N 1
ATOM 5797 C CA . GLU A 1 760 ? -48.020 -7.934 84.124 1.00 67.50 760 GLU A CA 1
ATOM 5798 C C . GLU A 1 760 ? -47.021 -9.109 83.951 1.00 67.50 760 GLU A C 1
ATOM 5800 O O . GLU A 1 760 ? -45.811 -8.912 83.901 1.00 67.50 760 GLU A O 1
ATOM 5805 N N . SER A 1 761 ? -47.514 -10.349 83.839 1.00 64.31 761 SER A N 1
ATOM 5806 C CA . SER A 1 761 ? -46.699 -11.559 83.610 1.00 64.31 761 SER A CA 1
ATOM 5807 C C . SER A 1 761 ? -46.628 -12.013 82.142 1.00 64.31 761 SER A C 1
ATOM 5809 O O . SER A 1 761 ? -46.135 -13.109 81.866 1.00 64.31 761 SER A O 1
ATOM 5811 N N . ALA A 1 762 ? -47.116 -11.192 81.207 1.00 62.22 762 ALA A N 1
ATOM 5812 C CA . ALA A 1 762 ? -47.112 -11.461 79.774 1.00 62.22 762 ALA A CA 1
ATOM 5813 C C . ALA A 1 762 ? -46.226 -10.471 78.998 1.00 62.22 762 ALA A C 1
ATOM 5815 O O . ALA A 1 762 ? -46.173 -9.281 79.295 1.00 62.22 762 ALA A O 1
ATOM 5816 N N . LEU A 1 763 ? -45.554 -10.971 77.959 1.00 64.50 763 LEU A N 1
ATOM 5817 C CA . LEU A 1 763 ? -44.532 -10.251 77.186 1.00 64.50 763 LEU A CA 1
ATOM 5818 C C . LEU A 1 763 ? -45.068 -9.060 76.378 1.00 64.50 763 LEU A C 1
ATOM 5820 O O . LEU A 1 763 ? -44.290 -8.204 75.972 1.00 64.50 763 LEU A O 1
ATOM 5824 N N . ASN A 1 764 ? -46.376 -9.010 76.125 1.00 62.16 764 ASN A N 1
ATOM 5825 C CA . ASN A 1 764 ? -47.037 -7.948 75.366 1.00 62.16 764 ASN A CA 1
ATOM 5826 C C . ASN A 1 764 ? -47.884 -7.006 76.243 1.00 62.16 764 ASN A C 1
ATOM 5828 O O . ASN A 1 764 ? -48.786 -6.352 75.720 1.00 62.16 764 ASN A O 1
ATOM 5832 N N . TYR A 1 765 ? -47.615 -6.954 77.554 1.00 64.38 765 TYR A N 1
ATOM 5833 C CA . TYR A 1 765 ? -48.259 -6.024 78.486 1.00 64.38 765 TYR A CA 1
ATOM 5834 C C . TYR A 1 765 ? -48.143 -4.565 78.001 1.00 64.38 765 TYR A C 1
ATOM 5836 O O . TYR A 1 765 ? -47.038 -4.049 77.830 1.00 64.38 765 TYR A O 1
ATOM 5844 N N . CYS A 1 766 ? -49.280 -3.899 77.786 1.00 63.38 766 CYS A N 1
ATOM 5845 C CA . CYS A 1 766 ? -49.358 -2.523 77.310 1.00 63.38 766 CYS A CA 1
ATOM 5846 C C . CYS A 1 766 ? -49.817 -1.575 78.427 1.00 63.38 766 CYS A C 1
ATOM 5848 O O . CYS A 1 766 ? -51.009 -1.407 78.672 1.00 63.38 766 CYS A O 1
ATOM 5850 N N . ASP A 1 767 ? -48.856 -0.899 79.057 1.00 62.09 767 ASP A N 1
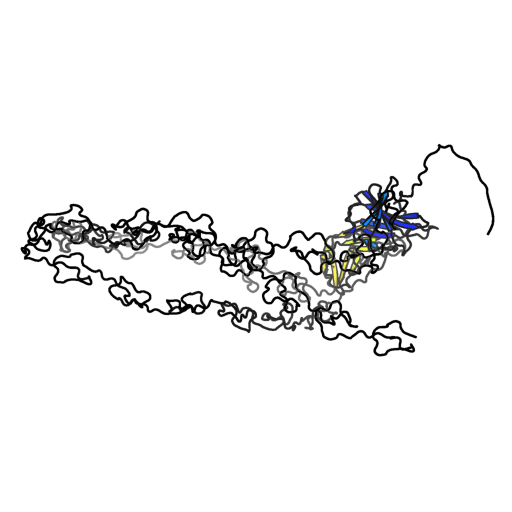ATOM 5851 C CA . ASP A 1 767 ? -49.078 0.021 80.188 1.00 62.09 767 ASP A CA 1
ATOM 5852 C C . ASP A 1 767 ? -49.819 1.328 79.811 1.00 62.09 767 ASP A C 1
ATOM 5854 O O . ASP A 1 767 ? -50.211 2.107 80.678 1.00 62.09 767 ASP A O 1
ATOM 5858 N N . SER A 1 768 ? -50.001 1.591 78.512 1.00 63.38 768 SER A N 1
ATOM 5859 C CA . SER A 1 768 ? -50.591 2.824 77.962 1.00 63.38 768 SER A CA 1
ATOM 5860 C C . SER A 1 768 ? -51.798 2.599 77.042 1.00 63.38 768 SER A C 1
ATOM 5862 O O . SER A 1 768 ? -52.396 3.566 76.565 1.00 63.38 768 SER A O 1
ATOM 5864 N N . CYS A 1 769 ? -52.191 1.346 76.817 1.00 61.66 769 CYS A N 1
ATOM 5865 C CA . CYS A 1 769 ? -53.420 1.003 76.114 1.00 61.66 769 CYS A CA 1
ATOM 5866 C C . CYS A 1 769 ? -54.610 1.132 77.073 1.00 61.66 769 CYS A C 1
ATOM 5868 O O . CYS A 1 769 ? -54.507 0.779 78.247 1.00 61.66 769 CYS A O 1
ATOM 5870 N N . ASN A 1 770 ? -55.746 1.654 76.603 1.00 57.03 770 ASN A N 1
ATOM 5871 C CA . ASN A 1 770 ? -56.910 1.913 77.464 1.00 57.03 770 ASN A CA 1
ATOM 5872 C C . ASN A 1 770 ? -58.057 0.899 77.291 1.00 57.03 770 ASN A C 1
ATOM 5874 O O . ASN A 1 770 ? -59.032 0.942 78.044 1.00 57.03 770 ASN A O 1
ATOM 5878 N N . VAL A 1 771 ? -57.887 -0.060 76.377 1.00 56.00 771 VAL A N 1
ATOM 5879 C CA . VAL A 1 771 ? -58.674 -1.295 76.237 1.00 56.00 771 VAL A CA 1
ATOM 5880 C C . VAL A 1 771 ? -57.701 -2.472 76.029 1.00 56.00 771 VAL A C 1
ATOM 5882 O O . VAL A 1 771 ? -56.574 -2.262 75.589 1.00 56.00 771 VAL A O 1
ATOM 5885 N N . ASP A 1 772 ? -58.115 -3.704 76.338 1.00 60.50 772 ASP A N 1
ATOM 5886 C CA . ASP A 1 772 ? -57.357 -4.941 76.080 1.00 60.50 772 ASP A CA 1
ATOM 5887 C C . ASP A 1 772 ? -58.216 -5.964 75.319 1.00 60.50 772 ASP A C 1
ATOM 5889 O O . ASP A 1 772 ? -59.377 -6.195 75.670 1.00 60.50 772 ASP A O 1
ATOM 5893 N N . ASN A 1 773 ? -57.616 -6.607 74.315 1.00 64.88 773 ASN A N 1
ATOM 5894 C CA . ASN A 1 773 ? -58.189 -7.673 73.488 1.00 64.88 773 ASN A CA 1
ATOM 5895 C C . ASN A 1 773 ? -58.084 -9.089 74.084 1.00 64.88 773 ASN A C 1
ATOM 5897 O O . ASN A 1 773 ? -58.693 -10.020 73.551 1.00 64.88 773 ASN A O 1
ATOM 5901 N N . GLY A 1 774 ? -57.342 -9.288 75.175 1.00 61.81 774 GLY A N 1
ATOM 5902 C CA . GLY A 1 774 ? -57.275 -10.568 75.885 1.00 61.81 774 GLY A CA 1
ATOM 5903 C C . GLY A 1 774 ? -56.333 -11.611 75.272 1.00 61.81 774 GLY A C 1
ATOM 5904 O O . GLY A 1 774 ? -56.423 -12.789 75.626 1.00 61.81 774 GLY A O 1
ATOM 5905 N N . ILE A 1 775 ? -55.417 -11.204 74.387 1.00 66.69 775 ILE A N 1
ATOM 5906 C CA . ILE A 1 775 ? -54.304 -12.040 73.914 1.00 66.69 775 ILE A CA 1
ATOM 5907 C C . ILE A 1 775 ? -53.054 -11.676 74.723 1.00 66.69 775 ILE A C 1
ATOM 5909 O O . ILE A 1 775 ? -52.470 -10.617 74.518 1.00 66.69 775 ILE A O 1
ATOM 5913 N N . CYS A 1 776 ? -52.610 -12.558 75.620 1.00 64.31 776 CYS A N 1
ATOM 5914 C CA . CYS A 1 776 ? -51.438 -12.323 76.470 1.00 64.31 776 CYS A CA 1
ATOM 5915 C C . CYS A 1 776 ? -50.419 -13.475 76.344 1.00 64.31 776 CYS A C 1
ATOM 5917 O O . CYS A 1 776 ? -50.748 -14.636 76.591 1.00 64.31 776 CYS A O 1
ATOM 5919 N N . ASN A 1 777 ? -49.186 -13.150 75.940 1.00 65.12 777 ASN A N 1
ATOM 5920 C CA . ASN A 1 777 ? -48.113 -14.101 75.615 1.00 65.12 777 ASN A CA 1
ATOM 5921 C C . ASN A 1 777 ? -47.206 -14.424 76.812 1.00 65.12 777 ASN A C 1
ATOM 5923 O O . ASN A 1 777 ? -46.637 -13.520 77.418 1.00 65.12 777 ASN A O 1
ATOM 5927 N N . TYR A 1 778 ? -46.989 -15.710 77.095 1.00 64.81 778 TYR A N 1
ATOM 5928 C CA . TYR A 1 778 ? -46.104 -16.181 78.171 1.00 64.81 778 TYR A CA 1
ATOM 5929 C C . TYR A 1 778 ? -44.714 -16.609 77.659 1.00 64.81 778 TYR A C 1
ATOM 5931 O O . TYR A 1 778 ? -44.625 -17.076 76.520 1.00 64.81 778 TYR A O 1
ATOM 5939 N N . PRO A 1 779 ? -43.653 -16.505 78.490 1.00 58.09 779 PRO A N 1
ATOM 5940 C CA . PRO A 1 779 ? -42.276 -16.837 78.115 1.00 58.09 779 PRO A CA 1
ATOM 5941 C C . PRO A 1 779 ? -42.059 -18.334 77.828 1.00 58.09 779 PRO A C 1
ATOM 5943 O O . PRO A 1 779 ? -42.105 -19.176 78.727 1.00 58.09 779 PRO A O 1
ATOM 5946 N N . ILE A 1 780 ? -41.761 -18.651 76.568 1.00 65.06 780 ILE A N 1
ATOM 5947 C CA . ILE A 1 780 ? -41.264 -19.936 76.069 1.00 65.06 780 ILE A CA 1
ATOM 5948 C C . ILE A 1 780 ? -39.761 -19.779 75.831 1.00 65.06 780 ILE A C 1
ATOM 5950 O O . ILE A 1 780 ? -39.340 -18.973 74.997 1.00 65.06 780 ILE A O 1
ATOM 5954 N N . LEU A 1 781 ? -38.971 -20.545 76.584 1.00 64.06 781 LEU A N 1
ATOM 5955 C CA . LEU A 1 781 ? -37.512 -20.461 76.600 1.00 64.06 781 LEU A CA 1
ATOM 5956 C C . LEU A 1 781 ? -36.865 -21.219 75.432 1.00 64.06 781 LEU A C 1
ATOM 5958 O O . LEU A 1 781 ? -37.255 -22.343 75.111 1.00 64.06 781 LEU A O 1
ATOM 5962 N N . GLY A 1 782 ? -35.864 -20.585 74.827 1.00 67.44 782 GLY A N 1
ATOM 5963 C CA . GLY A 1 782 ? -35.042 -21.097 73.729 1.00 67.44 782 GLY A CA 1
ATOM 5964 C C . GLY A 1 782 ? -34.487 -19.935 72.905 1.00 67.44 782 GLY A C 1
ATOM 5965 O O . GLY A 1 782 ? -34.825 -18.781 73.169 1.00 67.44 782 GLY A O 1
ATOM 5966 N N . CYS A 1 783 ? -33.666 -20.199 71.888 1.00 75.31 783 CYS A N 1
ATOM 5967 C CA . CYS A 1 783 ? -33.159 -19.110 71.058 1.00 75.31 783 CYS A CA 1
ATOM 5968 C C . CYS A 1 783 ? -34.277 -18.427 70.242 1.00 75.31 783 CYS A C 1
ATOM 5970 O O . CYS A 1 783 ? -34.898 -19.044 69.376 1.00 75.31 783 CYS A O 1
ATOM 5972 N N . THR A 1 784 ? -34.501 -17.139 70.514 1.00 73.62 784 THR A N 1
ATOM 5973 C CA . THR A 1 784 ? -35.512 -16.288 69.858 1.00 73.62 784 THR A CA 1
ATOM 5974 C C . THR A 1 784 ? -34.972 -15.473 68.687 1.00 73.62 784 THR A C 1
ATOM 5976 O O . THR A 1 784 ? -35.739 -14.776 68.030 1.00 73.62 784 THR A O 1
ATOM 5979 N N . ASP A 1 785 ? -33.657 -15.472 68.478 1.00 72.19 785 ASP A N 1
ATOM 5980 C CA . ASP A 1 785 ? -33.020 -14.703 67.414 1.00 72.19 785 ASP A CA 1
ATOM 5981 C C . ASP A 1 785 ? -33.216 -15.429 66.080 1.00 72.19 785 ASP A C 1
ATOM 5983 O O . ASP A 1 785 ? -32.715 -16.536 65.897 1.00 72.19 785 ASP A O 1
ATOM 5987 N N . GLN A 1 786 ? -33.950 -14.814 65.154 1.00 70.81 786 GLN A N 1
ATOM 5988 C CA . GLN A 1 786 ? -34.230 -15.383 63.834 1.00 70.81 786 GLN A CA 1
ATOM 5989 C C . GLN A 1 786 ? -32.971 -15.506 62.947 1.00 70.81 786 GLN A C 1
ATOM 5991 O O . GLN A 1 786 ? -33.012 -16.181 61.921 1.00 70.81 786 GLN A O 1
ATOM 5996 N N . THR A 1 787 ? -31.848 -14.904 63.356 1.00 69.38 787 THR A N 1
ATOM 5997 C CA . THR A 1 787 ? -30.525 -15.002 62.714 1.00 69.38 787 THR A CA 1
ATOM 5998 C C . THR A 1 787 ? -29.571 -15.985 63.417 1.00 69.38 787 THR A C 1
ATOM 6000 O O . THR A 1 787 ? -28.371 -15.999 63.148 1.00 69.38 787 THR A O 1
ATOM 6003 N N . ALA A 1 788 ? -30.086 -16.843 64.308 1.00 69.06 788 ALA A N 1
ATOM 6004 C CA . ALA A 1 788 ? -29.329 -17.911 64.965 1.00 69.06 788 ALA A CA 1
ATOM 6005 C C . ALA A 1 788 ? -29.616 -19.300 64.363 1.00 69.06 788 ALA A C 1
ATOM 6007 O O . ALA A 1 788 ? -30.750 -19.638 64.024 1.00 69.06 788 ALA A O 1
ATOM 6008 N N . LEU A 1 789 ? -28.592 -20.156 64.295 1.00 71.75 789 LEU A N 1
ATOM 6009 C CA . LEU A 1 789 ? -28.638 -21.468 63.635 1.00 71.75 789 LEU A CA 1
ATOM 6010 C C . LEU A 1 789 ? -29.590 -22.451 64.343 1.00 71.75 789 LEU A C 1
ATOM 6012 O O . LEU A 1 789 ? -30.109 -23.383 63.736 1.00 71.75 789 LEU A O 1
ATOM 6016 N N . ASN A 1 790 ? -29.825 -22.233 65.638 1.00 68.88 790 ASN A N 1
ATOM 6017 C CA . ASN A 1 790 ? -30.779 -22.969 66.465 1.00 68.88 790 ASN A CA 1
ATOM 6018 C C . ASN A 1 790 ? -32.008 -22.126 66.856 1.00 68.88 790 ASN A C 1
ATOM 6020 O O . ASN A 1 790 ? -32.612 -22.377 67.903 1.00 68.88 790 ASN A O 1
ATOM 6024 N N . TYR A 1 791 ? -32.378 -21.142 66.028 1.00 73.94 791 TYR A N 1
ATOM 6025 C CA . TYR A 1 791 ? -33.625 -20.391 66.165 1.00 73.94 791 TYR A CA 1
ATOM 6026 C C . TYR A 1 791 ? -34.827 -21.324 66.342 1.00 73.94 791 TYR A C 1
ATOM 6028 O O . TYR A 1 791 ? -35.064 -22.237 65.548 1.00 73.94 791 TYR A O 1
ATOM 6036 N N . ASN A 1 792 ? -35.626 -21.059 67.371 1.00 68.81 792 ASN A N 1
ATOM 6037 C CA . ASN A 1 792 ? -36.887 -21.738 67.602 1.00 68.81 792 ASN A CA 1
ATOM 6038 C C . ASN A 1 792 ? -38.033 -20.745 67.386 1.00 68.81 792 ASN A C 1
ATOM 6040 O O . ASN A 1 792 ? -38.302 -19.912 68.246 1.00 68.81 792 ASN A O 1
ATOM 6044 N N . ALA A 1 793 ? -38.762 -20.888 66.277 1.00 68.44 793 ALA A N 1
ATOM 6045 C CA . ALA A 1 793 ? -39.907 -20.039 65.930 1.00 68.44 793 ALA A CA 1
ATOM 6046 C C . ALA A 1 793 ? -41.094 -20.104 66.921 1.00 68.44 793 ALA A C 1
ATOM 6048 O O . ALA A 1 793 ? -42.065 -19.365 66.768 1.00 68.44 793 ALA A O 1
ATOM 6049 N N . LEU A 1 794 ? -41.041 -20.988 67.926 1.00 66.31 794 LEU A N 1
ATOM 6050 C CA . LEU A 1 794 ? -41.995 -21.053 69.038 1.00 66.31 794 LEU A CA 1
ATOM 6051 C C . LEU A 1 794 ? -41.423 -20.514 70.362 1.00 66.31 794 LEU A C 1
ATOM 6053 O O . LEU A 1 794 ? -42.172 -20.394 71.330 1.00 66.31 794 LEU A O 1
ATOM 6057 N N . ALA A 1 795 ? -40.128 -20.194 70.433 1.00 65.44 795 ALA A N 1
ATOM 6058 C CA . ALA A 1 795 ? -39.545 -19.492 71.570 1.00 65.44 795 ALA A CA 1
ATOM 6059 C C . ALA A 1 795 ? -39.846 -17.991 71.475 1.00 65.44 795 ALA A C 1
ATOM 6061 O O . ALA A 1 795 ? -39.799 -17.392 70.403 1.00 65.44 795 ALA A O 1
ATOM 6062 N N . ASN A 1 796 ? -40.125 -17.366 72.617 1.00 68.38 796 ASN A N 1
ATOM 6063 C CA . ASN A 1 796 ? -40.350 -15.920 72.723 1.00 68.38 796 ASN A CA 1
ATOM 6064 C C . ASN A 1 796 ? -39.623 -15.299 73.936 1.00 68.38 796 ASN A C 1
ATOM 6066 O O . ASN A 1 796 ? -39.845 -14.140 74.278 1.00 68.38 796 ASN A O 1
ATOM 6070 N N . THR A 1 797 ? -38.734 -16.046 74.599 1.00 68.06 797 THR A N 1
ATOM 6071 C CA . THR A 1 797 ? -37.782 -15.517 75.585 1.00 68.06 797 THR A CA 1
ATOM 6072 C C . THR A 1 797 ? -36.435 -16.225 75.448 1.00 68.06 797 THR A C 1
ATOM 6074 O O . THR A 1 797 ? -36.359 -17.444 75.574 1.00 68.06 797 THR A O 1
ATOM 6077 N N . ASN A 1 798 ? -35.373 -15.458 75.194 1.00 64.19 798 ASN A N 1
ATOM 6078 C CA . ASN A 1 798 ? -34.030 -15.998 74.990 1.00 64.19 798 ASN A CA 1
ATOM 6079 C C . ASN A 1 798 ? -33.457 -16.555 76.305 1.00 64.19 798 ASN A C 1
ATOM 6081 O O . ASN A 1 798 ? -33.421 -15.854 77.316 1.00 64.19 798 ASN A O 1
ATOM 6085 N N . ASP A 1 799 ? -32.999 -17.805 76.286 1.00 69.38 799 ASP A N 1
ATOM 6086 C CA . ASP A 1 799 ? -32.381 -18.499 77.424 1.00 69.38 799 ASP A CA 1
ATOM 6087 C C . ASP A 1 799 ? -30.840 -18.481 77.395 1.00 69.38 799 ASP A C 1
ATOM 6089 O O . ASP A 1 799 ? -30.194 -19.030 78.287 1.00 69.38 799 ASP A O 1
ATOM 6093 N N . GLY A 1 800 ? -30.247 -17.835 76.385 1.00 69.88 800 GLY A N 1
ATOM 6094 C CA . GLY A 1 800 ? -28.802 -17.792 76.159 1.00 69.88 800 GLY A CA 1
ATOM 6095 C C . GLY A 1 800 ? -28.260 -18.969 75.343 1.00 69.88 800 GLY A C 1
ATOM 6096 O O . GLY A 1 800 ? -27.047 -19.073 75.189 1.00 69.88 800 GLY A O 1
ATOM 6097 N N . SER A 1 801 ? -29.121 -19.840 74.801 1.00 69.31 801 SER A N 1
ATOM 6098 C CA . SER A 1 801 ? -28.704 -20.971 73.957 1.00 69.31 801 SER A CA 1
ATOM 6099 C C . SER A 1 801 ? -28.357 -20.601 72.508 1.00 69.31 801 SER A C 1
ATOM 6101 O O . SER A 1 801 ? -27.926 -21.479 71.762 1.00 69.31 801 SER A O 1
ATOM 6103 N N . CYS A 1 802 ? -28.549 -19.346 72.086 1.00 72.00 802 CYS A N 1
ATOM 6104 C CA . CYS A 1 802 ? -28.376 -18.927 70.692 1.00 72.00 802 CYS A CA 1
ATOM 6105 C C . CYS A 1 802 ? -26.965 -19.177 70.139 1.00 72.00 802 CYS A C 1
ATOM 6107 O O . CYS A 1 802 ? -25.980 -18.615 70.615 1.00 72.00 802 CYS A O 1
ATOM 6109 N N . ILE A 1 803 ? -26.903 -19.958 69.062 1.00 69.38 803 ILE A N 1
ATOM 6110 C CA . ILE A 1 803 ? -25.727 -20.135 68.211 1.00 69.38 803 ILE A CA 1
ATOM 6111 C C . ILE A 1 803 ? -25.871 -19.137 67.062 1.00 69.38 803 ILE A C 1
ATOM 6113 O O . ILE A 1 803 ? -26.686 -19.356 66.169 1.00 69.38 803 ILE A O 1
ATOM 6117 N N . ALA A 1 804 ? -25.124 -18.032 67.091 1.00 65.62 804 ALA A N 1
ATOM 6118 C CA . ALA A 1 804 ? -25.143 -17.049 66.006 1.00 65.62 804 ALA A CA 1
ATOM 6119 C C . ALA A 1 804 ? -24.792 -17.718 64.666 1.00 65.62 804 ALA A C 1
ATOM 6121 O O . ALA A 1 804 ? -23.859 -18.528 64.619 1.00 65.62 804 ALA A O 1
ATOM 6122 N N . ILE A 1 805 ? -25.518 -17.392 63.591 1.00 63.56 805 ILE A N 1
ATOM 6123 C CA . ILE A 1 805 ? -25.122 -17.835 62.253 1.00 63.56 805 ILE A CA 1
ATOM 6124 C C . ILE A 1 805 ? -23.878 -17.041 61.855 1.00 63.56 805 ILE A C 1
ATOM 6126 O O . ILE A 1 805 ? -23.933 -15.824 61.690 1.00 63.56 805 ILE A O 1
ATOM 6130 N N . VAL A 1 806 ? -22.759 -17.742 61.701 1.00 67.50 806 VAL A N 1
ATOM 6131 C CA . VAL A 1 806 ? -21.560 -17.197 61.066 1.00 67.50 806 VAL A CA 1
ATOM 6132 C C . VAL A 1 806 ? -21.637 -17.627 59.609 1.00 67.50 806 VAL A C 1
ATOM 6134 O O . VAL A 1 806 ? -21.385 -18.790 59.280 1.00 67.50 806 VAL A O 1
ATOM 6137 N N . LEU A 1 807 ? -22.094 -16.689 58.779 1.00 67.62 807 LEU A N 1
ATOM 6138 C CA . LEU A 1 807 ? -22.143 -16.813 57.328 1.00 67.62 807 LEU A CA 1
ATOM 6139 C C . LEU A 1 807 ? -20.721 -16.724 56.767 1.00 67.62 807 LEU A C 1
ATOM 6141 O O . LEU A 1 807 ? -19.971 -15.812 57.113 1.00 67.62 807 LEU A O 1
ATOM 6145 N N . GLY A 1 808 ? -20.371 -17.693 55.931 1.00 70.75 808 GLY A N 1
ATOM 6146 C CA . GLY A 1 808 ? -19.093 -17.778 55.235 1.00 70.75 808 GLY A CA 1
ATOM 6147 C C . GLY A 1 808 ? -18.926 -19.159 54.609 1.00 70.75 808 GLY A C 1
ATOM 6148 O O . GLY A 1 808 ? -19.768 -20.046 54.791 1.00 70.75 808 GLY A O 1
ATOM 6149 N N . CYS A 1 809 ? -17.838 -19.385 53.874 1.00 79.81 809 CYS A N 1
ATOM 6150 C CA . CYS A 1 809 ? -17.657 -20.681 53.238 1.00 79.81 809 CYS A CA 1
ATOM 6151 C C . CYS A 1 809 ? -17.305 -21.779 54.254 1.00 79.81 809 CYS A C 1
ATOM 6153 O O . CYS A 1 809 ? -16.270 -21.727 54.913 1.00 79.81 809 CYS A O 1
ATOM 6155 N N . THR A 1 810 ? -18.141 -22.820 54.322 1.00 79.94 810 THR A N 1
ATOM 6156 C CA . THR A 1 810 ? -17.967 -23.973 55.226 1.00 79.94 810 THR A CA 1
ATOM 6157 C C . THR A 1 810 ? -17.305 -25.190 54.564 1.00 79.94 810 THR A C 1
ATOM 6159 O O . THR A 1 810 ? -17.270 -26.263 55.164 1.00 79.94 810 THR A O 1
ATOM 6162 N N . GLN A 1 811 ? -16.853 -25.083 53.310 1.00 74.00 811 GLN A N 1
ATOM 6163 C CA . GLN A 1 811 ? -16.159 -26.170 52.609 1.00 74.00 811 GLN A CA 1
ATOM 6164 C C . GLN A 1 811 ? -14.651 -26.043 52.829 1.00 74.00 811 GLN A C 1
ATOM 6166 O O . GLN A 1 811 ? -14.059 -25.055 52.413 1.00 74.00 811 GLN A O 1
ATOM 6171 N N . SER A 1 812 ? -14.012 -27.055 53.420 1.00 73.88 812 SER A N 1
ATOM 6172 C CA . SER A 1 812 ? -12.571 -27.041 53.732 1.00 73.88 812 SER A CA 1
ATOM 6173 C C . SER A 1 812 ? -11.635 -27.061 52.513 1.00 73.88 812 SER A C 1
ATOM 6175 O O . SER A 1 812 ? -10.421 -27.034 52.680 1.00 73.88 812 SER A O 1
ATOM 6177 N N . SER A 1 813 ? -12.191 -27.145 51.303 1.00 70.44 813 SER A N 1
ATOM 6178 C CA . SER A 1 813 ? -11.508 -27.130 50.002 1.00 70.44 813 SER A CA 1
ATOM 6179 C C . SER A 1 813 ? -11.719 -25.822 49.220 1.00 70.44 813 SER A C 1
ATOM 6181 O O . SER A 1 813 ? -11.430 -25.766 48.027 1.00 70.44 813 SER A O 1
ATOM 6183 N N . ALA A 1 814 ? -12.275 -24.790 49.859 1.00 71.31 814 ALA A N 1
ATOM 6184 C CA . ALA A 1 814 ? -12.519 -23.478 49.266 1.00 71.31 814 ALA A CA 1
ATOM 6185 C C . ALA A 1 814 ? -11.496 -22.442 49.752 1.00 71.31 814 ALA A C 1
ATOM 6187 O O . ALA A 1 814 ? -11.014 -22.508 50.882 1.00 71.31 814 ALA A O 1
ATOM 6188 N N . TYR A 1 815 ? -11.198 -21.455 48.910 1.00 75.69 815 TYR A N 1
ATOM 6189 C CA . TYR A 1 815 ? -10.162 -20.455 49.164 1.00 75.69 815 TYR A CA 1
ATOM 6190 C C . TYR A 1 815 ? -10.500 -19.544 50.352 1.00 75.69 815 TYR A C 1
ATOM 6192 O O . TYR A 1 815 ? -9.650 -19.247 51.186 1.00 75.69 815 TYR A O 1
ATOM 6200 N N . ASN A 1 816 ? -11.769 -19.149 50.473 1.00 75.75 816 ASN A N 1
ATOM 6201 C CA . ASN A 1 816 ? -12.289 -18.362 51.591 1.00 75.75 816 ASN A CA 1
ATOM 6202 C C . ASN A 1 816 ? -12.957 -19.227 52.677 1.00 75.75 816 ASN A C 1
ATOM 6204 O O . ASN A 1 816 ? -13.928 -18.791 53.298 1.00 75.75 816 ASN A O 1
ATOM 6208 N N . TYR A 1 817 ? -12.467 -20.452 52.898 1.00 77.31 817 TYR A N 1
ATOM 6209 C CA . TYR A 1 817 ? -12.931 -21.316 53.985 1.00 77.31 817 TYR A CA 1
ATOM 6210 C C . TYR A 1 817 ? -12.722 -20.652 55.354 1.00 77.31 817 TYR A C 1
ATOM 6212 O O . TYR A 1 817 ? -11.590 -20.493 55.817 1.00 77.31 817 TYR A O 1
ATOM 6220 N N . ASP A 1 818 ? -13.816 -20.301 56.032 1.00 73.44 818 ASP A N 1
ATOM 6221 C CA . ASP A 1 818 ? -13.760 -19.785 57.397 1.00 73.44 818 ASP A CA 1
ATOM 6222 C C . ASP A 1 818 ? -14.017 -20.914 58.399 1.00 73.44 818 ASP A C 1
ATOM 6224 O O . ASP A 1 818 ? -15.127 -21.422 58.541 1.00 73.44 818 ASP A O 1
ATOM 6228 N N . THR A 1 819 ? -12.980 -21.256 59.163 1.00 76.56 819 THR A N 1
ATOM 6229 C CA . THR A 1 819 ? -13.048 -22.210 60.287 1.00 76.56 819 THR A CA 1
ATOM 6230 C C . THR A 1 819 ? -14.049 -21.837 61.393 1.00 76.56 819 THR A C 1
ATOM 6232 O O . THR A 1 819 ? -14.340 -22.676 62.247 1.00 76.56 819 THR A O 1
ATOM 6235 N N . ASN A 1 820 ? -14.578 -20.609 61.394 1.00 72.88 820 ASN A N 1
ATOM 6236 C CA . ASN A 1 820 ? -15.619 -20.136 62.309 1.00 72.88 820 ASN A CA 1
ATOM 6237 C C . ASN A 1 820 ? -17.027 -20.163 61.682 1.00 72.88 820 ASN A C 1
ATOM 6239 O O . ASN A 1 820 ? -18.010 -20.073 62.425 1.00 72.88 820 ASN A O 1
ATOM 6243 N N . ALA A 1 821 ? -17.143 -20.296 60.355 1.00 73.50 821 ALA A N 1
ATOM 6244 C CA . ALA A 1 821 ? -18.423 -20.330 59.659 1.00 73.50 821 ALA A CA 1
ATOM 6245 C C . ALA A 1 821 ? -19.197 -21.613 59.981 1.00 73.50 821 ALA A C 1
ATOM 6247 O O . ALA A 1 821 ? -18.661 -22.722 59.985 1.00 73.50 821 ALA A O 1
ATOM 6248 N N . ASN A 1 822 ? -20.494 -21.459 60.245 1.00 75.00 822 ASN A N 1
ATOM 6249 C CA . ASN A 1 822 ? -21.387 -22.559 60.617 1.00 75.00 822 ASN A CA 1
ATOM 6250 C C . ASN A 1 822 ? -22.613 -22.688 59.698 1.00 75.00 822 ASN A C 1
ATOM 6252 O O . ASN A 1 822 ? -23.379 -23.644 59.829 1.00 75.00 822 ASN A O 1
ATOM 6256 N N . GLN A 1 823 ? -22.761 -21.781 58.729 1.00 74.69 823 GLN A N 1
ATOM 6257 C CA . GLN A 1 823 ? -23.706 -21.899 57.628 1.00 74.69 823 GLN A CA 1
ATOM 6258 C C . GLN A 1 823 ? -23.080 -21.356 56.345 1.00 74.69 823 GLN A C 1
ATOM 6260 O O . GLN A 1 823 ? -22.556 -20.246 56.322 1.00 74.69 823 GLN A O 1
ATOM 6265 N N . ASN A 1 824 ? -23.167 -22.151 55.280 1.00 70.88 824 ASN A N 1
ATOM 6266 C CA . ASN A 1 824 ? -22.694 -21.759 53.963 1.00 70.88 824 ASN A CA 1
ATOM 6267 C C . ASN A 1 824 ? -23.621 -20.688 53.378 1.00 70.88 824 ASN A C 1
ATOM 6269 O O . ASN A 1 824 ? -24.827 -20.910 53.262 1.00 70.88 824 ASN A O 1
ATOM 6273 N N . ASP A 1 825 ? -23.054 -19.544 53.020 1.00 72.62 825 ASP A N 1
ATOM 6274 C CA . ASP A 1 825 ? -23.762 -18.366 52.511 1.00 72.62 825 ASP A CA 1
ATOM 6275 C C . ASP A 1 825 ? -23.747 -18.258 50.977 1.00 72.62 825 ASP A C 1
ATOM 6277 O O . ASP A 1 825 ? -24.276 -17.302 50.412 1.00 72.62 825 ASP A O 1
ATOM 6281 N N . GLY A 1 826 ? -23.151 -19.242 50.295 1.00 72.31 826 GLY A N 1
ATOM 6282 C CA . GLY A 1 826 ? -22.957 -19.239 48.848 1.00 72.31 826 GLY A CA 1
ATOM 6283 C C . GLY A 1 826 ? -21.730 -18.452 48.380 1.00 72.31 826 GLY A C 1
ATOM 6284 O O . GLY A 1 826 ? -21.459 -18.450 47.183 1.00 72.31 826 GLY A O 1
ATOM 6285 N N . THR A 1 827 ? -20.948 -17.839 49.278 1.00 75.38 827 THR A N 1
ATOM 6286 C CA . THR A 1 827 ? -19.728 -17.095 48.910 1.00 75.38 827 THR A CA 1
ATOM 6287 C C . THR A 1 827 ? -18.502 -17.985 48.700 1.00 75.38 827 THR A C 1
ATOM 6289 O O . THR A 1 827 ? -17.414 -17.456 48.503 1.00 75.38 827 THR A O 1
ATOM 6292 N N . CYS A 1 828 ? -18.635 -19.317 48.743 1.00 76.12 828 CYS A N 1
ATOM 6293 C CA . CYS A 1 828 ? -17.523 -20.249 48.539 1.00 76.12 828 CYS A CA 1
ATOM 6294 C C . CYS A 1 828 ? -16.814 -20.036 47.196 1.00 76.12 828 CYS A C 1
ATOM 6296 O O . CYS A 1 828 ? -17.285 -20.481 46.150 1.00 76.12 828 CYS A O 1
ATOM 6298 N N . ILE A 1 829 ? -15.636 -19.421 47.255 1.00 73.19 829 ILE A N 1
ATOM 6299 C CA . ILE A 1 829 ? -14.713 -19.301 46.133 1.00 73.19 829 ILE A CA 1
ATOM 6300 C C . ILE A 1 829 ? -13.928 -20.612 46.071 1.00 73.19 829 ILE A C 1
ATOM 6302 O O . ILE A 1 829 ? -13.249 -20.974 47.034 1.00 73.19 829 ILE A O 1
ATOM 6306 N N . ALA A 1 830 ? -14.020 -21.342 44.960 1.00 67.69 830 ALA A N 1
ATOM 6307 C CA . ALA A 1 830 ? -13.172 -22.511 44.739 1.00 67.69 830 ALA A CA 1
ATOM 6308 C C . ALA A 1 830 ? -11.689 -22.105 44.805 1.00 67.69 830 ALA A C 1
ATOM 6310 O O . ALA A 1 830 ? -11.334 -21.000 44.387 1.00 67.69 830 ALA A O 1
ATOM 6311 N N . ILE A 1 831 ? -10.820 -22.985 45.311 1.00 66.75 831 ILE A N 1
ATOM 6312 C CA . ILE A 1 831 ? -9.378 -22.777 45.148 1.00 66.75 831 ILE A CA 1
ATOM 6313 C C . ILE A 1 831 ? -9.077 -22.915 43.656 1.00 66.75 831 ILE A C 1
ATOM 6315 O O . ILE A 1 831 ? -9.171 -24.006 43.095 1.00 66.75 831 ILE A O 1
ATOM 6319 N N . VAL A 1 832 ? -8.765 -21.792 43.014 1.00 70.25 832 VAL A N 1
ATOM 6320 C CA . VAL A 1 832 ? -8.296 -21.759 41.632 1.00 70.25 832 VAL A CA 1
ATOM 6321 C C . VAL A 1 832 ? -6.782 -21.723 41.727 1.00 70.25 832 VAL A C 1
ATOM 6323 O O . VAL A 1 832 ? -6.187 -20.672 41.979 1.00 70.25 832 VAL A O 1
ATOM 6326 N N . ASN A 1 833 ? -6.203 -22.913 41.608 1.00 72.50 833 ASN A N 1
ATOM 6327 C CA . ASN A 1 833 ? -4.767 -23.113 41.511 1.00 72.50 833 ASN A CA 1
ATOM 6328 C C . ASN A 1 833 ? -4.245 -22.529 40.192 1.00 72.50 833 ASN A C 1
ATOM 6330 O O . ASN A 1 833 ? -4.906 -22.622 39.153 1.00 72.50 833 ASN A O 1
ATOM 6334 N N . GLY A 1 834 ? -3.075 -21.912 40.261 1.00 74.31 834 GLY A N 1
ATOM 6335 C CA . GLY A 1 834 ? -2.346 -21.364 39.124 1.00 74.31 834 GLY A CA 1
ATOM 6336 C C . GLY A 1 834 ? -1.513 -20.167 39.561 1.00 74.31 834 GLY A C 1
ATOM 6337 O O . GLY A 1 834 ? -1.685 -19.647 40.663 1.00 74.31 834 GLY A O 1
ATOM 6338 N N . CYS A 1 835 ? -0.613 -19.699 38.700 1.00 82.00 835 CYS A N 1
ATOM 6339 C CA . CYS A 1 835 ? 0.299 -18.635 39.093 1.00 82.00 835 CYS A CA 1
ATOM 6340 C C . CYS A 1 835 ? -0.427 -17.322 39.442 1.00 82.00 835 CYS A C 1
ATOM 6342 O O . CYS A 1 835 ? -1.072 -16.705 38.591 1.00 82.00 835 CYS A O 1
ATOM 6344 N N . THR A 1 836 ? -0.263 -16.857 40.686 1.00 82.94 836 THR A N 1
ATOM 6345 C CA . THR A 1 836 ? -0.842 -15.592 41.177 1.00 82.94 836 THR A CA 1
ATOM 6346 C C . THR A 1 836 ? 0.100 -14.391 41.042 1.00 82.94 836 THR A C 1
ATOM 6348 O O . THR A 1 836 ? -0.276 -13.280 41.414 1.00 82.94 836 THR A O 1
ATOM 6351 N N . ASN A 1 837 ? 1.333 -14.583 40.560 1.00 78.31 837 ASN A N 1
ATOM 6352 C CA . ASN A 1 837 ? 2.273 -13.489 40.316 1.00 78.31 837 ASN A CA 1
ATOM 6353 C C . ASN A 1 837 ? 1.946 -12.787 38.989 1.00 78.31 837 ASN A C 1
ATOM 6355 O O . ASN A 1 837 ? 2.061 -13.401 37.935 1.00 78.31 837 ASN A O 1
ATOM 6359 N N . SER A 1 838 ? 1.613 -11.495 39.032 1.00 77.88 838 SER A N 1
ATOM 6360 C CA . SER A 1 838 ? 1.329 -10.676 37.843 1.00 77.88 838 SER A CA 1
ATOM 6361 C C . SER A 1 838 ? 2.538 -10.424 36.930 1.00 77.88 838 SER A C 1
ATOM 6363 O O . SER A 1 838 ? 2.368 -9.880 35.845 1.00 77.88 838 SER A O 1
ATOM 6365 N N . GLU A 1 839 ? 3.749 -10.790 37.360 1.00 74.94 839 GLU A N 1
ATOM 6366 C CA . GLU A 1 839 ? 4.997 -10.711 36.581 1.00 74.94 839 GLU A CA 1
ATOM 6367 C C . GLU A 1 839 ? 5.420 -12.080 35.992 1.00 74.94 839 GLU A C 1
ATOM 6369 O O . GLU A 1 839 ? 6.578 -12.270 35.622 1.00 74.94 839 GLU A O 1
ATOM 6374 N N . ALA A 1 840 ? 4.514 -13.063 35.943 1.00 75.12 840 ALA A N 1
ATOM 6375 C CA . ALA A 1 840 ? 4.760 -14.397 35.391 1.00 75.12 840 ALA A CA 1
ATOM 6376 C C . ALA A 1 840 ? 3.976 -14.632 34.090 1.00 75.12 840 ALA A C 1
ATOM 6378 O O . ALA A 1 840 ? 2.860 -14.143 33.930 1.00 75.12 840 ALA A O 1
ATOM 6379 N N . PHE A 1 841 ? 4.535 -15.433 33.181 1.00 76.00 841 PHE A N 1
ATOM 6380 C CA . PHE A 1 841 ? 3.955 -15.670 31.855 1.00 76.00 841 PHE A CA 1
ATOM 6381 C C . PHE A 1 841 ? 2.582 -16.360 31.915 1.00 76.00 841 PHE A C 1
ATOM 6383 O O . PHE A 1 841 ? 1.649 -15.964 31.225 1.00 76.00 841 PHE A O 1
ATOM 6390 N N . ASN A 1 842 ? 2.426 -17.355 32.792 1.00 76.25 842 ASN A N 1
ATOM 6391 C CA . ASN A 1 842 ? 1.153 -18.039 33.034 1.00 76.25 842 ASN A CA 1
ATOM 6392 C C . ASN A 1 842 ? 0.340 -17.411 34.183 1.00 76.25 842 ASN A C 1
ATOM 6394 O O . ASN A 1 842 ? -0.380 -18.126 34.885 1.00 76.25 842 ASN A O 1
ATOM 6398 N N . TYR A 1 843 ? 0.457 -16.094 34.395 1.00 80.00 843 TYR A N 1
ATOM 6399 C CA . TYR A 1 843 ? -0.371 -15.375 35.362 1.00 80.00 843 TYR A CA 1
ATOM 6400 C C . TYR A 1 843 ? -1.860 -15.585 35.069 1.00 80.00 843 TYR A C 1
ATOM 6402 O O . TYR A 1 843 ? -2.376 -15.187 34.023 1.00 80.00 843 TYR A O 1
ATOM 6410 N N . ASN A 1 844 ? -2.571 -16.176 36.025 1.00 75.56 844 ASN A N 1
ATOM 6411 C CA . ASN A 1 844 ? -4.009 -16.362 35.937 1.00 75.56 844 ASN A CA 1
ATOM 6412 C C . ASN A 1 844 ? -4.695 -15.343 36.852 1.00 75.56 844 ASN A C 1
ATOM 6414 O O . ASN A 1 844 ? -4.693 -15.483 38.072 1.00 75.56 844 ASN A O 1
ATOM 6418 N N . SER A 1 845 ? -5.341 -14.338 36.262 1.00 77.31 845 SER A N 1
ATOM 6419 C CA . SER A 1 845 ? -6.078 -13.295 36.993 1.00 77.31 845 SER A CA 1
ATOM 6420 C C . SER A 1 845 ? -7.293 -13.807 37.782 1.00 77.31 845 SER A C 1
ATOM 6422 O O . SER A 1 845 ? -7.827 -13.079 38.618 1.00 77.31 845 SER A O 1
ATOM 6424 N N . ASN A 1 846 ? -7.710 -15.058 37.554 1.00 74.88 846 ASN A N 1
ATOM 6425 C CA . ASN A 1 846 ? -8.729 -15.758 38.339 1.00 74.88 846 ASN A CA 1
ATOM 6426 C C . ASN A 1 846 ? -8.127 -16.736 39.364 1.00 74.88 846 ASN A C 1
ATOM 6428 O O . ASN A 1 846 ? -8.871 -17.256 40.199 1.00 74.88 846 ASN A O 1
ATOM 6432 N N . ALA A 1 847 ? -6.816 -17.009 39.312 1.00 77.00 847 ALA A N 1
ATOM 6433 C CA . ALA A 1 847 ? -6.150 -17.821 40.320 1.00 77.00 847 ALA A CA 1
ATOM 6434 C C . ALA A 1 847 ? -6.076 -17.067 41.646 1.00 77.00 847 ALA A C 1
ATOM 6436 O O . ALA A 1 847 ? -5.817 -15.864 41.707 1.00 77.00 847 ALA A O 1
ATOM 6437 N N . ASN A 1 848 ? -6.323 -17.803 42.721 1.00 78.38 848 ASN A N 1
ATOM 6438 C CA . ASN A 1 848 ? -6.315 -17.280 44.081 1.00 78.38 848 ASN A CA 1
ATOM 6439 C C . ASN A 1 848 ? -5.290 -17.987 44.976 1.00 78.38 848 ASN A C 1
ATOM 6441 O O . ASN A 1 848 ? -4.893 -17.417 45.989 1.00 78.38 848 ASN A O 1
ATOM 6445 N N . SER A 1 849 ? -4.792 -19.159 44.572 1.00 76.69 849 SER A N 1
ATOM 6446 C CA . SER A 1 849 ? -3.709 -19.869 45.247 1.00 76.69 849 SER A CA 1
ATOM 6447 C C . SER A 1 849 ? -2.605 -20.215 44.256 1.00 76.69 849 SER A C 1
ATOM 6449 O O . SER A 1 849 ? -2.858 -20.905 43.271 1.00 76.69 849 SER A O 1
ATOM 6451 N N . ASP A 1 850 ? -1.380 -19.782 44.552 1.00 74.44 850 ASP A N 1
ATOM 6452 C CA . ASP A 1 850 ? -0.192 -20.219 43.820 1.00 74.44 850 ASP A CA 1
ATOM 6453 C C . ASP A 1 850 ? 0.044 -21.714 44.080 1.00 74.44 850 ASP A C 1
ATOM 6455 O O . ASP A 1 850 ? 0.095 -22.162 45.230 1.00 74.44 850 ASP A O 1
ATOM 6459 N N . ASP A 1 851 ? 0.150 -22.487 43.006 1.00 77.88 851 ASP A N 1
ATOM 6460 C CA . ASP A 1 851 ? 0.439 -23.922 43.006 1.00 77.88 851 ASP A CA 1
ATOM 6461 C C . ASP A 1 851 ? 1.914 -24.228 42.687 1.00 77.88 851 ASP A C 1
ATOM 6463 O O . ASP A 1 851 ? 2.314 -25.391 42.626 1.00 77.88 851 ASP A O 1
ATOM 6467 N N . GLY A 1 852 ? 2.739 -23.189 42.516 1.00 76.56 852 GLY A N 1
ATOM 6468 C CA . GLY A 1 852 ? 4.145 -23.299 42.147 1.00 76.56 852 GLY A CA 1
ATOM 6469 C C . GLY A 1 852 ? 4.377 -23.471 40.646 1.00 76.56 852 GLY A C 1
ATOM 6470 O O . GLY A 1 852 ? 5.522 -23.668 40.243 1.00 76.56 852 GLY A O 1
ATOM 6471 N N . THR A 1 853 ? 3.338 -23.374 39.807 1.00 76.62 853 THR A N 1
ATOM 6472 C CA . THR A 1 853 ? 3.477 -23.452 38.342 1.00 76.62 853 THR A CA 1
ATOM 6473 C C . THR A 1 853 ? 3.973 -22.155 37.696 1.00 76.62 853 THR A C 1
ATOM 6475 O O . THR A 1 853 ? 4.098 -22.114 36.476 1.00 76.62 853 THR A O 1
ATOM 6478 N N . CYS A 1 854 ? 4.256 -21.096 38.466 1.00 78.62 854 CYS A N 1
ATOM 6479 C CA . CYS A 1 854 ? 4.704 -19.797 37.952 1.00 78.62 854 CYS A CA 1
ATOM 6480 C C . CYS A 1 854 ? 5.921 -19.885 37.015 1.00 78.62 854 CYS A C 1
ATOM 6482 O O . CYS A 1 854 ? 7.062 -20.045 37.453 1.00 78.62 854 CYS A O 1
ATOM 6484 N N . ILE A 1 855 ? 5.671 -19.690 35.721 1.00 78.00 855 ILE A N 1
ATOM 6485 C CA . ILE A 1 855 ? 6.688 -19.582 34.678 1.00 78.00 855 ILE A CA 1
ATOM 6486 C C . ILE A 1 855 ? 7.222 -18.139 34.697 1.00 78.00 855 ILE A C 1
ATOM 6488 O O . ILE A 1 855 ? 6.443 -17.209 34.468 1.00 78.00 855 ILE A O 1
ATOM 6492 N N . PRO A 1 856 ? 8.521 -17.907 34.967 1.00 72.31 856 PRO A N 1
ATOM 6493 C CA . PRO A 1 856 ? 9.079 -16.559 34.957 1.00 72.31 856 PRO A CA 1
ATOM 6494 C C . PRO A 1 856 ? 8.987 -15.950 33.555 1.00 72.31 856 PRO A C 1
ATOM 6496 O O . PRO A 1 856 ? 9.189 -16.648 32.560 1.00 72.31 856 PRO A O 1
ATOM 6499 N N . LEU A 1 857 ? 8.710 -14.648 33.478 1.00 66.94 857 LEU A N 1
ATOM 6500 C CA . LEU A 1 857 ? 8.741 -13.904 32.222 1.00 66.94 857 LEU A CA 1
ATOM 6501 C C . LEU A 1 857 ? 10.166 -13.945 31.646 1.00 66.94 857 LEU A C 1
ATOM 6503 O O . LEU A 1 857 ? 11.099 -13.415 32.256 1.00 66.94 857 LEU A O 1
ATOM 6507 N N . VAL A 1 858 ? 10.346 -14.583 30.490 1.00 73.06 858 VAL A N 1
ATOM 6508 C CA . VAL A 1 858 ? 11.609 -14.553 29.746 1.00 73.06 858 VAL A CA 1
ATOM 6509 C C . VAL A 1 858 ? 11.379 -13.685 28.523 1.00 73.06 858 VAL A C 1
ATOM 6511 O O . VAL A 1 858 ? 10.726 -14.104 27.567 1.00 73.06 858 VAL A O 1
ATOM 6514 N N . LEU A 1 859 ? 11.892 -12.460 28.624 1.00 75.50 859 LEU A N 1
ATOM 6515 C CA . LEU A 1 859 ? 11.848 -11.443 27.584 1.00 75.50 859 LEU A CA 1
ATOM 6516 C C . LEU A 1 859 ? 12.844 -11.760 26.461 1.00 75.50 859 LEU A C 1
ATOM 6518 O O . LEU A 1 859 ? 13.956 -12.236 26.714 1.00 75.50 859 LEU A O 1
ATOM 6522 N N . GLY A 1 860 ? 12.421 -11.491 25.233 1.00 77.56 860 GLY A N 1
ATOM 6523 C CA . GLY A 1 860 ? 13.176 -11.695 24.001 1.00 77.56 860 GLY A CA 1
ATOM 6524 C C . GLY A 1 860 ? 12.233 -12.099 22.872 1.00 77.56 860 GLY A C 1
ATOM 6525 O O . GLY A 1 860 ? 11.123 -12.560 23.134 1.00 77.56 860 GLY A O 1
ATOM 6526 N N . CYS A 1 861 ? 12.671 -11.972 21.621 1.00 82.19 861 CYS A N 1
ATOM 6527 C CA . CYS A 1 861 ? 11.807 -12.275 20.485 1.00 82.19 861 CYS A CA 1
ATOM 6528 C C . CYS A 1 861 ? 11.260 -13.717 20.506 1.00 82.19 861 CYS A C 1
ATOM 6530 O O . CYS A 1 861 ? 12.021 -14.687 20.437 1.00 82.19 861 CYS A O 1
ATOM 6532 N N . THR A 1 862 ? 9.930 -13.853 20.545 1.00 82.56 862 THR A N 1
ATOM 6533 C CA . THR A 1 862 ? 9.224 -15.148 20.507 1.00 82.56 862 THR A CA 1
ATOM 6534 C C . THR A 1 862 ? 8.780 -15.566 19.105 1.00 82.56 862 THR A C 1
ATOM 6536 O O . THR A 1 862 ? 8.262 -16.670 18.944 1.00 82.56 862 THR A O 1
ATOM 6539 N N . ASN A 1 863 ? 8.942 -14.709 18.091 1.00 75.38 863 ASN A N 1
ATOM 6540 C CA . ASN A 1 863 ? 8.578 -15.041 16.715 1.00 75.38 863 ASN A CA 1
ATOM 6541 C C . ASN A 1 863 ? 9.596 -16.021 16.105 1.00 75.38 863 ASN A C 1
ATOM 6543 O O . ASN A 1 863 ? 10.764 -15.680 15.944 1.00 75.38 863 ASN A O 1
ATOM 6547 N N . LEU A 1 864 ? 9.128 -17.214 15.727 1.00 76.81 864 LEU A N 1
ATOM 6548 C CA . LEU A 1 864 ? 9.918 -18.287 15.110 1.00 76.81 864 LEU A CA 1
ATOM 6549 C C . LEU A 1 864 ? 10.568 -17.909 13.766 1.00 76.81 864 LEU A C 1
ATOM 6551 O O . LEU A 1 864 ? 11.511 -18.585 13.363 1.00 76.81 864 LEU A O 1
ATOM 6555 N N . THR A 1 865 ? 10.085 -16.868 13.075 1.00 72.56 865 THR A N 1
ATOM 6556 C CA . THR A 1 865 ? 10.653 -16.397 11.796 1.00 72.56 865 THR A CA 1
ATOM 6557 C C . THR A 1 865 ? 11.632 -15.227 11.937 1.00 72.56 865 THR A C 1
ATOM 6559 O O . THR A 1 865 ? 12.182 -14.778 10.937 1.00 72.56 865 THR A O 1
ATOM 6562 N N . ALA A 1 866 ? 11.876 -14.722 13.149 1.00 74.75 866 ALA A N 1
ATOM 6563 C CA . ALA A 1 866 ? 12.798 -13.612 13.386 1.00 74.75 866 ALA A CA 1
ATOM 6564 C C . ALA A 1 866 ? 14.244 -14.090 13.607 1.00 74.75 866 ALA A C 1
ATOM 6566 O O . ALA A 1 866 ? 14.486 -15.105 14.263 1.00 74.75 866 ALA A O 1
ATOM 6567 N N . ILE A 1 867 ? 15.228 -13.313 13.142 1.00 78.44 867 ILE A N 1
ATOM 6568 C CA . ILE A 1 867 ? 16.660 -13.678 13.189 1.00 78.44 867 ILE A CA 1
ATOM 6569 C C . ILE A 1 867 ? 17.152 -13.898 14.625 1.00 78.44 867 ILE A C 1
ATOM 6571 O O . ILE A 1 867 ? 17.971 -14.777 14.890 1.00 78.44 867 ILE A O 1
ATOM 6575 N N . ASN A 1 868 ? 16.656 -13.097 15.568 1.00 77.06 868 ASN A N 1
ATOM 6576 C CA . ASN A 1 868 ? 16.993 -13.184 16.986 1.00 77.06 868 ASN A CA 1
ATOM 6577 C C . ASN A 1 868 ? 15.956 -13.964 17.812 1.00 77.06 868 ASN A C 1
ATOM 6579 O O . ASN A 1 868 ? 15.854 -13.734 19.020 1.00 77.06 868 ASN A O 1
ATOM 6583 N N . TYR A 1 869 ? 15.206 -14.879 17.183 1.00 80.44 869 TYR A N 1
ATOM 6584 C CA . TYR A 1 869 ? 14.309 -15.800 17.875 1.00 80.44 869 TYR A CA 1
ATOM 6585 C C . TYR A 1 869 ? 15.012 -16.482 19.057 1.00 80.44 869 TYR A C 1
ATOM 6587 O O . TYR A 1 869 ? 16.028 -17.168 18.909 1.00 80.44 869 TYR A O 1
ATOM 6595 N N . ASN A 1 870 ? 14.444 -16.315 20.247 1.00 76.94 870 ASN A N 1
ATOM 6596 C CA . ASN A 1 870 ? 14.941 -16.921 21.469 1.00 76.94 870 ASN A CA 1
ATOM 6597 C C . ASN A 1 870 ? 14.007 -18.065 21.876 1.00 76.94 870 ASN A C 1
ATOM 6599 O O . ASN A 1 870 ? 12.940 -17.837 22.436 1.00 76.94 870 ASN A O 1
ATOM 6603 N N . SER A 1 871 ? 14.440 -19.311 21.670 1.00 79.50 871 SER A N 1
ATOM 6604 C CA . SER A 1 871 ? 13.669 -20.514 22.028 1.00 79.50 871 SER A CA 1
ATOM 6605 C C . SER A 1 871 ? 13.452 -20.726 23.535 1.00 79.50 871 SER A C 1
ATOM 6607 O O . SER A 1 871 ? 12.760 -21.665 23.930 1.00 79.50 871 SER A O 1
ATOM 6609 N N . LEU A 1 872 ? 14.027 -19.865 24.383 1.00 75.81 872 LEU A N 1
ATOM 6610 C CA . LEU A 1 872 ? 13.751 -19.794 25.820 1.00 75.81 872 LEU A CA 1
ATOM 6611 C C . LEU A 1 872 ? 12.872 -18.593 26.204 1.00 75.81 872 LEU A C 1
ATOM 6613 O O . LEU A 1 872 ? 12.426 -18.532 27.351 1.00 75.81 872 LEU A O 1
ATOM 6617 N N . ALA A 1 873 ? 12.630 -17.645 25.292 1.00 77.50 873 ALA A N 1
ATOM 6618 C CA . ALA A 1 873 ? 11.696 -16.553 25.523 1.00 77.50 873 ALA A CA 1
ATOM 6619 C C . ALA A 1 873 ? 10.253 -17.062 25.492 1.00 77.50 873 ALA A C 1
ATOM 6621 O O . ALA A 1 873 ? 9.889 -17.938 24.708 1.00 77.50 873 ALA A O 1
ATOM 6622 N N . ASN A 1 874 ? 9.427 -16.491 26.361 1.00 77.69 874 ASN A N 1
ATOM 6623 C CA . ASN A 1 874 ? 7.988 -16.748 26.406 1.00 77.69 874 ASN A CA 1
ATOM 6624 C C . ASN A 1 874 ? 7.160 -15.472 26.228 1.00 77.69 874 ASN A C 1
ATOM 6626 O O . ASN A 1 874 ? 5.957 -15.558 26.019 1.00 77.69 874 ASN A O 1
ATOM 6630 N N . THR A 1 875 ? 7.791 -14.298 26.280 1.00 79.75 875 THR A N 1
ATOM 6631 C CA . THR A 1 875 ? 7.127 -13.005 26.125 1.00 79.75 875 THR A CA 1
ATOM 6632 C C . THR A 1 875 ? 7.971 -12.128 25.216 1.00 79.75 875 THR A C 1
ATOM 6634 O O . THR A 1 875 ? 9.118 -11.838 25.556 1.00 79.75 875 THR A O 1
ATOM 6637 N N . ASP A 1 876 ? 7.410 -11.703 24.084 1.00 78.19 876 ASP A N 1
ATOM 6638 C CA . ASP A 1 876 ? 8.088 -10.755 23.204 1.00 78.19 876 ASP A CA 1
ATOM 6639 C C . ASP A 1 876 ? 8.331 -9.422 23.930 1.00 78.19 876 ASP A C 1
ATOM 6641 O O . ASP A 1 876 ? 7.455 -8.885 24.611 1.00 78.19 876 ASP A O 1
ATOM 6645 N N . ASP A 1 877 ? 9.544 -8.901 23.785 1.00 80.69 877 ASP A N 1
ATOM 6646 C CA . ASP A 1 877 ? 9.980 -7.595 24.280 1.00 80.69 877 ASP A CA 1
ATOM 6647 C C . ASP A 1 877 ? 10.088 -6.552 23.156 1.00 80.69 877 ASP A C 1
ATOM 6649 O O . ASP A 1 877 ? 10.643 -5.469 23.358 1.00 80.69 877 ASP A O 1
ATOM 6653 N N . SER A 1 878 ? 9.561 -6.887 21.973 1.00 79.31 878 SER A N 1
ATOM 6654 C CA . SER A 1 878 ? 9.680 -6.133 20.726 1.00 79.31 878 SER A CA 1
ATOM 6655 C C . SER A 1 878 ? 11.132 -5.937 20.279 1.00 79.31 878 SER A C 1
ATOM 6657 O O . SER A 1 878 ? 11.444 -4.990 19.559 1.00 79.31 878 SER A O 1
ATOM 6659 N N . SER A 1 879 ? 12.029 -6.851 20.674 1.00 78.31 879 SER A N 1
ATOM 6660 C CA . SER A 1 879 ? 13.374 -6.948 20.097 1.00 78.31 879 SER A CA 1
ATOM 6661 C C . SER A 1 879 ? 13.407 -7.702 18.766 1.00 78.31 879 SER A C 1
ATOM 6663 O O . SER A 1 879 ? 14.478 -7.769 18.166 1.00 78.31 879 SER A O 1
ATOM 6665 N N . CYS A 1 880 ? 12.291 -8.289 18.312 1.00 80.50 880 CYS A N 1
ATOM 6666 C CA . CYS A 1 880 ? 12.229 -9.083 17.083 1.00 80.50 880 CYS A CA 1
ATOM 6667 C C . CYS A 1 880 ? 12.800 -8.349 15.862 1.00 80.50 880 CYS A C 1
ATOM 6669 O O . CYS A 1 880 ? 12.285 -7.321 15.431 1.00 80.50 880 CYS A O 1
ATOM 6671 N N . ILE A 1 881 ? 13.846 -8.936 15.282 1.00 77.94 881 ILE A N 1
ATOM 6672 C CA . ILE A 1 881 ? 14.406 -8.564 13.986 1.00 77.94 881 ILE A CA 1
ATOM 6673 C C . ILE A 1 881 ? 13.734 -9.463 12.952 1.00 77.94 881 ILE A C 1
ATOM 6675 O O . ILE A 1 881 ? 14.074 -10.644 12.840 1.00 77.94 881 ILE A O 1
ATOM 6679 N N . GLU A 1 882 ? 12.750 -8.921 12.240 1.00 72.12 882 GLU A N 1
ATOM 6680 C CA . GLU A 1 882 ? 12.046 -9.636 11.174 1.00 72.12 882 GLU A CA 1
ATOM 6681 C C . GLU A 1 882 ? 13.029 -10.087 10.087 1.00 72.12 882 GLU A C 1
ATOM 6683 O O . GLU A 1 882 ? 13.918 -9.328 9.691 1.00 72.12 882 GLU A O 1
ATOM 6688 N N . ALA A 1 883 ? 12.876 -11.327 9.616 1.00 65.44 883 ALA A N 1
ATOM 6689 C CA . ALA A 1 883 ? 13.605 -11.821 8.458 1.00 65.44 883 ALA A CA 1
ATOM 6690 C C . ALA A 1 883 ? 13.029 -11.175 7.189 1.00 65.44 883 ALA A C 1
ATOM 6692 O O . ALA A 1 883 ? 11.991 -11.592 6.677 1.00 65.44 883 ALA A O 1
ATOM 6693 N N . VAL A 1 884 ? 13.704 -10.136 6.701 1.00 74.19 884 VAL A N 1
ATOM 6694 C CA . VAL A 1 884 ? 13.468 -9.570 5.375 1.00 74.19 884 VAL A CA 1
ATOM 6695 C C . VAL A 1 884 ? 14.208 -10.467 4.390 1.00 74.19 884 VAL A C 1
ATOM 6697 O O . VAL A 1 884 ? 15.443 -10.461 4.325 1.00 74.19 884 VAL A O 1
ATOM 6700 N N . PHE A 1 885 ? 13.428 -11.296 3.704 1.00 74.25 885 PHE A N 1
ATOM 6701 C CA . PHE A 1 885 ? 13.898 -12.286 2.746 1.00 74.25 885 PHE A CA 1
ATOM 6702 C C . PHE A 1 885 ? 14.239 -11.634 1.405 1.00 74.25 885 PHE A C 1
ATOM 6704 O O . PHE A 1 885 ? 13.412 -10.931 0.828 1.00 74.25 885 PHE A O 1
ATOM 6711 N N . GLY A 1 886 ? 15.449 -11.889 0.919 1.00 78.62 886 GLY A N 1
ATOM 6712 C CA . GLY A 1 886 ? 15.952 -11.393 -0.360 1.00 78.62 886 GLY A CA 1
ATOM 6713 C C . GLY A 1 886 ? 17.466 -11.565 -0.451 1.00 78.62 886 GLY A C 1
ATOM 6714 O O . GLY A 1 886 ? 18.115 -11.970 0.517 1.00 78.62 886 GLY A O 1
ATOM 6715 N N . CYS A 1 887 ? 18.059 -11.253 -1.603 1.00 84.94 887 CYS A N 1
ATOM 6716 C CA . CYS A 1 887 ? 19.492 -11.459 -1.771 1.00 84.94 887 CYS A CA 1
ATOM 6717 C C . CYS A 1 887 ? 20.318 -10.442 -0.967 1.00 84.94 887 CYS A C 1
ATOM 6719 O O . CYS A 1 887 ? 20.338 -9.251 -1.276 1.00 84.94 887 CYS A O 1
ATOM 6721 N N . ILE A 1 888 ? 21.062 -10.935 0.027 1.00 84.62 888 ILE A N 1
ATOM 6722 C CA . ILE A 1 888 ? 21.925 -10.124 0.905 1.00 84.62 888 ILE A CA 1
ATOM 6723 C C . ILE A 1 888 ? 23.325 -9.851 0.323 1.00 84.62 888 ILE A C 1
ATOM 6725 O O . ILE A 1 888 ? 24.101 -9.092 0.908 1.00 84.62 888 ILE A O 1
ATOM 6729 N N . GLU A 1 889 ? 23.684 -10.472 -0.806 1.00 79.56 889 GLU A N 1
ATOM 6730 C CA . GLU A 1 889 ? 24.990 -10.294 -1.449 1.00 79.56 889 GLU A CA 1
ATOM 6731 C C . GLU A 1 889 ? 24.981 -9.130 -2.448 1.00 79.56 889 GLU A C 1
ATOM 6733 O O . GLU A 1 889 ? 24.385 -9.216 -3.520 1.00 79.56 889 GLU A O 1
ATOM 6738 N N . SER A 1 890 ? 25.730 -8.064 -2.147 1.00 82.44 890 SER A N 1
ATOM 6739 C CA . SER A 1 890 ? 25.809 -6.818 -2.938 1.00 82.44 890 SER A CA 1
ATOM 6740 C C . SER A 1 890 ? 26.486 -6.927 -4.315 1.00 82.44 890 SER A C 1
ATOM 6742 O O . SER A 1 890 ? 26.824 -5.917 -4.932 1.00 82.44 890 SER A O 1
ATOM 6744 N N . ILE A 1 891 ? 26.678 -8.154 -4.802 1.00 77.81 891 ILE A N 1
ATOM 6745 C CA . ILE A 1 891 ? 27.165 -8.491 -6.146 1.00 77.81 891 ILE A CA 1
ATOM 6746 C C . ILE A 1 891 ? 26.088 -9.154 -7.024 1.00 77.81 891 ILE A C 1
ATOM 6748 O O . ILE A 1 891 ? 26.354 -9.430 -8.193 1.00 77.81 891 ILE A O 1
ATOM 6752 N N . ALA A 1 892 ? 24.892 -9.422 -6.490 1.00 80.25 892 ALA A N 1
ATOM 6753 C CA . ALA A 1 892 ? 23.754 -9.941 -7.246 1.00 80.25 892 ALA A CA 1
ATOM 6754 C C . ALA A 1 892 ? 22.901 -8.815 -7.855 1.00 80.25 892 ALA A C 1
ATOM 6756 O O . ALA A 1 892 ? 22.820 -7.709 -7.326 1.00 80.25 892 ALA A O 1
ATOM 6757 N N . LEU A 1 893 ? 22.215 -9.116 -8.960 1.00 80.62 893 LEU A N 1
ATOM 6758 C CA . LEU A 1 893 ? 21.352 -8.177 -9.688 1.00 80.62 893 LEU A CA 1
ATOM 6759 C C . LEU A 1 893 ? 20.068 -7.816 -8.935 1.00 80.62 893 LEU A C 1
ATOM 6761 O O . LEU A 1 893 ? 19.513 -6.743 -9.147 1.00 80.62 893 LEU A O 1
ATOM 6765 N N . ASN A 1 894 ? 19.605 -8.713 -8.067 1.00 81.50 894 ASN A N 1
ATOM 6766 C CA . ASN A 1 894 ? 18.486 -8.515 -7.149 1.00 81.50 894 ASN A CA 1
ATOM 6767 C C . ASN A 1 894 ? 18.961 -8.379 -5.693 1.00 81.50 894 ASN A C 1
ATOM 6769 O O . ASN A 1 894 ? 18.254 -8.803 -4.781 1.00 81.50 894 ASN A O 1
ATOM 6773 N N . TYR A 1 895 ? 20.162 -7.830 -5.479 1.00 82.56 895 TYR A N 1
ATOM 6774 C CA . TYR A 1 895 ? 20.580 -7.392 -4.151 1.00 82.56 895 TYR A CA 1
ATOM 6775 C C . TYR A 1 895 ? 19.558 -6.408 -3.573 1.00 82.56 895 TYR A C 1
ATOM 6777 O O . TYR A 1 895 ? 19.205 -5.423 -4.224 1.00 82.56 895 TYR A O 1
ATOM 6785 N N . ASP A 1 896 ? 19.126 -6.660 -2.342 1.00 79.94 896 ASP A N 1
ATOM 6786 C CA . ASP A 1 896 ? 18.205 -5.803 -1.606 1.00 79.94 896 ASP A CA 1
ATOM 6787 C C . ASP A 1 896 ? 18.901 -5.305 -0.330 1.00 79.94 896 ASP A C 1
ATOM 6789 O O . ASP A 1 896 ? 19.261 -6.086 0.550 1.00 79.94 896 ASP A O 1
ATOM 6793 N N . GLU A 1 897 ? 19.103 -3.989 -0.220 1.00 82.00 897 GLU A N 1
ATOM 6794 C CA . GLU A 1 897 ? 19.746 -3.370 0.949 1.00 82.00 897 GLU A CA 1
ATOM 6795 C C . GLU A 1 897 ? 18.877 -3.383 2.221 1.00 82.00 897 GLU A C 1
ATOM 6797 O O . GLU A 1 897 ? 19.377 -3.095 3.312 1.00 82.00 897 GLU A O 1
ATOM 6802 N N . SER A 1 898 ? 17.593 -3.733 2.097 1.00 77.88 898 SER A N 1
ATOM 6803 C CA . SER A 1 898 ? 16.691 -4.004 3.218 1.00 77.88 898 SER A CA 1
ATOM 6804 C C . SER A 1 898 ? 16.671 -5.481 3.630 1.00 77.88 898 SER A C 1
ATOM 6806 O O . SER A 1 898 ? 16.327 -5.779 4.778 1.00 77.88 898 SER A O 1
ATOM 6808 N N . ALA A 1 899 ? 17.089 -6.396 2.746 1.00 78.06 899 ALA A N 1
ATOM 6809 C CA . ALA A 1 899 ? 17.169 -7.817 3.055 1.00 78.06 899 ALA A CA 1
ATOM 6810 C C . ALA A 1 899 ? 18.262 -8.112 4.089 1.00 78.06 899 ALA A C 1
ATOM 6812 O O . ALA A 1 899 ? 19.372 -7.577 4.071 1.00 78.06 899 ALA A O 1
ATOM 6813 N N . ASN A 1 900 ? 17.934 -9.007 5.015 1.00 79.50 900 ASN A N 1
ATOM 6814 C CA . ASN A 1 900 ? 18.806 -9.411 6.117 1.00 79.50 900 ASN A CA 1
ATOM 6815 C C . ASN A 1 900 ? 18.892 -10.940 6.276 1.00 79.50 900 ASN A C 1
ATOM 6817 O O . ASN A 1 900 ? 19.652 -11.427 7.114 1.00 79.50 900 ASN A O 1
ATOM 6821 N N . THR A 1 901 ? 18.136 -11.681 5.459 1.00 79.81 901 THR A N 1
ATOM 6822 C CA . THR A 1 901 ? 18.076 -13.143 5.429 1.00 79.81 901 THR A CA 1
ATOM 6823 C C . THR A 1 901 ? 18.057 -13.604 3.973 1.00 79.81 901 THR A C 1
ATOM 6825 O O . THR A 1 901 ? 17.120 -13.286 3.246 1.00 79.81 901 THR A O 1
ATOM 6828 N N . ASP A 1 902 ? 19.075 -14.357 3.549 1.00 77.44 902 ASP A N 1
ATOM 6829 C CA . ASP A 1 902 ? 19.111 -14.938 2.202 1.00 77.44 902 ASP A CA 1
ATOM 6830 C C . ASP A 1 902 ? 18.017 -16.005 2.042 1.00 77.44 902 ASP A C 1
ATOM 6832 O O . ASP A 1 902 ? 17.928 -16.950 2.831 1.00 77.44 902 ASP A O 1
ATOM 6836 N N . ASP A 1 903 ? 17.187 -15.847 1.016 1.00 77.50 903 ASP A N 1
ATOM 6837 C CA . ASP A 1 903 ? 16.145 -16.789 0.603 1.00 77.50 903 ASP A CA 1
ATOM 6838 C C . ASP A 1 903 ? 16.597 -17.712 -0.545 1.00 77.50 903 ASP A C 1
ATOM 6840 O O . ASP A 1 903 ? 15.853 -18.598 -0.973 1.00 77.50 903 ASP A O 1
ATOM 6844 N N . GLY A 1 904 ? 17.823 -17.526 -1.044 1.00 76.75 904 GLY A N 1
ATOM 6845 C CA . GLY A 1 904 ? 18.362 -18.216 -2.210 1.00 76.75 904 GLY A CA 1
ATOM 6846 C C . GLY A 1 904 ? 17.904 -17.621 -3.544 1.00 76.75 904 GLY A C 1
ATOM 6847 O O . GLY A 1 904 ? 18.139 -18.237 -4.585 1.00 76.75 904 GLY A O 1
ATOM 6848 N N . SER A 1 905 ? 17.271 -16.440 -3.550 1.00 78.50 905 SER A N 1
ATOM 6849 C CA . SER A 1 905 ? 16.857 -15.752 -4.781 1.00 78.50 905 SER A CA 1
ATOM 6850 C C . SER A 1 905 ? 18.007 -15.083 -5.541 1.00 78.50 905 SER A C 1
ATOM 6852 O O . SER A 1 905 ? 17.771 -14.585 -6.638 1.00 78.50 905 SER A O 1
ATOM 6854 N N . CYS A 1 906 ? 19.230 -15.043 -4.996 1.00 84.38 906 CYS A N 1
ATOM 6855 C CA . CYS A 1 906 ? 20.381 -14.337 -5.570 1.00 84.38 906 CYS A CA 1
ATOM 6856 C C . CYS A 1 906 ? 20.660 -14.672 -7.052 1.00 84.38 906 CYS A C 1
ATOM 6858 O O . CYS A 1 906 ? 21.232 -15.710 -7.397 1.00 84.38 906 CYS A O 1
ATOM 6860 N N . VAL A 1 907 ? 20.321 -13.731 -7.936 1.00 79.94 907 VAL A N 1
ATOM 6861 C CA . VAL A 1 907 ? 20.603 -13.754 -9.373 1.00 79.94 907 VAL A CA 1
ATOM 6862 C C . VAL A 1 907 ? 21.924 -13.034 -9.628 1.00 79.94 907 VAL A C 1
ATOM 6864 O O . VAL A 1 907 ? 21.976 -11.815 -9.778 1.00 79.94 907 VAL A O 1
ATOM 6867 N N . TYR A 1 908 ? 23.017 -13.788 -9.693 1.00 80.31 908 TYR A N 1
ATOM 6868 C CA . TYR A 1 908 ? 24.328 -13.232 -10.034 1.00 80.31 908 TYR A CA 1
ATOM 6869 C C . TYR A 1 908 ? 24.397 -12.787 -11.511 1.00 80.31 908 TYR A C 1
ATOM 6871 O O . TYR A 1 908 ? 23.787 -13.438 -12.369 1.00 80.31 908 TYR A O 1
ATOM 6879 N N . PRO A 1 909 ? 25.150 -11.715 -11.832 1.00 73.88 909 PRO A N 1
ATOM 6880 C CA . PRO A 1 909 ? 25.360 -11.260 -13.203 1.00 73.88 909 PRO A CA 1
ATOM 6881 C C . PRO A 1 909 ? 26.191 -12.266 -14.008 1.00 73.88 909 PRO A C 1
ATOM 6883 O O . PRO A 1 909 ? 27.414 -12.356 -13.884 1.00 73.88 909 PRO A O 1
ATOM 6886 N N . ILE A 1 910 ? 25.516 -13.008 -14.882 1.00 78.75 910 ILE A N 1
ATOM 6887 C CA . ILE A 1 910 ? 26.125 -13.768 -15.969 1.00 78.75 910 ILE A CA 1
ATOM 6888 C C . ILE A 1 910 ? 26.337 -12.782 -17.116 1.00 78.75 910 ILE A C 1
ATOM 6890 O O . ILE A 1 910 ? 25.415 -12.472 -17.873 1.00 78.75 910 ILE A O 1
ATOM 6894 N N . LEU A 1 911 ? 27.564 -12.272 -17.195 1.00 77.44 911 LEU A N 1
ATOM 6895 C CA . LEU A 1 911 ? 27.988 -11.288 -18.183 1.00 77.44 911 LEU A CA 1
ATOM 6896 C C . LEU A 1 911 ? 28.015 -11.869 -19.606 1.00 77.44 911 LEU A C 1
ATOM 6898 O O . LEU A 1 911 ? 28.441 -13.008 -19.829 1.00 77.44 911 LEU A O 1
ATOM 6902 N N . GLY A 1 912 ? 27.574 -11.062 -20.567 1.00 80.25 912 GLY A N 1
ATOM 6903 C CA . GLY A 1 912 ? 27.648 -11.343 -21.999 1.00 80.25 912 GLY A CA 1
ATOM 6904 C C . GLY A 1 912 ? 26.477 -10.728 -22.760 1.00 80.25 912 GLY A C 1
ATOM 6905 O O . GLY A 1 912 ? 25.452 -10.399 -22.171 1.00 80.25 912 GLY A O 1
ATOM 6906 N N . CYS A 1 913 ? 26.598 -10.624 -24.082 1.00 85.25 913 CYS A N 1
ATOM 6907 C CA . CYS A 1 913 ? 25.550 -10.039 -24.915 1.00 85.25 913 CYS A CA 1
ATOM 6908 C C . CYS A 1 913 ? 24.167 -10.699 -24.724 1.00 85.25 913 CYS A C 1
ATOM 6910 O O . CYS A 1 913 ? 23.997 -11.892 -24.998 1.00 85.25 913 CYS A O 1
ATOM 6912 N N . THR A 1 914 ? 23.170 -9.902 -24.321 1.00 83.31 914 THR A N 1
ATOM 6913 C CA . THR A 1 914 ? 21.782 -10.340 -24.075 1.00 83.31 914 THR A CA 1
ATOM 6914 C C . THR A 1 914 ? 20.831 -10.140 -25.261 1.00 83.31 914 THR A C 1
ATOM 6916 O O . THR A 1 914 ? 19.699 -10.615 -25.207 1.00 83.31 914 THR A O 1
ATOM 6919 N N . ASP A 1 915 ? 21.248 -9.440 -26.321 1.00 80.94 915 ASP A N 1
ATOM 6920 C CA . ASP A 1 915 ? 20.440 -9.224 -27.531 1.00 80.94 915 ASP A CA 1
ATOM 6921 C C . ASP A 1 915 ? 20.398 -10.480 -28.419 1.00 80.94 915 ASP A C 1
ATOM 6923 O O . ASP A 1 915 ? 21.425 -10.901 -28.951 1.00 80.94 915 ASP A O 1
ATOM 6927 N N . GLU A 1 916 ? 19.205 -11.047 -28.630 1.00 80.56 916 GLU A N 1
ATOM 6928 C CA . GLU A 1 916 ? 18.994 -12.243 -29.463 1.00 80.56 916 GLU A CA 1
ATOM 6929 C C . GLU A 1 916 ? 19.276 -12.034 -30.965 1.00 80.56 916 GLU A C 1
ATOM 6931 O O . GLU A 1 916 ? 19.378 -13.012 -31.712 1.00 80.56 916 GLU A O 1
ATOM 6936 N N . LEU A 1 917 ? 19.417 -10.781 -31.416 1.00 75.19 917 LEU A N 1
ATOM 6937 C CA . LEU A 1 917 ? 19.745 -10.418 -32.798 1.00 75.19 917 LEU A CA 1
ATOM 6938 C C . LEU A 1 917 ? 21.245 -10.156 -33.023 1.00 75.19 917 LEU A C 1
ATOM 6940 O O . LEU A 1 917 ? 21.658 -9.955 -34.169 1.00 75.19 917 LEU A O 1
ATOM 6944 N N . SER A 1 918 ? 22.067 -10.205 -31.972 1.00 76.81 918 SER A N 1
ATOM 6945 C CA . SER A 1 918 ? 23.512 -9.972 -32.042 1.00 76.81 918 SER A CA 1
ATOM 6946 C C . SER A 1 918 ? 24.323 -11.255 -32.262 1.00 76.81 918 SER A C 1
ATOM 6948 O O . SER A 1 918 ? 23.999 -12.350 -31.801 1.00 76.81 918 SER A O 1
ATOM 6950 N N . LEU A 1 919 ? 25.439 -11.118 -32.978 1.00 77.75 919 LEU A N 1
ATOM 6951 C CA . LEU A 1 919 ? 26.245 -12.216 -33.537 1.00 77.75 919 LEU A CA 1
ATOM 6952 C C . LEU A 1 919 ? 26.911 -13.106 -32.466 1.00 77.75 919 LEU A C 1
ATOM 6954 O O . LEU A 1 919 ? 27.270 -14.253 -32.735 1.00 77.75 919 LEU A O 1
ATOM 6958 N N . ASN A 1 920 ? 27.075 -12.577 -31.255 1.00 77.94 920 ASN A N 1
ATOM 6959 C CA . ASN A 1 920 ? 27.650 -13.233 -30.080 1.00 77.94 920 ASN A CA 1
ATOM 6960 C C . ASN A 1 920 ? 26.656 -13.370 -28.912 1.00 77.94 920 ASN A C 1
ATOM 6962 O O . ASN A 1 920 ? 27.094 -13.513 -27.770 1.00 77.94 920 ASN A O 1
ATOM 6966 N N . TYR A 1 921 ? 25.348 -13.336 -29.192 1.00 82.12 921 TYR A N 1
ATOM 6967 C CA . TYR A 1 921 ? 24.286 -13.574 -28.213 1.00 82.12 921 TYR A CA 1
ATOM 6968 C C . TYR A 1 921 ? 24.576 -14.782 -27.310 1.00 82.12 921 TYR A C 1
ATOM 6970 O O . TYR A 1 921 ? 24.802 -15.901 -27.787 1.00 82.12 921 TYR A O 1
ATOM 6978 N N . ASN A 1 922 ? 24.527 -14.563 -25.996 1.00 77.81 922 ASN A N 1
ATOM 6979 C CA . ASN A 1 922 ? 24.655 -15.606 -24.991 1.00 77.81 922 ASN A CA 1
ATOM 6980 C C . ASN A 1 922 ? 23.277 -15.883 -24.355 1.00 77.81 922 ASN A C 1
ATOM 6982 O O . ASN A 1 922 ? 22.852 -15.119 -23.491 1.00 77.81 922 ASN A O 1
ATOM 6986 N N . PRO A 1 923 ? 22.594 -17.000 -24.680 1.00 77.81 923 PRO A N 1
ATOM 6987 C CA . PRO A 1 923 ? 21.283 -17.338 -24.110 1.00 77.81 923 PRO A CA 1
ATOM 6988 C C . PRO A 1 923 ? 21.312 -17.717 -22.617 1.00 77.81 923 PRO A C 1
ATOM 6990 O O . PRO A 1 923 ? 20.291 -18.137 -22.076 1.00 77.81 923 PRO A O 1
ATOM 6993 N N . LEU A 1 924 ? 22.472 -17.624 -21.959 1.00 76.69 924 LEU A N 1
ATOM 6994 C CA . LEU A 1 924 ? 22.624 -17.738 -20.507 1.00 76.69 924 LEU A CA 1
ATOM 6995 C C . LEU A 1 924 ? 23.005 -16.407 -19.840 1.00 76.69 924 LEU A C 1
ATOM 6997 O O . LEU A 1 924 ? 23.041 -16.360 -18.614 1.00 76.69 924 LEU A O 1
ATOM 7001 N N . ALA A 1 925 ? 23.302 -15.350 -20.604 1.00 80.69 925 ALA A N 1
ATOM 7002 C CA . ALA A 1 925 ? 23.589 -14.042 -20.033 1.00 80.69 925 ALA A CA 1
ATOM 7003 C C . ALA A 1 925 ? 22.307 -13.370 -19.529 1.00 80.69 925 ALA A C 1
ATOM 7005 O O . ALA A 1 925 ? 21.251 -13.446 -20.157 1.00 80.69 925 ALA A O 1
ATOM 7006 N N . ASN A 1 926 ? 22.420 -12.691 -18.391 1.00 79.56 926 ASN A N 1
ATOM 7007 C CA . ASN A 1 926 ? 21.353 -11.901 -17.769 1.00 79.56 926 ASN A CA 1
ATOM 7008 C C . ASN A 1 926 ? 21.794 -10.445 -17.510 1.00 79.56 926 ASN A C 1
ATOM 7010 O O . ASN A 1 926 ? 21.084 -9.683 -16.858 1.00 79.56 926 ASN A O 1
ATOM 7014 N N . SER A 1 927 ? 22.974 -10.060 -18.001 1.00 81.25 927 SER A N 1
ATOM 7015 C CA . SER A 1 927 ? 23.506 -8.700 -17.959 1.00 81.25 927 SER A CA 1
ATOM 7016 C C . SER A 1 927 ? 24.438 -8.480 -19.139 1.00 81.25 927 SER A C 1
ATOM 7018 O O . SER A 1 927 ? 25.447 -9.175 -19.266 1.00 81.25 927 SER A O 1
ATOM 7020 N N . ASP A 1 928 ? 24.100 -7.505 -19.981 1.00 77.38 928 ASP A N 1
ATOM 7021 C CA . ASP A 1 928 ? 24.967 -7.094 -21.078 1.00 77.38 928 ASP A CA 1
ATOM 7022 C C . ASP A 1 928 ? 26.240 -6.448 -20.517 1.00 77.38 928 ASP A C 1
ATOM 7024 O O . ASP A 1 928 ? 26.195 -5.504 -19.727 1.00 77.38 928 ASP A O 1
ATOM 7028 N N . ASP A 1 929 ? 27.387 -6.976 -20.930 1.00 80.56 929 ASP A N 1
ATOM 7029 C CA . ASP A 1 929 ? 28.717 -6.438 -20.650 1.00 80.56 929 ASP A CA 1
ATOM 7030 C C . ASP A 1 929 ? 29.173 -5.426 -21.718 1.00 80.56 929 ASP A C 1
ATOM 7032 O O . ASP A 1 929 ? 30.317 -4.967 -21.703 1.00 80.56 929 ASP A O 1
ATOM 7036 N N . GLY A 1 930 ? 28.282 -5.078 -22.652 1.00 78.94 930 GLY A N 1
ATOM 7037 C CA . GLY A 1 930 ? 28.566 -4.239 -23.810 1.00 78.94 930 GLY A CA 1
ATOM 7038 C C . GLY A 1 930 ? 29.295 -4.993 -24.921 1.00 78.94 930 GLY A C 1
ATOM 7039 O O . GLY A 1 930 ? 29.844 -4.362 -25.824 1.00 78.94 930 GLY A O 1
ATOM 7040 N N . SER A 1 931 ? 29.337 -6.331 -24.871 1.00 78.62 931 SER A N 1
ATOM 7041 C CA . SER A 1 931 ? 30.002 -7.142 -25.895 1.00 78.62 931 SER A CA 1
ATOM 7042 C C . SER A 1 931 ? 29.168 -7.358 -27.159 1.00 78.62 931 SER A C 1
ATOM 7044 O O . SER A 1 931 ? 29.693 -7.948 -28.102 1.00 78.62 931 SER A O 1
ATOM 7046 N N . CYS A 1 932 ? 27.897 -6.938 -27.208 1.00 82.12 932 CYS A N 1
ATOM 7047 C CA . CYS A 1 932 ? 27.008 -7.201 -28.344 1.00 82.12 932 CYS A CA 1
ATOM 7048 C C . CYS A 1 932 ? 27.546 -6.695 -29.695 1.00 82.12 932 CYS A C 1
ATOM 7050 O O . CYS A 1 932 ? 27.909 -5.532 -29.865 1.00 82.12 932 CYS A O 1
ATOM 7052 N N . ILE A 1 933 ? 27.557 -7.594 -30.682 1.00 79.44 933 ILE A N 1
ATOM 7053 C CA . ILE A 1 933 ? 27.978 -7.339 -32.062 1.00 79.44 933 ILE A CA 1
ATOM 7054 C C . ILE A 1 933 ? 26.741 -7.359 -32.967 1.00 79.44 933 ILE A C 1
ATOM 7056 O O . ILE A 1 933 ? 26.254 -8.439 -33.308 1.00 79.44 933 ILE A O 1
ATOM 7060 N N . GLU A 1 934 ? 26.274 -6.188 -33.413 1.00 73.69 934 GLU A N 1
ATOM 7061 C CA . GLU A 1 934 ? 25.170 -6.079 -34.382 1.00 73.69 934 GLU A CA 1
ATOM 7062 C C . GLU A 1 934 ? 25.425 -6.933 -35.636 1.00 73.69 934 GLU A C 1
ATOM 7064 O O . GLU A 1 934 ? 26.526 -6.931 -36.198 1.00 73.69 934 GLU A O 1
ATOM 7069 N N . ILE A 1 935 ? 24.400 -7.633 -36.130 1.00 73.25 935 ILE A N 1
ATOM 7070 C CA . ILE A 1 935 ? 24.485 -8.360 -37.402 1.00 73.25 935 ILE A CA 1
ATOM 7071 C C . ILE A 1 935 ? 24.364 -7.385 -38.579 1.00 73.25 935 ILE A C 1
ATOM 7073 O O . ILE A 1 935 ? 23.323 -6.773 -38.811 1.00 73.25 935 ILE A O 1
ATOM 7077 N N . VAL A 1 936 ? 25.428 -7.308 -39.379 1.00 76.62 936 VAL A N 1
ATOM 7078 C CA . VAL A 1 936 ? 25.480 -6.549 -40.630 1.00 76.62 936 VAL A CA 1
ATOM 7079 C C . VAL A 1 936 ? 25.661 -7.532 -41.785 1.00 76.62 936 VAL A C 1
ATOM 7081 O O . VAL A 1 936 ? 26.746 -8.080 -42.006 1.00 76.62 936 VAL A O 1
ATOM 7084 N N . ASP A 1 937 ? 24.585 -7.745 -42.538 1.00 75.31 937 ASP A N 1
ATOM 7085 C CA . ASP A 1 937 ? 24.589 -8.580 -43.739 1.00 75.31 937 ASP A CA 1
ATOM 7086 C C . ASP A 1 937 ? 25.320 -7.906 -44.915 1.00 75.31 937 ASP A C 1
ATOM 7088 O O . ASP A 1 937 ? 25.206 -6.703 -45.178 1.00 75.31 937 ASP A O 1
ATOM 7092 N N . GLY A 1 938 ? 26.059 -8.709 -45.678 1.00 77.00 938 GLY A N 1
ATOM 7093 C CA . GLY A 1 938 ? 26.646 -8.299 -46.952 1.00 77.00 938 GLY A CA 1
ATOM 7094 C C . GLY A 1 938 ? 27.735 -9.250 -47.433 1.00 77.00 938 GLY A C 1
ATOM 7095 O O . GLY A 1 938 ? 28.063 -10.242 -46.786 1.00 77.00 938 GLY A O 1
ATOM 7096 N N . CYS A 1 939 ? 28.370 -8.947 -48.564 1.00 80.81 939 CYS A N 1
ATOM 7097 C CA . CYS A 1 939 ? 29.502 -9.759 -48.991 1.00 80.81 939 CYS A CA 1
ATOM 7098 C C . CYS A 1 939 ? 30.736 -9.504 -48.105 1.00 80.81 939 CYS A C 1
ATOM 7100 O O . CYS A 1 939 ? 31.410 -8.488 -48.255 1.00 80.81 939 CYS A O 1
ATOM 7102 N N . THR A 1 940 ? 31.093 -10.475 -47.261 1.00 82.19 940 THR A N 1
ATOM 7103 C CA . THR A 1 940 ? 32.267 -10.416 -46.362 1.00 82.19 940 THR A CA 1
ATOM 7104 C C . THR A 1 940 ? 33.600 -10.839 -47.005 1.00 82.19 940 THR A C 1
ATOM 7106 O O . THR A 1 940 ? 34.634 -10.874 -46.341 1.00 82.19 940 THR A O 1
ATOM 7109 N N . GLN A 1 941 ? 33.631 -11.187 -48.300 1.00 78.38 941 GLN A N 1
ATOM 7110 C CA . GLN A 1 941 ? 34.878 -11.583 -48.972 1.00 78.38 941 GLN A CA 1
ATOM 7111 C C . GLN A 1 941 ? 35.588 -10.381 -49.604 1.00 78.38 941 GLN A C 1
ATOM 7113 O O . GLN A 1 941 ? 35.165 -9.895 -50.649 1.00 78.38 941 GLN A O 1
ATOM 7118 N N . TYR A 1 942 ? 36.722 -9.970 -49.027 1.00 75.88 942 TYR A N 1
ATOM 7119 C CA . TYR A 1 942 ? 37.525 -8.803 -49.443 1.00 75.88 942 TYR A CA 1
ATOM 7120 C C . TYR A 1 942 ? 37.990 -8.781 -50.917 1.00 75.88 942 TYR A C 1
ATOM 7122 O O . TYR A 1 942 ? 38.470 -7.759 -51.400 1.00 75.88 942 TYR A O 1
ATOM 7130 N N . SER A 1 943 ? 37.894 -9.904 -51.637 1.00 74.81 943 SER A N 1
ATOM 7131 C CA . SER A 1 943 ? 38.237 -10.032 -53.063 1.00 74.81 943 SER A CA 1
ATOM 7132 C C . SER A 1 943 ? 37.018 -10.008 -54.003 1.00 74.81 943 SER A C 1
ATOM 7134 O O . SER A 1 943 ? 37.152 -10.243 -55.209 1.00 74.81 943 SER A O 1
ATOM 7136 N N . ALA A 1 944 ? 35.829 -9.716 -53.470 1.00 76.44 944 ALA A N 1
ATOM 7137 C CA . ALA A 1 944 ? 34.607 -9.489 -54.228 1.00 76.44 944 ALA A CA 1
ATOM 7138 C C . ALA A 1 944 ? 34.422 -8.006 -54.590 1.00 76.44 944 ALA A C 1
ATOM 7140 O O . ALA A 1 944 ? 34.795 -7.101 -53.851 1.00 76.44 944 ALA A O 1
ATOM 7141 N N . PHE A 1 945 ? 33.786 -7.761 -55.732 1.00 80.06 945 PHE A N 1
ATOM 7142 C CA . PHE A 1 945 ? 33.529 -6.433 -56.288 1.00 80.06 945 PHE A CA 1
ATOM 7143 C C . PHE A 1 945 ? 32.521 -5.610 -55.464 1.00 80.06 945 PHE A C 1
ATOM 7145 O O . PHE A 1 945 ? 32.562 -4.385 -55.489 1.00 80.06 945 PHE A O 1
ATOM 7152 N N . ASN A 1 946 ? 31.629 -6.281 -54.733 1.00 79.62 946 ASN A N 1
ATOM 7153 C CA . ASN A 1 946 ? 30.655 -5.693 -53.810 1.00 79.62 946 ASN A CA 1
ATOM 7154 C C . ASN A 1 946 ? 30.955 -6.049 -52.342 1.00 79.62 946 ASN A C 1
ATOM 7156 O O . ASN A 1 946 ? 30.025 -6.204 -51.553 1.00 79.62 946 ASN A O 1
ATOM 7160 N N . TYR A 1 947 ? 32.233 -6.221 -51.987 1.00 81.25 947 TYR A N 1
ATOM 7161 C CA . TYR A 1 947 ? 32.653 -6.387 -50.595 1.00 81.25 947 TYR A CA 1
ATOM 7162 C C . TYR A 1 947 ? 32.130 -5.233 -49.726 1.00 81.25 947 TYR A C 1
ATOM 7164 O O . TYR A 1 947 ? 32.382 -4.066 -50.034 1.00 81.25 947 TYR A O 1
ATOM 7172 N N . ASN A 1 948 ? 31.421 -5.559 -48.644 1.00 77.69 948 ASN A N 1
ATOM 7173 C CA . ASN A 1 948 ? 31.004 -4.593 -47.634 1.00 77.69 948 ASN A CA 1
ATOM 7174 C C . ASN A 1 948 ? 31.969 -4.699 -46.436 1.00 77.69 948 ASN A C 1
ATOM 7176 O O . ASN A 1 948 ? 31.923 -5.711 -45.738 1.00 77.69 948 ASN A O 1
ATOM 7180 N N . PRO A 1 949 ? 32.824 -3.693 -46.166 1.00 71.75 949 PRO A N 1
ATOM 7181 C CA . PRO A 1 949 ? 33.783 -3.741 -45.060 1.00 71.75 949 PRO A CA 1
ATOM 7182 C C . PRO A 1 949 ? 33.138 -3.657 -43.671 1.00 71.75 949 PRO A C 1
ATOM 7184 O O . PRO A 1 949 ? 33.828 -3.901 -42.688 1.00 71.75 949 PRO A O 1
ATOM 7187 N N . LEU A 1 950 ? 31.848 -3.310 -43.586 1.00 73.38 950 LEU A N 1
ATOM 7188 C CA . LEU A 1 950 ? 31.075 -3.341 -42.343 1.00 73.38 950 LEU A CA 1
ATOM 7189 C C . LEU A 1 950 ? 30.311 -4.661 -42.160 1.00 73.38 950 LEU A C 1
ATOM 7191 O O . LEU A 1 950 ? 29.803 -4.904 -41.073 1.00 73.38 950 LEU A O 1
ATOM 7195 N N . ALA A 1 951 ? 30.215 -5.512 -43.191 1.00 73.88 951 ALA A N 1
ATOM 7196 C CA . ALA A 1 951 ? 29.483 -6.769 -43.086 1.00 73.88 951 ALA A CA 1
ATOM 7197 C C . ALA A 1 951 ? 30.276 -7.825 -42.310 1.00 73.88 951 ALA A C 1
ATOM 7199 O O . ALA A 1 951 ? 31.432 -8.119 -42.626 1.00 73.88 951 ALA A O 1
ATOM 7200 N N . ASN A 1 952 ? 29.609 -8.453 -41.346 1.00 76.44 952 ASN A N 1
ATOM 7201 C CA . ASN A 1 952 ? 30.136 -9.545 -40.531 1.00 76.44 952 ASN A CA 1
ATOM 7202 C C . ASN A 1 952 ? 29.417 -10.885 -40.801 1.00 76.44 952 ASN A C 1
ATOM 7204 O O . ASN A 1 952 ? 30.014 -11.941 -40.583 1.00 76.44 952 ASN A O 1
ATOM 7208 N N . VAL A 1 953 ? 28.218 -10.867 -41.400 1.00 77.25 953 VAL A N 1
ATOM 7209 C CA . VAL A 1 953 ? 27.507 -12.058 -41.904 1.00 77.25 953 VAL A CA 1
ATOM 7210 C C . VAL A 1 953 ? 27.466 -12.052 -43.436 1.00 77.25 953 VAL A C 1
ATOM 7212 O O . VAL A 1 953 ? 27.250 -11.019 -44.067 1.00 77.25 953 VAL A O 1
ATOM 7215 N N . ASN A 1 954 ? 27.729 -13.211 -44.058 1.00 77.06 954 ASN A N 1
ATOM 7216 C CA . ASN A 1 954 ? 27.796 -13.332 -45.517 1.00 77.06 954 ASN A CA 1
ATOM 7217 C C . ASN A 1 954 ? 26.430 -13.674 -46.130 1.00 77.06 954 ASN A C 1
ATOM 7219 O O . ASN A 1 954 ? 26.027 -14.838 -46.151 1.00 77.06 954 ASN A O 1
ATOM 7223 N N . ASP A 1 955 ? 25.782 -12.667 -46.710 1.00 79.12 955 ASP A N 1
ATOM 7224 C CA . ASP A 1 955 ? 24.476 -12.750 -47.387 1.00 79.12 955 ASP A CA 1
ATOM 7225 C C . ASP A 1 955 ? 24.475 -13.595 -48.686 1.00 79.12 955 ASP A C 1
ATOM 7227 O O . ASP A 1 955 ? 23.434 -13.820 -49.310 1.00 79.12 955 ASP A O 1
ATOM 7231 N N . GLY A 1 956 ? 25.647 -14.057 -49.134 1.00 77.00 956 GLY A N 1
ATOM 7232 C CA . GLY A 1 956 ? 25.833 -14.807 -50.373 1.00 77.00 956 GLY A CA 1
ATOM 7233 C C . GLY A 1 956 ? 25.826 -13.962 -51.653 1.00 77.00 956 GLY A C 1
ATOM 7234 O O . GLY A 1 956 ? 25.912 -14.534 -52.742 1.00 77.00 956 GLY A O 1
ATOM 7235 N N . THR A 1 957 ? 25.772 -12.626 -51.578 1.00 80.94 957 THR A N 1
ATOM 7236 C CA . THR A 1 957 ? 25.720 -11.741 -52.761 1.00 80.94 957 THR A CA 1
ATOM 7237 C C . THR A 1 957 ? 27.081 -11.478 -53.412 1.00 80.94 957 THR A C 1
ATOM 7239 O O . THR A 1 957 ? 27.159 -10.713 -54.372 1.00 80.94 957 THR A O 1
ATOM 7242 N N . CYS A 1 958 ? 28.163 -12.102 -52.936 1.00 81.25 958 CYS A N 1
ATOM 7243 C CA . CYS A 1 958 ? 29.530 -11.867 -53.408 1.00 81.25 958 CYS A CA 1
ATOM 7244 C C . CYS A 1 958 ? 29.732 -12.057 -54.927 1.00 81.25 958 CYS A C 1
ATOM 7246 O O . CYS A 1 958 ? 29.747 -13.173 -55.453 1.00 81.25 958 CYS A O 1
ATOM 7248 N N . ILE A 1 959 ? 30.001 -10.953 -55.626 1.00 79.69 959 ILE A N 1
ATOM 7249 C CA . ILE A 1 959 ? 30.350 -10.885 -57.049 1.00 79.69 959 ILE A CA 1
ATOM 7250 C C . ILE A 1 959 ? 31.875 -10.927 -57.186 1.00 79.69 959 ILE A C 1
ATOM 7252 O O . ILE A 1 959 ? 32.566 -10.057 -56.669 1.00 79.69 959 ILE A O 1
ATOM 7256 N N . ALA A 1 960 ? 32.431 -11.886 -57.926 1.00 77.44 960 ALA A N 1
ATOM 7257 C CA . ALA A 1 960 ? 33.878 -11.941 -58.156 1.00 77.44 960 ALA A CA 1
ATOM 7258 C C . ALA A 1 960 ? 34.399 -10.721 -58.949 1.00 77.44 960 ALA A C 1
ATOM 7260 O O . ALA A 1 960 ? 33.762 -10.273 -59.909 1.00 77.44 960 ALA A O 1
ATOM 7261 N N . VAL A 1 961 ? 35.587 -10.216 -58.598 1.00 73.50 961 VAL A N 1
ATOM 7262 C CA . VAL A 1 961 ? 36.295 -9.216 -59.413 1.00 73.50 961 VAL A CA 1
ATOM 7263 C C . VAL A 1 961 ? 36.783 -9.857 -60.717 1.00 73.50 961 VAL A C 1
ATOM 7265 O O . VAL A 1 961 ? 37.476 -10.875 -60.717 1.00 73.50 961 VAL A O 1
ATOM 7268 N N . VAL A 1 962 ? 36.428 -9.242 -61.843 1.00 78.44 962 VAL A N 1
ATOM 7269 C CA . VAL A 1 962 ? 36.831 -9.636 -63.194 1.00 78.44 962 VAL A CA 1
ATOM 7270 C C . VAL A 1 962 ? 37.566 -8.465 -63.831 1.00 78.44 962 VAL A C 1
ATOM 7272 O O . VAL A 1 962 ? 36.980 -7.425 -64.137 1.00 78.44 962 VAL A O 1
ATOM 7275 N N . TYR A 1 963 ? 38.863 -8.663 -64.041 1.00 76.81 963 TYR A N 1
ATOM 7276 C CA . TYR A 1 963 ? 39.757 -7.679 -64.636 1.00 76.81 963 TYR A CA 1
ATOM 7277 C C . TYR A 1 963 ? 39.637 -7.622 -66.167 1.00 76.81 963 TYR A C 1
ATOM 7279 O O . TYR A 1 963 ? 39.465 -8.640 -66.847 1.00 76.81 963 TYR A O 1
ATOM 7287 N N . GLY A 1 964 ? 39.747 -6.412 -66.709 1.00 78.62 964 GLY A N 1
ATOM 7288 C CA . GLY A 1 964 ? 39.807 -6.134 -68.143 1.00 78.62 964 GLY A CA 1
ATOM 7289 C C . GLY A 1 964 ? 39.408 -4.694 -68.444 1.00 78.62 964 GLY A C 1
ATOM 7290 O O . GLY A 1 964 ? 38.828 -4.020 -67.598 1.00 78.62 964 GLY A O 1
ATOM 7291 N N . CYS A 1 965 ? 39.670 -4.212 -69.657 1.00 80.50 965 CYS A N 1
ATOM 7292 C CA . CYS A 1 965 ? 39.254 -2.866 -70.041 1.00 80.50 965 CYS A CA 1
ATOM 7293 C C . CYS A 1 965 ? 37.722 -2.694 -69.959 1.00 80.50 965 CYS A C 1
ATOM 7295 O O . CYS A 1 965 ? 36.989 -3.372 -70.682 1.00 80.50 965 CYS A O 1
ATOM 7297 N N . ILE A 1 966 ? 37.247 -1.757 -69.128 1.00 82.12 966 ILE A N 1
ATOM 7298 C CA . ILE A 1 966 ? 35.812 -1.435 -68.963 1.00 82.12 966 ILE A CA 1
ATOM 7299 C C . ILE A 1 966 ? 35.342 -0.246 -69.820 1.00 82.12 966 ILE A C 1
ATOM 7301 O O . ILE A 1 966 ? 34.153 0.070 -69.839 1.00 82.12 966 ILE A O 1
ATOM 7305 N N . ASP A 1 967 ? 36.245 0.423 -70.544 1.00 79.56 967 ASP A N 1
ATOM 7306 C CA . ASP A 1 967 ? 35.868 1.482 -71.484 1.00 79.56 967 ASP A CA 1
ATOM 7307 C C . ASP A 1 967 ? 35.244 0.865 -72.742 1.00 79.56 967 ASP A C 1
ATOM 7309 O O . ASP A 1 967 ? 35.935 0.286 -73.579 1.00 79.56 967 ASP A O 1
ATOM 7313 N N . SER A 1 968 ? 33.926 1.026 -72.886 1.00 82.19 968 SER A N 1
ATOM 7314 C CA . SER A 1 968 ? 33.135 0.535 -74.026 1.00 82.19 968 SER A CA 1
ATOM 7315 C C . SER A 1 968 ? 33.570 1.045 -75.411 1.00 82.19 968 SER A C 1
ATOM 7317 O O . SER A 1 968 ? 33.072 0.549 -76.424 1.00 82.19 968 SER A O 1
ATOM 7319 N N . THR A 1 969 ? 34.475 2.028 -75.478 1.00 78.06 969 THR A N 1
ATOM 7320 C CA . THR A 1 969 ? 35.009 2.601 -76.722 1.00 78.06 969 THR A CA 1
ATOM 7321 C C . THR A 1 969 ? 36.389 2.059 -77.119 1.00 78.06 969 THR A C 1
ATOM 7323 O O . THR A 1 969 ? 36.797 2.250 -78.267 1.00 78.06 969 THR A O 1
ATOM 7326 N N . ALA A 1 970 ? 37.079 1.343 -76.224 1.00 76.25 970 ALA A N 1
ATOM 7327 C CA . ALA A 1 970 ? 38.394 0.751 -76.477 1.00 76.25 970 ALA A CA 1
ATOM 7328 C C . ALA A 1 970 ? 38.317 -0.551 -77.299 1.00 76.25 970 ALA A C 1
ATOM 7330 O O . ALA A 1 970 ? 37.353 -1.318 -77.228 1.00 76.25 970 ALA A O 1
ATOM 7331 N N . LEU A 1 971 ? 39.374 -0.854 -78.059 1.00 76.44 971 LEU A N 1
ATOM 7332 C CA . LEU A 1 971 ? 39.427 -1.988 -78.994 1.00 76.44 971 LEU A CA 1
ATOM 7333 C C . LEU A 1 971 ? 39.461 -3.362 -78.307 1.00 76.44 971 LEU A C 1
ATOM 7335 O O . LEU A 1 971 ? 39.179 -4.373 -78.953 1.00 76.44 971 LEU A O 1
ATOM 7339 N N . ASN A 1 972 ? 39.803 -3.406 -77.019 1.00 75.25 972 ASN A N 1
ATOM 7340 C CA . ASN A 1 972 ? 39.842 -4.606 -76.182 1.00 75.25 972 ASN A CA 1
ATOM 7341 C C . ASN A 1 972 ? 38.877 -4.548 -74.983 1.00 75.25 972 ASN A C 1
ATOM 7343 O O . ASN A 1 972 ? 39.110 -5.232 -73.985 1.00 75.25 972 ASN A O 1
ATOM 7347 N N . PHE A 1 973 ? 37.800 -3.760 -75.084 1.00 81.69 973 PHE A N 1
ATOM 7348 C CA . PHE A 1 973 ? 36.712 -3.735 -74.103 1.00 81.69 973 PHE A CA 1
ATOM 7349 C C . PHE A 1 973 ? 36.214 -5.147 -73.740 1.00 81.69 973 PHE A C 1
ATOM 7351 O O . PHE A 1 973 ? 35.891 -5.956 -74.617 1.00 81.69 973 PHE A O 1
ATOM 7358 N N . ASN A 1 974 ? 36.105 -5.426 -72.441 1.00 77.75 974 ASN A N 1
ATOM 7359 C CA . ASN A 1 974 ? 35.603 -6.680 -71.899 1.00 77.75 974 ASN A CA 1
ATOM 7360 C C . ASN A 1 974 ? 34.276 -6.448 -71.159 1.00 77.75 974 ASN A C 1
ATOM 7362 O O . ASN A 1 974 ? 34.265 -6.020 -70.011 1.00 77.75 974 ASN A O 1
ATOM 7366 N N . TYR A 1 975 ? 33.152 -6.792 -71.790 1.00 81.19 975 TYR A N 1
ATOM 7367 C CA . TYR A 1 975 ? 31.808 -6.548 -71.242 1.00 81.19 975 TYR A CA 1
ATOM 7368 C C . TYR A 1 975 ? 31.454 -7.340 -69.965 1.00 81.19 975 TYR A C 1
ATOM 7370 O O . TYR A 1 975 ? 30.404 -7.084 -69.381 1.00 81.19 975 TYR A O 1
ATOM 7378 N N . ILE A 1 976 ? 32.288 -8.305 -69.550 1.00 76.19 976 ILE A N 1
ATOM 7379 C CA . ILE A 1 976 ? 32.163 -8.998 -68.254 1.00 76.19 976 ILE A CA 1
ATOM 7380 C C . ILE A 1 976 ? 33.199 -8.537 -67.220 1.00 76.19 976 ILE A C 1
ATOM 7382 O O . ILE A 1 976 ? 33.195 -9.056 -66.108 1.00 76.19 976 ILE A O 1
ATOM 7386 N N . ALA A 1 977 ? 34.090 -7.599 -67.562 1.00 77.12 977 ALA A N 1
ATOM 7387 C CA . ALA A 1 977 ? 34.968 -6.976 -66.582 1.00 77.12 977 ALA A CA 1
ATOM 7388 C C . ALA A 1 977 ? 34.190 -5.933 -65.773 1.00 77.12 977 ALA A C 1
ATOM 7390 O O . ALA A 1 977 ? 33.530 -5.062 -66.339 1.00 77.12 977 ALA A O 1
ATOM 7391 N N . ASN A 1 978 ? 34.293 -6.015 -64.449 1.00 77.69 978 ASN A N 1
ATOM 7392 C CA . ASN A 1 978 ? 33.772 -5.014 -63.516 1.00 77.69 978 ASN A CA 1
ATOM 7393 C C . ASN A 1 978 ? 34.889 -4.108 -62.965 1.00 77.69 978 ASN A C 1
ATOM 7395 O O . ASN A 1 978 ? 34.600 -3.061 -62.395 1.00 77.69 978 ASN A O 1
ATOM 7399 N N . THR A 1 979 ? 36.166 -4.445 -63.182 1.00 79.69 979 THR A N 1
ATOM 7400 C CA . THR A 1 979 ? 37.311 -3.634 -62.741 1.00 79.69 979 THR A CA 1
ATOM 7401 C C . THR A 1 979 ? 38.318 -3.428 -63.870 1.00 79.69 979 THR A C 1
ATOM 7403 O O . THR A 1 979 ? 38.776 -4.382 -64.498 1.00 79.69 979 THR A O 1
ATOM 7406 N N . ASN A 1 980 ? 38.680 -2.164 -64.115 1.00 77.25 980 ASN A N 1
ATOM 7407 C CA . ASN A 1 980 ? 39.639 -1.800 -65.155 1.00 77.25 980 ASN A CA 1
ATOM 7408 C C . ASN A 1 980 ? 41.060 -2.224 -64.761 1.00 77.25 980 ASN A C 1
ATOM 7410 O O . ASN A 1 980 ? 41.557 -1.818 -63.715 1.00 77.25 980 ASN A O 1
ATOM 7414 N N . ASP A 1 981 ? 41.731 -2.987 -65.619 1.00 79.75 981 ASP A N 1
ATOM 7415 C CA . ASP A 1 981 ? 43.136 -3.385 -65.452 1.00 79.75 981 ASP A CA 1
ATOM 7416 C C . ASP A 1 981 ? 44.125 -2.430 -66.146 1.00 79.75 981 ASP A C 1
ATOM 7418 O O . ASP A 1 981 ? 45.329 -2.685 -66.187 1.00 79.75 981 ASP A O 1
ATOM 7422 N N . GLY A 1 982 ? 43.622 -1.331 -66.720 1.00 73.25 982 GLY A N 1
ATOM 7423 C CA . GLY A 1 982 ? 44.425 -0.347 -67.441 1.00 73.25 982 GLY A CA 1
ATOM 7424 C C . GLY A 1 982 ? 44.889 -0.815 -68.823 1.00 73.25 982 GLY A C 1
ATOM 7425 O O . GLY A 1 982 ? 45.678 -0.119 -69.458 1.00 73.25 982 GLY A O 1
ATOM 7426 N N . THR A 1 983 ? 44.408 -1.960 -69.324 1.00 79.25 983 THR A N 1
ATOM 7427 C CA . THR A 1 983 ? 44.833 -2.504 -70.627 1.00 79.25 983 THR A CA 1
ATOM 7428 C C . THR A 1 983 ? 44.117 -1.893 -71.835 1.00 79.25 983 THR A C 1
ATOM 7430 O O . THR A 1 983 ? 44.325 -2.377 -72.943 1.00 79.25 983 THR A O 1
ATOM 7433 N N . CYS A 1 984 ? 43.273 -0.871 -71.662 1.00 76.75 984 CYS A N 1
ATOM 7434 C CA . CYS A 1 984 ? 42.513 -0.232 -72.745 1.00 76.75 984 CYS A CA 1
ATOM 7435 C C . CYS A 1 984 ? 43.413 0.343 -73.863 1.00 76.75 984 CYS A C 1
ATOM 7437 O O . CYS A 1 984 ? 44.330 1.118 -73.581 1.00 76.75 984 CYS A O 1
ATOM 7439 N N . ILE A 1 985 ? 43.130 -0.018 -75.125 1.00 70.88 985 ILE A N 1
ATOM 7440 C CA . ILE A 1 985 ? 43.878 0.356 -76.351 1.00 70.88 985 ILE A CA 1
ATOM 7441 C C . ILE A 1 985 ? 42.941 0.908 -77.434 1.00 70.88 985 ILE A C 1
ATOM 7443 O O . ILE A 1 985 ? 41.853 0.318 -77.624 1.00 70.88 985 ILE A O 1
#

Secondary structure (DSSP, 8-state):
------------------------------------S-EEEEEE-GGGG--SS--TT-EEEEEEEETTEEEEEEEEE--SS-EEEEEEB--SS-SS--SBPTTPBPEEEEEETTEEEEEE-SS--B--TT-EEEE-SPPEEEEEEETT--BBS---TTSTT--TT-SB--S--------EE---TTBTT--TT--EE-S---SB--BSB--TTBTTB-TT--B--S-TTSB--BS---TTBTT--TT--B--S---SB--BSB--TTBTTB-TT--B--S---SB--EEB--TTBTTB-TT--EE-TT--SB--BS---TTSTT--TT-SB--S------BS---TTBTT--TT--B--S----B--BS---TTSTT--TT-SB--S------BS---TTBTT--TT--B--S---B--BS---TTBTT--TT--B--S-PPBP-BSB--TTBTTB-TT--B-SS---SB--BS---TTSTT--TT-SB--S----EEB--TTSTTB-TT-SEE-S---------PPPPP----S-EEEEEE-HHHHTTS---STT-EEEEEETTS-EEEEEEGGG--SEEEEEBP-SSSSS--SBPTT-EEEEEEEETTEEEEEEEEEEE--TTEEEEES--EEEE--SSS-BS---TTSTT--TT-SB--S------BS---TTSTT--TT-SBSSSSSS--S--PPPP-BS---TTSTT--TT-SB--S------B----TTSTT--TT-SB--S------B-B--TTSTTB-TT-SB--S------BS---TTBTT--TT--B--S---B--BSB--TTBTTB-TT--B--S---B--BS---TTBTT--TT--B--S---B--BS---TTBTT--TT--B--S---B--BSB--TTSTTB-TT--B--S------BS---TTBTT--TT-SB--S---B--EEB--TTBTTB-TT--EE-S--PBP-BS---TTSTT--TT-SB--S---